Protein AF-A0AAD9D724-F1 (afdb_monomer)

Secondary structure (DSSP, 8-state):
-------EEE---------SSSHHHHHHHHHHHHHHHIIIII-S--EEEE-S-SS--TTS-HHHHHHHH--SSHHHHHHHHHHHHHHHHHHHHHHTT--EEEEPP-STTTT-TTTSSSSSTT--TT-THHHHHHIIIIIB-TTS-BSS---BTTB-SS--GGGS-TTT-EEEEETTEEEEE---EEE-TTSSS--EETTTTEE-BTTEEE---HHHHHHHHHHHHHHTSTT----EEEEE-SS--SS---BSSS-----TTGGGSHHHHHHHHTT--EEEE-TT-S-EEEE--STT---EEEE---GGGSEEEEEEE-SSEEEEEEEEE-SSSSS----EEEEEEEEEE---TTSPPEEEEEETTPBP--SS-SEEE--S--EETTSSPPTT---SS-SS-S-EEETTEEE-EEEPP-STTGGGGPEEEES-EEEE-SSTT-EEEEE-TT-EEEESSBBS--BT--EEEEEEEE----SSEEEEEEEE-SS-S--TT-EEEEEETTEEEEEESTTS-EEEESS--B--SSS-EEEEEEE-STT-BGGG-EEEETTEEEPEEEEES--PBP-B-TT-EEEESS-TT-TT-TTSSSS-EE--EEEEEEEEESSPPPHHHHHHHHH------TTEEEEEETTSS--TT-S--EEETTS-EE--EEEE-SS--TT-EE--TTT-TTEEEESEETTEE-EE-HHHHHHHHHTSTT-EEPPHHHHHTTTTTTSSTTTTSSEEE--B-TT-B-SSGGGBSSEEETTEEE----S-------------------------------------------------S--

Nearest PDB structures (foldseek):
  6er4-assembly1_B  TM=6.991E-01  e=2.111E-06  Mediterraneibacter gnavus ATCC 29149
  6er3-assembly1_B  TM=6.180E-01  e=1.166E-06  Mediterraneibacter gnavus ATCC 29149
  7zc9-assembly2_A  TM=6.966E-01  e=2.270E-05  Homo sapiens
  3sli-assembly1_A  TM=6.194E-01  e=8.591E-06  Macrobdella decora
  8d1b-assembly1_C  TM=7.467E-01  e=1.704E-03  Homo sapiens

Sequence (819 aa):
MSPSWLLLICIPCLIFYGILRTFSYLQNTLTTILQNIRDKYVGDTDIVLAPGDVVSFGGQSNAKLMSLTGNSDENEAVYDAAVTSYTKTNEVYQEAGFSTWIPCVGDHEIGGNEGFVVSGQKSKLDSIVYRQGWIDSFMKDEDGSFKFNEAVSNIPSRPPENSGFQGTSFAYRRKNCLFISLDIFRLMNDGKSNFYDRLNGYGGEGAITCTLEGLHATWFESVLKAARGQDSPIKHIFVEAHVPILHPVRKVSCSGQFLDDQTDSTFWRLMEEYNVDVYFAGEVHAVTVSKSKVLGSSLLQIVSRGNSLASFLTVNTTDDTIEIKQYREVGPNQKFNNEYVQSGLLTINKSNPNSDPQISSSGELKVLDDDVALLHFDFESMNEIDARPIHGLRSDDSLVAKYQVVGDTNCTESIHNMGSFSEQYDAQVANIELVPGRQANSFAGKFASNSRFGVFSVGPYTAGMAHSIALWMKTSEASKNMMLLYFGPNWSMSEKDSLRLMLQNGELHFQFSENSGKFQLAEKKMLADDQWHHIAVIMPFNSCRYSEVQLYIDGVRCETQQTHGSDNHMFFQTFGHLNIGGYGYRKNFDNDDGLLHMFEGEVDDVMVWSKPLQEQDILELWEDEPRPQDGSKAIVCGRGDGCGEGDRDVALVNEIHEVRCCRDCDNCSSPWKQKCPNYNPAVFARSKIQGVCKRGTFLEALDICRSVPNGRLCTPLEVQNSCAKGTGCQFDREMIWACANDGHQCEDDTECCESCVNSKCVGGDTGSRSKTEGIQSLNVGLGATILAEGQPSSSSCARLNLFLIFNPISLSLIVWAWM

Radius of gyration: 30.99 Å; Cα contacts (8 Å, |Δi|>4): 2023; chains: 1; bounding box: 79×85×84 Å

InterPro domains:
  IPR001791 Laminin G domain [PS50025] (440-643)
  IPR001791 Laminin G domain [SM00282] (465-611)
  IPR001791 Laminin G domain [cd00110] (468-609)
  IPR013320 Concanavalin A-like lectin/glucanase domain superfamily [SSF49899] (458-621)
  IPR029052 Metallo-dependent phosphatase-like [G3DSA:3.60.21.10] (26-352)
  IPR029052 Metallo-dependent phosphatase-like [SSF56300] (44-298)

Structure (mmCIF, N/CA/C/O backbone):
data_AF-A0AAD9D724-F1
#
_entry.id   AF-A0AAD9D724-F1
#
loop_
_atom_site.group_PDB
_atom_site.id
_atom_site.type_symbol
_atom_site.label_atom_id
_atom_site.label_alt_id
_atom_site.label_comp_id
_atom_site.label_asym_id
_atom_site.label_entity_id
_atom_site.label_seq_id
_atom_site.pdbx_PDB_ins_code
_atom_site.Cartn_x
_atom_site.Cartn_y
_atom_site.Cartn_z
_atom_site.occupancy
_atom_site.B_iso_or_equiv
_atom_site.auth_seq_id
_atom_site.auth_comp_id
_atom_site.auth_asym_id
_atom_site.auth_atom_id
_atom_site.pdbx_PDB_model_num
ATOM 1 N N . MET A 1 1 ? -37.362 -11.750 13.464 1.00 29.94 1 MET A N 1
ATOM 2 C CA . MET A 1 1 ? -36.194 -11.238 14.210 1.00 29.94 1 MET A CA 1
ATOM 3 C C . MET A 1 1 ? -35.587 -10.157 13.335 1.00 29.94 1 MET A C 1
ATOM 5 O O . MET A 1 1 ? -35.391 -10.432 12.160 1.00 29.94 1 MET A O 1
ATOM 9 N N . SER A 1 2 ? -35.476 -8.912 13.813 1.00 23.00 2 SER A N 1
ATOM 10 C CA . SER A 1 2 ? -34.985 -7.80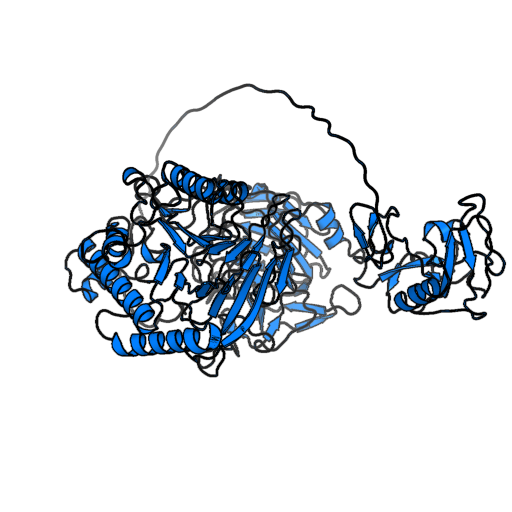6 12.973 1.00 23.00 2 SER A CA 1
ATOM 11 C C . SER A 1 2 ? -33.522 -8.052 12.599 1.00 23.00 2 SER A C 1
ATOM 13 O O . SER A 1 2 ? -32.781 -8.484 13.485 1.00 23.00 2 SER A O 1
ATOM 15 N N . PRO A 1 3 ? -33.079 -7.766 11.363 1.00 27.56 3 PRO A N 1
ATOM 16 C CA . PRO A 1 3 ? -31.676 -7.921 11.016 1.00 27.56 3 PRO A CA 1
ATOM 17 C C . PRO A 1 3 ? -30.857 -6.972 11.894 1.00 27.56 3 PRO A C 1
ATOM 19 O O . PRO A 1 3 ? -31.157 -5.779 12.004 1.00 27.56 3 PRO A O 1
ATOM 22 N N . SER A 1 4 ? -29.880 -7.521 12.605 1.00 31.97 4 SER A N 1
ATOM 23 C CA . SER A 1 4 ? -28.971 -6.793 13.480 1.00 31.97 4 SER A CA 1
ATOM 24 C C . SER A 1 4 ? -27.913 -6.087 12.646 1.00 31.97 4 SER A C 1
ATOM 26 O O . SER A 1 4 ? -26.742 -6.422 12.718 1.00 31.97 4 SER A O 1
ATOM 28 N N . TRP A 1 5 ? -28.345 -5.091 11.877 1.00 31.58 5 TRP A N 1
ATOM 29 C CA . TRP A 1 5 ? -27.438 -4.225 11.148 1.00 31.58 5 TRP A CA 1
ATOM 30 C C . TRP A 1 5 ? -26.563 -3.462 12.136 1.00 31.58 5 TRP A C 1
ATOM 32 O O . TRP A 1 5 ? -27.030 -2.940 13.160 1.00 31.58 5 TRP A O 1
ATOM 42 N N . LEU A 1 6 ? -25.294 -3.412 11.814 1.00 38.19 6 LEU A N 1
ATOM 43 C CA . LEU A 1 6 ? -24.327 -2.477 12.329 1.00 38.19 6 LEU A CA 1
ATOM 44 C C . LEU A 1 6 ? -23.806 -1.806 11.077 1.00 38.19 6 LEU A C 1
ATOM 46 O O . LEU A 1 6 ? -23.461 -2.532 10.156 1.00 38.19 6 LEU A O 1
ATOM 50 N N . LEU A 1 7 ? -23.799 -0.479 11.044 1.00 38.34 7 LEU A N 1
ATOM 51 C CA . LEU A 1 7 ? -23.137 0.266 9.992 1.00 38.34 7 LEU A CA 1
ATOM 52 C C . LEU A 1 7 ? -22.070 1.150 10.597 1.00 38.34 7 LEU A C 1
ATOM 54 O O . LEU A 1 7 ? -22.325 1.810 11.600 1.00 38.34 7 LEU A O 1
ATOM 58 N N . LEU A 1 8 ? -20.885 1.109 10.008 1.00 43.53 8 LEU A N 1
ATOM 59 C CA . LEU A 1 8 ? -19.713 1.811 10.499 1.00 43.53 8 LEU A CA 1
ATOM 60 C C . LEU A 1 8 ? -19.126 2.654 9.404 1.00 43.53 8 LEU A C 1
ATOM 62 O O . LEU A 1 8 ? -18.894 2.138 8.315 1.00 43.53 8 LEU A O 1
ATOM 66 N N . ILE A 1 9 ? -18.864 3.909 9.738 1.00 45.09 9 ILE A N 1
ATOM 67 C CA . ILE A 1 9 ? -17.999 4.775 8.956 1.00 45.09 9 ILE A CA 1
ATOM 68 C C . ILE A 1 9 ? -16.588 4.568 9.478 1.00 45.09 9 ILE A C 1
ATOM 70 O O . ILE A 1 9 ? -16.410 4.500 10.687 1.00 45.09 9 ILE A O 1
ATOM 74 N N . CYS A 1 10 ? -15.630 4.443 8.569 1.00 41.88 10 CYS A N 1
ATOM 75 C CA . CYS A 1 10 ? -14.208 4.455 8.864 1.00 41.88 10 CYS A CA 1
ATOM 76 C C . CYS A 1 10 ? -13.634 5.767 8.326 1.00 41.88 10 CYS A C 1
ATOM 78 O O . CYS A 1 10 ? -13.618 5.952 7.107 1.00 41.88 10 CYS A O 1
ATOM 80 N N . ILE A 1 11 ? -13.235 6.690 9.208 1.00 48.84 11 ILE A N 1
ATOM 81 C CA . ILE A 1 11 ? -12.671 7.996 8.816 1.00 48.84 11 ILE A CA 1
ATOM 82 C C . ILE A 1 11 ? -11.267 8.148 9.406 1.00 48.84 11 ILE A C 1
ATOM 84 O O . ILE A 1 11 ? -11.114 8.704 10.494 1.00 48.84 11 ILE A O 1
ATOM 88 N N . PRO A 1 12 ? -10.236 7.673 8.696 1.00 43.22 12 PRO A N 1
ATOM 89 C CA . PRO A 1 12 ? -8.858 8.034 8.998 1.00 43.22 12 PRO A CA 1
ATOM 90 C C . PRO A 1 12 ? -8.635 9.539 8.837 1.00 43.22 12 PRO A C 1
ATOM 92 O O . PRO A 1 12 ? -9.132 10.138 7.877 1.00 43.22 12 PRO A O 1
ATOM 95 N N . CYS A 1 13 ? -7.812 10.139 9.696 1.00 39.91 13 CYS A N 1
ATOM 96 C CA . CYS A 1 13 ? -7.161 11.417 9.386 1.00 39.91 13 CYS A CA 1
ATOM 97 C C . CYS A 1 13 ? -8.134 12.603 9.248 1.00 39.91 13 CYS A C 1
ATOM 99 O O . CYS A 1 13 ? -8.067 13.403 8.301 1.00 39.91 13 CYS A O 1
ATOM 101 N N . LEU A 1 14 ? -9.049 12.751 10.212 1.00 42.06 14 LEU A N 1
ATOM 102 C CA . LEU A 1 14 ? -9.819 13.984 10.408 1.00 42.06 14 LEU A CA 1
ATOM 103 C C . LEU A 1 14 ? -8.894 15.038 11.024 1.00 42.06 14 LEU A C 1
ATOM 105 O O . LEU A 1 14 ? -8.913 15.349 12.209 1.00 42.06 14 LEU A O 1
ATOM 109 N N . ILE A 1 15 ? -8.029 15.594 10.182 1.00 42.28 15 ILE A N 1
ATOM 110 C CA . ILE A 1 15 ? -7.047 16.587 10.590 1.00 42.28 15 ILE A CA 1
ATOM 111 C C . ILE A 1 15 ? -7.773 17.887 10.975 1.00 42.28 15 ILE A C 1
ATOM 113 O O . ILE A 1 15 ? -8.000 18.781 10.153 1.00 42.28 15 ILE A O 1
ATOM 117 N N . PHE A 1 16 ? -8.089 18.036 12.260 1.00 43.91 16 PHE A N 1
ATOM 118 C CA . PHE A 1 16 ? -8.360 19.336 12.863 1.00 43.91 16 PHE A CA 1
ATOM 119 C C . PHE A 1 16 ? -7.048 20.134 12.926 1.00 43.91 16 PHE A C 1
ATOM 121 O O . PHE A 1 16 ? -6.440 20.284 13.979 1.00 43.91 16 PHE A O 1
ATOM 128 N N . TYR A 1 17 ? -6.622 20.736 11.804 1.00 41.69 17 TYR A N 1
ATOM 129 C CA . TYR A 1 17 ? -5.575 21.784 11.818 1.00 41.69 17 TYR A CA 1
ATOM 130 C C . TYR A 1 17 ? -6.053 23.096 12.454 1.00 41.69 17 TYR A C 1
ATOM 132 O O . TYR A 1 17 ? -5.360 24.116 12.463 1.00 41.69 17 TYR A O 1
ATOM 140 N N . GLY A 1 18 ? -7.242 23.069 13.033 1.00 41.72 18 GLY A N 1
ATOM 141 C CA . GLY A 1 18 ? -7.773 24.134 13.821 1.00 41.72 18 GLY A CA 1
ATOM 142 C C . GLY A 1 18 ? -8.691 23.571 14.898 1.00 41.72 18 GLY A C 1
ATOM 143 O O . GLY A 1 18 ? -9.565 22.784 14.586 1.00 41.72 18 GLY A O 1
ATOM 144 N N . ILE A 1 19 ? -8.622 24.000 16.158 1.00 46.66 19 ILE A N 1
ATOM 145 C CA . ILE A 1 19 ? -8.499 25.404 16.514 1.00 46.66 19 ILE A CA 1
ATOM 146 C C . ILE A 1 19 ? -8.671 25.571 18.046 1.00 46.66 19 ILE A C 1
ATOM 148 O O . ILE A 1 19 ? -9.576 24.987 18.630 1.00 46.66 19 ILE A O 1
ATOM 152 N N . LEU A 1 20 ? -7.938 26.513 18.647 1.00 50.00 20 LEU A N 1
ATOM 153 C CA . LEU A 1 20 ? -8.299 27.153 19.928 1.00 50.00 20 LEU A CA 1
ATOM 154 C C . LEU A 1 20 ? -8.958 28.555 19.747 1.00 50.00 20 LEU A C 1
ATOM 156 O O . LEU A 1 20 ? -9.383 29.168 20.718 1.00 50.00 20 LEU A O 1
ATOM 160 N N . ARG A 1 21 ? -9.069 29.091 18.509 1.00 41.88 21 ARG A N 1
ATOM 161 C CA . ARG A 1 21 ? -9.696 30.400 18.142 1.00 41.88 21 ARG A CA 1
ATOM 162 C C . ARG A 1 21 ? -10.698 30.591 16.936 1.00 41.88 21 ARG A C 1
ATOM 164 O O . ARG A 1 21 ? -11.481 31.524 17.026 1.00 41.88 21 ARG A O 1
ATOM 171 N N . THR A 1 22 ? -10.758 29.818 15.836 1.00 47.88 22 THR A N 1
ATOM 172 C CA . THR A 1 22 ? -11.708 29.916 14.671 1.00 47.88 22 THR A CA 1
ATOM 173 C C . THR A 1 22 ? -12.721 28.737 14.429 1.00 47.88 22 THR A C 1
ATOM 175 O O . THR A 1 22 ? -13.009 28.404 13.282 1.00 47.88 22 THR A O 1
ATOM 178 N N . PHE A 1 23 ? -13.264 28.067 15.468 1.00 54.47 23 PHE A N 1
ATOM 179 C CA . PHE A 1 23 ? -13.688 26.637 15.394 1.00 54.47 23 PHE A CA 1
ATOM 180 C C . PHE A 1 23 ? -15.045 26.429 14.702 1.00 54.47 23 PHE A C 1
ATOM 182 O O . PHE A 1 23 ? -15.299 25.397 14.088 1.00 54.47 23 PHE A O 1
ATOM 189 N N . SER A 1 24 ? -15.910 27.441 14.751 1.00 59.22 24 SER A N 1
ATOM 190 C CA . SER A 1 24 ? -17.330 27.293 14.423 1.00 59.22 24 SER A CA 1
ATOM 191 C C . SER A 1 24 ? -17.617 26.961 12.955 1.00 59.22 24 SER A C 1
ATOM 193 O O . SER A 1 24 ? -18.536 26.199 12.674 1.00 59.22 24 SER A O 1
ATOM 195 N N . TYR A 1 25 ? -16.850 27.506 12.005 1.00 58.00 25 TYR A N 1
ATOM 196 C CA . TYR A 1 25 ? -17.116 27.281 10.577 1.00 58.00 25 TYR A CA 1
ATOM 197 C C . TYR A 1 25 ? -16.748 25.859 10.126 1.00 58.00 25 TYR A C 1
ATOM 199 O O . TYR A 1 25 ? -17.513 25.220 9.400 1.00 58.00 25 TYR A O 1
ATOM 207 N N . LEU A 1 26 ? -15.599 25.346 10.582 1.00 69.31 26 LEU A N 1
ATOM 208 C CA . LEU A 1 26 ? -15.151 23.995 10.245 1.00 69.31 26 LEU A CA 1
ATOM 209 C C . LEU A 1 26 ? -16.029 22.940 10.929 1.00 69.31 26 LEU A C 1
ATOM 211 O O . LEU A 1 26 ? -16.456 22.008 10.258 1.00 69.31 26 LEU A O 1
ATOM 215 N N . GLN A 1 27 ? -16.369 23.139 12.209 1.00 75.94 27 GLN A N 1
ATOM 216 C CA . GLN A 1 27 ? -17.294 22.270 12.946 1.00 75.94 27 GLN A CA 1
ATOM 217 C C . GLN A 1 27 ? -18.618 22.104 12.194 1.00 75.94 27 GLN A C 1
ATOM 219 O O . GLN A 1 27 ? -18.977 20.989 11.836 1.00 75.94 27 GLN A O 1
ATOM 224 N N . ASN A 1 28 ? -19.291 23.209 11.855 1.00 83.38 28 ASN A N 1
ATOM 225 C CA . ASN A 1 28 ? -20.575 23.155 11.151 1.00 83.38 28 ASN A CA 1
ATOM 226 C C . ASN A 1 28 ? -20.480 22.422 9.806 1.00 83.38 28 ASN A C 1
ATOM 228 O O . ASN A 1 28 ? -21.392 21.679 9.443 1.00 83.38 28 ASN A O 1
ATOM 232 N N . THR A 1 29 ? -19.384 22.626 9.070 1.00 84.31 29 THR A N 1
ATOM 233 C CA . THR A 1 29 ? -19.156 21.965 7.777 1.00 84.31 29 THR A CA 1
ATOM 234 C C . THR A 1 29 ? -19.019 20.454 7.959 1.00 84.31 29 THR A C 1
ATOM 236 O O . THR A 1 29 ? -19.730 19.697 7.304 1.00 84.31 29 THR A O 1
ATOM 239 N N . LEU A 1 30 ? -18.162 20.014 8.884 1.00 82.69 30 LEU A N 1
ATOM 240 C CA . LEU A 1 30 ? -17.931 18.594 9.157 1.00 82.69 30 LEU A CA 1
ATOM 241 C C . LEU A 1 30 ? -19.184 17.911 9.709 1.00 82.69 30 LEU A C 1
ATOM 243 O O . LEU A 1 30 ? -19.565 16.859 9.203 1.00 82.69 30 LEU A O 1
ATOM 247 N N . THR A 1 31 ? -19.871 18.539 10.668 1.00 88.12 31 THR A N 1
ATOM 248 C CA . THR A 1 31 ? -21.143 18.043 11.205 1.00 88.12 31 THR A CA 1
ATOM 249 C C . THR A 1 31 ? -22.171 17.873 10.084 1.00 88.12 31 THR A C 1
ATOM 251 O O . THR A 1 31 ? -22.795 16.823 9.988 1.00 88.12 31 THR A O 1
ATOM 254 N N . THR A 1 32 ? -22.304 18.850 9.179 1.00 91.69 32 THR A N 1
ATOM 255 C CA . THR A 1 32 ? -23.244 18.765 8.044 1.00 91.69 32 THR A CA 1
ATOM 256 C C . THR A 1 32 ? -22.892 17.623 7.089 1.00 91.69 32 THR A C 1
ATOM 258 O O . THR A 1 32 ? -23.785 16.912 6.625 1.00 91.69 32 THR A O 1
ATOM 261 N N . ILE A 1 33 ? -21.604 17.429 6.789 1.00 90.44 33 ILE A N 1
ATOM 262 C CA . ILE A 1 33 ? -21.161 16.336 5.916 1.00 90.44 33 ILE A CA 1
ATOM 263 C C . ILE A 1 33 ? -21.447 14.988 6.571 1.00 90.44 33 ILE A C 1
ATOM 265 O O . ILE A 1 33 ? -22.036 14.116 5.942 1.00 90.44 33 ILE A O 1
ATOM 269 N N . LEU A 1 34 ? -21.104 14.827 7.847 1.00 88.88 34 LEU A N 1
ATOM 270 C CA . LEU A 1 34 ? -21.356 13.598 8.597 1.00 88.88 34 LEU A CA 1
ATOM 271 C C . LEU A 1 34 ? -22.854 13.291 8.726 1.00 88.88 34 LEU A C 1
ATOM 273 O O . LEU A 1 34 ? -23.243 12.138 8.559 1.00 88.88 34 LEU A O 1
ATOM 277 N N . GLN A 1 35 ? -23.701 14.304 8.944 1.00 91.00 35 GLN A N 1
ATOM 278 C CA . GLN A 1 35 ? -25.162 14.151 8.913 1.00 91.00 35 GLN A CA 1
ATOM 279 C C . GLN A 1 35 ? -25.640 13.672 7.543 1.00 91.00 35 GLN A C 1
ATOM 281 O O . GLN A 1 35 ? -26.442 12.751 7.462 1.00 91.00 35 GLN A O 1
ATOM 286 N N . ASN A 1 36 ? -25.118 14.244 6.457 1.00 92.31 36 ASN A N 1
ATOM 287 C CA . ASN A 1 36 ? -25.453 13.803 5.105 1.00 92.31 36 ASN A CA 1
ATOM 288 C C . ASN A 1 36 ? -24.962 12.375 4.825 1.00 92.31 36 ASN A C 1
ATOM 290 O O . ASN A 1 36 ? -25.702 11.595 4.228 1.00 92.31 36 ASN A O 1
ATOM 294 N N . ILE A 1 37 ? -23.760 12.009 5.289 1.00 90.25 37 ILE A N 1
ATOM 295 C CA . ILE A 1 37 ? -23.257 10.635 5.195 1.00 90.25 37 ILE A CA 1
ATOM 296 C C . ILE A 1 37 ? -24.221 9.686 5.914 1.00 90.25 37 ILE A C 1
ATOM 298 O O . ILE A 1 37 ? -24.682 8.710 5.314 1.00 90.25 37 ILE A O 1
ATOM 302 N N . ARG A 1 38 ? -24.578 10.019 7.162 1.00 88.12 38 ARG A N 1
ATOM 303 C CA . ARG A 1 38 ? -25.546 9.270 7.964 1.00 88.12 38 ARG A CA 1
ATOM 304 C C . ARG A 1 38 ? -26.868 9.104 7.216 1.00 88.12 38 ARG A C 1
ATOM 306 O O . ARG A 1 38 ? -27.312 7.988 6.978 1.00 88.12 38 ARG A O 1
ATOM 313 N N . ASP A 1 39 ? -27.473 10.208 6.800 1.00 89.44 39 ASP A N 1
ATOM 314 C CA . ASP A 1 39 ? -28.846 10.231 6.303 1.00 89.44 39 ASP A CA 1
ATOM 315 C C . ASP A 1 39 ? -28.981 9.612 4.898 1.00 89.44 39 ASP A C 1
ATOM 317 O O . ASP A 1 39 ? -30.000 8.985 4.606 1.00 89.44 39 ASP A O 1
ATOM 321 N N . LYS A 1 40 ? -27.975 9.762 4.020 1.00 90.94 40 LYS A N 1
ATOM 322 C CA . LYS A 1 40 ? -28.041 9.276 2.627 1.00 90.94 40 LYS A CA 1
ATOM 323 C C . LYS A 1 40 ? -27.444 7.887 2.407 1.00 90.94 40 LYS A C 1
ATOM 325 O O . LYS A 1 40 ? -27.970 7.140 1.585 1.00 90.94 40 LYS A O 1
ATOM 330 N N . TYR A 1 41 ? -26.336 7.560 3.069 1.00 88.19 41 TYR A N 1
ATOM 331 C CA . TYR A 1 41 ? -25.535 6.373 2.727 1.00 88.19 41 TYR A CA 1
ATOM 332 C C . TYR A 1 41 ? -25.595 5.292 3.797 1.00 88.19 41 TYR A C 1
ATOM 334 O O . TYR A 1 41 ? -25.241 4.144 3.525 1.00 88.19 41 TYR A O 1
ATOM 342 N N . VAL A 1 42 ? -26.031 5.660 5.004 1.00 79.88 42 VAL A N 1
ATOM 343 C CA . VAL A 1 42 ? -25.852 4.832 6.189 1.00 79.88 42 VAL A CA 1
ATOM 344 C C . VAL A 1 42 ? -27.186 4.431 6.846 1.00 79.88 42 VAL A C 1
ATOM 346 O O . VAL A 1 42 ? -27.407 3.268 7.184 1.00 79.88 42 VAL A O 1
ATOM 349 N N . GLY A 1 43 ? -28.134 5.353 6.972 1.00 77.19 43 GLY A N 1
ATOM 350 C CA . GLY A 1 43 ? -29.397 5.127 7.677 1.00 77.19 43 GLY A CA 1
ATOM 351 C C . GLY A 1 43 ? -29.244 5.193 9.201 1.00 77.19 43 GLY A C 1
ATOM 352 O O . GLY A 1 43 ? -28.382 5.899 9.716 1.00 77.19 43 GLY A O 1
ATOM 353 N N . ASP A 1 44 ? -30.081 4.450 9.932 1.00 74.25 44 ASP A N 1
ATOM 354 C CA . ASP A 1 44 ? -30.274 4.572 11.392 1.00 74.25 44 ASP A CA 1
ATOM 355 C C . ASP A 1 44 ? -29.116 4.025 12.268 1.00 74.25 44 ASP A C 1
ATOM 357 O O . ASP A 1 44 ? -29.338 3.634 13.419 1.00 74.25 44 ASP A O 1
ATOM 361 N N . THR A 1 45 ? -27.883 3.935 11.757 1.00 72.88 45 THR A N 1
ATOM 362 C CA . THR A 1 45 ? -26.741 3.544 12.601 1.00 72.88 45 THR A CA 1
ATOM 363 C C . THR A 1 45 ? -26.321 4.682 13.519 1.00 72.88 45 THR A C 1
ATOM 365 O O . THR A 1 45 ? -26.414 5.857 13.169 1.00 72.88 45 THR A O 1
ATOM 368 N N . ASP A 1 46 ? -25.763 4.315 14.666 1.00 80.12 46 ASP A N 1
ATOM 369 C CA . ASP A 1 46 ? -25.219 5.247 15.642 1.00 80.12 46 ASP A CA 1
ATOM 370 C C . ASP A 1 46 ? -23.731 5.013 15.939 1.00 80.12 46 ASP A C 1
ATOM 372 O O . ASP A 1 46 ? -23.213 5.646 16.856 1.00 80.12 46 ASP A O 1
ATOM 376 N N . ILE A 1 47 ? -23.052 4.128 15.191 1.00 85.56 47 ILE A N 1
ATOM 377 C CA . ILE A 1 47 ? -21.665 3.713 15.463 1.00 85.56 47 ILE A CA 1
ATOM 378 C C . ILE A 1 47 ? -20.696 4.156 14.358 1.00 85.56 47 ILE A C 1
ATOM 380 O O . ILE A 1 47 ? -20.985 4.001 13.173 1.00 85.56 47 ILE A O 1
ATOM 384 N N . VAL A 1 48 ? -19.521 4.655 14.747 1.00 86.94 48 VAL A N 1
ATOM 385 C CA . VAL A 1 48 ? -18.386 4.982 13.862 1.00 86.94 48 VAL A CA 1
ATOM 386 C C . VAL A 1 48 ? -17.111 4.334 14.401 1.00 86.94 48 VAL A C 1
ATOM 388 O O . VAL A 1 48 ? -16.861 4.420 15.602 1.00 86.94 48 VAL A O 1
ATOM 391 N N . LEU A 1 49 ? -16.316 3.717 13.520 1.00 87.94 49 LEU A N 1
ATOM 392 C CA . LEU A 1 49 ? -14.963 3.228 13.806 1.00 87.94 49 LEU A CA 1
ATOM 393 C C . LEU A 1 49 ? -13.968 4.244 13.237 1.00 87.94 49 LEU A C 1
ATOM 395 O O . LEU A 1 49 ? -14.211 4.849 12.194 1.00 87.94 49 LEU A O 1
ATOM 399 N N . ALA A 1 50 ? -12.844 4.465 13.895 1.00 86.25 50 ALA A N 1
ATOM 400 C CA . ALA A 1 50 ? -11.848 5.401 13.395 1.00 86.25 50 ALA A CA 1
ATOM 401 C C . ALA A 1 50 ? -10.445 4.870 13.702 1.00 86.25 50 ALA A C 1
ATOM 403 O O . ALA A 1 50 ? -9.960 5.084 14.814 1.00 86.25 50 ALA A O 1
ATOM 404 N N . PRO A 1 51 ? -9.792 4.200 12.730 1.00 87.44 51 PRO A N 1
ATOM 405 C CA . PRO A 1 51 ? -8.472 3.588 12.884 1.00 87.44 51 PRO A CA 1
ATOM 406 C C . PRO A 1 51 ? -7.329 4.614 12.997 1.00 87.44 51 PRO A C 1
ATOM 408 O O . PRO A 1 51 ? -6.400 4.623 12.192 1.00 87.44 51 PRO A O 1
ATOM 411 N N . GLY A 1 52 ? -7.399 5.487 14.000 1.00 83.88 52 GLY A N 1
ATOM 412 C CA . GLY A 1 52 ? -6.389 6.471 14.368 1.00 83.88 52 GLY A CA 1
ATOM 413 C C . GLY A 1 52 ? -6.401 7.739 13.526 1.00 83.88 52 GLY A C 1
ATOM 414 O O . GLY A 1 52 ? -7.188 7.894 12.585 1.00 83.88 52 GLY A O 1
ATOM 415 N N . ASP A 1 53 ? -5.534 8.669 13.914 1.00 83.12 53 ASP A N 1
ATOM 416 C CA . ASP A 1 53 ? -5.358 9.987 13.306 1.00 83.12 53 ASP A CA 1
ATOM 417 C C . ASP A 1 53 ? -6.643 10.821 13.251 1.00 83.12 53 ASP A C 1
ATOM 419 O O . ASP A 1 53 ? -6.900 11.637 12.364 1.00 83.12 53 ASP A O 1
ATOM 423 N N . VAL A 1 54 ? -7.494 10.645 14.246 1.00 75.19 54 VAL A N 1
ATOM 424 C CA . VAL A 1 54 ? -8.715 11.429 14.422 1.00 75.19 54 VAL A CA 1
ATOM 425 C C . VAL A 1 54 ? -8.425 12.856 14.875 1.00 75.19 54 VAL A C 1
ATOM 427 O O . VAL A 1 54 ? -9.270 13.734 14.692 1.00 75.19 54 VAL A O 1
ATOM 430 N N . VAL A 1 55 ? -7.247 13.107 15.452 1.00 71.88 55 VAL A N 1
ATOM 431 C CA . VAL A 1 55 ? -6.780 14.439 15.841 1.00 71.88 55 VAL A CA 1
ATOM 432 C C . VAL A 1 55 ? -5.317 14.626 15.443 1.00 71.88 55 VAL A C 1
ATOM 434 O O . VAL A 1 55 ? -4.478 13.762 15.646 1.00 71.88 55 VAL A O 1
ATOM 437 N N . SER A 1 56 ? -4.974 15.795 14.895 1.00 64.56 56 SER A N 1
ATOM 438 C CA . SER A 1 56 ? -3.612 16.048 14.409 1.00 64.56 56 SER A CA 1
ATOM 439 C C . SER A 1 56 ? -3.002 17.297 15.033 1.00 64.56 56 SER A C 1
ATOM 441 O O . SER A 1 56 ? -3.131 18.414 14.523 1.00 64.56 56 SER A O 1
ATOM 443 N N . PHE A 1 57 ? -2.262 17.081 16.120 1.00 64.62 57 PHE A N 1
ATOM 444 C CA . PHE A 1 57 ? -1.349 18.057 16.725 1.00 64.62 57 PHE A CA 1
ATOM 445 C C . PHE A 1 57 ? 0.117 17.599 16.698 1.00 64.62 57 PHE A C 1
ATOM 447 O O . PHE A 1 57 ? 0.988 18.432 16.947 1.00 64.62 57 PHE A O 1
ATOM 454 N N . GLY A 1 58 ? 0.411 16.332 16.370 1.00 61.69 58 GLY A N 1
ATOM 455 C CA . GLY A 1 58 ? 1.777 15.794 16.320 1.00 61.69 58 GLY A CA 1
ATOM 456 C C . GLY A 1 58 ? 2.735 16.627 15.458 1.00 61.69 58 GLY A C 1
ATOM 457 O O . GLY A 1 58 ? 3.826 16.994 15.887 1.00 61.69 58 GLY A O 1
ATOM 458 N N . GLY A 1 59 ? 2.260 17.103 14.302 1.00 68.94 59 GLY A N 1
ATOM 459 C CA . GLY A 1 59 ? 3.034 17.989 13.424 1.00 68.94 59 GLY A CA 1
ATOM 460 C C . GLY A 1 59 ? 3.274 19.421 13.945 1.00 68.94 59 GLY A C 1
ATOM 461 O O . GLY A 1 59 ? 3.982 20.192 13.287 1.00 68.94 59 GLY A O 1
ATOM 462 N N . GLN A 1 60 ? 2.690 19.821 15.084 1.00 78.25 60 GLN A N 1
ATOM 463 C CA . GLN A 1 60 ? 2.857 21.155 15.681 1.00 78.25 60 GLN A CA 1
ATOM 464 C C . GLN A 1 60 ? 4.018 21.185 16.680 1.00 78.25 60 GLN A C 1
ATOM 466 O O . GLN A 1 60 ? 4.143 20.322 17.549 1.00 78.25 60 GLN A O 1
ATOM 471 N N . SER A 1 61 ? 4.836 22.241 16.631 1.00 84.50 61 SER A N 1
ATOM 472 C CA . SER A 1 61 ? 5.900 22.437 17.623 1.00 84.50 61 SER A CA 1
ATOM 473 C C . SER A 1 61 ? 5.337 22.705 19.018 1.00 84.50 61 SER A C 1
ATOM 475 O O . SER A 1 61 ? 4.262 23.293 19.166 1.00 84.50 61 SER A O 1
ATOM 477 N N . ASN A 1 62 ? 6.090 22.335 20.055 1.00 84.56 62 ASN A N 1
ATOM 478 C CA . ASN A 1 62 ? 5.695 22.569 21.451 1.00 84.56 62 ASN A C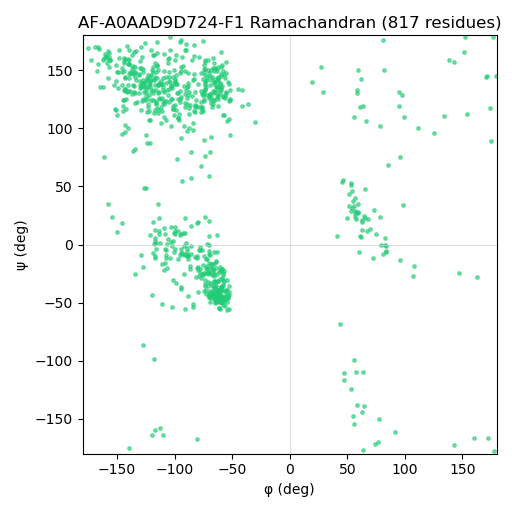A 1
ATOM 479 C C . ASN A 1 62 ? 5.432 24.056 21.714 1.00 84.56 62 ASN A C 1
ATOM 481 O O . ASN A 1 62 ? 4.382 24.430 22.228 1.00 84.56 62 ASN A O 1
ATOM 485 N N . ALA A 1 63 ? 6.310 24.927 21.209 1.00 87.75 63 ALA A N 1
ATOM 486 C CA . ALA A 1 63 ? 6.136 26.377 21.282 1.00 87.75 63 ALA A CA 1
ATOM 487 C C . ALA A 1 63 ? 4.833 26.867 20.621 1.00 87.75 63 ALA A C 1
ATOM 489 O O . ALA A 1 63 ? 4.208 27.820 21.095 1.00 87.75 63 ALA A O 1
ATOM 490 N N . LYS A 1 64 ? 4.399 26.228 19.524 1.00 86.00 64 LYS A N 1
ATOM 491 C CA . LYS A 1 64 ? 3.133 26.568 18.871 1.00 86.00 64 LYS A CA 1
ATOM 492 C C . LYS A 1 64 ? 1.940 26.142 19.721 1.00 86.00 64 LYS A C 1
ATOM 494 O O . LYS A 1 64 ? 1.005 26.931 19.835 1.00 86.00 64 LYS A O 1
ATOM 499 N N . LEU A 1 65 ? 1.983 24.958 20.332 1.00 83.88 65 LEU A N 1
ATOM 500 C CA . LEU A 1 65 ? 0.935 24.493 21.245 1.00 83.88 65 LEU A CA 1
ATOM 501 C C . LEU A 1 65 ? 0.805 25.423 22.453 1.00 83.88 65 LEU A C 1
ATOM 503 O O . LEU A 1 65 ? -0.282 25.938 22.689 1.00 83.88 65 LEU A O 1
ATOM 507 N N . MET A 1 66 ? 1.918 25.759 23.109 1.00 87.81 66 MET A N 1
ATOM 508 C CA . MET A 1 66 ? 1.962 26.724 24.218 1.00 87.81 66 MET A CA 1
ATOM 509 C C . MET A 1 66 ? 1.356 28.078 23.832 1.00 87.81 66 MET A C 1
ATOM 511 O O . MET A 1 66 ? 0.559 28.658 24.565 1.00 87.81 66 MET A O 1
ATOM 515 N N . SER A 1 67 ? 1.675 28.581 22.634 1.00 87.25 67 SER A N 1
ATOM 516 C CA . SER A 1 67 ? 1.089 29.825 22.127 1.00 87.25 67 SER A CA 1
ATOM 517 C C . SER A 1 67 ? -0.416 29.724 21.863 1.00 87.25 67 SER A C 1
ATOM 519 O O . SER A 1 67 ? -1.102 30.746 21.943 1.00 87.25 67 SER A O 1
ATOM 521 N N . LEU A 1 68 ? -0.918 28.556 21.459 1.00 81.19 68 LEU A N 1
ATOM 522 C CA . LEU A 1 68 ? -2.330 28.356 21.142 1.00 81.19 68 LEU A CA 1
ATOM 523 C C . LEU A 1 68 ? -3.171 28.169 22.407 1.00 81.19 68 LEU A C 1
ATOM 525 O O . LEU A 1 68 ? -4.267 28.730 22.468 1.00 81.19 68 LEU A O 1
ATOM 529 N N . THR A 1 69 ? -2.665 27.424 23.391 1.00 82.31 69 THR A N 1
ATOM 530 C CA . THR A 1 69 ? -3.346 27.162 24.671 1.00 82.31 69 THR A CA 1
ATOM 531 C C . THR A 1 69 ? -3.178 28.308 25.662 1.00 82.31 69 THR A C 1
ATOM 533 O O . THR A 1 69 ? -4.055 28.550 26.482 1.00 82.31 69 THR A O 1
ATOM 536 N N . GLY A 1 70 ? -2.082 29.063 25.556 1.00 87.62 70 GLY A N 1
ATOM 537 C CA . GLY A 1 70 ? -1.696 30.067 26.545 1.00 87.62 70 GLY A CA 1
ATOM 538 C C . GLY A 1 70 ? -0.940 29.485 27.742 1.00 87.62 70 GLY A C 1
ATOM 539 O O . GLY A 1 70 ? -0.627 30.241 28.662 1.00 87.62 70 GLY A O 1
ATOM 540 N N . ASN A 1 71 ? -0.618 28.187 27.724 1.00 88.81 71 ASN A N 1
ATOM 541 C CA . ASN A 1 71 ? 0.137 27.533 28.791 1.00 88.81 71 ASN A CA 1
ATOM 542 C C . ASN A 1 71 ? 1.633 27.824 28.663 1.00 88.81 71 ASN A C 1
ATOM 544 O O . ASN A 1 71 ? 2.206 27.805 27.572 1.00 88.81 71 ASN A O 1
ATOM 548 N N . SER A 1 72 ? 2.272 28.090 29.802 1.00 90.75 72 SER A N 1
ATOM 549 C CA . SER A 1 72 ? 3.723 28.291 29.893 1.00 90.75 72 SER A CA 1
ATOM 550 C C . SER A 1 72 ? 4.506 27.000 30.117 1.00 90.75 72 SER A C 1
ATOM 552 O O . SER A 1 72 ? 5.728 27.022 29.985 1.00 90.75 72 SER A O 1
ATOM 554 N N . ASP A 1 73 ? 3.826 25.907 30.461 1.00 90.12 73 ASP A N 1
ATOM 555 C CA . ASP A 1 73 ? 4.396 24.567 30.553 1.00 90.12 73 ASP A CA 1
ATOM 556 C C . ASP A 1 73 ? 4.046 23.753 29.299 1.00 90.12 73 ASP A C 1
ATOM 558 O O . ASP A 1 73 ? 2.929 23.823 28.777 1.00 90.12 73 ASP A O 1
ATOM 562 N N . GLU A 1 74 ? 5.023 23.007 28.788 1.00 87.00 74 GLU A N 1
ATOM 563 C CA . GLU A 1 74 ? 4.859 22.208 27.575 1.00 87.00 74 GLU A CA 1
ATOM 564 C C . GLU A 1 74 ? 3.870 21.059 27.782 1.00 87.00 74 GLU A C 1
ATOM 566 O O . GLU A 1 74 ? 3.003 20.847 26.937 1.00 87.00 74 GLU A O 1
ATOM 571 N N . ASN A 1 75 ? 3.955 20.358 28.913 1.00 86.81 75 ASN A N 1
ATOM 572 C CA . ASN A 1 75 ? 3.108 19.209 29.211 1.00 86.81 75 ASN A CA 1
ATOM 573 C C . ASN A 1 75 ? 1.649 19.623 29.394 1.00 86.81 75 ASN A C 1
ATOM 575 O O . ASN A 1 75 ? 0.752 18.954 28.881 1.00 86.81 75 ASN A O 1
ATOM 579 N N . GLU A 1 76 ? 1.411 20.756 30.052 1.00 88.75 76 GLU A N 1
ATOM 580 C CA . GLU A 1 76 ? 0.077 21.353 30.151 1.00 88.75 76 GLU A CA 1
ATOM 581 C C . GLU A 1 76 ? -0.447 21.802 28.780 1.00 88.75 76 GLU A C 1
ATOM 583 O O . GLU A 1 76 ? -1.612 21.584 28.455 1.00 88.75 76 GLU A O 1
ATOM 588 N N . ALA A 1 77 ? 0.390 22.413 27.932 1.00 86.50 77 ALA A N 1
ATOM 589 C CA . ALA A 1 77 ? -0.015 22.807 26.579 1.00 86.50 77 ALA A CA 1
ATOM 590 C C . ALA A 1 77 ? -0.397 21.604 25.705 1.00 86.50 77 ALA A C 1
ATOM 592 O O . ALA A 1 77 ? -1.365 21.656 24.947 1.00 86.50 77 ALA A O 1
ATOM 593 N N . VAL A 1 78 ? 0.372 20.529 25.815 1.00 83.19 78 VAL A N 1
ATOM 594 C CA . VAL A 1 78 ? 0.137 19.260 25.133 1.00 83.19 78 VAL A CA 1
ATOM 595 C C . VAL A 1 78 ? -1.163 18.607 25.598 1.00 83.19 78 VAL A C 1
ATOM 597 O O . VAL A 1 78 ? -1.999 18.246 24.767 1.00 83.19 78 VAL A O 1
ATOM 600 N N . TYR A 1 79 ? -1.361 18.505 26.912 1.00 87.31 79 TYR A N 1
ATOM 601 C CA . TYR A 1 79 ? -2.569 17.937 27.501 1.00 87.31 79 TYR A CA 1
ATOM 602 C C . TYR A 1 79 ? -3.824 18.716 27.095 1.00 87.31 79 TYR A C 1
ATOM 604 O O . TYR A 1 79 ? -4.780 18.121 26.599 1.00 87.31 79 TYR A O 1
ATOM 612 N N . ASP A 1 80 ? -3.805 20.046 27.212 1.00 85.94 80 ASP A N 1
ATOM 613 C CA . ASP A 1 80 ? -4.950 20.890 26.854 1.00 85.94 80 ASP A CA 1
ATOM 614 C C . ASP A 1 80 ? -5.286 20.809 25.361 1.00 85.94 80 ASP A C 1
ATOM 616 O O . ASP A 1 80 ? -6.463 20.825 24.979 1.00 85.94 80 ASP A O 1
ATOM 620 N N . ALA A 1 81 ? -4.267 20.691 24.501 1.00 81.62 81 ALA A N 1
ATOM 621 C CA . ALA A 1 81 ? -4.465 20.477 23.072 1.00 81.62 81 ALA A CA 1
ATOM 622 C C . ALA A 1 81 ? -5.144 19.128 22.793 1.00 81.62 81 ALA A C 1
ATOM 624 O O . ALA A 1 81 ? -6.093 19.082 22.003 1.00 81.62 81 ALA A O 1
ATOM 625 N N . ALA A 1 82 ? -4.707 18.056 23.461 1.00 82.56 82 ALA A N 1
ATOM 626 C CA . ALA A 1 82 ? -5.327 16.739 23.362 1.00 82.56 82 ALA A CA 1
ATOM 627 C C . ALA A 1 82 ? -6.791 16.782 23.835 1.00 82.56 82 ALA A C 1
ATOM 629 O O . ALA A 1 82 ? -7.693 16.468 23.056 1.00 82.56 82 ALA A O 1
ATOM 630 N N . VAL A 1 83 ? -7.043 17.268 25.056 1.00 85.50 83 VAL A N 1
ATOM 631 C CA . VAL A 1 83 ? -8.389 17.375 25.650 1.00 85.50 83 VAL A CA 1
ATOM 632 C C . VAL A 1 83 ? -9.345 18.150 24.748 1.00 85.50 83 VAL A C 1
ATOM 634 O O . VAL A 1 83 ? -10.446 17.682 24.440 1.00 85.50 83 VAL A O 1
ATOM 637 N N . THR A 1 84 ? -8.912 19.320 24.275 1.00 81.25 84 THR A N 1
ATOM 638 C CA . THR A 1 84 ? -9.721 20.160 23.386 1.00 81.25 84 THR A CA 1
ATOM 639 C C . THR A 1 84 ? -10.052 19.425 22.089 1.00 81.25 84 THR A C 1
ATOM 641 O O . THR A 1 84 ? -11.209 19.414 21.669 1.00 81.25 84 THR A O 1
ATOM 644 N N . SER A 1 85 ? -9.061 18.784 21.464 1.00 79.50 85 SER A N 1
ATOM 645 C CA . SER A 1 85 ? -9.236 18.128 20.164 1.00 79.50 85 SER A CA 1
ATOM 646 C C . SER A 1 85 ? -10.201 16.945 20.245 1.00 79.50 85 SER A C 1
ATOM 648 O O . SER A 1 85 ? -11.123 16.863 19.431 1.00 79.50 85 SER A O 1
ATOM 650 N N . TYR A 1 86 ? -10.060 16.070 21.246 1.00 82.00 86 TYR A N 1
ATOM 651 C CA . TYR A 1 86 ? -10.970 14.929 21.410 1.00 82.00 86 TYR A CA 1
ATOM 652 C C . TYR A 1 86 ? -12.376 15.361 21.800 1.00 82.00 86 TYR A C 1
ATOM 654 O O . TYR A 1 86 ? -13.340 14.841 21.243 1.00 82.00 86 TYR A O 1
ATOM 662 N N . THR A 1 87 ? -12.503 16.338 22.704 1.00 83.38 87 THR A N 1
ATOM 663 C CA . THR A 1 87 ? -13.815 16.861 23.109 1.00 83.38 87 THR A CA 1
ATOM 664 C C . THR A 1 87 ? -14.570 17.380 21.892 1.00 83.38 87 THR A C 1
ATOM 666 O O . THR A 1 87 ? -15.712 16.992 21.654 1.00 83.38 87 THR A O 1
ATOM 669 N N . LYS A 1 88 ? -13.914 18.202 21.067 1.00 80.69 88 LYS A N 1
ATOM 670 C CA . LYS A 1 88 ? -14.545 18.779 19.880 1.00 80.69 88 LYS A CA 1
ATOM 671 C C . LYS A 1 88 ? -14.803 17.785 18.757 1.00 80.69 88 LYS A C 1
ATOM 673 O O . LYS A 1 88 ? -15.827 17.883 18.087 1.00 80.69 88 LYS A O 1
ATOM 678 N N . THR A 1 89 ? -13.914 16.819 18.566 1.00 80.94 89 THR A N 1
ATOM 679 C CA . THR A 1 89 ? -14.135 15.737 17.599 1.00 80.94 89 THR A CA 1
ATOM 680 C C . THR A 1 89 ? -15.344 14.898 18.008 1.00 80.94 89 THR A C 1
ATOM 682 O O . THR A 1 89 ? -16.220 14.637 17.186 1.00 80.94 89 THR A O 1
ATOM 685 N N . ASN A 1 90 ? -15.452 14.558 19.296 1.00 83.62 90 ASN A N 1
ATOM 686 C CA . ASN A 1 90 ? -16.611 13.852 19.829 1.00 83.62 90 ASN A CA 1
ATOM 687 C C . ASN A 1 90 ? -17.901 14.678 19.678 1.00 83.62 90 ASN A C 1
ATOM 689 O O . ASN A 1 90 ? -18.904 14.135 19.229 1.00 83.62 90 ASN A O 1
ATOM 693 N N . GLU A 1 91 ? -17.883 15.986 19.977 1.00 85.31 91 GLU A N 1
ATOM 694 C CA . GLU A 1 91 ? -19.032 16.882 19.739 1.00 85.31 91 GLU A CA 1
ATOM 695 C C . GLU A 1 91 ? -19.511 16.817 18.279 1.00 85.31 91 GLU A C 1
ATOM 697 O O . GLU A 1 91 ? -20.704 16.650 18.047 1.00 85.31 91 GLU A O 1
ATOM 702 N N . VAL A 1 92 ? -18.601 16.865 17.299 1.00 85.00 92 VAL A N 1
ATOM 703 C CA . VAL A 1 92 ? -18.943 16.785 15.865 1.00 85.00 92 VAL A CA 1
ATOM 704 C C . VAL A 1 92 ? -19.668 15.483 15.512 1.00 85.00 92 VAL A C 1
ATOM 706 O O . VAL A 1 92 ? -20.697 15.518 14.834 1.00 85.00 92 VAL A O 1
ATOM 709 N N . TYR A 1 93 ? -19.181 14.336 15.992 1.00 86.44 93 TYR A N 1
ATOM 710 C CA . TYR A 1 93 ? -19.843 13.047 15.760 1.00 86.44 93 TYR A CA 1
ATOM 711 C C . TYR A 1 93 ? -21.211 12.963 16.449 1.00 86.44 93 TYR A C 1
ATOM 713 O O . TYR A 1 93 ? -22.184 12.525 15.830 1.00 86.44 93 TYR A O 1
ATOM 721 N N . GLN A 1 94 ? -21.309 13.433 17.694 1.00 87.81 94 GLN A N 1
ATOM 722 C CA . GLN A 1 94 ? -22.557 13.430 18.462 1.00 87.81 94 GLN A CA 1
ATOM 723 C C . GLN A 1 94 ? -23.608 14.364 17.846 1.00 87.81 94 GLN A C 1
ATOM 725 O O . GLN A 1 94 ? -24.767 13.979 17.699 1.00 87.81 94 GLN A O 1
ATOM 730 N N . GLU A 1 95 ? -23.215 15.565 17.414 1.00 90.00 95 GLU A N 1
ATOM 731 C CA . GLU A 1 95 ? -24.082 16.509 16.693 1.00 90.00 95 GLU A CA 1
ATOM 732 C C . GLU A 1 95 ? -24.512 15.960 15.327 1.00 90.00 95 GLU A C 1
ATOM 734 O O . GLU A 1 95 ? -25.628 16.220 14.864 1.00 90.00 95 GLU A O 1
ATOM 739 N N . ALA A 1 96 ? -23.661 15.150 14.691 1.00 88.50 96 ALA A N 1
ATOM 740 C CA . ALA A 1 96 ? -24.023 14.401 13.495 1.00 88.50 96 ALA A CA 1
ATOM 741 C C . ALA A 1 96 ? -24.903 13.170 13.775 1.00 88.50 96 ALA A C 1
ATOM 743 O O . ALA A 1 96 ? -25.400 12.541 12.843 1.00 88.50 96 ALA A O 1
ATOM 744 N N . GLY A 1 97 ? -25.151 12.872 15.053 1.00 88.94 97 GLY A N 1
ATOM 745 C CA . GLY A 1 97 ? -25.970 11.790 15.593 1.00 88.94 97 GLY A CA 1
ATOM 746 C C . GLY A 1 97 ? -25.362 10.398 15.483 1.00 88.94 97 GLY A C 1
ATOM 747 O O . GLY A 1 97 ? -26.101 9.417 15.421 1.00 88.94 97 GLY A O 1
ATOM 748 N N . PHE A 1 98 ? -24.035 10.316 15.515 1.00 86.81 98 PHE A N 1
ATOM 749 C CA . PHE A 1 98 ? -23.311 9.097 15.857 1.00 86.81 98 PHE A CA 1
ATOM 750 C C . PHE A 1 98 ? -23.096 9.069 17.372 1.00 86.81 98 PHE A C 1
ATOM 752 O O . PHE A 1 98 ? -22.194 9.719 17.897 1.00 86.81 98 PHE A O 1
ATOM 759 N N . SER A 1 99 ? -23.965 8.349 18.086 1.00 85.62 99 SER A N 1
ATOM 760 C CA . SER A 1 99 ? -23.947 8.297 19.556 1.00 85.62 99 SER A CA 1
ATOM 761 C C . SER A 1 99 ? -22.747 7.523 20.111 1.00 85.62 99 SER A C 1
ATOM 763 O O . SER A 1 99 ? -22.322 7.753 21.243 1.00 85.62 99 SER A O 1
ATOM 765 N N . THR A 1 100 ? -22.204 6.597 19.319 1.00 87.00 100 THR A N 1
ATOM 766 C CA . THR A 1 100 ? -21.092 5.723 19.677 1.00 87.00 100 THR A CA 1
ATOM 767 C C . THR A 1 100 ? -19.961 5.932 18.678 1.00 87.00 100 THR A C 1
ATOM 769 O O . THR A 1 100 ? -20.073 5.614 17.500 1.00 87.00 100 THR A O 1
ATOM 772 N N . TRP A 1 101 ? -18.837 6.441 19.152 1.00 85.50 101 TRP A N 1
ATOM 773 C CA . TRP A 1 101 ? -17.630 6.603 18.353 1.00 85.50 101 TRP A CA 1
ATOM 774 C C . TRP A 1 101 ? -16.521 5.766 18.982 1.00 85.50 101 TRP A C 1
ATOM 776 O O . TRP A 1 101 ? -16.337 5.807 20.198 1.00 85.50 101 TRP A O 1
ATOM 786 N N . ILE A 1 102 ? -15.846 4.961 18.164 1.00 88.50 102 ILE A N 1
ATOM 787 C CA . ILE A 1 102 ? -14.822 3.992 18.556 1.00 88.50 102 ILE A CA 1
ATOM 788 C C . ILE A 1 102 ? -13.553 4.335 17.763 1.00 88.50 102 ILE A C 1
ATOM 790 O O . ILE A 1 102 ? -13.391 3.865 16.643 1.00 88.50 102 ILE A O 1
ATOM 794 N N . PRO A 1 103 ? -12.705 5.235 18.272 1.00 85.31 103 PRO A N 1
ATOM 795 C CA . PRO A 1 103 ? -11.410 5.522 17.699 1.00 85.31 103 PRO A CA 1
ATOM 796 C C . PRO A 1 103 ? -10.326 4.626 18.312 1.00 85.31 103 PRO A C 1
ATOM 798 O O . PRO A 1 103 ? -10.381 4.304 19.504 1.00 85.31 103 PRO A O 1
ATOM 801 N N . CYS A 1 104 ? -9.297 4.309 17.530 1.00 86.88 104 CYS A N 1
ATOM 802 C CA . CYS A 1 104 ? -8.026 3.800 18.044 1.00 86.88 104 CYS A CA 1
ATOM 803 C C . CYS A 1 104 ? -6.984 4.924 18.130 1.00 86.88 104 CYS A C 1
ATOM 805 O O . CYS A 1 104 ? -7.139 5.982 17.521 1.00 86.88 104 CYS A O 1
ATOM 807 N N . VAL A 1 105 ? -5.916 4.703 18.896 1.00 88.19 105 VAL A N 1
ATOM 808 C CA . VAL A 1 105 ? -4.760 5.609 18.902 1.00 88.19 105 VAL A CA 1
ATOM 809 C C . VAL A 1 105 ? -4.044 5.460 17.561 1.00 88.19 105 VAL A C 1
ATOM 811 O O . VAL A 1 105 ? -3.747 4.329 17.178 1.00 88.19 105 VAL A O 1
ATOM 814 N N . GLY A 1 106 ? -3.799 6.564 16.859 1.00 86.81 106 GLY A N 1
ATOM 815 C CA . GLY A 1 106 ? -2.895 6.678 15.717 1.00 86.81 106 GLY A CA 1
ATOM 816 C C . GLY A 1 106 ? -1.595 7.373 16.091 1.00 86.81 106 GLY A C 1
ATOM 817 O O . GLY A 1 106 ? -1.360 7.731 17.251 1.00 86.81 106 GLY A O 1
ATOM 818 N N . ASP A 1 107 ? -0.696 7.500 15.128 1.00 82.81 107 ASP A N 1
ATOM 819 C CA . ASP A 1 107 ? 0.636 8.017 15.393 1.00 82.81 107 ASP A CA 1
ATOM 820 C C . ASP A 1 107 ? 0.581 9.542 15.631 1.00 82.81 107 ASP A C 1
ATOM 822 O O . ASP A 1 107 ? 1.236 10.058 16.550 1.00 82.81 107 ASP A O 1
ATOM 826 N N . HIS A 1 108 ? -0.298 10.271 14.934 1.00 81.50 108 HIS A N 1
ATOM 827 C CA . HIS A 1 108 ? -0.490 11.707 15.153 1.00 81.50 108 HIS A CA 1
ATOM 828 C C . HIS A 1 108 ? -1.086 12.047 16.531 1.00 81.50 108 HIS A C 1
ATOM 830 O O . HIS A 1 108 ? -0.857 13.164 17.024 1.00 81.50 108 HIS A O 1
ATOM 836 N N . GLU A 1 109 ? -1.769 11.104 17.194 1.00 78.81 109 GLU A N 1
ATOM 837 C CA . GLU A 1 109 ? -2.263 11.257 18.570 1.00 78.81 109 GLU A CA 1
ATOM 838 C C . GLU A 1 109 ? -1.155 11.266 19.629 1.00 78.81 109 GLU A C 1
ATOM 840 O O . GLU A 1 109 ? -1.349 11.810 20.720 1.00 78.81 109 GLU A O 1
ATOM 845 N N . ILE A 1 110 ? 0.002 10.673 19.331 1.00 78.94 110 ILE A N 1
ATOM 846 C CA . ILE A 1 110 ? 1.113 10.510 20.283 1.00 78.94 110 ILE A CA 1
ATOM 847 C C . ILE A 1 110 ? 2.397 11.231 19.852 1.00 78.94 110 ILE A C 1
ATOM 849 O O . ILE A 1 110 ? 3.387 11.212 20.586 1.00 78.94 110 ILE A O 1
ATOM 853 N N . GLY A 1 111 ? 2.379 11.911 18.703 1.00 75.62 111 GLY A N 1
ATOM 854 C CA . GLY A 1 111 ? 3.434 12.833 18.276 1.00 75.62 111 GLY A CA 1
ATOM 855 C C . GLY A 1 111 ? 3.666 12.894 16.767 1.00 75.62 111 GLY A C 1
ATOM 856 O O . GLY A 1 111 ? 4.126 13.928 16.284 1.00 75.62 111 GLY A O 1
ATOM 857 N N . GLY A 1 112 ? 3.323 11.842 16.027 1.00 79.00 112 GLY A N 1
ATOM 858 C CA . GLY A 1 112 ? 3.639 11.677 14.607 1.00 79.00 112 GLY A CA 1
ATOM 859 C C . GLY A 1 112 ? 5.145 11.599 14.330 1.00 79.00 112 GLY A C 1
ATOM 860 O O . GLY A 1 112 ? 5.981 11.685 15.238 1.00 79.00 112 GLY A O 1
ATOM 861 N N . ASN A 1 113 ? 5.513 11.513 13.055 1.00 72.06 113 ASN A N 1
ATOM 862 C CA . ASN A 1 113 ? 6.878 11.230 12.586 1.00 72.06 113 ASN A CA 1
ATOM 863 C C . ASN A 1 113 ? 7.932 12.192 13.171 1.00 72.06 113 ASN A C 1
ATOM 865 O O . ASN A 1 113 ? 9.046 11.800 13.520 1.00 72.06 113 ASN A O 1
ATOM 869 N N . GLU A 1 114 ? 7.586 13.478 13.297 1.00 74.94 114 GLU A N 1
ATOM 870 C CA . GLU A 1 114 ? 8.466 14.517 13.856 1.00 74.94 114 GLU A CA 1
ATOM 871 C C . GLU A 1 114 ? 8.357 14.654 15.384 1.00 74.94 114 GLU A C 1
ATOM 873 O O . GLU A 1 114 ? 9.155 15.372 15.993 1.00 74.94 114 GLU A O 1
ATOM 878 N N . GLY A 1 115 ? 7.388 13.981 16.004 1.00 76.25 115 GLY A N 1
ATOM 879 C CA . GLY A 1 115 ? 7.205 13.902 17.451 1.00 76.25 115 GLY A CA 1
ATOM 880 C C . GLY A 1 115 ? 7.909 12.719 18.101 1.00 76.25 115 GLY A C 1
ATOM 881 O O . GLY A 1 115 ? 8.297 12.818 19.267 1.00 76.25 115 GLY A O 1
ATOM 882 N N . PHE A 1 116 ? 8.158 11.648 17.349 1.00 80.00 116 PHE A N 1
ATOM 883 C CA . PHE A 1 116 ? 8.879 10.467 17.837 1.00 80.00 116 PHE A CA 1
ATOM 884 C C . PHE A 1 116 ? 10.395 10.630 17.853 1.00 80.00 116 PHE A C 1
ATOM 886 O O . PHE A 1 116 ? 11.104 9.781 18.393 1.00 80.00 116 PHE A O 1
ATOM 893 N N . VAL A 1 117 ? 10.92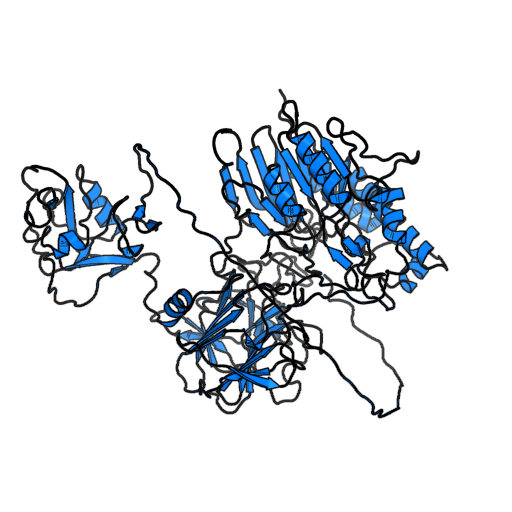4 11.701 17.263 1.00 78.94 117 VAL A N 1
ATOM 894 C CA . VAL A 1 117 ? 12.363 11.974 17.286 1.00 78.94 117 VAL A CA 1
ATOM 895 C C . VAL A 1 117 ? 12.821 12.320 18.700 1.00 78.94 117 VAL A C 1
ATOM 897 O O . VAL A 1 117 ? 12.162 13.059 19.425 1.00 78.94 117 VAL A O 1
ATOM 900 N N . VAL A 1 118 ? 14.004 11.836 19.070 1.00 81.88 118 VAL A N 1
ATOM 901 C CA . VAL A 1 118 ? 14.601 12.008 20.411 1.00 81.88 118 VAL A CA 1
ATOM 902 C C . VAL A 1 118 ? 14.781 13.462 20.830 1.00 81.88 118 VAL A C 1
ATOM 904 O O . VAL A 1 118 ? 14.767 13.792 22.009 1.00 81.88 118 VAL A O 1
ATOM 907 N N . SER A 1 119 ? 15.012 14.341 19.863 1.00 80.88 119 SER A N 1
ATOM 908 C CA . SER A 1 119 ? 15.291 15.747 20.119 1.00 80.88 119 SER A CA 1
ATOM 909 C C . SER A 1 119 ? 14.805 16.589 18.952 1.00 80.88 119 SER A C 1
ATOM 911 O O . SER A 1 119 ? 14.990 16.202 17.799 1.00 80.88 119 SER A O 1
ATOM 913 N N . GLY A 1 120 ? 14.237 17.757 19.236 1.00 80.62 120 GLY A N 1
ATOM 914 C CA . GLY A 1 120 ? 13.761 18.689 18.217 1.00 80.62 120 GLY A CA 1
ATOM 915 C C . GLY A 1 120 ? 12.604 19.541 18.726 1.00 80.62 120 GLY A C 1
ATOM 916 O O . GLY A 1 120 ? 11.985 19.219 19.731 1.00 80.62 120 GLY A O 1
ATOM 917 N N . GLN A 1 121 ? 12.277 20.624 18.016 1.00 81.44 121 GLN A N 1
ATOM 918 C CA . GLN A 1 121 ? 11.193 21.544 18.415 1.00 81.44 121 GLN A CA 1
ATOM 919 C C . GLN A 1 121 ? 9.788 20.915 18.373 1.00 81.44 121 GLN A C 1
ATOM 921 O O . GLN A 1 121 ? 8.836 21.491 18.906 1.00 81.44 121 GLN A O 1
ATOM 926 N N . LYS A 1 122 ? 9.655 19.781 17.682 1.00 82.62 122 LYS A N 1
ATOM 927 C CA . LYS A 1 122 ? 8.427 18.994 17.577 1.00 82.62 122 LYS A CA 1
ATOM 928 C C . LYS A 1 122 ? 8.485 17.693 18.376 1.00 82.62 122 LYS A C 1
ATOM 930 O O . LYS A 1 122 ? 7.458 17.042 18.459 1.00 82.62 122 LYS A O 1
ATOM 935 N N . SER A 1 123 ? 9.629 17.354 18.985 1.00 83.62 123 SER A N 1
ATOM 936 C CA . SER A 1 123 ? 9.776 16.140 19.793 1.00 83.62 123 SER A CA 1
ATOM 937 C C . SER A 1 123 ? 8.799 16.155 20.962 1.00 83.62 123 SER A C 1
ATOM 939 O O . SER A 1 123 ? 8.654 17.169 21.649 1.00 83.62 123 SER A O 1
ATOM 941 N N . LYS A 1 124 ? 8.118 15.026 21.153 1.00 79.69 124 LYS A N 1
ATOM 942 C CA . LYS A 1 124 ? 7.059 14.835 22.145 1.00 79.69 124 LYS A CA 1
ATOM 943 C C . LYS A 1 124 ? 7.417 13.802 23.213 1.00 79.69 124 LYS A C 1
ATOM 945 O O . LYS A 1 124 ? 6.603 13.532 24.091 1.00 79.69 124 LYS A O 1
ATOM 950 N N . LEU A 1 125 ? 8.620 13.225 23.151 1.00 76.06 125 LEU A N 1
ATOM 951 C CA . LEU A 1 125 ? 9.018 12.106 24.011 1.00 76.06 125 LEU A CA 1
ATOM 952 C C . LEU A 1 125 ? 9.076 12.476 25.499 1.00 76.06 125 LEU A C 1
ATOM 954 O O . LEU A 1 125 ? 8.732 11.652 26.342 1.00 76.06 125 LEU A O 1
ATOM 958 N N . ASP A 1 126 ? 9.428 13.723 25.820 1.00 66.25 126 ASP A N 1
ATOM 959 C CA . ASP A 1 126 ? 9.444 14.238 27.197 1.00 66.25 126 ASP A CA 1
ATOM 960 C C . ASP A 1 126 ? 8.034 14.620 27.712 1.00 66.25 126 ASP A C 1
ATOM 962 O O . ASP A 1 126 ? 7.866 14.954 28.886 1.00 66.25 126 ASP A O 1
ATOM 966 N N . SER A 1 127 ? 7.011 14.532 26.848 1.00 59.88 127 SER A N 1
ATOM 967 C CA . SER A 1 127 ? 5.643 15.015 27.065 1.00 59.88 127 SER A CA 1
ATOM 968 C C . SER A 1 127 ? 4.579 13.934 26.835 1.00 59.88 127 SER A C 1
ATOM 970 O O . SER A 1 127 ? 3.565 14.148 26.177 1.00 59.88 127 SER A O 1
ATOM 972 N N . ILE A 1 128 ? 4.757 12.745 27.418 1.00 61.28 128 ILE A N 1
ATOM 973 C CA . ILE A 1 128 ? 3.843 11.583 27.266 1.00 61.28 128 ILE A CA 1
ATOM 974 C C . ILE A 1 128 ? 2.407 11.824 27.819 1.00 61.28 128 ILE A C 1
ATOM 976 O O . ILE A 1 128 ? 1.550 10.940 27.816 1.00 61.28 128 ILE A O 1
ATOM 980 N N . VAL A 1 129 ? 2.070 13.056 28.203 1.00 72.19 129 VAL A N 1
ATOM 981 C CA . VAL A 1 129 ? 0.741 13.493 28.666 1.00 72.19 129 VAL A CA 1
ATOM 982 C C . VAL A 1 129 ? -0.341 13.417 27.560 1.00 72.19 129 VAL A C 1
ATOM 984 O O . VAL A 1 129 ? -1.530 13.542 27.845 1.00 72.19 129 VAL A O 1
ATOM 987 N N . TYR A 1 130 ? 0.032 13.105 26.311 1.00 74.25 130 TYR A N 1
ATOM 988 C CA . TYR A 1 130 ? -0.884 12.884 25.179 1.00 74.25 130 TYR A CA 1
ATOM 989 C C . TYR A 1 130 ? -1.944 11.807 25.421 1.00 74.25 130 TYR A C 1
ATOM 991 O O . TYR A 1 130 ? -3.143 12.065 25.280 1.00 74.25 130 TYR A O 1
ATOM 999 N N . ARG A 1 131 ? -1.517 10.605 25.833 1.00 85.38 131 ARG A N 1
ATOM 1000 C CA . ARG A 1 131 ? -2.448 9.506 26.134 1.00 85.38 131 ARG A CA 1
ATOM 1001 C C . ARG A 1 131 ? -3.380 9.874 27.280 1.00 85.38 131 ARG A C 1
ATOM 1003 O O . ARG A 1 131 ? -4.531 9.460 27.280 1.00 85.38 131 ARG A O 1
ATOM 1010 N N . GLN A 1 132 ? -2.915 10.689 28.226 1.00 87.25 132 GLN A N 1
ATOM 1011 C CA . GLN A 1 132 ? -3.738 11.127 29.347 1.00 87.25 132 GLN A CA 1
ATOM 1012 C C . GLN A 1 132 ? -4.906 12.006 28.880 1.00 87.25 132 GLN A C 1
ATOM 1014 O O . GLN A 1 132 ? -6.037 11.774 29.299 1.00 87.25 132 GLN A O 1
ATOM 1019 N N . GLY A 1 133 ? -4.667 12.943 27.954 1.00 86.12 133 GLY A N 1
ATOM 1020 C CA . GLY A 1 133 ? -5.732 13.766 27.369 1.00 86.12 133 GLY A CA 1
ATOM 1021 C C . GLY A 1 133 ? -6.790 12.939 26.629 1.00 86.12 133 GLY A C 1
ATOM 1022 O O . GLY A 1 133 ? -7.986 13.179 26.808 1.00 86.12 133 GLY A O 1
ATOM 1023 N N . TRP A 1 134 ? -6.361 11.919 25.870 1.00 86.75 134 TRP A N 1
ATOM 1024 C CA . TRP A 1 134 ? -7.256 10.911 25.276 1.00 86.75 134 TRP A CA 1
ATOM 1025 C C . TRP A 1 134 ? -8.069 10.183 26.351 1.00 86.75 134 TRP A C 1
ATOM 1027 O O . TRP A 1 134 ? -9.295 10.113 26.272 1.00 86.75 134 TRP A O 1
ATOM 1037 N N . ILE A 1 135 ? -7.397 9.651 27.376 1.00 90.44 135 ILE A N 1
ATOM 1038 C CA . ILE A 1 135 ? -8.029 8.852 28.431 1.00 90.44 135 ILE A CA 1
ATOM 1039 C C . ILE A 1 135 ? -9.120 9.654 29.137 1.00 90.44 135 ILE A C 1
ATOM 1041 O O . ILE A 1 135 ? -10.233 9.158 29.310 1.00 90.44 135 ILE A O 1
ATOM 1045 N N . ASP A 1 136 ? -8.805 10.882 29.536 1.00 89.56 136 ASP A N 1
ATOM 1046 C CA . ASP A 1 136 ? -9.700 11.693 30.354 1.00 89.56 136 ASP A CA 1
ATOM 1047 C C . ASP A 1 136 ? -10.847 12.312 29.548 1.00 89.56 136 ASP A C 1
ATOM 1049 O O . ASP A 1 136 ? -11.927 12.501 30.098 1.00 89.56 136 ASP A O 1
ATOM 1053 N N . SER A 1 137 ? -10.651 12.582 28.252 1.00 85.50 137 SER A N 1
ATOM 1054 C CA . SER A 1 137 ? -11.681 13.222 27.413 1.00 85.50 137 SER A CA 1
ATOM 1055 C C . SER A 1 137 ? -12.545 12.227 26.649 1.00 85.50 137 SER A C 1
ATOM 1057 O O . SER A 1 137 ? -13.737 12.459 26.438 1.00 85.50 137 SER A O 1
ATOM 1059 N N . PHE A 1 138 ? -11.947 11.127 26.191 1.00 87.38 138 PHE A N 1
ATOM 1060 C CA . PHE A 1 138 ? -12.636 10.134 25.379 1.00 87.38 138 PHE A CA 1
ATOM 1061 C C . PHE A 1 138 ? -13.020 8.893 26.184 1.00 87.38 138 PHE A C 1
ATOM 1063 O O . PHE A 1 138 ? -14.193 8.530 26.181 1.00 87.38 138 PHE A O 1
ATOM 1070 N N . MET A 1 139 ? -12.080 8.249 26.882 1.00 90.81 139 MET A N 1
ATOM 1071 C CA . MET A 1 139 ? -12.322 6.921 27.473 1.00 90.81 139 MET A CA 1
ATOM 1072 C C . MET A 1 139 ? -13.088 6.934 28.792 1.00 90.81 139 MET A C 1
ATOM 1074 O O . MET A 1 139 ? -13.649 5.899 29.169 1.00 90.81 139 MET A O 1
ATOM 1078 N N . LYS A 1 140 ? -13.111 8.071 29.488 1.00 91.50 140 LYS A N 1
ATOM 1079 C CA . LYS A 1 140 ? -13.829 8.242 30.751 1.00 91.50 140 LYS A CA 1
ATOM 1080 C C . LYS A 1 140 ? -15.114 9.052 30.587 1.00 91.50 140 LYS A C 1
ATOM 1082 O O . LYS A 1 140 ? -15.204 9.932 29.733 1.00 91.50 140 LYS A O 1
ATOM 1087 N N . ASP A 1 141 ? -16.098 8.729 31.414 1.00 87.50 141 ASP A N 1
ATOM 1088 C CA . ASP A 1 141 ? -17.296 9.532 31.644 1.00 87.50 141 ASP A CA 1
ATOM 1089 C C . ASP A 1 141 ? -17.026 10.644 32.672 1.00 87.50 141 ASP A C 1
ATOM 1091 O O . ASP A 1 141 ? -15.978 10.674 33.322 1.00 87.50 141 ASP A O 1
ATOM 1095 N N . GLU A 1 142 ? -17.984 11.562 32.845 1.00 85.69 142 GLU A N 1
ATOM 1096 C CA . GLU A 1 142 ? -17.876 12.697 33.780 1.00 85.69 142 GLU A CA 1
ATOM 1097 C C . GLU A 1 142 ? -17.623 12.268 35.239 1.00 85.69 142 GLU A C 1
ATOM 1099 O O . GLU A 1 142 ? -17.055 13.029 36.022 1.00 85.69 142 GLU A O 1
ATOM 1104 N N . ASP A 1 143 ? -18.018 11.046 35.612 1.00 90.31 143 ASP A N 1
ATOM 1105 C CA . ASP A 1 143 ? -17.787 10.467 36.941 1.00 90.31 143 ASP A CA 1
ATOM 1106 C C . ASP A 1 143 ? -16.414 9.778 37.091 1.00 90.31 143 ASP A C 1
ATOM 1108 O O . ASP A 1 143 ? -16.079 9.277 38.168 1.00 90.31 143 ASP A O 1
ATOM 1112 N N . GLY A 1 144 ? -15.610 9.763 36.023 1.00 88.94 144 GLY A N 1
ATOM 1113 C CA . GLY A 1 144 ? -14.288 9.144 35.958 1.00 88.94 144 GLY A CA 1
ATOM 1114 C C . GLY A 1 144 ? -14.296 7.636 35.690 1.00 88.94 144 GLY A C 1
ATOM 1115 O O . GLY A 1 144 ? -13.218 7.035 35.610 1.00 88.94 144 GLY A O 1
ATOM 1116 N N . SER A 1 145 ? -15.469 7.011 35.550 1.00 91.44 145 SER A N 1
ATOM 1117 C CA . SER A 1 145 ? -15.588 5.617 35.120 1.00 91.44 145 SER A CA 1
ATOM 1118 C C . SER A 1 145 ? -15.302 5.479 33.622 1.00 91.44 145 SER A C 1
ATOM 1120 O O . SER A 1 145 ? -15.341 6.451 32.879 1.00 91.44 145 SER A O 1
ATOM 1122 N N . PHE A 1 146 ? -14.946 4.279 33.165 1.00 93.06 146 PHE A N 1
ATOM 1123 C CA . PHE A 1 146 ? -14.631 4.053 31.753 1.00 93.06 146 PHE A CA 1
ATOM 1124 C C . PHE A 1 146 ? -15.882 3.698 30.944 1.00 93.06 146 PHE A C 1
ATOM 1126 O O . PHE A 1 146 ? -16.632 2.814 31.359 1.00 93.06 146 PHE A O 1
ATOM 1133 N N . LYS A 1 147 ? -16.028 4.283 29.747 1.00 89.06 147 LYS A N 1
ATOM 1134 C CA . LYS A 1 147 ? -17.186 4.083 28.851 1.00 89.06 147 LYS A CA 1
ATOM 1135 C C . LYS A 1 147 ? -17.358 2.631 28.398 1.00 89.06 147 LYS A C 1
ATOM 1137 O O . LYS A 1 147 ? -18.442 2.056 28.475 1.00 89.06 147 LYS A O 1
ATOM 1142 N N . PHE A 1 148 ? -16.274 2.001 27.946 1.00 89.94 148 PHE A N 1
ATOM 1143 C CA . PHE A 1 148 ? -16.276 0.633 27.414 1.00 89.94 148 PHE A CA 1
ATOM 1144 C C . PHE A 1 148 ? -15.836 -0.373 28.482 1.00 89.94 148 PHE A C 1
ATOM 1146 O O . PHE A 1 148 ? -14.707 -0.866 28.480 1.00 89.94 148 PHE A O 1
ATOM 1153 N N . ASN A 1 149 ? -16.717 -0.630 29.451 1.00 91.62 149 ASN A N 1
ATOM 1154 C CA . ASN A 1 149 ? -16.394 -1.442 30.631 1.00 91.62 149 ASN A CA 1
ATOM 1155 C C . ASN A 1 149 ? -17.210 -2.745 30.753 1.00 91.62 149 ASN A C 1
ATOM 1157 O O . ASN A 1 149 ? -17.076 -3.468 31.741 1.00 91.62 149 ASN A O 1
ATOM 1161 N N . GLU A 1 150 ? -18.067 -3.054 29.775 1.00 93.25 150 GLU A N 1
ATOM 1162 C CA . GLU A 1 150 ? -18.844 -4.298 29.754 1.00 93.25 150 GLU A CA 1
ATOM 1163 C C . GLU A 1 150 ? -17.967 -5.490 29.351 1.00 93.25 150 GLU A C 1
ATOM 1165 O O . GLU A 1 150 ? -17.439 -5.531 28.238 1.00 93.25 150 GLU A O 1
ATOM 1170 N N . ALA A 1 151 ? -17.798 -6.457 30.255 1.00 94.25 151 ALA A N 1
ATOM 1171 C CA . ALA A 1 151 ? -16.935 -7.618 30.049 1.00 94.25 151 ALA A CA 1
ATOM 1172 C C . ALA A 1 151 ? -17.345 -8.472 28.833 1.00 94.25 151 ALA A C 1
ATOM 1174 O O . ALA A 1 151 ? -18.529 -8.669 28.548 1.00 94.25 151 ALA A O 1
ATOM 1175 N N . VAL A 1 152 ? -16.352 -9.063 28.165 1.00 95.31 152 VAL A N 1
ATOM 1176 C CA . VAL A 1 152 ? -16.574 -10.106 27.156 1.00 95.31 152 VAL A CA 1
ATOM 1177 C C . VAL A 1 152 ? -16.620 -11.442 27.888 1.00 95.31 152 VAL A C 1
ATOM 1179 O O . VAL A 1 152 ? -15.595 -11.988 28.297 1.00 95.31 152 VAL A O 1
ATOM 1182 N N . SER A 1 153 ? -17.833 -11.942 28.118 1.00 91.38 153 SER A N 1
ATOM 1183 C CA . SER A 1 153 ? -18.087 -13.051 29.047 1.00 91.38 153 SER A CA 1
ATOM 1184 C C . SER A 1 153 ? -17.592 -12.701 30.460 1.00 91.38 153 SER A C 1
ATOM 1186 O O . SER A 1 153 ? -18.177 -11.847 31.120 1.00 91.38 153 SER A O 1
ATOM 1188 N N . ASN A 1 154 ? -16.523 -13.334 30.941 1.00 91.88 154 ASN A N 1
ATOM 1189 C CA . ASN A 1 154 ? -15.899 -13.063 32.239 1.00 91.88 154 ASN A CA 1
ATOM 1190 C C . ASN A 1 154 ? -14.568 -12.299 32.122 1.00 91.88 154 ASN A C 1
ATOM 1192 O O . ASN A 1 154 ? -13.888 -12.114 33.132 1.00 91.88 154 ASN A O 1
ATOM 1196 N N . ILE A 1 155 ? -14.178 -11.892 30.913 1.00 97.00 155 ILE A N 1
ATOM 1197 C CA . ILE A 1 155 ? -12.920 -11.193 30.656 1.00 97.00 155 ILE A CA 1
ATOM 1198 C C . ILE A 1 155 ? -13.172 -9.683 30.673 1.00 97.00 155 ILE A C 1
ATOM 1200 O O . ILE A 1 155 ? -14.059 -9.213 29.953 1.00 97.00 155 ILE A O 1
ATOM 1204 N N . PRO A 1 156 ? -12.418 -8.902 31.472 1.00 97.00 156 PRO A N 1
ATOM 1205 C CA . PRO A 1 156 ? -12.509 -7.449 31.447 1.00 97.00 156 PRO A CA 1
ATOM 1206 C C . PRO A 1 156 ? -12.315 -6.905 30.032 1.00 97.00 156 PRO A C 1
ATOM 1208 O O . PRO A 1 156 ? -11.437 -7.352 29.296 1.00 97.00 156 PRO A O 1
ATOM 1211 N N . SER A 1 157 ? -13.089 -5.891 29.663 1.00 96.88 157 SER A N 1
ATOM 1212 C CA . SER A 1 157 ? -13.037 -5.280 28.328 1.00 96.88 157 SER A CA 1
ATOM 1213 C C . SER A 1 157 ? -11.769 -4.481 28.075 1.00 96.88 157 SER A C 1
ATOM 1215 O O . SER A 1 157 ? -11.645 -3.890 27.017 1.00 96.88 157 SER A O 1
ATOM 1217 N N . ARG A 1 158 ? -10.855 -4.388 29.041 1.00 96.88 158 ARG A N 1
ATOM 1218 C CA . ARG A 1 158 ? -9.644 -3.569 28.972 1.00 96.88 158 ARG A CA 1
ATOM 1219 C C . ARG A 1 158 ? -8.476 -4.350 29.564 1.00 96.88 158 ARG A C 1
ATOM 1221 O O . ARG A 1 158 ? -8.704 -5.139 30.491 1.00 96.88 158 ARG A O 1
ATOM 1228 N N . PRO A 1 159 ? -7.247 -4.143 29.068 1.00 96.94 159 PRO A N 1
ATOM 1229 C CA . PRO A 1 159 ? -6.096 -4.840 29.604 1.00 96.94 159 PRO A CA 1
ATOM 1230 C C . PRO A 1 159 ? -5.805 -4.393 31.048 1.00 96.94 159 PRO A C 1
ATOM 1232 O O . PRO A 1 159 ? -6.269 -3.336 31.490 1.00 96.94 159 PRO A O 1
ATOM 1235 N N . PRO A 1 160 ? -5.049 -5.193 31.820 1.00 96.38 160 PRO A N 1
ATOM 1236 C CA . PRO A 1 160 ? -4.644 -4.832 33.178 1.00 96.38 160 PRO A CA 1
ATOM 1237 C C . PRO A 1 160 ? -3.917 -3.481 33.229 1.00 96.38 160 PRO A C 1
ATOM 1239 O O . PRO A 1 160 ? -3.180 -3.144 32.308 1.00 96.38 160 PRO A O 1
ATOM 1242 N N . GLU A 1 161 ? -4.064 -2.724 34.318 1.00 93.69 161 GLU A N 1
ATOM 1243 C CA . GLU A 1 161 ? -3.430 -1.402 34.491 1.00 93.69 161 GLU A CA 1
ATOM 1244 C C . GLU A 1 161 ? -1.910 -1.436 34.255 1.00 93.69 161 GLU A C 1
ATOM 1246 O O . GLU A 1 161 ? -1.361 -0.627 33.512 1.00 93.69 161 GLU A O 1
ATOM 1251 N N . ASN A 1 162 ? -1.234 -2.454 34.793 1.00 94.44 162 ASN A N 1
ATOM 1252 C CA . ASN A 1 162 ? 0.209 -2.651 34.648 1.00 94.44 162 ASN A CA 1
ATOM 1253 C C . ASN A 1 162 ? 0.658 -3.098 33.242 1.00 94.44 162 ASN A C 1
ATOM 1255 O O . ASN A 1 162 ? 1.853 -3.302 33.038 1.00 94.44 162 ASN A O 1
ATOM 1259 N N . SER A 1 163 ? -0.261 -3.255 32.283 1.00 93.69 163 SER A N 1
ATOM 1260 C CA . SER A 1 163 ? 0.096 -3.390 30.864 1.00 93.69 163 SER A CA 1
ATOM 1261 C C . SER A 1 163 ? 0.557 -2.066 30.249 1.00 93.69 163 SER A C 1
ATOM 1263 O O . SER A 1 163 ? 1.274 -2.094 29.257 1.00 93.69 163 SER A O 1
ATOM 1265 N N . GLY A 1 164 ? 0.143 -0.924 30.814 1.00 90.88 164 GLY A N 1
ATOM 1266 C CA . GLY A 1 164 ? 0.338 0.403 30.222 1.00 90.88 164 GLY A CA 1
ATOM 1267 C C . GLY A 1 164 ? -0.722 0.806 29.187 1.00 90.88 164 GLY A C 1
ATOM 1268 O O . GLY A 1 164 ? -0.745 1.963 28.783 1.00 90.88 164 GLY A O 1
ATOM 1269 N N . PHE A 1 165 ? -1.634 -0.101 28.812 1.00 93.69 165 PHE A N 1
ATOM 1270 C CA . PHE A 1 165 ? -2.613 0.104 27.731 1.00 93.69 165 PHE A CA 1
ATOM 1271 C C . PHE A 1 165 ? -4.079 0.092 28.201 1.00 93.69 165 PHE A C 1
ATOM 1273 O O . PHE A 1 165 ? -4.996 0.172 27.388 1.00 93.69 165 PHE A O 1
ATOM 1280 N N . GLN A 1 16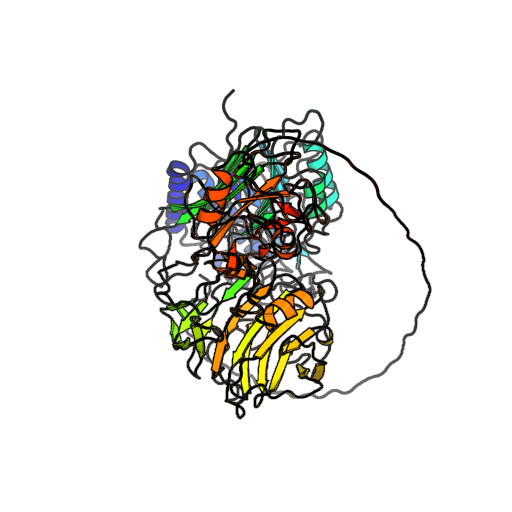6 ? -4.344 0.020 29.516 1.00 94.25 166 GLN A N 1
ATOM 1281 C CA . GLN A 1 166 ? -5.714 -0.038 30.074 1.00 94.25 166 GLN A CA 1
ATOM 1282 C C . GLN A 1 166 ? -6.593 1.148 29.644 1.00 94.25 166 GLN A C 1
ATOM 1284 O O . GLN A 1 166 ? -7.819 1.029 29.563 1.00 94.25 166 GLN A O 1
ATOM 1289 N N . GLY A 1 167 ? -5.963 2.304 29.431 1.00 92.88 167 GLY A N 1
ATOM 1290 C CA . GLY A 1 167 ? -6.629 3.536 29.037 1.00 92.88 167 GLY A CA 1
ATOM 1291 C C . GLY A 1 167 ? -6.729 3.758 27.530 1.00 92.88 167 GLY A C 1
ATOM 1292 O O . GLY A 1 167 ? -7.404 4.693 27.125 1.00 92.88 167 GLY A O 1
ATOM 1293 N N . THR A 1 168 ? -6.077 2.944 26.702 1.00 93.31 168 THR A N 1
ATOM 1294 C CA . THR A 1 168 ? -5.981 3.181 25.250 1.00 93.31 168 THR A CA 1
ATOM 1295 C C . THR A 1 168 ? -6.374 1.977 24.403 1.00 93.31 168 THR A C 1
ATOM 1297 O O . THR A 1 168 ? -6.532 2.118 23.199 1.00 93.31 168 THR A O 1
ATOM 1300 N N . SER A 1 169 ? -6.581 0.809 25.016 1.00 96.38 169 SER A N 1
ATOM 1301 C CA . SER A 1 169 ? -7.062 -0.403 24.347 1.00 96.38 169 SER A CA 1
ATOM 1302 C C . SER A 1 169 ? -8.292 -0.963 25.049 1.00 96.38 169 SER A C 1
ATOM 1304 O O . SER A 1 169 ? -8.368 -0.973 26.283 1.00 96.38 169 SER A O 1
ATOM 1306 N N . PHE A 1 170 ? -9.275 -1.416 24.274 1.00 97.38 170 PHE A N 1
ATOM 1307 C CA . PHE A 1 170 ? -10.536 -1.914 24.815 1.00 97.38 170 PHE A CA 1
ATOM 1308 C C . PHE A 1 170 ? -11.300 -2.810 23.833 1.00 97.38 170 PHE A C 1
ATOM 1310 O O . PHE A 1 170 ? -11.078 -2.796 22.627 1.00 97.38 170 PHE A O 1
ATOM 1317 N N . ALA A 1 171 ? -12.243 -3.576 24.372 1.00 97.38 171 ALA A N 1
ATOM 1318 C CA . ALA A 1 171 ? -13.201 -4.384 23.642 1.00 97.38 171 ALA A CA 1
ATOM 1319 C C . ALA A 1 171 ? -14.618 -3.849 23.883 1.00 97.38 171 ALA A C 1
ATOM 1321 O O . ALA A 1 171 ? -14.991 -3.527 25.012 1.00 97.38 171 ALA A O 1
ATOM 1322 N N . TYR A 1 172 ? -15.427 -3.773 22.834 1.00 95.38 172 TYR A N 1
ATOM 1323 C CA . TYR A 1 172 ? -16.800 -3.290 22.897 1.00 95.38 172 TYR A CA 1
ATOM 1324 C C . TYR A 1 172 ? -17.726 -4.240 22.147 1.00 95.38 172 TYR A C 1
ATOM 1326 O O . TYR A 1 172 ? -17.543 -4.512 20.962 1.00 95.38 172 TYR A O 1
ATOM 1334 N N . ARG A 1 173 ? -18.741 -4.763 22.836 1.00 92.88 173 ARG A N 1
ATOM 1335 C CA . ARG A 1 173 ? -19.746 -5.638 22.229 1.00 92.88 173 ARG A CA 1
ATOM 1336 C C . ARG A 1 173 ? -20.987 -4.832 21.875 1.00 92.88 173 ARG A C 1
ATOM 1338 O O . ARG A 1 173 ? -21.575 -4.178 22.731 1.00 92.88 173 ARG A O 1
ATOM 1345 N N . ARG A 1 174 ? -21.465 -4.982 20.642 1.00 89.06 174 ARG A N 1
ATOM 1346 C CA . ARG A 1 174 ? -22.770 -4.470 20.212 1.00 89.06 174 ARG A CA 1
ATOM 1347 C C . ARG A 1 174 ? -23.498 -5.542 19.414 1.00 89.06 174 ARG A C 1
ATOM 1349 O O . ARG A 1 174 ? -23.027 -5.972 18.366 1.00 89.06 174 ARG A O 1
ATOM 1356 N N . LYS A 1 175 ? -24.689 -5.934 19.876 1.00 88.62 175 LYS A N 1
ATOM 1357 C CA . LYS A 1 175 ? -25.480 -7.020 19.266 1.00 88.62 175 LYS A CA 1
ATOM 1358 C C . LYS A 1 175 ? -24.620 -8.296 19.133 1.00 88.62 175 LYS A C 1
ATOM 1360 O O . LYS A 1 175 ? -24.076 -8.762 20.130 1.00 88.62 175 LYS A O 1
ATOM 1365 N N . ASN A 1 176 ? -24.507 -8.847 17.927 1.00 91.06 176 ASN A N 1
ATOM 1366 C CA . ASN A 1 176 ? -23.723 -10.034 17.587 1.00 91.06 176 ASN A CA 1
ATOM 1367 C C . ASN A 1 176 ? -22.288 -9.699 17.116 1.00 91.06 176 ASN A C 1
ATOM 1369 O O . ASN A 1 176 ? -21.593 -10.582 16.617 1.00 91.06 176 ASN A O 1
ATOM 1373 N N . CYS A 1 177 ? -21.844 -8.447 17.251 1.00 93.81 177 CYS A N 1
ATOM 1374 C CA . CYS A 1 177 ? -20.520 -7.990 16.836 1.00 93.81 177 CYS A CA 1
ATOM 1375 C C . CYS A 1 177 ? -19.659 -7.634 18.055 1.00 93.81 177 CYS A C 1
ATOM 1377 O O . CYS A 1 177 ? -20.145 -7.047 19.030 1.00 93.81 177 CYS A O 1
ATOM 1379 N N . LEU A 1 178 ? -18.376 -7.977 17.984 1.00 96.69 178 LEU A N 1
ATOM 1380 C CA . LEU A 1 178 ? -17.343 -7.531 18.912 1.00 96.69 178 LEU A CA 1
ATOM 1381 C C . LEU A 1 178 ? -16.358 -6.633 18.167 1.00 96.69 178 LEU A C 1
ATOM 1383 O O . LEU A 1 178 ? -15.859 -7.023 17.117 1.00 96.69 178 LEU A O 1
ATOM 1387 N N . PHE A 1 179 ? -16.063 -5.475 18.741 1.00 95.94 179 PHE A N 1
ATOM 1388 C CA . PHE A 1 179 ? -14.991 -4.586 18.310 1.00 95.94 179 PHE A CA 1
ATOM 1389 C C . PHE A 1 179 ? -13.860 -4.645 19.312 1.00 95.94 179 PHE A C 1
ATOM 1391 O O . PHE A 1 179 ? -14.119 -4.649 20.517 1.00 95.94 179 PHE A O 1
ATOM 1398 N N . ILE A 1 180 ? -12.627 -4.661 18.832 1.00 97.81 180 ILE A N 1
ATOM 1399 C CA . ILE A 1 180 ? -11.443 -4.572 19.677 1.00 97.81 180 ILE A CA 1
ATOM 1400 C C . ILE A 1 180 ? -10.552 -3.476 19.103 1.00 97.81 180 ILE A C 1
ATOM 1402 O O . ILE A 1 180 ? -10.085 -3.603 17.976 1.00 97.81 180 ILE A O 1
ATOM 1406 N N . SER A 1 181 ? -10.352 -2.411 19.871 1.00 96.25 181 SER A N 1
ATOM 1407 C CA . SER A 1 181 ? -9.525 -1.262 19.504 1.00 96.25 181 SER A CA 1
ATOM 1408 C C . SER A 1 181 ? -8.218 -1.315 20.288 1.00 96.25 181 SER A C 1
ATOM 1410 O O . SER A 1 181 ? -8.240 -1.520 21.509 1.00 96.25 181 SER A O 1
ATOM 1412 N N . LEU A 1 182 ? -7.087 -1.202 19.589 1.00 96.75 182 LEU A N 1
ATOM 1413 C CA . LEU A 1 182 ? -5.757 -1.447 20.146 1.00 96.75 182 LEU A CA 1
ATOM 1414 C C . LEU A 1 182 ? -4.810 -0.262 19.933 1.00 96.75 182 LEU A C 1
ATOM 1416 O O . LEU A 1 182 ? -4.694 0.285 18.839 1.00 96.75 182 LEU A O 1
ATOM 1420 N N . ASP A 1 183 ? -4.070 0.068 20.989 1.00 94.62 183 ASP A N 1
ATOM 1421 C CA . ASP A 1 183 ? -2.894 0.938 20.968 1.00 94.62 183 ASP A CA 1
ATOM 1422 C C . ASP A 1 183 ? -1.640 0.063 20.913 1.00 94.62 183 ASP A C 1
ATOM 1424 O O . ASP A 1 183 ? -1.287 -0.626 21.873 1.00 94.62 183 ASP A O 1
ATOM 1428 N N . ILE A 1 184 ? -0.992 0.070 19.756 1.00 93.44 184 ILE A N 1
ATOM 1429 C CA . ILE A 1 184 ? 0.154 -0.787 19.428 1.00 93.44 184 ILE A CA 1
ATOM 1430 C C . ILE A 1 184 ? 1.492 -0.043 19.509 1.00 93.44 184 ILE A C 1
ATOM 1432 O O . ILE A 1 184 ? 2.544 -0.641 19.287 1.00 93.44 184 ILE A O 1
ATOM 1436 N N . PHE A 1 185 ? 1.474 1.254 19.824 1.00 90.81 185 PHE A N 1
ATOM 1437 C CA . PHE A 1 185 ? 2.667 2.090 19.791 1.00 90.81 185 PHE A CA 1
ATOM 1438 C C . PHE A 1 185 ? 3.470 1.959 21.078 1.00 90.81 185 PHE A C 1
ATOM 1440 O O . PHE A 1 185 ? 3.057 2.401 22.159 1.00 90.81 185 PHE A O 1
ATOM 1447 N N . ARG A 1 186 ? 4.677 1.419 20.958 1.00 88.50 186 ARG A N 1
ATOM 1448 C CA . ARG A 1 186 ? 5.587 1.186 22.072 1.00 88.50 186 ARG A CA 1
ATOM 1449 C C . ARG A 1 186 ? 6.826 2.058 21.962 1.00 88.50 186 ARG A C 1
ATOM 1451 O O . ARG A 1 186 ? 7.556 2.011 20.980 1.00 88.50 186 ARG A O 1
ATOM 1458 N N . LEU A 1 187 ? 7.102 2.808 23.024 1.00 85.69 187 LEU A N 1
ATOM 1459 C CA . LEU A 1 187 ? 8.366 3.518 23.171 1.00 85.69 187 LEU A CA 1
ATOM 1460 C C . LEU A 1 187 ? 9.502 2.514 23.416 1.00 85.69 187 LEU A C 1
ATOM 1462 O O . LEU A 1 187 ? 9.424 1.701 24.341 1.00 85.69 187 LEU A O 1
ATOM 1466 N N . MET A 1 188 ? 10.554 2.590 22.605 1.00 84.44 188 MET A N 1
ATOM 1467 C CA . MET A 1 188 ? 11.724 1.718 22.700 1.00 84.44 188 MET A CA 1
ATOM 1468 C C . MET A 1 188 ? 12.834 2.332 23.564 1.00 84.44 188 MET A C 1
ATOM 1470 O O . MET A 1 188 ? 12.963 3.554 23.688 1.00 84.44 188 MET A O 1
ATOM 1474 N N . ASN A 1 189 ? 13.663 1.458 24.152 1.00 68.88 189 ASN A N 1
ATOM 1475 C CA . ASN A 1 189 ? 14.739 1.780 25.099 1.00 68.88 189 ASN A CA 1
ATOM 1476 C C . ASN A 1 189 ? 14.230 2.576 26.321 1.00 68.88 189 ASN A C 1
ATOM 1478 O O . ASN A 1 189 ? 13.686 2.008 27.264 1.00 68.88 189 ASN A O 1
ATOM 1482 N N . ASP A 1 190 ? 14.424 3.890 26.288 1.00 68.81 190 ASP A N 1
ATOM 1483 C CA . ASP A 1 190 ? 14.001 4.909 27.249 1.00 68.81 190 ASP A CA 1
ATOM 1484 C C . ASP A 1 190 ? 13.639 6.231 26.535 1.00 68.81 190 ASP A C 1
ATOM 1486 O O . ASP A 1 190 ? 13.659 7.296 27.150 1.00 68.81 190 ASP A O 1
ATOM 1490 N N . GLY A 1 191 ? 13.375 6.176 25.221 1.00 74.44 191 GLY A N 1
ATOM 1491 C CA . GLY A 1 191 ? 13.128 7.355 24.387 1.00 74.44 191 GLY A CA 1
ATOM 1492 C C . GLY A 1 191 ? 14.369 8.186 24.032 1.00 74.44 191 GLY A C 1
ATOM 1493 O O . GLY A 1 191 ? 14.223 9.266 23.470 1.00 74.44 191 GLY A O 1
ATOM 1494 N N . LYS A 1 192 ? 15.600 7.728 24.318 1.00 76.44 192 LYS A N 1
ATOM 1495 C CA . LYS A 1 192 ? 16.826 8.528 24.083 1.00 76.44 192 LYS A CA 1
ATOM 1496 C C . LYS A 1 192 ? 17.539 8.298 22.749 1.00 76.44 192 LYS A C 1
ATOM 1498 O O . LYS A 1 192 ? 18.538 8.961 22.475 1.00 76.44 192 LYS A O 1
ATOM 1503 N N . SER A 1 193 ? 17.093 7.359 21.919 1.00 83.25 193 SER A N 1
ATOM 1504 C CA . SER A 1 193 ? 17.666 7.107 20.587 1.00 83.25 193 SER A CA 1
ATOM 1505 C C . SER A 1 193 ? 16.562 6.748 19.597 1.00 83.25 193 SER A C 1
ATOM 1507 O O . SER A 1 193 ? 15.652 6.010 19.967 1.00 83.25 193 SER A O 1
ATOM 1509 N N . ASN A 1 194 ? 16.671 7.187 18.338 1.00 83.06 194 ASN A N 1
ATOM 1510 C CA . ASN A 1 194 ? 15.794 6.655 17.298 1.00 83.06 194 ASN A CA 1
ATOM 1511 C C . ASN A 1 194 ? 16.016 5.136 17.179 1.00 83.06 194 ASN A C 1
ATOM 1513 O O . ASN A 1 194 ? 17.157 4.670 17.221 1.00 83.06 194 ASN A O 1
ATOM 1517 N N . PHE A 1 195 ? 14.935 4.386 17.028 1.00 85.50 195 PHE A N 1
ATOM 1518 C CA . PHE A 1 195 ? 14.900 2.943 16.919 1.00 85.50 195 PHE A CA 1
ATOM 1519 C C . PHE A 1 195 ? 14.793 2.531 15.447 1.00 85.50 195 PHE A C 1
ATOM 1521 O O . PHE A 1 195 ? 13.821 2.836 14.764 1.00 85.50 195 PHE A O 1
ATOM 1528 N N . TYR A 1 196 ? 15.835 1.853 14.967 1.00 84.31 196 TYR A N 1
ATOM 1529 C CA . TYR A 1 196 ? 15.895 1.254 13.637 1.00 84.31 196 TYR A CA 1
ATOM 1530 C C . TYR A 1 196 ? 16.645 -0.070 13.751 1.00 84.31 196 TYR A C 1
ATOM 1532 O O . TYR A 1 196 ? 17.878 -0.074 13.841 1.00 84.31 196 TYR A O 1
ATOM 1540 N N . ASP A 1 197 ? 15.923 -1.184 13.746 1.00 87.88 197 ASP A N 1
ATOM 1541 C CA . ASP A 1 197 ? 16.535 -2.507 13.709 1.00 87.88 197 ASP A CA 1
ATOM 1542 C C . ASP A 1 197 ? 16.606 -2.985 12.261 1.00 87.88 197 ASP A C 1
ATOM 1544 O O . ASP A 1 197 ? 15.687 -3.600 11.731 1.00 87.88 197 ASP A O 1
ATOM 1548 N N . ARG A 1 198 ? 17.724 -2.692 11.598 1.00 87.56 198 ARG A N 1
ATOM 1549 C CA . ARG A 1 198 ? 17.932 -3.098 10.201 1.00 87.56 198 ARG A CA 1
ATOM 1550 C C . ARG A 1 198 ? 18.170 -4.593 10.035 1.00 87.56 198 ARG A C 1
ATOM 1552 O O . ARG A 1 198 ? 18.051 -5.076 8.920 1.00 87.56 198 ARG A O 1
ATOM 1559 N N . LEU A 1 199 ? 18.543 -5.300 11.102 1.00 90.00 199 LEU A N 1
ATOM 1560 C CA . LEU A 1 199 ? 18.757 -6.742 11.032 1.00 90.00 199 LEU A CA 1
ATOM 1561 C C . LEU A 1 199 ? 17.414 -7.449 10.851 1.00 90.00 199 LEU A C 1
ATOM 1563 O O . LEU A 1 199 ? 17.284 -8.308 9.986 1.00 90.00 199 LEU A O 1
ATOM 1567 N N . ASN A 1 200 ? 16.416 -7.035 11.629 1.00 87.56 200 ASN A N 1
ATOM 1568 C CA . ASN A 1 200 ? 15.091 -7.649 11.606 1.00 87.56 200 ASN A CA 1
ATOM 1569 C C . ASN A 1 200 ? 14.054 -6.844 10.801 1.00 87.56 200 ASN A C 1
ATOM 1571 O O . ASN A 1 200 ? 12.956 -7.323 10.548 1.00 87.56 200 ASN A O 1
ATOM 1575 N N . GLY A 1 201 ? 14.412 -5.643 10.342 1.00 85.62 201 GLY A N 1
ATOM 1576 C CA . GLY A 1 201 ? 13.533 -4.772 9.563 1.00 85.62 201 GLY A CA 1
ATOM 1577 C C . GLY A 1 201 ? 12.497 -4.020 10.404 1.00 85.62 201 GLY A C 1
ATOM 1578 O O . GLY A 1 201 ? 11.477 -3.624 9.852 1.00 85.62 201 GLY A O 1
ATOM 1579 N N . TYR A 1 202 ? 12.741 -3.819 11.702 1.00 87.44 202 TYR A N 1
ATOM 1580 C CA . TYR A 1 202 ? 11.802 -3.169 12.625 1.00 87.44 202 TYR A CA 1
ATOM 1581 C C . TYR A 1 202 ? 12.038 -1.667 12.779 1.00 87.44 202 TYR A C 1
ATOM 1583 O O . TYR A 1 202 ? 13.141 -1.144 12.551 1.00 87.44 202 TYR A O 1
ATOM 1591 N N . GLY A 1 203 ? 11.005 -0.994 13.281 1.00 80.31 203 GLY A N 1
ATOM 1592 C CA . GLY A 1 203 ? 10.992 0.448 13.481 1.00 80.31 203 GLY A CA 1
ATOM 1593 C C . GLY A 1 203 ? 10.793 1.209 12.174 1.00 80.31 203 GLY A C 1
ATOM 1594 O O . GLY A 1 203 ? 10.488 0.649 11.128 1.00 80.31 203 GLY A O 1
ATOM 1595 N N . GLY A 1 204 ? 10.967 2.523 12.212 1.00 70.88 204 GLY A N 1
ATOM 1596 C CA . GLY A 1 204 ? 10.702 3.337 11.028 1.00 70.88 204 GLY A CA 1
ATOM 1597 C C . GLY A 1 204 ? 10.545 4.811 11.330 1.00 70.88 204 GLY A C 1
ATOM 1598 O O . GLY A 1 204 ? 10.926 5.627 10.497 1.00 70.88 204 GLY A O 1
ATOM 1599 N N . GLU A 1 205 ? 10.088 5.159 12.537 1.00 76.06 205 GLU A N 1
ATOM 1600 C CA . GLU A 1 205 ? 9.828 6.547 12.910 1.00 76.06 205 GLU A CA 1
ATOM 1601 C C . GLU A 1 205 ? 10.245 6.860 14.350 1.00 76.06 205 GLU A C 1
ATOM 1603 O O . GLU A 1 205 ? 9.548 6.595 15.328 1.00 76.06 205 GLU A O 1
ATOM 1608 N N . GLY A 1 206 ? 11.418 7.476 14.486 1.00 81.62 206 GLY A N 1
ATOM 1609 C CA . GLY A 1 206 ? 11.884 7.970 15.778 1.00 81.62 206 GLY A CA 1
ATOM 1610 C C . GLY A 1 206 ? 12.123 6.849 16.789 1.00 81.62 206 GLY A C 1
ATOM 1611 O O . GLY A 1 206 ? 12.726 5.842 16.445 1.00 81.62 206 GLY A O 1
ATOM 1612 N N . ALA A 1 207 ? 11.745 7.052 18.049 1.00 86.25 207 ALA A N 1
ATOM 1613 C CA . ALA A 1 207 ? 11.996 6.134 19.164 1.00 86.25 207 ALA A CA 1
ATOM 1614 C C . ALA A 1 207 ? 10.839 5.152 19.450 1.00 86.25 207 ALA A C 1
ATOM 1616 O O . ALA A 1 207 ? 10.861 4.479 20.483 1.00 86.25 207 ALA A O 1
ATOM 1617 N N . ILE A 1 208 ? 9.823 5.092 18.586 1.00 86.38 208 ILE A N 1
ATOM 1618 C CA . ILE A 1 208 ? 8.637 4.244 18.758 1.00 86.38 208 ILE A CA 1
ATOM 1619 C C . ILE A 1 208 ? 8.665 3.094 17.749 1.00 86.38 208 ILE A C 1
ATOM 1621 O O . ILE A 1 208 ? 9.217 3.222 16.658 1.00 86.38 208 ILE A O 1
ATOM 1625 N N . THR A 1 209 ? 8.086 1.963 18.140 1.00 89.06 209 THR A N 1
ATOM 1626 C CA . THR A 1 209 ? 7.793 0.836 17.253 1.00 89.06 209 THR A CA 1
ATOM 1627 C C . THR A 1 209 ? 6.368 0.330 17.471 1.00 89.06 209 THR A C 1
ATOM 1629 O O . THR A 1 209 ? 5.739 0.677 18.477 1.00 89.06 209 THR A O 1
ATOM 1632 N N . CYS A 1 210 ? 5.859 -0.494 16.557 1.00 92.31 210 CYS A N 1
ATOM 1633 C CA . CYS A 1 210 ? 4.498 -1.024 16.611 1.00 92.31 210 CYS A CA 1
ATOM 1634 C C . CYS A 1 210 ? 4.497 -2.532 16.895 1.00 92.31 210 CYS A C 1
ATOM 1636 O O . CYS A 1 210 ? 4.952 -3.314 16.067 1.00 92.31 210 CYS A O 1
ATOM 1638 N N . THR A 1 211 ? 3.963 -2.953 18.048 1.00 93.81 211 THR A N 1
ATOM 1639 C CA . THR A 1 211 ? 3.917 -4.373 18.455 1.00 93.81 211 THR A CA 1
ATOM 1640 C C . THR A 1 211 ? 2.799 -4.661 19.473 1.00 93.81 211 THR A C 1
ATOM 1642 O O . THR A 1 211 ? 2.351 -3.768 20.195 1.00 93.81 211 THR A O 1
ATOM 1645 N N . LEU A 1 212 ? 2.373 -5.928 19.577 1.00 95.69 212 LEU A N 1
ATOM 1646 C CA . LEU A 1 212 ? 1.451 -6.429 20.605 1.00 95.69 212 LEU A CA 1
ATOM 1647 C C . LEU A 1 212 ? 2.108 -7.565 21.404 1.00 95.69 212 LEU A C 1
ATOM 1649 O O . LEU A 1 212 ? 2.228 -8.694 20.928 1.00 95.69 212 LEU A O 1
ATOM 1653 N N . GLU A 1 213 ? 2.482 -7.290 22.653 1.00 93.94 213 GLU A N 1
ATOM 1654 C CA . GLU A 1 213 ? 3.255 -8.219 23.487 1.00 93.94 213 GLU A CA 1
ATOM 1655 C C . GLU A 1 213 ? 2.813 -8.232 24.960 1.00 93.94 213 GLU A C 1
ATOM 1657 O O . GLU A 1 213 ? 2.035 -7.395 25.428 1.00 93.94 213 GLU A O 1
ATOM 1662 N N . GLY A 1 214 ? 3.344 -9.194 25.722 1.00 96.06 214 GLY A N 1
ATOM 1663 C CA . GLY A 1 214 ? 3.223 -9.249 27.178 1.00 96.06 214 GLY A CA 1
ATOM 1664 C C . GLY A 1 214 ? 1.774 -9.297 27.670 1.00 96.06 214 GLY A C 1
ATOM 1665 O O . GLY A 1 214 ? 0.932 -9.994 27.107 1.00 96.06 214 GLY A O 1
ATOM 1666 N N . LEU A 1 215 ? 1.478 -8.540 28.732 1.00 97.88 215 LEU A N 1
ATOM 1667 C CA . LEU A 1 215 ? 0.135 -8.490 29.326 1.00 97.88 215 LEU A CA 1
ATOM 1668 C C . LEU A 1 215 ? -0.925 -7.932 28.369 1.00 97.88 215 LEU A C 1
ATOM 1670 O O . LEU A 1 215 ? -2.099 -8.270 28.519 1.00 97.88 215 LEU A O 1
ATOM 1674 N N . HIS A 1 216 ? -0.525 -7.105 27.397 1.00 97.69 216 HIS A N 1
ATOM 1675 C CA . HIS A 1 216 ? -1.437 -6.594 26.382 1.00 97.69 216 HIS A CA 1
ATOM 1676 C C . HIS A 1 216 ? -1.878 -7.729 25.441 1.00 97.69 216 HIS A C 1
ATOM 1678 O O . HIS A 1 216 ? -3.076 -7.968 25.292 1.00 97.69 216 HIS A O 1
ATOM 1684 N N . ALA A 1 217 ? -0.924 -8.513 24.925 1.00 98.31 217 ALA A N 1
ATOM 1685 C CA . ALA A 1 217 ? -1.206 -9.695 24.106 1.00 98.31 217 ALA A CA 1
ATOM 1686 C C . ALA A 1 217 ? -1.999 -10.775 24.865 1.00 98.31 217 ALA A C 1
ATOM 1688 O O . ALA A 1 217 ? -2.959 -11.322 24.329 1.00 98.31 217 ALA A O 1
ATOM 1689 N N . THR A 1 218 ? -1.661 -11.046 26.134 1.00 98.56 218 THR A N 1
ATOM 1690 C CA . THR A 1 218 ? -2.398 -12.024 26.962 1.00 98.56 218 THR A CA 1
ATOM 1691 C C . THR A 1 218 ? -3.862 -11.623 27.165 1.00 98.56 218 THR A C 1
ATOM 1693 O O . THR A 1 218 ? -4.757 -12.473 27.146 1.00 98.56 218 THR A O 1
ATOM 1696 N N . TRP A 1 219 ? -4.130 -10.331 27.374 1.00 98.56 219 TRP A N 1
ATOM 1697 C CA . TRP A 1 219 ? -5.501 -9.832 27.462 1.00 98.56 219 TRP A CA 1
ATOM 1698 C C . TRP A 1 219 ? -6.234 -9.971 26.124 1.00 98.56 219 TRP A C 1
ATOM 1700 O O . TRP A 1 219 ? -7.354 -10.481 26.109 1.00 98.56 219 TRP A O 1
ATOM 1710 N N . PHE A 1 220 ? -5.593 -9.583 25.020 1.00 98.75 220 PHE A N 1
ATOM 1711 C CA . PHE A 1 220 ? -6.170 -9.681 23.680 1.00 98.75 220 PHE A CA 1
ATOM 1712 C C . PHE A 1 220 ? -6.571 -11.124 23.338 1.00 98.75 220 PHE A C 1
ATOM 1714 O O . PHE A 1 220 ? -7.724 -11.379 22.988 1.00 98.75 220 PHE A O 1
ATOM 1721 N N . GLU A 1 221 ? -5.668 -12.083 23.560 1.00 98.75 221 GLU A N 1
ATOM 1722 C CA . GLU A 1 221 ? -5.953 -13.515 23.416 1.00 98.75 221 GLU A CA 1
ATOM 1723 C C . GLU A 1 221 ? -7.146 -13.944 24.283 1.00 98.75 221 GLU A C 1
ATOM 1725 O O . GLU A 1 221 ? -8.055 -14.632 23.817 1.00 98.75 221 GLU A O 1
ATOM 1730 N N . SER A 1 222 ? -7.180 -13.511 25.547 1.00 98.56 222 SER A N 1
ATOM 1731 C CA . SER A 1 222 ? -8.259 -13.870 26.474 1.00 98.56 222 SER A CA 1
ATOM 1732 C C . SER A 1 222 ? -9.624 -13.368 25.993 1.00 98.56 222 SER A C 1
ATOM 1734 O O . SER A 1 222 ? -10.616 -14.093 26.102 1.00 98.56 222 SER A O 1
ATOM 1736 N N . VAL A 1 223 ? -9.684 -12.153 25.438 1.00 98.56 223 VAL A N 1
ATOM 1737 C CA . VAL A 1 223 ? -10.904 -11.580 24.851 1.00 98.56 223 VAL A CA 1
ATOM 1738 C C . VAL A 1 223 ? -11.348 -12.380 23.627 1.00 98.56 223 VAL A C 1
ATOM 1740 O O . VAL A 1 223 ? -12.515 -12.771 23.555 1.00 98.56 223 VAL A O 1
ATOM 1743 N N . LEU A 1 224 ? -10.435 -12.670 22.697 1.00 98.62 224 LEU A N 1
ATOM 1744 C CA . LEU A 1 224 ? -10.731 -13.453 21.493 1.00 98.62 224 LEU A CA 1
ATOM 1745 C C . LEU A 1 224 ? -11.233 -14.862 21.835 1.00 98.62 224 LEU A C 1
ATOM 1747 O O . LEU A 1 224 ? -12.268 -15.312 21.331 1.00 98.62 224 LEU A O 1
ATOM 1751 N N . LYS A 1 225 ? -10.566 -15.528 22.779 1.00 98.00 225 LYS A N 1
ATOM 1752 C CA . LYS A 1 225 ? -10.968 -16.839 23.292 1.00 98.00 225 LYS A CA 1
ATOM 1753 C C . LYS A 1 225 ? -12.356 -16.815 23.920 1.00 98.00 225 LYS A C 1
ATOM 1755 O O . LYS A 1 225 ? -13.162 -17.709 23.663 1.00 98.00 225 LYS A O 1
ATOM 1760 N N . ALA A 1 226 ? -12.660 -15.792 24.718 1.00 97.06 226 ALA A N 1
ATOM 1761 C CA . ALA A 1 226 ? -13.986 -15.617 25.303 1.00 97.06 226 ALA A CA 1
ATOM 1762 C C . ALA A 1 226 ? -15.059 -15.362 24.232 1.00 97.06 226 ALA A C 1
ATOM 1764 O O . ALA A 1 226 ? -16.167 -15.892 24.337 1.00 97.06 226 ALA A O 1
ATOM 1765 N N . ALA A 1 227 ? -14.723 -14.607 23.183 1.00 97.19 227 ALA A N 1
ATOM 1766 C CA . ALA A 1 227 ? -15.614 -14.312 22.065 1.00 97.19 227 ALA A CA 1
ATOM 1767 C C . ALA A 1 227 ? -15.947 -15.545 21.210 1.00 97.19 227 ALA A C 1
ATOM 1769 O O . ALA A 1 227 ? -17.025 -15.596 20.615 1.00 97.19 227 ALA A O 1
ATOM 1770 N N . ARG A 1 228 ? -15.064 -16.550 21.181 1.00 95.19 228 ARG A N 1
ATOM 1771 C CA . ARG A 1 228 ? -15.266 -17.843 20.502 1.00 95.19 228 ARG A CA 1
ATOM 1772 C C . ARG A 1 228 ? -15.699 -18.978 21.437 1.00 95.19 228 ARG A C 1
ATOM 1774 O O . ARG A 1 228 ? -15.730 -20.135 21.026 1.00 95.19 228 ARG A O 1
ATOM 1781 N N . GLY A 1 229 ? -16.070 -18.665 22.680 1.00 92.88 229 GLY A N 1
ATOM 1782 C CA . GLY A 1 229 ? -16.636 -19.644 23.608 1.00 92.88 229 GLY A CA 1
ATOM 1783 C C . GLY A 1 229 ? -17.936 -20.274 23.085 1.00 92.88 229 GLY A C 1
ATOM 1784 O O . GLY A 1 229 ? -18.681 -19.646 22.336 1.00 92.88 229 GLY A O 1
ATOM 1785 N N . GLN A 1 230 ? -18.228 -21.505 23.518 1.00 85.62 230 GLN A N 1
ATOM 1786 C CA . GLN A 1 230 ? -19.342 -22.335 23.025 1.00 85.62 230 GLN A CA 1
ATOM 1787 C C . GLN A 1 230 ? -20.719 -21.641 23.051 1.00 85.62 230 GLN A C 1
ATOM 1789 O O . GLN A 1 230 ? -21.514 -21.839 22.136 1.00 85.62 230 GLN A O 1
ATOM 1794 N N . ASP A 1 231 ? -20.979 -20.808 24.061 1.00 86.44 231 ASP A N 1
ATOM 1795 C CA . ASP A 1 231 ? -22.254 -20.097 24.248 1.00 86.44 231 ASP A CA 1
ATOM 1796 C C . ASP A 1 231 ? -22.180 -18.610 23.848 1.00 86.44 231 ASP A C 1
ATOM 1798 O O . ASP A 1 231 ? -23.035 -17.804 24.225 1.00 86.44 231 ASP A O 1
ATOM 1802 N N . SER A 1 232 ? -21.138 -18.210 23.113 1.00 91.75 232 SER A N 1
ATOM 1803 C CA . SER A 1 232 ? -20.945 -16.815 22.728 1.00 91.75 232 SER A CA 1
ATOM 1804 C C . SER A 1 232 ? -21.997 -16.362 21.703 1.00 91.75 232 SER A C 1
ATOM 1806 O O . SER A 1 232 ? -22.162 -16.999 20.659 1.00 91.75 232 SER A O 1
ATOM 1808 N N . PRO A 1 233 ? -22.684 -15.224 21.931 1.00 92.31 233 PRO A N 1
ATOM 1809 C CA . PRO A 1 233 ? -23.586 -14.637 20.942 1.00 92.31 233 PRO A CA 1
ATOM 1810 C C . PRO A 1 233 ? -22.838 -13.886 19.823 1.00 92.31 233 PRO A C 1
ATOM 1812 O O . PRO A 1 233 ? -23.479 -13.340 18.926 1.00 92.31 233 PRO A O 1
ATOM 1815 N N . ILE A 1 234 ? -21.504 -13.806 19.886 1.00 95.38 234 ILE A N 1
ATOM 1816 C CA . ILE A 1 234 ? -20.681 -13.039 18.946 1.00 95.38 234 ILE A CA 1
ATOM 1817 C C . ILE A 1 234 ? -20.495 -13.841 17.653 1.00 95.38 234 ILE A C 1
ATOM 1819 O O . ILE A 1 234 ? -19.907 -14.922 17.648 1.00 95.38 234 ILE A O 1
ATOM 1823 N N . LYS A 1 235 ? -20.985 -13.283 16.546 1.00 94.38 235 LYS A N 1
ATOM 1824 C CA . LYS A 1 235 ? -20.875 -13.827 15.186 1.00 94.38 235 LYS A CA 1
ATOM 1825 C C . LYS A 1 235 ? -19.750 -13.187 14.389 1.00 94.38 235 LYS A C 1
ATOM 1827 O O . LYS A 1 235 ? -19.111 -13.885 13.605 1.00 94.38 235 LYS A O 1
ATOM 1832 N N . HIS A 1 236 ? -19.481 -11.905 14.632 1.00 95.56 236 HIS A N 1
ATOM 1833 C CA . HIS A 1 236 ? -18.444 -11.144 13.933 1.00 95.56 236 HIS A CA 1
ATOM 1834 C C . HIS A 1 236 ? -17.473 -10.510 14.923 1.00 95.56 236 HIS A C 1
ATOM 1836 O O . HIS A 1 236 ? -17.912 -9.926 15.917 1.00 95.56 236 HIS A O 1
ATOM 1842 N N . ILE A 1 237 ? -16.175 -10.628 14.661 1.00 97.69 237 ILE A N 1
ATOM 1843 C CA . ILE A 1 237 ? -15.121 -9.928 15.397 1.00 97.69 237 ILE A CA 1
ATOM 1844 C C . ILE A 1 237 ? -14.413 -8.986 14.429 1.00 97.69 237 ILE A C 1
ATOM 1846 O O . ILE A 1 237 ? -13.839 -9.419 13.430 1.00 97.69 237 ILE A O 1
ATOM 1850 N N . PHE A 1 238 ? -14.450 -7.705 14.768 1.00 97.44 238 PHE A N 1
ATOM 1851 C CA . PHE A 1 238 ? -13.732 -6.633 14.105 1.00 97.44 238 PHE A CA 1
ATOM 1852 C C . PHE A 1 238 ? -12.620 -6.152 15.028 1.00 97.44 238 PHE A C 1
ATOM 1854 O O . PHE A 1 238 ? -12.855 -5.897 16.211 1.00 97.44 238 PHE A O 1
ATOM 1861 N N . VAL A 1 239 ? -11.416 -6.028 14.494 1.00 98.12 239 VAL A N 1
ATOM 1862 C CA . VAL A 1 239 ? -10.272 -5.478 15.221 1.00 98.12 239 VAL A CA 1
ATOM 1863 C C . VAL A 1 239 ? -9.823 -4.218 14.499 1.00 98.12 239 VAL A C 1
ATOM 1865 O O . VAL A 1 239 ? -9.843 -4.186 13.274 1.00 98.12 239 VAL A O 1
ATOM 1868 N N . GLU A 1 240 ? -9.427 -3.185 15.228 1.00 95.56 240 GLU A N 1
ATOM 1869 C CA . GLU A 1 240 ? -8.767 -2.013 14.658 1.00 95.56 240 GLU A CA 1
ATOM 1870 C C . GLU A 1 240 ? -7.490 -1.683 15.433 1.00 95.56 240 GLU A C 1
ATOM 1872 O O . GLU A 1 240 ? -7.431 -1.777 16.663 1.00 95.56 240 GLU A O 1
ATOM 1877 N N . ALA A 1 241 ? -6.466 -1.293 14.688 1.00 95.38 241 ALA A N 1
ATOM 1878 C CA . ALA A 1 241 ? -5.317 -0.547 15.177 1.00 95.38 241 ALA A CA 1
ATOM 1879 C C . ALA A 1 241 ? -4.831 0.343 14.028 1.00 95.38 241 ALA A C 1
ATOM 1881 O O . ALA A 1 241 ? -5.274 0.194 12.890 1.00 95.38 241 ALA A O 1
ATOM 1882 N N . HIS A 1 242 ? -3.949 1.297 14.303 1.00 92.31 242 HIS A N 1
ATOM 1883 C CA . HIS A 1 242 ? -3.648 2.313 13.299 1.00 92.31 242 HIS A CA 1
ATOM 1884 C C . HIS A 1 242 ? -2.882 1.780 12.081 1.00 92.31 242 HIS A C 1
ATOM 1886 O O . HIS A 1 242 ? -3.230 2.110 10.946 1.00 92.31 242 HIS A O 1
ATOM 1892 N N . VAL A 1 243 ? -1.860 0.945 12.300 1.00 92.81 243 VAL A N 1
ATOM 1893 C CA . VAL A 1 243 ? -0.895 0.581 11.249 1.00 92.81 243 VAL A CA 1
ATOM 1894 C C . VAL A 1 243 ? -1.258 -0.726 10.528 1.00 92.81 243 VAL A C 1
ATOM 1896 O O . VAL A 1 243 ? -1.824 -1.638 11.137 1.00 92.81 243 VAL A O 1
ATOM 1899 N N . PRO A 1 244 ? -0.911 -0.884 9.242 1.00 93.94 244 PRO A N 1
ATOM 1900 C CA . PRO A 1 244 ? -1.043 -2.154 8.540 1.00 93.94 244 PRO A CA 1
ATOM 1901 C C . PRO A 1 244 ? -0.136 -3.244 9.124 1.00 93.94 244 PRO A C 1
ATOM 1903 O O . PRO A 1 244 ? 0.949 -2.974 9.640 1.00 93.94 244 PRO A O 1
ATOM 1906 N N . ILE A 1 245 ? -0.583 -4.492 8.991 1.00 95.00 245 ILE A N 1
ATOM 1907 C CA . ILE A 1 245 ? 0.154 -5.699 9.382 1.00 95.00 245 ILE A CA 1
ATOM 1908 C C . ILE A 1 245 ? 0.561 -6.489 8.139 1.00 95.00 245 ILE A C 1
ATOM 1910 O O . ILE A 1 245 ? 1.728 -6.834 7.978 1.00 95.00 245 ILE A O 1
ATOM 1914 N N . LEU A 1 246 ? -0.396 -6.764 7.245 1.00 93.94 246 LEU A N 1
ATOM 1915 C CA . LEU A 1 246 ? -0.113 -7.379 5.952 1.00 93.94 246 LEU A CA 1
ATOM 1916 C C . LEU A 1 246 ? 0.480 -6.346 5.002 1.00 93.94 246 LEU A C 1
ATOM 1918 O O . LEU A 1 246 ? -0.122 -5.293 4.789 1.00 93.94 246 LEU A O 1
ATOM 1922 N N . HIS A 1 247 ? 1.605 -6.698 4.389 1.00 90.75 247 HIS A N 1
ATOM 1923 C CA . HIS A 1 247 ? 2.209 -5.992 3.269 1.00 90.75 247 HIS A CA 1
ATOM 1924 C C . HIS A 1 247 ? 2.206 -6.886 2.023 1.00 90.75 247 HIS A C 1
ATOM 1926 O O . HIS A 1 247 ? 2.224 -8.109 2.161 1.00 90.75 247 HIS A O 1
ATOM 1932 N N . PRO A 1 248 ? 2.198 -6.300 0.816 1.00 92.94 248 PRO A N 1
ATOM 1933 C 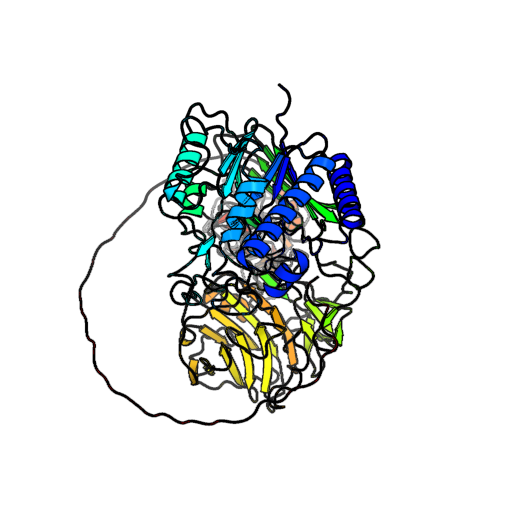CA . PRO A 1 248 ? 2.270 -4.865 0.515 1.00 92.94 248 PRO A CA 1
ATOM 1934 C C . PRO A 1 248 ? 0.929 -4.127 0.707 1.00 92.94 248 PRO A C 1
ATOM 1936 O O . PRO A 1 248 ? -0.143 -4.729 0.722 1.00 92.94 248 PRO A O 1
ATOM 1939 N N . VAL A 1 249 ? 0.994 -2.797 0.835 1.00 93.38 249 VAL A N 1
ATOM 1940 C CA . VAL A 1 249 ? -0.177 -1.901 0.887 1.00 93.38 249 VAL A CA 1
ATOM 1941 C C . VAL A 1 249 ? 0.053 -0.670 0.025 1.00 93.38 249 VAL A C 1
ATOM 1943 O O . VAL A 1 249 ? 1.190 -0.213 -0.116 1.00 93.38 249 VAL A O 1
ATOM 1946 N N . ARG A 1 250 ? -1.028 -0.126 -0.540 1.00 93.75 250 ARG A N 1
ATOM 1947 C CA . ARG A 1 250 ? -1.006 1.166 -1.233 1.00 93.75 250 ARG A CA 1
ATOM 1948 C C . ARG A 1 250 ? -0.739 2.284 -0.220 1.00 93.75 250 ARG A C 1
ATOM 1950 O O . ARG A 1 250 ? -1.229 2.205 0.903 1.00 93.75 250 ARG A O 1
ATOM 1957 N N . LYS A 1 251 ? 0.001 3.326 -0.610 1.00 90.94 251 LYS A N 1
ATOM 1958 C CA . LYS A 1 251 ? 0.405 4.435 0.272 1.00 90.94 251 LYS A CA 1
ATOM 1959 C C . LYS A 1 251 ? 0.339 5.788 -0.435 1.00 90.94 251 LYS A C 1
ATOM 1961 O O . LYS A 1 251 ? 0.808 5.914 -1.565 1.00 90.94 251 LYS A O 1
ATOM 1966 N N . VAL A 1 252 ? -0.177 6.816 0.240 1.00 87.69 252 VAL A N 1
ATOM 1967 C CA . VAL A 1 252 ? -0.238 8.198 -0.271 1.00 87.69 252 VAL A CA 1
ATOM 1968 C C . VAL A 1 252 ? 0.034 9.190 0.857 1.00 87.69 252 VAL A C 1
ATOM 1970 O O . VAL A 1 252 ? -0.775 9.316 1.770 1.00 87.69 252 VAL A O 1
ATOM 1973 N N . SER A 1 253 ? 1.117 9.967 0.759 1.00 81.00 253 SER A N 1
ATOM 1974 C CA . SER A 1 253 ? 1.413 11.079 1.685 1.00 81.00 253 SER A CA 1
ATOM 1975 C C . SER A 1 253 ? 1.221 10.707 3.165 1.00 81.00 253 SER A C 1
ATOM 1977 O O . SER A 1 253 ? 0.418 11.329 3.860 1.00 81.00 253 SER A O 1
ATOM 1979 N N . CYS A 1 254 ? 1.898 9.653 3.617 1.00 81.94 254 CYS A N 1
ATOM 1980 C CA . CYS A 1 254 ? 1.726 9.043 4.938 1.00 81.94 254 CYS A CA 1
ATOM 1981 C C . CYS A 1 254 ? 3.060 8.855 5.674 1.00 81.94 254 CYS A C 1
ATOM 1983 O O . CYS A 1 254 ? 4.126 8.970 5.059 1.00 81.94 254 CYS A O 1
ATOM 1985 N N . SER A 1 255 ? 2.982 8.503 6.962 1.00 76.00 255 SER A N 1
ATOM 1986 C CA . SER A 1 255 ? 4.122 8.039 7.761 1.00 76.00 255 SER A CA 1
ATOM 1987 C C . SER A 1 255 ? 4.607 6.679 7.262 1.00 76.00 255 SER A C 1
ATOM 1989 O O . SER A 1 255 ? 5.802 6.428 7.172 1.00 76.00 255 SER A O 1
ATOM 1991 N N . GLY A 1 256 ? 3.675 5.836 6.811 1.00 81.25 256 GLY A N 1
ATOM 1992 C CA . GLY A 1 256 ? 3.925 4.505 6.274 1.00 81.25 256 GLY A CA 1
ATOM 1993 C C . GLY A 1 256 ? 4.487 3.531 7.307 1.00 81.25 256 GLY A C 1
ATOM 1994 O O . GLY A 1 256 ? 5.126 2.551 6.909 1.00 81.25 256 GLY A O 1
ATOM 1995 N N . GLN A 1 257 ? 4.261 3.799 8.600 1.00 86.00 257 GLN A N 1
ATOM 1996 C CA . GLN A 1 257 ? 4.526 2.854 9.681 1.00 86.00 257 GLN A CA 1
ATOM 1997 C C . GLN A 1 257 ? 3.810 1.516 9.459 1.00 86.00 257 GLN A C 1
ATOM 1999 O O . GLN A 1 257 ? 2.822 1.403 8.732 1.00 86.00 257 GLN A O 1
ATOM 2004 N N . PHE A 1 258 ? 4.351 0.480 10.087 1.00 88.25 258 PHE A N 1
ATOM 2005 C CA . PHE A 1 258 ? 3.931 -0.905 9.930 1.00 88.25 258 PHE A CA 1
ATOM 2006 C C . PHE A 1 258 ? 4.145 -1.666 11.237 1.00 88.25 258 PHE A C 1
ATOM 2008 O O . PHE A 1 258 ? 4.911 -1.228 12.098 1.00 88.25 258 PHE A O 1
ATOM 2015 N N . LEU A 1 259 ? 3.459 -2.800 11.390 1.00 92.88 259 LEU A N 1
ATOM 2016 C CA . LEU A 1 259 ? 3.635 -3.671 12.548 1.00 92.88 259 LEU A CA 1
ATOM 2017 C C . LEU A 1 259 ? 4.928 -4.486 12.420 1.00 92.88 259 LEU A C 1
ATOM 2019 O O . LEU A 1 259 ? 5.152 -5.143 11.398 1.00 92.88 259 LEU A O 1
ATOM 2023 N N . ASP A 1 260 ? 5.730 -4.508 13.485 1.00 91.06 260 ASP A N 1
ATOM 2024 C CA . ASP A 1 260 ? 6.876 -5.409 13.587 1.00 91.06 260 ASP A CA 1
ATOM 2025 C C . ASP A 1 260 ? 6.419 -6.872 13.435 1.00 91.06 260 ASP A C 1
ATOM 2027 O O . ASP A 1 260 ? 5.309 -7.244 13.826 1.00 91.06 260 ASP A O 1
ATOM 2031 N N . ASP A 1 261 ? 7.271 -7.702 12.829 1.00 89.81 261 ASP A N 1
ATOM 2032 C CA . ASP A 1 261 ? 7.017 -9.115 12.496 1.00 89.81 261 ASP A CA 1
ATOM 2033 C C . ASP A 1 261 ? 5.838 -9.408 11.553 1.00 89.81 261 ASP A C 1
ATOM 2035 O O . ASP A 1 261 ? 5.676 -10.552 11.136 1.00 89.81 261 ASP A O 1
ATOM 2039 N N . GLN A 1 262 ? 5.022 -8.422 11.168 1.00 90.75 262 GLN A N 1
ATOM 2040 C CA . GLN A 1 262 ? 3.922 -8.594 10.210 1.00 90.75 262 GLN A CA 1
ATOM 2041 C C . GLN A 1 262 ? 3.049 -9.831 10.530 1.00 90.75 262 GLN A C 1
ATOM 2043 O O . GLN A 1 262 ? 2.419 -9.901 11.589 1.00 90.75 262 GLN A O 1
ATOM 2048 N N . THR A 1 263 ? 3.016 -10.828 9.639 1.00 91.94 263 THR A N 1
ATOM 2049 C CA . THR A 1 263 ? 2.255 -12.080 9.789 1.00 91.94 263 THR A CA 1
ATOM 2050 C C . THR A 1 263 ? 2.803 -13.017 10.865 1.00 91.94 263 THR A C 1
ATOM 2052 O O . THR A 1 263 ? 2.035 -13.801 11.426 1.00 91.94 263 THR A O 1
ATOM 2055 N N . ASP A 1 264 ? 4.089 -12.907 11.207 1.00 92.75 264 ASP A N 1
ATOM 2056 C CA . ASP A 1 264 ? 4.735 -13.672 12.280 1.00 92.75 264 ASP A CA 1
ATOM 2057 C C . ASP A 1 264 ? 4.492 -13.054 13.667 1.00 92.75 264 ASP A C 1
ATOM 2059 O O . ASP A 1 264 ? 4.721 -13.692 14.709 1.00 92.75 264 ASP A O 1
ATOM 2063 N N . SER A 1 265 ? 3.955 -11.832 13.711 1.00 95.00 265 SER A N 1
ATOM 2064 C CA . SER A 1 265 ? 3.625 -11.150 14.957 1.00 95.00 265 SER A CA 1
ATOM 2065 C C . SER A 1 265 ? 2.643 -11.965 15.804 1.00 95.00 265 SER A C 1
ATOM 2067 O O . SER A 1 265 ? 1.780 -12.701 15.312 1.00 95.00 265 SER A O 1
ATOM 2069 N N . THR A 1 266 ? 2.748 -11.821 17.127 1.00 96.12 266 THR A N 1
ATOM 2070 C CA . THR A 1 266 ? 1.745 -12.382 18.049 1.00 96.12 266 THR A CA 1
ATOM 2071 C C . THR A 1 266 ? 0.354 -11.830 17.729 1.00 96.12 266 THR A C 1
ATOM 2073 O O . THR A 1 266 ? -0.637 -12.545 17.840 1.00 96.12 266 THR A O 1
ATOM 2076 N N . PHE A 1 267 ? 0.281 -10.574 17.283 1.00 97.81 267 PHE A N 1
ATOM 2077 C CA . PHE A 1 267 ? -0.974 -9.918 16.955 1.00 97.81 267 PHE A CA 1
ATOM 2078 C C . PHE A 1 267 ? -1.718 -10.629 15.818 1.00 97.81 267 PHE A C 1
ATOM 2080 O O . PHE A 1 267 ? -2.864 -11.044 16.003 1.00 97.81 267 PHE A O 1
ATOM 2087 N N . TRP A 1 268 ? -1.058 -10.822 14.672 1.00 97.69 268 TRP A N 1
ATOM 2088 C CA . TRP A 1 268 ? -1.671 -11.466 13.512 1.00 97.69 268 TRP A CA 1
ATOM 2089 C C . TRP A 1 268 ? -2.042 -12.917 13.811 1.00 97.69 268 TRP A C 1
ATOM 2091 O O . TRP A 1 268 ? -3.185 -13.321 13.601 1.00 97.69 268 TRP A O 1
ATOM 2101 N N . ARG A 1 269 ? -1.117 -13.686 14.402 1.00 97.38 269 ARG A N 1
ATOM 2102 C CA . ARG A 1 269 ? -1.337 -15.108 14.712 1.00 97.38 269 ARG A CA 1
ATOM 2103 C C . ARG A 1 269 ? -2.522 -15.353 15.644 1.00 97.38 269 ARG A C 1
ATOM 2105 O O . ARG A 1 269 ? -3.248 -16.320 15.444 1.00 97.38 269 ARG A O 1
ATOM 2112 N N . LEU A 1 270 ? -2.756 -14.479 16.623 1.00 97.94 270 LEU A N 1
ATOM 2113 C CA . LEU A 1 270 ? -3.935 -14.586 17.487 1.00 97.94 270 LEU A CA 1
ATOM 2114 C C . LEU A 1 270 ? -5.233 -14.285 16.724 1.00 97.94 270 LEU A C 1
ATOM 2116 O O . LEU A 1 270 ? -6.238 -14.964 16.926 1.00 97.94 270 LEU A O 1
ATOM 2120 N N . MET A 1 271 ? -5.233 -13.294 15.830 1.00 98.31 271 MET A N 1
ATOM 2121 C CA . MET A 1 271 ? -6.409 -13.009 15.000 1.00 98.31 271 MET A CA 1
ATOM 2122 C C . MET A 1 271 ? -6.756 -14.184 14.077 1.00 98.31 271 MET A C 1
ATOM 2124 O O . MET A 1 271 ? -7.934 -14.519 13.939 1.00 98.31 271 MET A O 1
ATOM 2128 N N . GLU A 1 272 ? -5.739 -14.841 13.518 1.00 96.31 272 GLU A N 1
ATOM 2129 C CA . GLU A 1 272 ? -5.877 -16.082 12.750 1.00 96.31 272 GLU A CA 1
ATOM 2130 C C . GLU A 1 272 ? -6.470 -17.213 13.594 1.00 96.31 272 GLU A C 1
ATOM 2132 O O . GLU A 1 272 ? -7.512 -17.776 13.257 1.00 96.31 272 GLU A O 1
ATOM 2137 N N . GLU A 1 273 ? -5.837 -17.514 14.731 1.00 96.19 273 GLU A N 1
ATOM 2138 C CA . GLU A 1 273 ? -6.212 -18.625 15.610 1.00 96.19 273 GLU A CA 1
ATOM 2139 C C . GLU A 1 273 ? -7.676 -18.542 16.063 1.00 96.19 273 GLU A C 1
ATOM 2141 O O . GLU A 1 273 ? -8.389 -19.549 16.108 1.00 96.19 273 GLU A O 1
ATOM 2146 N N . TYR A 1 274 ? -8.148 -17.333 16.368 1.00 96.81 274 TYR A N 1
ATOM 2147 C CA . TYR A 1 274 ? -9.500 -17.104 16.874 1.00 96.81 274 TYR A CA 1
ATOM 2148 C C . TYR A 1 274 ? -10.495 -16.631 15.800 1.00 96.81 274 TYR A C 1
ATOM 2150 O O . TYR A 1 274 ? -11.618 -16.227 16.132 1.00 96.81 274 TYR A O 1
ATOM 2158 N N . ASN A 1 275 ? -10.142 -16.767 14.517 1.00 94.62 275 ASN A N 1
ATOM 2159 C CA . ASN A 1 275 ? -11.001 -16.481 13.365 1.00 94.62 275 ASN A CA 1
ATOM 2160 C C . ASN A 1 275 ? -11.601 -15.066 13.410 1.00 94.62 275 ASN A C 1
ATOM 2162 O O . ASN A 1 275 ? -12.825 -14.907 13.382 1.00 94.62 275 ASN A O 1
ATOM 2166 N N . VAL A 1 276 ? -10.768 -14.038 13.566 1.00 97.81 276 VAL A N 1
ATOM 2167 C CA . VAL A 1 276 ? -11.200 -12.642 13.386 1.00 97.81 276 VAL A CA 1
ATOM 2168 C C . VAL A 1 276 ? -11.663 -12.440 11.942 1.00 97.81 276 VAL A C 1
ATOM 2170 O O . VAL A 1 276 ? -11.099 -13.016 11.015 1.00 97.81 276 VAL A O 1
ATOM 2173 N N . ASP A 1 277 ? -12.718 -11.649 11.748 1.00 97.44 277 ASP A N 1
ATOM 2174 C CA . ASP A 1 277 ? -13.307 -11.461 10.423 1.00 97.44 277 ASP A CA 1
ATOM 2175 C C . ASP A 1 277 ? -12.565 -10.381 9.631 1.00 97.44 277 ASP A C 1
ATOM 2177 O O . ASP A 1 277 ? -12.126 -10.618 8.505 1.00 97.44 277 ASP A O 1
ATOM 2181 N N . VAL A 1 278 ? -12.419 -9.190 10.223 1.00 98.00 278 VAL A N 1
ATOM 2182 C CA . VAL A 1 278 ? -11.747 -8.055 9.580 1.00 98.00 278 VAL A CA 1
ATOM 2183 C C . VAL A 1 278 ? -10.897 -7.284 10.587 1.00 98.00 278 VAL A C 1
ATOM 2185 O O . VAL A 1 278 ? -11.371 -6.918 11.665 1.00 98.00 278 VAL A O 1
ATOM 2188 N N . TYR A 1 279 ? -9.659 -7.007 10.192 1.00 98.06 279 TYR A N 1
ATOM 2189 C CA . TYR A 1 279 ? -8.751 -6.054 10.812 1.00 98.06 279 TYR A CA 1
ATOM 2190 C C . TYR A 1 279 ? -8.758 -4.734 10.020 1.00 98.06 279 TYR A C 1
ATOM 2192 O O . TYR A 1 279 ? -8.444 -4.729 8.830 1.00 98.06 279 TYR A O 1
ATOM 2200 N N . PHE A 1 280 ? -9.126 -3.621 10.652 1.00 96.19 280 PHE A N 1
ATOM 2201 C CA . PHE A 1 280 ? -9.119 -2.286 10.053 1.00 96.19 280 PHE A CA 1
ATOM 2202 C C . PHE A 1 280 ? -7.861 -1.503 10.437 1.00 96.19 280 PHE A C 1
ATOM 2204 O O . PHE A 1 280 ? -7.470 -1.500 11.602 1.00 96.19 280 PHE A O 1
ATOM 2211 N N . ALA A 1 281 ? -7.288 -0.796 9.459 1.00 93.31 281 ALA A N 1
ATOM 2212 C CA . ALA A 1 281 ? -6.155 0.111 9.641 1.00 93.31 281 ALA A CA 1
ATOM 2213 C C . ALA A 1 281 ? -6.328 1.435 8.867 1.00 93.31 281 ALA A C 1
ATOM 2215 O O . ALA A 1 281 ? -7.175 1.548 7.969 1.00 93.31 281 ALA A O 1
ATOM 2216 N N . GLY A 1 282 ? -5.531 2.440 9.238 1.00 85.31 282 GLY A N 1
ATOM 2217 C CA . GLY A 1 282 ? -5.527 3.798 8.686 1.00 85.31 282 GLY A CA 1
ATOM 2218 C C . GLY A 1 282 ? -4.188 4.131 8.027 1.00 85.31 282 GLY A C 1
ATOM 2219 O O . GLY A 1 282 ? -3.977 3.736 6.884 1.00 85.31 282 GLY A O 1
ATOM 2220 N N . GLU A 1 283 ? -3.316 4.844 8.748 1.00 85.31 283 GLU A N 1
ATOM 2221 C CA . GLU A 1 283 ? -1.890 5.143 8.490 1.00 85.31 283 GLU A CA 1
ATOM 2222 C C . GLU A 1 283 ? -1.505 5.536 7.048 1.00 85.31 283 GLU A C 1
ATOM 2224 O O . GLU A 1 283 ? -1.180 6.677 6.754 1.00 85.31 283 GLU A O 1
ATOM 2229 N N . VAL A 1 284 ? -1.571 4.613 6.092 1.00 86.88 284 VAL A N 1
ATOM 2230 C CA . VAL A 1 284 ? -1.035 4.773 4.730 1.00 86.88 284 VAL A CA 1
ATOM 2231 C C . VAL A 1 284 ? -1.894 5.611 3.778 1.00 86.88 284 VAL A C 1
ATOM 2233 O O . VAL A 1 284 ? -1.504 5.859 2.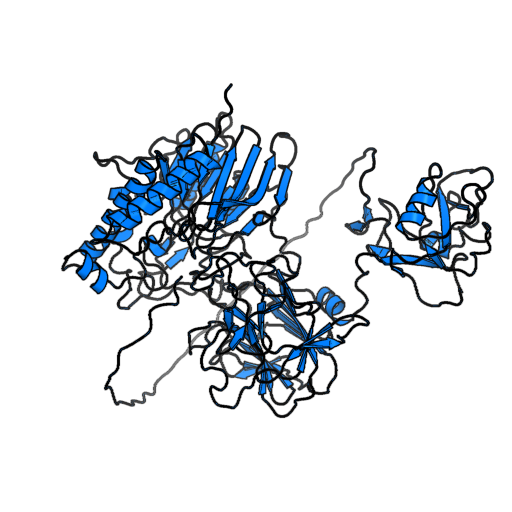634 1.00 86.88 284 VAL A O 1
ATOM 2236 N N . HIS A 1 285 ? -3.076 6.031 4.226 1.00 86.75 285 HIS A N 1
ATOM 2237 C CA . HIS A 1 285 ? -4.020 6.874 3.488 1.00 86.75 285 HIS A CA 1
ATOM 2238 C C . HIS A 1 285 ? -4.395 6.363 2.085 1.00 86.75 285 HIS A C 1
ATOM 2240 O O . HIS A 1 285 ? -4.719 7.156 1.202 1.00 86.75 285 HIS A O 1
ATOM 2246 N N . ALA A 1 286 ? -4.378 5.063 1.829 1.00 89.56 286 ALA A N 1
ATOM 2247 C CA . ALA A 1 286 ? -4.864 4.511 0.571 1.00 89.56 286 ALA A CA 1
ATOM 2248 C C . ALA A 1 286 ? -5.558 3.180 0.822 1.00 89.56 286 ALA A C 1
ATOM 2250 O O . ALA A 1 286 ? -5.162 2.405 1.693 1.00 89.56 286 ALA A O 1
ATOM 2251 N N . VAL A 1 287 ? -6.620 2.926 0.059 1.00 92.00 287 VAL A N 1
ATOM 2252 C CA . VAL A 1 287 ? -7.446 1.743 0.280 1.00 92.00 287 VAL A CA 1
ATOM 2253 C C . VAL A 1 287 ? -6.719 0.504 -0.219 1.00 92.00 287 VAL A C 1
ATOM 2255 O O . VAL A 1 287 ? -6.336 0.427 -1.389 1.00 92.00 287 VAL A O 1
ATOM 2258 N N . THR A 1 288 ? -6.544 -0.472 0.668 1.00 95.25 288 THR A N 1
ATOM 2259 C CA . THR A 1 288 ? -6.021 -1.799 0.330 1.00 95.25 288 THR A CA 1
ATOM 2260 C C . THR A 1 288 ? -6.803 -2.856 1.093 1.00 95.25 288 THR A C 1
ATOM 2262 O O . THR A 1 288 ? -6.976 -2.740 2.305 1.00 95.25 288 THR A O 1
ATOM 2265 N N . VAL A 1 289 ? -7.243 -3.899 0.391 1.00 97.69 289 VAL A N 1
ATOM 2266 C CA . VAL A 1 289 ? -7.798 -5.106 1.009 1.00 97.69 289 VAL A CA 1
ATOM 2267 C C . VAL A 1 289 ? -6.803 -6.238 0.809 1.00 97.69 289 VAL A C 1
ATOM 2269 O O . VAL A 1 289 ? -6.501 -6.590 -0.329 1.00 97.69 289 VAL A O 1
ATOM 2272 N N . SER A 1 290 ? -6.329 -6.824 1.903 1.00 96.56 290 SER A N 1
ATOM 2273 C CA . SER A 1 290 ? -5.390 -7.948 1.888 1.00 96.56 290 SER A CA 1
ATOM 2274 C C . SER A 1 290 ? -6.013 -9.141 2.601 1.00 96.56 290 SER A C 1
ATOM 2276 O O . SER A 1 290 ? -6.701 -8.979 3.610 1.00 96.56 290 SER A O 1
ATOM 2278 N N . LYS A 1 291 ? -5.779 -10.345 2.082 1.00 95.38 291 LYS A N 1
ATOM 2279 C CA . LYS A 1 291 ? -6.249 -11.593 2.689 1.00 95.38 291 LYS A CA 1
ATOM 2280 C C . LYS A 1 291 ? -5.078 -12.344 3.305 1.00 95.38 291 LYS A C 1
ATOM 2282 O O . LYS A 1 291 ? -3.986 -12.357 2.744 1.00 95.38 291 LYS A O 1
ATOM 2287 N N . SER A 1 292 ? -5.327 -13.004 4.431 1.00 94.50 292 SER A N 1
ATOM 2288 C CA . SER A 1 292 ? -4.396 -13.992 4.964 1.00 94.50 292 SER A CA 1
ATOM 2289 C C . SER A 1 292 ? -4.005 -15.052 3.930 1.00 94.50 292 SER A C 1
ATOM 2291 O O . SER A 1 292 ? -4.856 -15.588 3.214 1.00 94.50 292 SER A O 1
ATOM 2293 N N . LYS A 1 293 ? -2.716 -15.403 3.914 1.00 89.75 293 LYS A N 1
ATOM 2294 C CA . LYS A 1 293 ? -2.178 -16.534 3.143 1.00 89.75 293 LYS A CA 1
ATOM 2295 C C . LYS A 1 293 ? -2.193 -17.854 3.926 1.00 89.75 293 LYS A C 1
ATOM 2297 O O . LYS A 1 293 ? -1.822 -18.890 3.378 1.00 89.75 293 LYS A O 1
ATOM 2302 N N . VAL A 1 294 ? -2.613 -17.846 5.196 1.00 89.69 294 VAL A N 1
ATOM 2303 C CA . VAL A 1 294 ? -2.722 -19.068 6.005 1.00 89.69 294 VAL A CA 1
ATOM 2304 C C . VAL A 1 294 ? -3.854 -19.937 5.456 1.00 89.69 294 VAL A C 1
ATOM 2306 O O . VAL A 1 294 ? -4.986 -19.483 5.290 1.00 89.69 294 VAL A O 1
ATOM 2309 N N . LEU A 1 295 ? -3.555 -21.207 5.174 1.00 84.69 295 LEU A N 1
ATOM 2310 C CA . LEU A 1 295 ? -4.535 -22.154 4.646 1.00 84.69 295 LEU A CA 1
ATOM 2311 C C . LEU A 1 295 ? -5.731 -22.294 5.602 1.00 84.69 295 LEU A C 1
ATOM 2313 O O . LEU A 1 295 ? -5.556 -22.605 6.778 1.00 84.69 295 LEU A O 1
ATOM 2317 N N . GLY A 1 296 ? -6.943 -22.101 5.076 1.00 82.94 296 GLY A N 1
ATOM 2318 C CA . GLY A 1 296 ? -8.192 -22.158 5.845 1.00 82.94 296 GLY A CA 1
ATOM 2319 C C . GLY A 1 296 ? -8.559 -20.857 6.566 1.00 82.94 296 GLY A C 1
ATOM 2320 O O . GLY A 1 296 ? -9.616 -20.793 7.188 1.00 82.94 296 GLY A O 1
ATOM 2321 N N . SER A 1 297 ? -7.734 -19.809 6.472 1.00 88.62 297 SER A N 1
ATOM 2322 C CA . SER A 1 297 ? -8.084 -18.497 7.012 1.00 88.62 297 SER A CA 1
ATOM 2323 C C . SER A 1 297 ? -8.954 -17.676 6.060 1.00 88.62 297 SER A C 1
ATOM 2325 O O . SER A 1 297 ? -8.754 -17.635 4.840 1.00 88.62 297 SER A O 1
ATOM 2327 N N . SER A 1 298 ? -9.903 -16.951 6.650 1.00 90.88 298 SER A N 1
ATOM 2328 C CA . SER A 1 298 ? -10.699 -15.914 5.994 1.00 90.88 298 SER A CA 1
ATOM 2329 C C . SER A 1 298 ? -10.434 -14.509 6.533 1.00 90.88 298 SER A C 1
ATOM 2331 O O . SER A 1 298 ? -11.198 -13.603 6.201 1.00 90.88 298 SER A O 1
ATOM 2333 N N . LEU A 1 299 ? -9.410 -14.325 7.373 1.00 97.19 299 LEU A N 1
ATOM 2334 C CA . LEU A 1 299 ? -9.078 -13.024 7.950 1.00 97.19 299 LEU A CA 1
ATOM 2335 C C . LEU A 1 299 ? -8.691 -12.040 6.840 1.00 97.19 299 LEU A C 1
ATOM 2337 O O . LEU A 1 299 ? -7.810 -12.314 6.014 1.00 97.19 299 LEU A O 1
ATOM 2341 N N . LEU A 1 300 ? -9.353 -10.884 6.838 1.00 98.25 300 LEU A N 1
ATOM 2342 C CA . LEU A 1 300 ? -9.051 -9.771 5.945 1.00 98.25 300 LEU A CA 1
ATOM 2343 C C . LEU A 1 300 ? -8.456 -8.598 6.719 1.00 98.25 300 LEU A C 1
ATOM 2345 O O . LEU A 1 300 ? -8.965 -8.218 7.768 1.00 98.25 300 LEU A O 1
ATOM 2349 N N . GLN A 1 301 ? -7.429 -7.973 6.153 1.00 98.19 301 GLN A N 1
ATOM 2350 C CA . GLN A 1 301 ? -7.022 -6.618 6.503 1.00 98.19 301 GLN A CA 1
ATOM 2351 C C . GLN A 1 301 ? -7.667 -5.641 5.521 1.00 98.19 301 GLN A C 1
ATOM 2353 O O . GLN A 1 301 ? -7.576 -5.829 4.308 1.00 98.19 301 GLN A O 1
ATOM 2358 N N . ILE A 1 302 ? -8.270 -4.572 6.036 1.00 97.06 302 ILE A N 1
ATOM 2359 C CA . ILE A 1 302 ? -8.758 -3.448 5.240 1.00 97.06 302 ILE A CA 1
ATOM 2360 C C . ILE A 1 302 ? -8.086 -2.186 5.753 1.00 97.06 302 ILE A C 1
ATOM 2362 O O . ILE A 1 302 ? -8.416 -1.665 6.818 1.00 97.06 302 ILE A O 1
ATOM 2366 N N . VAL A 1 303 ? -7.151 -1.686 4.960 1.00 93.12 303 VAL A N 1
ATOM 2367 C CA . VAL A 1 303 ? -6.565 -0.372 5.178 1.00 93.12 303 VAL A CA 1
ATOM 2368 C C . VAL A 1 303 ? -7.422 0.639 4.440 1.00 93.12 303 VAL A C 1
ATOM 2370 O O . VAL A 1 303 ? -7.754 0.436 3.271 1.00 93.12 303 VAL A O 1
ATOM 2373 N N . SER A 1 304 ? -7.845 1.687 5.132 1.00 85.94 304 SER A N 1
ATOM 2374 C CA . SER A 1 304 ? -8.822 2.646 4.622 1.00 85.94 304 SER A CA 1
ATOM 2375 C C . SER A 1 304 ? -8.237 4.052 4.516 1.00 85.94 304 SER A C 1
ATOM 2377 O O . SER A 1 304 ? -7.219 4.375 5.124 1.00 85.94 304 SER A O 1
ATOM 2379 N N . ARG A 1 305 ? -8.908 4.909 3.742 1.00 82.62 305 ARG A N 1
ATOM 2380 C CA . ARG A 1 305 ? -8.609 6.341 3.617 1.00 82.62 305 ARG A CA 1
ATOM 2381 C C . ARG A 1 305 ? -9.841 7.144 4.028 1.00 82.62 305 ARG A C 1
ATOM 2383 O O . ARG A 1 305 ? -10.956 6.779 3.658 1.00 82.62 305 ARG A O 1
ATOM 2390 N N . GLY A 1 306 ? -9.638 8.258 4.729 1.00 73.88 306 GLY A N 1
ATOM 2391 C CA . GLY A 1 306 ? -10.724 9.177 5.095 1.00 73.88 306 GLY A CA 1
ATOM 2392 C C . GLY A 1 306 ? -10.309 10.635 5.235 1.00 73.88 306 GLY A C 1
ATOM 2393 O O . GLY A 1 306 ? -11.105 11.441 5.715 1.00 73.88 306 GLY A O 1
ATOM 2394 N N . ASN A 1 307 ? -9.092 10.994 4.808 1.00 76.50 307 ASN A N 1
ATOM 2395 C CA . ASN A 1 307 ? -8.527 12.324 5.015 1.00 76.50 307 ASN A CA 1
ATOM 2396 C C . ASN A 1 307 ? -9.501 13.402 4.524 1.00 76.50 307 ASN A C 1
ATOM 2398 O O . ASN A 1 307 ? -9.914 13.400 3.364 1.00 76.50 307 ASN A O 1
ATOM 2402 N N . SER A 1 308 ? -9.857 14.341 5.406 1.00 76.06 308 SER A N 1
ATOM 2403 C CA . SER A 1 308 ? -10.845 15.397 5.111 1.00 76.06 308 SER A CA 1
ATOM 2404 C C . SER A 1 308 ? -12.205 14.883 4.606 1.00 76.06 308 SER A C 1
ATOM 2406 O O . SER A 1 308 ? -12.849 15.567 3.816 1.00 76.06 308 SER A O 1
ATOM 2408 N N . LEU A 1 309 ? -12.651 13.699 5.039 1.00 82.00 309 LEU A N 1
ATOM 2409 C CA . LEU A 1 309 ? -13.892 13.063 4.576 1.00 82.00 309 LEU A CA 1
ATOM 2410 C C . LEU A 1 309 ? -13.935 12.853 3.051 1.00 82.00 309 LEU A C 1
ATOM 2412 O O . LEU A 1 309 ? -15.017 12.831 2.468 1.00 82.00 309 LEU A O 1
ATOM 2416 N N . ALA A 1 310 ? -12.777 12.687 2.399 1.00 84.69 310 ALA A N 1
ATOM 2417 C CA . ALA A 1 310 ? -12.700 12.404 0.962 1.00 84.69 310 ALA A CA 1
ATOM 2418 C C . ALA A 1 310 ? -13.253 11.013 0.599 1.00 84.69 310 ALA A C 1
ATOM 2420 O O . ALA A 1 310 ? -13.631 10.769 -0.544 1.00 84.69 310 ALA A O 1
ATOM 2421 N N . SER A 1 311 ? -13.326 10.104 1.571 1.00 88.62 311 SER A N 1
ATOM 2422 C CA . SER A 1 311 ? -13.947 8.793 1.426 1.00 88.62 311 SER A CA 1
ATOM 2423 C C . SER A 1 311 ? -14.357 8.211 2.767 1.00 88.62 311 SER A C 1
ATOM 2425 O O . SER A 1 311 ? -13.937 8.698 3.817 1.00 88.62 311 SER A O 1
ATOM 2427 N N . PHE A 1 312 ? -15.170 7.161 2.718 1.00 90.38 312 PHE A N 1
ATOM 2428 C CA . PHE A 1 312 ? -15.513 6.352 3.877 1.00 90.38 312 PHE A CA 1
ATOM 2429 C C . PHE A 1 312 ? -15.958 4.947 3.472 1.00 90.38 312 PHE A C 1
ATOM 2431 O O . PHE A 1 312 ? -16.437 4.715 2.359 1.00 90.38 312 PHE A O 1
ATOM 2438 N N . LEU A 1 313 ? -15.865 4.026 4.429 1.00 92.44 313 LEU A N 1
ATOM 2439 C CA . LEU A 1 313 ? -16.451 2.695 4.331 1.00 92.44 313 LEU A CA 1
ATOM 2440 C C . LEU A 1 313 ? -17.835 2.662 4.976 1.00 92.44 313 LEU A C 1
ATOM 2442 O O . LEU A 1 313 ? -18.092 3.401 5.917 1.00 92.44 313 LEU A O 1
ATOM 2446 N N . THR A 1 314 ? -18.702 1.769 4.510 1.00 92.75 314 THR A N 1
ATOM 2447 C CA . THR A 1 314 ? -19.891 1.330 5.242 1.00 92.75 314 THR A CA 1
ATOM 2448 C C . THR A 1 314 ? -19.832 -0.184 5.395 1.00 92.75 314 THR A C 1
ATOM 2450 O O . THR A 1 314 ? -19.835 -0.889 4.388 1.00 92.75 314 THR A O 1
ATOM 2453 N N . VAL A 1 315 ? -19.780 -0.690 6.625 1.00 91.69 315 VAL A N 1
ATOM 2454 C CA . VAL A 1 315 ? -19.779 -2.134 6.939 1.00 91.69 315 VAL A CA 1
ATOM 2455 C C . VAL A 1 315 ? -21.160 -2.572 7.391 1.00 91.69 315 VAL A C 1
ATOM 2457 O O . VAL A 1 315 ? -21.565 -2.108 8.433 1.00 91.69 315 VAL A O 1
ATOM 2460 N N . ASN A 1 316 ? -21.856 -3.453 6.682 1.00 90.50 316 ASN A N 1
ATOM 2461 C CA . ASN A 1 316 ? -23.195 -3.929 7.003 1.00 90.50 316 ASN A CA 1
ATOM 2462 C C . ASN A 1 316 ? -23.192 -5.427 7.347 1.00 90.50 316 ASN A C 1
ATOM 2464 O O . ASN A 1 316 ? -22.658 -6.232 6.584 1.00 90.50 316 ASN A O 1
ATOM 2468 N N . THR A 1 317 ? -23.801 -5.828 8.466 1.00 91.06 317 THR A N 1
ATOM 2469 C CA . THR A 1 317 ? -23.729 -7.216 8.962 1.00 91.06 317 THR A CA 1
ATOM 2470 C C . THR A 1 317 ? -25.094 -7.884 9.149 1.00 91.06 317 THR A C 1
ATOM 2472 O O . THR A 1 317 ? -26.083 -7.255 9.527 1.00 91.06 317 THR A O 1
ATOM 2475 N N . THR A 1 318 ? -25.146 -9.195 8.898 1.00 91.31 318 THR A N 1
ATOM 2476 C CA . THR A 1 318 ? -26.221 -10.097 9.364 1.00 91.31 318 THR A CA 1
ATOM 2477 C C . THR A 1 318 ? -25.645 -11.080 10.391 1.00 91.31 318 THR A C 1
ATOM 2479 O O . THR A 1 318 ? -24.631 -10.766 11.001 1.00 91.31 318 THR A O 1
ATOM 2482 N N . ASP A 1 319 ? -26.240 -12.249 10.639 1.00 91.25 319 ASP A N 1
ATOM 2483 C CA . ASP A 1 319 ? -25.547 -13.300 11.408 1.00 91.25 319 ASP A CA 1
ATOM 2484 C C . ASP A 1 319 ? -24.449 -13.982 10.579 1.00 91.25 319 ASP A C 1
ATOM 2486 O O . ASP A 1 319 ? -23.406 -14.346 11.120 1.00 91.25 319 ASP A O 1
ATOM 2490 N N . ASP A 1 320 ? -24.641 -14.060 9.261 1.00 93.62 320 ASP A N 1
ATOM 2491 C CA . ASP A 1 320 ? -23.819 -14.887 8.376 1.00 93.62 320 ASP A CA 1
ATOM 2492 C C . ASP A 1 320 ? -23.074 -14.078 7.309 1.00 93.62 320 ASP A C 1
ATOM 2494 O O . ASP A 1 320 ? -22.251 -14.629 6.586 1.00 93.62 320 ASP A O 1
ATOM 2498 N N . THR A 1 321 ? -23.332 -12.777 7.177 1.00 94.12 321 THR A N 1
ATOM 2499 C CA . THR A 1 321 ? -22.724 -11.953 6.122 1.00 94.12 321 THR A CA 1
ATOM 2500 C C . THR A 1 321 ? -22.129 -10.663 6.659 1.00 94.12 321 THR A C 1
ATOM 2502 O O . THR A 1 321 ? -22.700 -10.041 7.555 1.00 94.12 321 THR A O 1
ATOM 2505 N N . ILE A 1 322 ? -21.027 -10.236 6.047 1.00 95.50 322 ILE A N 1
ATOM 2506 C CA . ILE A 1 322 ? -20.438 -8.901 6.188 1.00 95.50 322 ILE A CA 1
ATOM 2507 C C . ILE A 1 322 ? -20.359 -8.307 4.779 1.00 95.50 322 ILE A C 1
ATOM 2509 O O . ILE A 1 322 ? -19.731 -8.890 3.902 1.00 95.50 322 ILE A O 1
ATOM 2513 N N . GLU A 1 323 ? -21.006 -7.173 4.541 1.00 95.38 323 GLU A N 1
ATOM 2514 C CA . GLU A 1 323 ? -20.937 -6.410 3.292 1.00 95.38 323 GLU A CA 1
ATOM 2515 C C . GLU A 1 323 ? -20.225 -5.087 3.569 1.00 95.38 323 GLU A C 1
ATOM 2517 O O . GLU A 1 323 ? -20.640 -4.342 4.444 1.00 95.38 323 GLU A O 1
ATOM 2522 N N . ILE A 1 324 ? -19.168 -4.771 2.833 1.00 95.88 324 ILE A N 1
ATOM 2523 C CA . ILE A 1 324 ? -18.406 -3.536 2.995 1.00 95.88 324 ILE A CA 1
ATOM 2524 C C . ILE A 1 324 ? -18.448 -2.779 1.678 1.00 95.88 324 ILE A C 1
ATOM 2526 O O . ILE A 1 324 ? -18.083 -3.316 0.634 1.00 95.88 324 ILE A O 1
ATOM 2530 N N . LYS A 1 325 ? -18.900 -1.530 1.721 1.00 95.19 325 LYS A N 1
ATOM 2531 C CA . LYS A 1 325 ? -18.906 -0.619 0.573 1.00 95.19 325 LYS A CA 1
ATOM 2532 C C . LYS A 1 325 ? -17.942 0.519 0.828 1.00 95.19 325 LYS A C 1
ATOM 2534 O O . LYS A 1 325 ? -17.904 1.047 1.932 1.00 95.19 325 LYS A O 1
ATOM 2539 N N . GLN A 1 326 ? -17.201 0.894 -0.200 1.00 93.88 326 GLN A N 1
ATOM 2540 C CA . GLN A 1 326 ? -16.321 2.053 -0.196 1.00 93.88 326 GLN A CA 1
ATOM 2541 C C . GLN A 1 326 ? -16.979 3.165 -1.004 1.00 93.88 326 GLN A C 1
ATOM 2543 O O . GLN A 1 326 ? -17.482 2.919 -2.104 1.00 93.88 326 GLN A O 1
ATOM 2548 N N . TYR A 1 327 ? -16.972 4.372 -0.449 1.00 93.31 327 TYR A N 1
ATOM 2549 C CA . TYR A 1 327 ? -17.505 5.575 -1.071 1.00 93.31 327 TYR A CA 1
ATOM 2550 C C . TYR A 1 327 ? -16.413 6.627 -1.194 1.00 93.31 327 TYR A C 1
ATOM 2552 O O . TYR A 1 327 ? -15.694 6.883 -0.231 1.00 93.31 327 TYR A O 1
ATOM 2560 N N . ARG A 1 328 ? -16.333 7.278 -2.355 1.00 91.69 328 ARG A N 1
ATOM 2561 C CA . ARG A 1 328 ? -15.411 8.390 -2.626 1.00 91.69 328 ARG A CA 1
ATOM 2562 C C . ARG A 1 328 ? -16.175 9.667 -2.933 1.00 91.69 328 ARG A C 1
ATOM 2564 O O . ARG A 1 328 ? -17.232 9.620 -3.564 1.00 91.69 328 ARG A O 1
ATOM 2571 N N . GLU A 1 329 ? -15.635 10.790 -2.484 1.00 92.62 329 GLU A N 1
ATOM 2572 C CA . GLU A 1 329 ? -16.180 12.115 -2.745 1.00 92.62 329 GLU A CA 1
ATOM 2573 C C . GLU A 1 329 ? -16.165 12.418 -4.248 1.00 92.62 329 GLU A C 1
ATOM 2575 O O . GLU A 1 329 ? -15.243 12.036 -4.974 1.00 92.62 329 GLU A O 1
ATOM 2580 N N . VAL A 1 330 ? -17.193 13.126 -4.712 1.00 93.31 330 VAL A N 1
ATOM 2581 C CA . VAL A 1 330 ? -17.285 13.671 -6.067 1.00 93.31 330 VAL A CA 1
ATOM 2582 C C . VAL A 1 330 ? -17.805 15.100 -6.026 1.00 93.31 330 VAL A C 1
ATOM 2584 O O . VAL A 1 330 ? -18.644 15.452 -5.199 1.00 93.31 330 VAL A O 1
ATOM 2587 N N . GLY A 1 331 ? -17.341 15.936 -6.949 1.00 92.75 331 GLY A N 1
ATOM 2588 C CA . GLY A 1 331 ? -17.878 17.278 -7.130 1.00 92.75 331 GLY A CA 1
ATOM 2589 C C . GLY A 1 331 ? -16.864 18.267 -7.698 1.00 92.75 331 GLY A C 1
ATOM 2590 O O . GLY A 1 331 ? -15.720 17.904 -7.971 1.00 92.75 331 GLY A O 1
ATOM 2591 N N . PRO A 1 332 ? -17.299 19.516 -7.926 1.00 90.00 332 PRO A N 1
ATOM 2592 C CA . PRO A 1 332 ? -16.486 20.520 -8.600 1.00 90.00 332 PRO A CA 1
ATOM 2593 C C . PRO A 1 332 ? -15.419 21.150 -7.700 1.00 90.00 332 PRO A C 1
ATOM 2595 O O . PRO A 1 332 ? -14.436 21.657 -8.222 1.00 90.00 332 PRO A O 1
ATOM 2598 N N . ASN A 1 333 ? -15.602 21.146 -6.376 1.00 89.94 333 ASN A N 1
ATOM 2599 C CA . ASN A 1 333 ? -14.665 21.764 -5.440 1.00 89.94 333 ASN A CA 1
ATOM 2600 C C . ASN A 1 333 ? -13.522 20.806 -5.098 1.00 89.94 333 ASN A C 1
ATOM 2602 O O . ASN A 1 333 ? -13.677 19.591 -5.159 1.00 89.94 333 ASN A O 1
ATOM 2606 N N . GLN A 1 334 ? -12.405 21.352 -4.627 1.00 86.31 334 GLN A N 1
ATOM 2607 C CA . GLN A 1 334 ? -11.224 20.582 -4.223 1.00 86.31 334 GLN A CA 1
ATOM 2608 C C . GLN A 1 334 ? -11.470 19.587 -3.061 1.00 86.31 334 GLN A C 1
ATOM 2610 O O . GLN A 1 334 ? -10.701 18.641 -2.883 1.00 86.31 334 GLN A O 1
ATOM 2615 N N . LYS A 1 335 ? -12.494 19.834 -2.234 1.00 86.88 335 LYS A N 1
ATOM 2616 C CA . LYS A 1 335 ? -12.938 19.005 -1.099 1.00 86.88 335 LYS A CA 1
ATOM 2617 C C . LYS A 1 335 ? -14.292 19.495 -0.581 1.00 86.88 335 LYS A C 1
ATOM 2619 O O . LYS A 1 335 ? -14.702 20.609 -0.915 1.00 86.88 335 LYS A O 1
ATOM 2624 N N . PHE A 1 336 ? -14.916 18.725 0.305 1.00 87.69 336 PHE A N 1
ATOM 2625 C CA . PHE A 1 336 ? -16.159 19.076 1.009 1.00 87.69 336 PHE A CA 1
ATOM 2626 C C . PHE A 1 336 ? -17.351 19.360 0.072 1.00 87.69 336 PHE A C 1
ATOM 2628 O O . PHE A 1 336 ? -18.200 20.205 0.347 1.00 87.69 336 PHE A O 1
ATOM 2635 N N . ASN A 1 337 ? -17.421 18.635 -1.040 1.00 92.06 337 ASN A N 1
ATOM 2636 C CA . ASN A 1 337 ? -18.532 18.605 -1.985 1.00 92.06 337 ASN A CA 1
ATOM 2637 C C . ASN A 1 337 ? -19.787 17.936 -1.412 1.00 92.06 337 ASN A C 1
ATOM 2639 O O . ASN A 1 337 ? -20.881 18.190 -1.911 1.00 92.06 337 ASN A O 1
ATOM 2643 N N . ASN A 1 338 ? -19.635 17.122 -0.360 1.00 92.12 338 ASN A N 1
ATOM 2644 C CA . ASN A 1 338 ? -20.737 16.465 0.346 1.00 92.12 338 ASN A CA 1
ATOM 2645 C C . ASN A 1 338 ? -21.596 15.534 -0.542 1.00 92.12 338 ASN A C 1
ATOM 2647 O O . ASN A 1 338 ? -22.778 15.301 -0.273 1.00 92.12 338 ASN A O 1
ATOM 2651 N N . GLU A 1 339 ? -21.001 14.995 -1.602 1.00 95.12 339 GLU A N 1
ATOM 2652 C CA . GLU A 1 339 ? -21.597 13.987 -2.474 1.00 95.12 339 GLU A CA 1
ATOM 2653 C C . GLU A 1 339 ? -20.586 12.876 -2.726 1.00 95.12 339 GLU A C 1
ATOM 2655 O O . GLU A 1 339 ? -19.389 13.134 -2.858 1.00 95.12 339 GLU A O 1
ATOM 2660 N N . TYR A 1 340 ? -21.074 11.637 -2.771 1.00 94.00 340 TYR A N 1
ATOM 2661 C CA . TYR A 1 340 ? -20.235 10.450 -2.794 1.00 94.00 340 TYR A CA 1
ATOM 2662 C C . TYR A 1 340 ? -20.785 9.395 -3.749 1.00 94.00 340 TYR A C 1
ATOM 2664 O O . TYR A 1 340 ? -21.997 9.228 -3.897 1.00 94.00 340 TYR A O 1
ATOM 2672 N N . VAL A 1 341 ? -19.884 8.641 -4.373 1.00 95.06 341 VAL A N 1
ATOM 2673 C CA . VAL A 1 341 ? -20.221 7.496 -5.230 1.00 95.06 341 VAL A CA 1
ATOM 2674 C C . VAL A 1 341 ? -19.564 6.235 -4.694 1.00 95.06 341 VAL A C 1
ATOM 2676 O O . VAL A 1 341 ? -18.453 6.290 -4.167 1.00 95.06 341 VAL A O 1
ATOM 2679 N N . GLN A 1 342 ? -20.243 5.094 -4.824 1.00 95.06 342 GLN A N 1
ATOM 2680 C CA . GLN A 1 342 ? -19.670 3.805 -4.444 1.00 95.06 342 GLN A CA 1
ATOM 2681 C C . GLN A 1 342 ? -18.518 3.461 -5.401 1.00 95.06 342 GLN A C 1
ATOM 2683 O O . GLN A 1 342 ? -18.744 3.305 -6.600 1.00 95.06 342 GLN A O 1
ATOM 2688 N N . SER A 1 343 ? -17.301 3.324 -4.875 1.00 93.38 343 SER A N 1
ATOM 2689 C CA . SER A 1 343 ? -16.089 2.963 -5.627 1.00 93.38 343 SER A CA 1
ATOM 2690 C C . SER A 1 343 ? -15.600 1.540 -5.358 1.00 93.38 343 SER A C 1
ATOM 2692 O O . SER A 1 343 ? -14.725 1.059 -6.072 1.00 93.38 343 SER A O 1
ATOM 2694 N N . GLY A 1 344 ? -16.166 0.828 -4.379 1.00 95.19 344 GLY A N 1
ATOM 2695 C CA . GLY A 1 344 ? -15.809 -0.564 -4.103 1.00 95.19 344 GLY A CA 1
ATOM 2696 C C . GLY A 1 344 ? -16.882 -1.330 -3.337 1.00 95.19 344 GLY A C 1
ATOM 2697 O O . GLY A 1 344 ? -17.698 -0.738 -2.628 1.00 95.19 344 GLY A O 1
ATOM 2698 N N . LEU A 1 345 ? -16.869 -2.656 -3.485 1.00 96.56 345 LEU A N 1
ATOM 2699 C CA . LEU A 1 345 ? -17.748 -3.586 -2.773 1.00 96.56 345 LEU A CA 1
ATOM 2700 C C . LEU A 1 345 ? -16.972 -4.849 -2.399 1.00 96.56 345 LEU A C 1
ATOM 2702 O O . LEU A 1 345 ? -16.346 -5.468 -3.257 1.00 96.56 345 LEU A O 1
ATOM 2706 N N . LEU A 1 346 ? -17.085 -5.248 -1.138 1.00 98.06 346 LEU A N 1
ATOM 2707 C CA . LEU A 1 346 ? -16.566 -6.486 -0.573 1.00 98.06 346 LEU A CA 1
ATOM 2708 C C . LEU A 1 346 ? -17.698 -7.203 0.169 1.00 98.06 346 LEU A C 1
ATOM 2710 O O . LEU A 1 346 ? -18.509 -6.582 0.849 1.00 98.06 346 LEU A O 1
ATOM 2714 N N . THR A 1 347 ? -17.788 -8.519 0.039 1.00 96.81 347 THR A N 1
ATOM 2715 C CA . THR A 1 347 ? -18.771 -9.342 0.747 1.00 96.81 347 THR A CA 1
ATOM 2716 C C . THR A 1 347 ? -18.101 -10.599 1.269 1.00 96.81 347 THR A C 1
ATOM 2718 O O . THR A 1 347 ? -17.448 -11.306 0.507 1.00 96.81 347 THR A O 1
ATOM 2721 N N . ILE A 1 348 ? -18.301 -10.882 2.553 1.00 96.44 348 ILE A N 1
ATOM 2722 C CA . ILE A 1 348 ? -17.887 -12.106 3.236 1.00 96.44 348 ILE A CA 1
ATOM 2723 C C . ILE A 1 348 ? -19.162 -12.871 3.587 1.00 96.44 348 ILE A C 1
ATOM 2725 O O . ILE A 1 348 ? -20.007 -12.362 4.327 1.00 96.44 348 ILE A O 1
ATOM 2729 N N . ASN A 1 349 ? -19.323 -14.079 3.052 1.00 95.19 349 ASN A N 1
ATOM 2730 C CA . ASN A 1 349 ? -20.481 -14.933 3.298 1.00 95.19 349 ASN A CA 1
ATOM 2731 C C . ASN A 1 349 ? -20.070 -16.210 4.044 1.00 95.19 349 ASN A C 1
ATOM 2733 O O . ASN A 1 349 ? -19.332 -17.043 3.521 1.00 95.19 349 ASN A O 1
ATOM 2737 N N . LYS A 1 350 ? -20.605 -16.361 5.255 1.00 92.94 350 LYS A N 1
ATOM 2738 C CA . LYS A 1 350 ? -20.357 -17.439 6.223 1.00 92.94 350 LYS A CA 1
ATOM 2739 C C . LYS A 1 350 ? -21.558 -18.380 6.390 1.00 92.94 350 LYS A C 1
ATOM 2741 O O . LYS A 1 350 ? -21.602 -19.160 7.334 1.00 92.94 350 LYS A O 1
ATOM 2746 N N . SER A 1 351 ? -22.536 -18.329 5.481 1.00 90.81 351 SER A N 1
ATOM 2747 C CA . SER A 1 351 ? -23.809 -19.065 5.611 1.00 90.81 351 SER A CA 1
ATOM 2748 C C . SER A 1 351 ? -23.648 -20.589 5.591 1.00 90.81 351 SER A C 1
ATOM 2750 O O . SER A 1 351 ? -24.548 -21.309 6.022 1.00 90.81 351 SER A O 1
ATOM 2752 N N . ASN A 1 352 ? -22.532 -21.103 5.063 1.00 87.06 352 ASN A N 1
ATOM 2753 C CA . ASN A 1 352 ? -22.210 -22.523 5.114 1.00 87.06 352 ASN A CA 1
ATOM 2754 C C . ASN A 1 352 ? -21.138 -22.778 6.187 1.00 87.06 352 ASN A C 1
ATOM 2756 O O . ASN A 1 352 ? -19.959 -22.573 5.913 1.00 87.06 352 ASN A O 1
ATOM 2760 N N . PRO A 1 353 ? -21.510 -23.280 7.376 1.00 76.44 353 PRO A N 1
ATOM 2761 C CA . PRO A 1 353 ? -20.565 -23.497 8.472 1.00 76.44 353 PRO A CA 1
ATOM 2762 C C . PRO A 1 353 ? -19.570 -24.640 8.211 1.00 76.44 353 PRO A C 1
ATOM 2764 O O . PRO A 1 353 ? -18.646 -24.827 8.993 1.00 76.44 353 PRO A O 1
ATOM 2767 N N . ASN A 1 354 ? -19.766 -25.425 7.143 1.00 80.69 354 ASN A N 1
ATOM 2768 C CA . ASN A 1 354 ? -18.891 -26.541 6.770 1.00 80.69 354 ASN A CA 1
ATOM 2769 C C . ASN A 1 354 ? -17.904 -26.181 5.646 1.00 80.69 354 ASN A C 1
ATOM 2771 O O . ASN A 1 354 ? -17.284 -27.081 5.078 1.00 80.69 354 ASN A O 1
ATOM 2775 N N . SER A 1 355 ? -17.801 -24.907 5.267 1.00 80.62 355 SER A N 1
ATOM 2776 C CA . SER A 1 355 ? -16.858 -24.436 4.251 1.00 80.62 355 SER A CA 1
ATOM 2777 C C . SER A 1 355 ? -16.240 -23.108 4.651 1.00 80.62 355 SER A C 1
ATOM 2779 O O . SER A 1 355 ? -16.851 -22.343 5.396 1.00 80.62 355 SER A O 1
ATOM 2781 N N . ASP A 1 356 ? -15.090 -22.802 4.063 1.00 85.31 356 ASP A N 1
ATOM 2782 C CA . ASP A 1 356 ? -14.471 -21.489 4.199 1.00 85.31 356 ASP A CA 1
ATOM 2783 C C . ASP A 1 356 ? -15.438 -20.379 3.743 1.00 85.31 356 ASP A C 1
ATOM 2785 O O . ASP A 1 356 ? -16.197 -20.569 2.774 1.00 85.31 356 ASP A O 1
ATOM 2789 N N . PRO A 1 357 ? -15.424 -19.216 4.419 1.00 90.31 357 PRO A N 1
ATOM 2790 C CA . PRO A 1 357 ? -16.192 -18.055 4.003 1.00 90.31 357 PRO A CA 1
ATOM 2791 C C . PRO A 1 357 ? -15.950 -17.687 2.538 1.00 90.31 357 PRO A C 1
ATOM 2793 O O . PRO A 1 357 ? -14.815 -17.584 2.073 1.00 90.31 357 PRO A O 1
ATOM 2796 N N . GLN A 1 358 ? -17.040 -17.452 1.811 1.00 92.56 358 GLN A N 1
ATOM 2797 C CA . GLN A 1 358 ? -16.992 -17.020 0.417 1.00 92.56 358 GLN A CA 1
ATOM 2798 C C . GLN A 1 358 ? -16.760 -15.511 0.371 1.00 92.56 358 GLN A C 1
ATOM 2800 O O . GLN A 1 358 ? -17.570 -14.746 0.901 1.00 92.56 358 GLN A O 1
ATOM 2805 N N . ILE A 1 359 ? -15.661 -15.091 -0.257 1.00 94.62 359 ILE A N 1
ATOM 2806 C CA . ILE A 1 359 ? -15.259 -13.686 -0.358 1.00 94.62 359 ILE A CA 1
ATOM 2807 C C . ILE A 1 359 ? -15.439 -13.221 -1.805 1.00 94.62 359 ILE A C 1
ATOM 2809 O O . ILE A 1 359 ? -14.861 -13.796 -2.722 1.00 94.62 359 ILE A O 1
ATOM 2813 N N . SER A 1 360 ? -16.224 -12.164 -2.004 1.00 95.81 360 SER A N 1
ATOM 2814 C CA . SER A 1 360 ? -16.402 -11.480 -3.291 1.00 95.81 360 SER A CA 1
ATOM 2815 C C . SER A 1 360 ? -15.946 -10.036 -3.151 1.00 95.81 360 SER A C 1
ATOM 2817 O O . SER A 1 360 ? -16.347 -9.373 -2.198 1.00 95.81 360 SER A O 1
ATOM 2819 N N . SER A 1 361 ? -15.142 -9.529 -4.085 1.00 97.00 361 SER A N 1
ATOM 2820 C CA . SER A 1 361 ? -14.552 -8.189 -3.989 1.00 97.00 361 SER A CA 1
ATOM 2821 C C . SER A 1 361 ? -14.449 -7.491 -5.347 1.00 97.00 361 SER A C 1
ATOM 2823 O O . SER A 1 361 ? -14.318 -8.150 -6.377 1.00 97.00 361 SER A O 1
ATOM 2825 N N . SER A 1 362 ? -14.550 -6.159 -5.364 1.00 95.56 362 SER A N 1
ATOM 2826 C CA . SER A 1 362 ? -14.520 -5.345 -6.588 1.00 95.56 362 SER A CA 1
ATOM 2827 C C . SER A 1 362 ? -14.203 -3.869 -6.310 1.00 95.56 362 SER A C 1
ATOM 2829 O O . SER A 1 362 ? -14.390 -3.383 -5.189 1.00 95.56 362 SER A O 1
ATOM 2831 N N . GLY A 1 363 ? -13.767 -3.152 -7.352 1.00 92.00 363 GLY A N 1
ATOM 2832 C CA . GLY A 1 363 ? -13.404 -1.733 -7.281 1.00 92.00 363 GLY A CA 1
ATOM 2833 C C . GLY A 1 363 ? -12.222 -1.479 -6.341 1.00 92.00 363 GLY A C 1
ATOM 2834 O O . GLY A 1 363 ? -11.345 -2.331 -6.217 1.00 92.00 363 GLY A O 1
ATOM 2835 N N . GLU A 1 364 ? -12.232 -0.357 -5.617 1.00 91.38 364 GLU A N 1
ATOM 2836 C CA . GLU A 1 364 ? -11.188 -0.012 -4.630 1.00 91.38 364 GLU A CA 1
ATOM 2837 C C . GLU A 1 364 ? -11.044 -1.062 -3.507 1.00 91.38 364 GLU A C 1
ATOM 2839 O O . GLU A 1 364 ? -9.995 -1.148 -2.873 1.00 91.38 364 GLU A O 1
ATOM 2844 N N . LEU A 1 365 ? -12.079 -1.885 -3.282 1.00 95.25 365 LEU A N 1
ATOM 2845 C CA . LEU A 1 365 ? -12.081 -2.977 -2.302 1.00 95.25 365 LEU A CA 1
ATOM 2846 C C . LEU A 1 365 ? -11.728 -4.347 -2.893 1.00 95.25 365 LEU A C 1
ATOM 2848 O O . LEU A 1 365 ? -11.876 -5.353 -2.198 1.00 95.25 365 LEU A O 1
ATOM 2852 N N . LYS A 1 366 ? -11.292 -4.422 -4.158 1.00 95.62 366 LYS A N 1
ATOM 2853 C CA . LYS A 1 366 ? -10.776 -5.668 -4.741 1.00 95.62 366 LYS A CA 1
ATOM 2854 C C . LYS A 1 366 ? -9.626 -6.184 -3.869 1.00 95.62 366 LYS A C 1
ATOM 2856 O O . LYS A 1 366 ? -8.698 -5.432 -3.574 1.00 95.62 366 LYS A O 1
ATOM 2861 N N . VAL A 1 367 ? -9.707 -7.453 -3.463 1.00 96.38 367 VAL A N 1
ATOM 2862 C CA . VAL A 1 367 ? -8.626 -8.121 -2.726 1.00 96.38 367 VAL A CA 1
ATOM 2863 C C . VAL A 1 367 ? -7.368 -8.068 -3.586 1.00 96.38 367 VAL A C 1
ATOM 2865 O O . VAL A 1 367 ? -7.407 -8.417 -4.768 1.00 96.38 367 VAL A O 1
ATOM 2868 N N . LEU A 1 368 ? -6.286 -7.576 -2.993 1.00 95.38 368 LEU A N 1
ATOM 2869 C CA . LEU A 1 368 ? -5.007 -7.432 -3.660 1.00 95.38 368 LEU A CA 1
ATOM 2870 C C . LEU A 1 368 ? -4.447 -8.809 -4.030 1.00 95.38 368 LEU A C 1
ATOM 2872 O O . LEU A 1 368 ? -4.382 -9.701 -3.187 1.00 95.38 368 LEU A O 1
ATOM 2876 N N . ASP A 1 369 ? -4.024 -8.934 -5.283 1.00 91.69 369 ASP A N 1
ATOM 2877 C CA . ASP A 1 369 ? -3.200 -10.037 -5.763 1.00 91.69 369 ASP A CA 1
ATOM 2878 C C . ASP A 1 369 ? -1.737 -9.582 -5.728 1.00 91.69 369 ASP A C 1
ATOM 2880 O O . ASP A 1 369 ? -1.328 -8.703 -6.492 1.00 91.69 369 ASP A O 1
ATOM 2884 N N . ASP A 1 370 ? -0.976 -10.110 -4.776 1.00 90.06 370 ASP A N 1
ATOM 2885 C CA . ASP A 1 370 ? 0.443 -9.814 -4.585 1.00 90.06 370 ASP A CA 1
ATOM 2886 C C . ASP A 1 370 ? 1.356 -10.918 -5.153 1.00 90.06 370 ASP A C 1
ATOM 2888 O O . ASP A 1 370 ? 2.570 -10.892 -4.925 1.00 90.06 370 ASP A O 1
ATOM 2892 N N . ASP A 1 371 ? 0.792 -11.868 -5.911 1.00 87.38 371 ASP A N 1
ATOM 2893 C CA . ASP A 1 371 ? 1.554 -12.852 -6.679 1.00 87.38 371 ASP A CA 1
ATOM 2894 C C . ASP A 1 371 ? 1.942 -12.339 -8.071 1.00 87.38 371 ASP A C 1
ATOM 2896 O O . ASP A 1 371 ? 2.922 -12.823 -8.648 1.00 87.38 371 ASP A O 1
ATOM 2900 N N . VAL A 1 372 ? 1.235 -11.329 -8.574 1.00 90.31 372 VAL A N 1
ATOM 2901 C CA . VAL A 1 372 ? 1.557 -10.608 -9.813 1.00 90.31 372 VAL A CA 1
ATOM 2902 C C . VAL A 1 372 ? 2.365 -9.334 -9.539 1.00 90.31 372 VAL A C 1
ATOM 2904 O O . VAL A 1 372 ? 2.590 -8.944 -8.391 1.00 90.31 372 VAL A O 1
ATOM 2907 N N . ALA A 1 373 ? 2.816 -8.663 -10.602 1.00 95.75 373 ALA A N 1
ATOM 2908 C CA . ALA A 1 373 ? 3.473 -7.369 -10.473 1.00 95.75 373 ALA A CA 1
ATOM 2909 C C . ALA A 1 373 ? 2.517 -6.348 -9.829 1.00 95.75 373 ALA A C 1
ATOM 2911 O O . ALA A 1 373 ? 1.371 -6.181 -10.254 1.00 95.75 373 ALA A O 1
ATOM 2912 N N . LEU A 1 374 ? 2.997 -5.639 -8.807 1.00 97.06 374 LEU A N 1
ATOM 2913 C CA . LEU A 1 374 ? 2.267 -4.534 -8.188 1.00 97.06 374 LEU A CA 1
ATOM 2914 C C . LEU A 1 374 ? 2.203 -3.347 -9.143 1.00 97.06 374 LEU A C 1
ATOM 2916 O O . LEU A 1 374 ? 1.142 -2.743 -9.317 1.00 97.06 374 LEU A O 1
ATOM 2920 N N . LEU A 1 375 ? 3.348 -3.037 -9.756 1.00 98.12 375 LEU A N 1
ATOM 2921 C CA . LEU A 1 375 ? 3.487 -2.013 -10.782 1.00 98.12 375 LEU A CA 1
ATOM 2922 C C . LEU A 1 375 ? 3.902 -2.675 -12.089 1.00 98.12 375 LEU A C 1
ATOM 2924 O O . LEU A 1 375 ? 4.824 -3.484 -12.072 1.00 98.12 375 LEU A O 1
ATOM 2928 N N . HIS A 1 376 ? 3.245 -2.321 -13.188 1.00 97.38 376 HIS A N 1
ATOM 2929 C CA . HIS A 1 376 ? 3.619 -2.702 -14.546 1.00 97.38 376 HIS A CA 1
ATOM 2930 C C . HIS A 1 376 ? 3.297 -1.541 -15.484 1.00 97.38 376 HIS A C 1
ATOM 2932 O O . HIS A 1 376 ? 2.134 -1.171 -15.631 1.00 97.38 376 HIS A O 1
ATOM 2938 N N . PHE A 1 377 ? 4.332 -0.948 -16.073 1.00 98.00 377 PHE A N 1
ATOM 2939 C CA . PHE A 1 377 ? 4.215 0.079 -17.102 1.00 98.00 377 PHE A CA 1
ATOM 2940 C C . PHE A 1 377 ? 4.715 -0.510 -18.421 1.00 98.00 377 PHE A C 1
ATOM 2942 O O . PHE A 1 377 ? 5.921 -0.678 -18.598 1.00 98.00 377 PHE A O 1
ATOM 2949 N N . ASP A 1 378 ? 3.772 -0.845 -19.298 1.00 95.12 378 ASP A N 1
ATOM 2950 C CA . ASP A 1 378 ? 3.996 -1.483 -20.604 1.00 95.12 378 ASP A CA 1
ATOM 2951 C C . ASP A 1 378 ? 4.222 -0.476 -21.742 1.00 95.12 378 ASP A C 1
ATOM 2953 O O . ASP A 1 378 ? 4.585 -0.854 -22.839 1.00 95.12 378 ASP A O 1
ATOM 2957 N N . PHE A 1 379 ? 3.994 0.819 -21.495 1.00 96.62 379 PHE A N 1
ATOM 2958 C CA . PHE A 1 379 ? 4.130 1.887 -22.492 1.00 96.62 379 PHE A CA 1
ATOM 2959 C C . PHE A 1 379 ? 3.262 1.703 -23.754 1.00 96.62 379 PHE A C 1
ATOM 2961 O O . PHE A 1 379 ? 3.504 2.358 -24.766 1.00 96.62 379 PHE A O 1
ATOM 2968 N N . GLU A 1 380 ? 2.185 0.916 -23.687 1.00 94.12 380 GLU A N 1
ATOM 2969 C CA . GLU A 1 380 ? 1.308 0.663 -24.842 1.00 94.12 380 GLU A CA 1
ATOM 2970 C C . GLU A 1 380 ? 0.315 1.799 -25.105 1.00 94.12 380 GLU A C 1
ATOM 2972 O O . GLU A 1 380 ? -0.243 1.950 -26.196 1.00 94.12 380 GLU A O 1
ATOM 2977 N N . SER A 1 381 ? 0.075 2.633 -24.094 1.00 92.94 381 SER A N 1
ATOM 2978 C CA . SER A 1 381 ? -0.791 3.796 -24.220 1.00 92.94 381 SER A CA 1
ATOM 2979 C C . SER A 1 381 ? -0.393 4.925 -23.279 1.00 92.94 381 SER A C 1
ATOM 2981 O O . SER A 1 381 ? 0.202 4.723 -22.221 1.00 92.94 381 SER A O 1
ATOM 2983 N N . MET A 1 382 ? -0.751 6.138 -23.691 1.00 94.81 382 MET A N 1
ATOM 2984 C CA . MET A 1 382 ? -0.628 7.350 -22.897 1.00 94.81 382 MET A CA 1
ATOM 2985 C C . MET A 1 382 ? -1.967 8.078 -22.940 1.00 94.81 382 MET A C 1
ATOM 2987 O O . MET A 1 382 ? -2.605 8.169 -23.995 1.00 94.81 382 MET A O 1
ATOM 2991 N N . ASN A 1 383 ? -2.432 8.540 -21.785 1.00 95.44 383 ASN A N 1
ATOM 2992 C CA . ASN A 1 383 ? -3.768 9.102 -21.624 1.00 95.44 383 ASN A CA 1
ATOM 2993 C C . ASN A 1 383 ? -3.709 10.469 -20.946 1.00 95.44 383 ASN A C 1
ATOM 2995 O O . ASN A 1 383 ? -2.719 10.807 -20.310 1.00 95.44 383 ASN A O 1
ATOM 2999 N N . GLU A 1 384 ? -4.773 11.263 -21.070 1.00 96.12 384 GLU A N 1
ATOM 3000 C CA . GLU A 1 384 ? -4.923 12.466 -20.248 1.00 96.12 384 GLU A CA 1
ATOM 3001 C C . GLU A 1 384 ? -5.002 12.065 -18.767 1.00 96.12 384 GLU A C 1
ATOM 3003 O O . GLU A 1 384 ? -5.637 11.068 -18.416 1.00 96.12 384 GLU A O 1
ATOM 3008 N N . ILE A 1 385 ? -4.371 12.846 -17.890 1.00 92.94 385 ILE A N 1
ATOM 3009 C CA . ILE A 1 385 ? -4.262 12.534 -16.455 1.00 92.94 385 ILE A CA 1
ATOM 3010 C C . ILE A 1 385 ? -5.626 12.375 -15.753 1.00 92.94 385 ILE A C 1
ATOM 3012 O O . ILE A 1 385 ? -5.735 11.658 -14.759 1.00 92.94 385 ILE A O 1
ATOM 3016 N N . ASP A 1 386 ? -6.681 13.015 -16.263 1.00 92.25 386 ASP A N 1
ATOM 3017 C CA . ASP A 1 386 ? -8.044 12.934 -15.730 1.00 92.25 386 ASP A CA 1
ATOM 3018 C C . ASP A 1 386 ? -8.900 11.828 -16.375 1.00 92.25 386 ASP A C 1
ATOM 3020 O O . ASP A 1 386 ? -10.027 11.595 -15.926 1.00 92.25 386 ASP A O 1
ATOM 3024 N N . ALA A 1 387 ? -8.371 11.079 -17.352 1.00 93.31 387 ALA A N 1
ATOM 3025 C CA . ALA A 1 387 ? -9.051 9.925 -17.945 1.00 93.31 387 ALA A CA 1
ATOM 3026 C C . ALA A 1 387 ? -9.239 8.779 -16.935 1.00 93.31 387 ALA A C 1
ATOM 3028 O O . ALA A 1 387 ? -10.237 8.052 -16.992 1.00 93.31 387 ALA A O 1
ATOM 3029 N N . ARG A 1 388 ? -8.304 8.641 -15.983 1.00 90.81 388 ARG A N 1
ATOM 3030 C CA . ARG A 1 388 ? -8.364 7.682 -14.873 1.00 90.81 388 ARG A CA 1
ATOM 3031 C C . ARG A 1 388 ? -7.981 8.366 -13.549 1.00 90.81 388 ARG A C 1
ATOM 3033 O O . ARG A 1 388 ? -6.837 8.284 -13.115 1.00 90.81 388 ARG A O 1
ATOM 3040 N N . PRO A 1 389 ? -8.924 9.071 -12.889 1.00 89.88 389 PRO A N 1
ATOM 3041 C CA . PRO A 1 389 ? -8.609 9.898 -11.725 1.00 89.88 389 PRO A CA 1
ATOM 3042 C C . PRO A 1 389 ? -8.050 9.110 -10.534 1.00 89.88 389 PRO A C 1
ATOM 3044 O O . PRO A 1 389 ? -8.767 8.307 -9.930 1.00 89.88 389 PRO A O 1
ATOM 3047 N N . ILE A 1 390 ? -6.821 9.434 -10.127 1.00 90.62 390 ILE A N 1
ATOM 3048 C CA . ILE A 1 390 ? -6.187 8.915 -8.909 1.00 90.62 390 ILE A CA 1
ATOM 3049 C C . ILE A 1 390 ? -6.868 9.489 -7.662 1.00 90.62 390 ILE A C 1
ATOM 3051 O O . ILE A 1 390 ? -6.999 10.704 -7.495 1.00 90.62 390 ILE A O 1
ATOM 3055 N N . HIS A 1 391 ? -7.254 8.624 -6.727 1.00 86.69 391 HIS A N 1
ATOM 3056 C CA . HIS A 1 391 ? -7.828 9.058 -5.459 1.00 86.69 391 HIS A CA 1
ATOM 3057 C C . HIS A 1 391 ? -6.774 9.798 -4.612 1.00 86.69 391 HIS A C 1
ATOM 3059 O O . HIS A 1 391 ? -5.718 9.268 -4.270 1.00 86.69 391 HIS A O 1
ATOM 3065 N N . GLY A 1 392 ? -7.074 11.055 -4.270 1.00 84.19 392 GLY A N 1
ATOM 3066 C CA . GLY A 1 392 ? -6.207 11.927 -3.473 1.00 84.19 392 GLY A CA 1
ATOM 3067 C C . GLY A 1 392 ? -5.321 12.856 -4.306 1.00 84.19 392 GLY A C 1
ATOM 3068 O O . GLY A 1 392 ? -4.809 13.826 -3.752 1.00 84.19 392 GLY A O 1
ATOM 3069 N N . LEU A 1 393 ? -5.200 12.620 -5.617 1.00 89.50 393 LEU A N 1
ATOM 3070 C CA . LEU A 1 393 ? -4.520 13.518 -6.548 1.00 89.50 393 LEU A CA 1
ATOM 3071 C C . LEU A 1 393 ? -5.512 14.550 -7.103 1.00 89.50 393 LEU A C 1
ATOM 3073 O O . LEU A 1 393 ? -6.516 14.195 -7.718 1.00 89.50 393 LEU A O 1
ATOM 3077 N N . ARG A 1 394 ? -5.234 15.837 -6.888 1.00 89.19 394 ARG A N 1
ATOM 3078 C CA . ARG A 1 394 ? -6.168 16.942 -7.165 1.00 89.19 394 ARG A CA 1
ATOM 3079 C C . ARG A 1 394 ? -5.454 18.183 -7.699 1.00 89.19 394 ARG A C 1
ATOM 3081 O O . ARG A 1 394 ? -4.262 18.344 -7.458 1.00 89.19 394 ARG A O 1
ATOM 3088 N N . SER A 1 395 ? -6.187 19.074 -8.368 1.00 85.12 395 SER A N 1
ATOM 3089 C CA . SER A 1 395 ? -5.695 20.409 -8.742 1.00 85.12 395 SER A CA 1
ATOM 3090 C C . SER A 1 395 ? -6.093 21.465 -7.699 1.00 85.12 395 SER A C 1
ATOM 3092 O O . SER A 1 395 ? -6.804 21.180 -6.729 1.00 85.12 395 SER A O 1
ATOM 3094 N N . ASP A 1 396 ? -5.632 22.704 -7.882 1.00 80.50 396 ASP A N 1
ATOM 3095 C CA . ASP A 1 396 ? -5.947 23.826 -6.983 1.00 80.50 396 ASP A CA 1
ATOM 3096 C C . ASP A 1 396 ? -7.455 24.130 -6.916 1.00 80.50 396 ASP A C 1
ATOM 3098 O O . ASP A 1 396 ? -7.963 24.599 -5.897 1.00 80.50 396 ASP A O 1
ATOM 3102 N N . ASP A 1 397 ? -8.178 23.854 -8.000 1.00 84.50 397 ASP A N 1
ATOM 3103 C CA . ASP A 1 397 ? -9.576 24.223 -8.213 1.00 84.50 397 ASP A CA 1
ATOM 3104 C C . ASP A 1 397 ? -10.531 23.027 -8.345 1.00 84.50 397 ASP A C 1
ATOM 3106 O O . ASP A 1 397 ? -11.738 23.240 -8.445 1.00 84.50 397 ASP A O 1
ATOM 3110 N N . SER A 1 398 ? -10.031 21.787 -8.346 1.00 88.31 398 SER A N 1
ATOM 3111 C CA . SER A 1 398 ? -10.841 20.595 -8.617 1.00 88.31 398 SER A CA 1
ATOM 3112 C C . SER A 1 398 ? -10.387 19.378 -7.821 1.00 88.31 398 SER A C 1
ATOM 3114 O O . SER A 1 398 ? -9.203 19.204 -7.547 1.00 88.31 398 SER A O 1
ATOM 3116 N N . LEU A 1 399 ? -11.342 18.506 -7.480 1.00 90.00 399 LEU A N 1
ATOM 3117 C CA . LEU A 1 399 ? -11.078 17.210 -6.851 1.00 90.00 399 LEU A CA 1
ATOM 3118 C C . LEU A 1 399 ? -10.332 16.239 -7.779 1.00 90.00 399 LEU A C 1
ATOM 3120 O O . LEU A 1 399 ? -9.678 15.322 -7.295 1.00 90.00 399 LEU A O 1
ATOM 3124 N N . VAL A 1 400 ? -10.434 16.440 -9.096 1.00 91.44 400 VAL A N 1
ATOM 3125 C CA . VAL A 1 400 ? -9.735 15.653 -10.116 1.00 91.44 400 VAL A CA 1
ATOM 3126 C C . VAL A 1 400 ? -8.582 16.486 -10.656 1.00 91.44 400 VAL A C 1
ATOM 3128 O O . VAL A 1 400 ? -8.787 17.603 -11.135 1.00 91.44 400 VAL A O 1
ATOM 3131 N N . ALA A 1 401 ? -7.362 15.962 -10.568 1.00 91.88 401 ALA A N 1
ATOM 3132 C CA . ALA A 1 401 ? -6.206 16.632 -11.144 1.00 91.88 401 ALA A CA 1
ATOM 3133 C C . ALA A 1 401 ? -6.308 16.691 -12.670 1.00 91.88 401 ALA A C 1
ATOM 3135 O O . ALA A 1 401 ? -6.522 15.677 -13.320 1.00 91.88 401 ALA A O 1
ATOM 3136 N N . LYS A 1 402 ? -6.105 17.887 -13.227 1.00 91.81 402 LYS A N 1
ATOM 3137 C CA . LYS A 1 402 ? -5.950 18.123 -14.677 1.00 91.81 402 LYS A CA 1
ATOM 3138 C C . LYS A 1 402 ? -4.491 18.213 -15.109 1.00 91.81 402 LYS A C 1
ATOM 3140 O O . LYS A 1 402 ? -4.180 18.265 -16.293 1.00 91.81 402 LYS A O 1
ATOM 3145 N N . TYR A 1 403 ? -3.604 18.335 -14.133 1.00 93.31 403 TYR A N 1
ATOM 3146 C CA . TYR A 1 403 ? -2.170 18.372 -14.316 1.00 93.31 403 TYR A CA 1
ATOM 3147 C C . TYR A 1 403 ? -1.488 18.018 -12.998 1.00 93.31 403 TYR A C 1
ATOM 3149 O O . TYR A 1 403 ? -2.087 18.156 -11.929 1.00 93.31 403 TYR A O 1
ATOM 3157 N N . GLN A 1 404 ? -0.221 17.630 -13.073 1.00 93.00 404 GLN A N 1
ATOM 3158 C CA . GLN A 1 404 ? 0.630 17.439 -11.911 1.00 93.00 404 GLN A CA 1
ATOM 3159 C C . GLN A 1 404 ? 2.054 17.890 -12.227 1.00 93.00 404 GLN A C 1
ATOM 3161 O O . GLN A 1 404 ? 2.620 17.541 -13.258 1.00 93.00 404 GLN A O 1
ATOM 3166 N N . VAL A 1 405 ? 2.664 18.652 -11.321 1.00 92.06 405 VAL A N 1
ATOM 3167 C CA . VAL A 1 405 ? 4.061 19.067 -11.486 1.00 92.06 405 VAL A CA 1
ATOM 3168 C C . VAL A 1 405 ? 4.979 17.931 -11.038 1.00 92.06 405 VAL A C 1
ATOM 3170 O O . VAL A 1 405 ? 4.941 17.545 -9.866 1.00 92.06 405 VAL A O 1
ATOM 3173 N N . VAL A 1 406 ? 5.800 17.431 -11.962 1.00 91.00 406 VAL A N 1
ATOM 3174 C CA . VAL A 1 406 ? 6.862 16.441 -11.725 1.00 91.00 406 VAL A CA 1
ATOM 3175 C C . VAL A 1 406 ? 8.198 17.135 -11.987 1.00 91.00 406 VAL A C 1
ATOM 3177 O O . VAL A 1 406 ? 8.459 17.622 -13.091 1.00 91.00 406 VAL A O 1
ATOM 3180 N N . GLY A 1 407 ? 9.015 17.257 -10.941 1.00 86.94 407 GLY A N 1
ATOM 3181 C CA . GLY A 1 407 ? 10.204 18.105 -10.938 1.00 86.94 407 GLY A CA 1
ATOM 3182 C C . GLY A 1 407 ? 9.805 19.573 -11.100 1.00 86.94 407 GLY A C 1
ATOM 3183 O O . GLY A 1 407 ? 9.210 20.178 -10.204 1.00 86.94 407 GLY A O 1
ATOM 3184 N N . ASP A 1 408 ? 10.111 20.136 -12.261 1.00 86.94 408 ASP A N 1
ATOM 3185 C CA . ASP A 1 408 ? 9.789 21.502 -12.679 1.00 86.94 408 ASP A CA 1
ATOM 3186 C C . ASP A 1 408 ? 8.772 21.573 -13.834 1.00 86.94 408 ASP A C 1
ATOM 3188 O O . ASP A 1 408 ? 8.434 22.661 -14.303 1.00 86.94 408 ASP A O 1
ATOM 3192 N N . THR A 1 409 ? 8.282 20.424 -14.297 1.00 91.50 409 THR A N 1
ATOM 3193 C CA . THR A 1 409 ? 7.515 20.313 -15.536 1.00 91.50 409 THR A CA 1
ATOM 3194 C C . THR A 1 409 ? 6.074 19.934 -15.244 1.00 91.50 409 THR A C 1
ATOM 3196 O O . THR A 1 409 ? 5.783 19.077 -14.407 1.00 91.50 409 THR A O 1
ATOM 3199 N N . ASN A 1 410 ? 5.157 20.586 -15.955 1.00 93.81 410 ASN A N 1
ATOM 3200 C CA . ASN A 1 410 ? 3.739 20.315 -15.830 1.00 93.81 410 ASN A CA 1
ATOM 3201 C C . ASN A 1 410 ? 3.341 19.097 -16.674 1.00 93.81 410 ASN A C 1
ATOM 3203 O O . ASN A 1 410 ? 3.411 19.161 -17.899 1.00 93.81 410 ASN A O 1
ATOM 3207 N N . CYS A 1 411 ? 2.926 18.014 -16.024 1.00 95.44 411 CYS A N 1
ATOM 3208 C CA . CYS A 1 411 ? 2.485 16.781 -16.668 1.00 95.44 411 CYS A CA 1
ATOM 3209 C C . CYS A 1 411 ? 0.962 16.793 -16.802 1.00 95.44 411 CYS A C 1
ATOM 3211 O O . CYS A 1 411 ? 0.257 16.927 -15.801 1.00 95.44 411 CYS A O 1
ATOM 3213 N N . THR A 1 412 ? 0.455 16.662 -18.025 1.00 96.19 412 THR A N 1
ATOM 3214 C CA . THR A 1 412 ? -0.986 16.553 -18.330 1.00 96.19 412 THR A CA 1
ATOM 3215 C C . THR A 1 412 ? -1.382 15.152 -18.779 1.00 96.19 412 THR A C 1
ATOM 3217 O O . THR A 1 412 ? -2.560 14.886 -19.000 1.00 96.19 412 THR A O 1
ATOM 3220 N N . GLU A 1 413 ? -0.401 14.266 -18.912 1.00 97.12 413 GLU A N 1
ATOM 3221 C CA . GLU A 1 413 ? -0.562 12.904 -19.391 1.00 97.12 413 GLU A CA 1
ATOM 3222 C C . GLU A 1 413 ? -0.169 11.905 -18.300 1.00 97.12 413 GLU A C 1
ATOM 3224 O O . GLU A 1 413 ? 0.600 12.216 -17.378 1.00 97.12 413 GLU A O 1
ATOM 3229 N N . SER A 1 414 ? -0.705 10.697 -18.412 1.00 97.25 414 SER A N 1
ATOM 3230 C CA . SER A 1 414 ? -0.387 9.560 -17.567 1.00 97.25 414 SER A CA 1
ATOM 3231 C C . SER A 1 414 ? -0.093 8.310 -18.387 1.00 97.25 414 SER A C 1
AT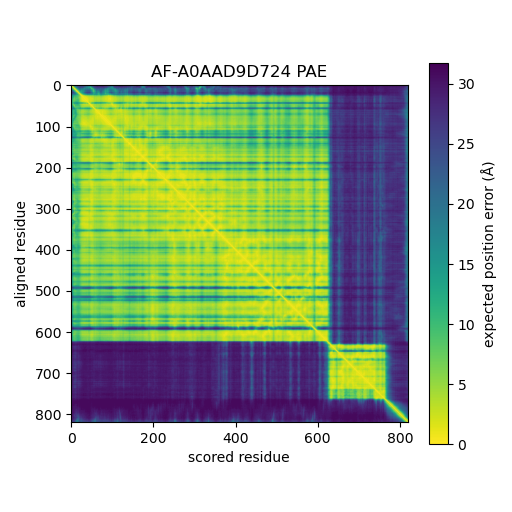OM 3233 O O . SER A 1 414 ? -0.689 8.069 -19.440 1.00 97.25 414 SER A O 1
ATOM 3235 N N . ILE A 1 415 ? 0.821 7.496 -17.861 1.00 97.62 415 ILE A N 1
ATOM 3236 C CA . ILE A 1 415 ? 0.957 6.091 -18.240 1.00 97.62 415 ILE A CA 1
ATOM 3237 C C . ILE A 1 415 ? 0.317 5.275 -17.126 1.00 97.62 415 ILE A C 1
ATOM 3239 O O . ILE A 1 415 ? 0.632 5.430 -15.940 1.00 97.62 415 ILE A O 1
ATOM 3243 N N . HIS A 1 416 ? -0.627 4.438 -17.523 1.00 96.75 416 HIS A N 1
ATOM 3244 C CA . HIS A 1 416 ? -1.404 3.620 -16.617 1.00 96.75 416 HIS A CA 1
ATOM 3245 C C . HIS A 1 416 ? -0.567 2.480 -16.040 1.00 96.75 416 HIS A C 1
ATOM 3247 O O . HIS A 1 416 ? 0.144 1.785 -16.757 1.00 96.75 416 HIS A O 1
ATOM 3253 N N . ASN A 1 417 ? -0.691 2.268 -14.732 1.00 97.31 417 ASN A N 1
ATOM 3254 C CA . ASN A 1 417 ? -0.218 1.052 -14.099 1.00 97.31 417 ASN A CA 1
ATOM 3255 C C . ASN A 1 417 ? -1.175 -0.108 -14.429 1.00 97.31 417 ASN A C 1
ATOM 3257 O O . ASN A 1 417 ? -2.379 -0.021 -14.153 1.00 97.31 417 ASN A O 1
ATOM 3261 N N . MET A 1 418 ? -0.627 -1.187 -14.983 1.00 95.38 418 MET A N 1
ATOM 3262 C CA . MET A 1 418 ? -1.327 -2.434 -15.308 1.00 95.38 418 MET A CA 1
ATOM 3263 C C . MET A 1 418 ? -1.200 -3.498 -14.207 1.00 95.38 418 MET A C 1
ATOM 3265 O O . MET A 1 418 ? -1.902 -4.508 -14.233 1.00 95.38 418 MET A O 1
ATOM 3269 N N . GLY A 1 419 ? -0.344 -3.256 -13.211 1.00 94.62 419 GLY A N 1
ATOM 3270 C CA . GLY A 1 419 ? -0.162 -4.124 -12.053 1.00 94.62 419 GLY A CA 1
ATOM 3271 C C . GLY A 1 419 ? -1.294 -4.030 -11.024 1.00 94.62 419 GLY A C 1
ATOM 3272 O O . GLY A 1 419 ? -2.205 -3.199 -11.107 1.00 94.62 419 GLY A O 1
ATOM 3273 N N . SER A 1 420 ? -1.236 -4.876 -9.994 1.00 94.38 420 SER A N 1
ATOM 3274 C CA . SER A 1 420 ? -2.320 -5.025 -9.008 1.00 94.38 420 SER A CA 1
ATOM 3275 C C . SER A 1 420 ? -2.543 -3.802 -8.107 1.00 94.38 420 SER A C 1
ATOM 3277 O O . SER A 1 420 ? -3.619 -3.640 -7.515 1.00 94.38 420 SER A O 1
ATOM 3279 N N . PHE A 1 421 ? -1.578 -2.877 -8.041 1.00 94.94 421 PHE A N 1
ATOM 3280 C CA . PHE A 1 421 ? -1.774 -1.586 -7.378 1.00 94.94 421 PHE A CA 1
ATOM 3281 C C . PHE A 1 421 ? -2.672 -0.626 -8.164 1.00 94.94 421 PHE A C 1
ATOM 3283 O O . PHE A 1 421 ? -3.200 0.308 -7.550 1.00 94.94 421 PHE A O 1
ATOM 3290 N N . SER A 1 422 ? -2.966 -0.924 -9.435 1.00 91.12 422 SER A N 1
ATOM 3291 C CA . SER A 1 422 ? -4.001 -0.282 -10.257 1.00 91.12 422 SER A CA 1
ATOM 3292 C C . SER A 1 422 ? -3.856 1.245 -10.357 1.00 91.12 422 SER A C 1
ATOM 3294 O O . SER A 1 422 ? -2.749 1.767 -10.187 1.00 91.12 422 SER A O 1
ATOM 3296 N N . GLU A 1 423 ? -4.961 1.959 -10.613 1.00 92.56 423 GLU A N 1
ATOM 3297 C CA . GLU A 1 423 ? -4.983 3.390 -10.929 1.00 92.56 423 GLU A CA 1
ATOM 3298 C C . GLU A 1 423 ? -4.294 4.269 -9.889 1.00 92.56 423 GLU A C 1
ATOM 3300 O O . GLU A 1 423 ? -3.708 5.281 -10.244 1.00 92.56 423 GLU A O 1
ATOM 3305 N N . GLN A 1 424 ? -4.295 3.875 -8.610 1.00 93.25 424 GLN A N 1
ATOM 3306 C CA . GLN A 1 424 ? -3.662 4.640 -7.533 1.00 93.25 424 GLN A CA 1
ATOM 3307 C C . GLN A 1 424 ? -2.165 4.897 -7.792 1.00 93.25 424 GLN A C 1
ATOM 3309 O O . GLN A 1 424 ? -1.609 5.838 -7.228 1.00 93.25 424 GLN A O 1
ATOM 3314 N N . TYR A 1 425 ? -1.511 4.079 -8.621 1.00 95.75 425 TYR A N 1
ATOM 3315 C CA . TYR A 1 425 ? -0.084 4.167 -8.941 1.00 95.75 425 TYR A CA 1
ATOM 3316 C C . TYR A 1 425 ? 0.194 4.539 -10.405 1.00 95.75 425 TYR A C 1
ATOM 3318 O O . TYR A 1 425 ? 1.288 4.276 -10.904 1.00 95.75 425 TYR A O 1
ATOM 3326 N N . ASP A 1 426 ? -0.756 5.178 -11.089 1.00 96.50 426 ASP A N 1
ATOM 3327 C CA . ASP A 1 426 ? -0.501 5.715 -12.428 1.00 96.50 426 ASP A CA 1
ATOM 3328 C C . ASP A 1 426 ? 0.616 6.753 -12.399 1.00 96.50 426 ASP A C 1
ATOM 3330 O O . ASP A 1 426 ? 0.696 7.589 -11.490 1.00 96.50 426 ASP A O 1
ATOM 3334 N N . ALA A 1 427 ? 1.484 6.695 -13.406 1.00 97.00 427 ALA A N 1
ATOM 3335 C CA . ALA A 1 427 ? 2.628 7.579 -13.520 1.00 97.00 427 ALA A CA 1
ATOM 3336 C C . ALA A 1 427 ? 2.232 8.857 -14.252 1.00 97.00 427 ALA A C 1
ATOM 3338 O O . ALA A 1 427 ? 1.640 8.801 -15.327 1.00 97.00 427 ALA A O 1
ATOM 3339 N N . GLN A 1 428 ? 2.588 10.011 -13.693 1.00 96.81 428 GLN A N 1
ATOM 3340 C CA . GLN A 1 428 ? 2.439 11.304 -14.353 1.00 96.81 428 GLN A CA 1
ATOM 3341 C C . GLN A 1 428 ? 3.663 11.543 -15.228 1.00 96.81 428 GLN A C 1
ATOM 3343 O O . GLN A 1 428 ? 4.802 11.427 -14.757 1.00 96.81 428 GLN A O 1
ATOM 3348 N N . VAL A 1 429 ? 3.420 11.859 -16.500 1.00 97.44 429 VAL A N 1
ATOM 3349 C CA . VAL A 1 429 ? 4.472 11.921 -17.515 1.00 97.44 429 VAL A CA 1
ATOM 3350 C C . VAL A 1 429 ? 4.442 13.209 -18.330 1.00 97.44 429 VAL A C 1
ATOM 3352 O O . VAL A 1 429 ? 3.401 13.841 -18.513 1.00 97.44 429 VAL A O 1
ATOM 3355 N N . ALA A 1 430 ? 5.615 13.599 -18.822 1.00 97.00 430 ALA A N 1
ATOM 3356 C CA . ALA A 1 430 ? 5.773 14.669 -19.800 1.00 97.00 430 ALA A CA 1
ATOM 3357 C C . ALA A 1 430 ? 6.990 14.404 -20.688 1.00 97.00 430 ALA A C 1
ATOM 3359 O O . ALA A 1 430 ? 8.004 13.876 -20.227 1.00 97.00 430 ALA A O 1
ATOM 3360 N N . ASN A 1 431 ? 6.911 14.845 -21.945 1.00 96.19 431 ASN A N 1
ATOM 3361 C CA . ASN A 1 431 ? 7.985 14.727 -22.936 1.00 96.19 431 ASN A CA 1
ATOM 3362 C C . ASN A 1 431 ? 8.482 13.277 -23.126 1.00 96.19 431 ASN A C 1
ATOM 3364 O O . ASN A 1 431 ? 9.682 13.062 -23.280 1.00 96.19 431 ASN A O 1
ATOM 3368 N N . ILE A 1 432 ? 7.583 12.291 -23.083 1.00 97.81 432 ILE A N 1
ATOM 3369 C CA . ILE A 1 432 ? 7.855 10.896 -23.462 1.00 97.81 432 ILE A CA 1
ATOM 3370 C C . ILE A 1 432 ? 7.095 10.626 -24.761 1.00 97.81 432 ILE A C 1
ATOM 3372 O O . ILE A 1 432 ? 5.928 10.989 -24.876 1.00 97.81 432 ILE A O 1
ATOM 3376 N N . GLU A 1 433 ? 7.752 10.024 -25.748 1.00 97.69 433 GLU A N 1
ATOM 3377 C CA . GLU A 1 433 ? 7.132 9.651 -27.027 1.00 97.69 433 GLU A CA 1
ATOM 3378 C C . GLU A 1 433 ? 6.926 8.134 -27.072 1.00 97.69 433 GLU A C 1
ATOM 3380 O O . GLU A 1 433 ? 7.854 7.391 -26.762 1.00 97.69 433 GLU A O 1
ATOM 3385 N N . LEU A 1 434 ? 5.742 7.665 -27.478 1.00 97.81 434 LEU A N 1
ATOM 3386 C CA . LEU A 1 434 ? 5.541 6.245 -27.772 1.00 97.81 434 LEU A CA 1
ATOM 3387 C C . LEU A 1 434 ? 6.140 5.917 -29.143 1.00 97.81 434 LEU A C 1
ATOM 3389 O O . LEU A 1 434 ? 5.720 6.468 -30.164 1.00 97.81 434 LEU A O 1
ATOM 3393 N N . VAL A 1 435 ? 7.123 5.022 -29.166 1.00 97.69 435 VAL A N 1
ATOM 3394 C CA . VAL A 1 435 ? 7.818 4.553 -30.377 1.00 97.69 435 VAL A CA 1
ATOM 3395 C C . VAL A 1 435 ? 7.627 3.045 -30.545 1.00 97.69 435 VAL A C 1
ATOM 3397 O O . VAL A 1 435 ? 7.218 2.402 -29.584 1.00 97.69 435 VAL A O 1
ATOM 3400 N N . PRO A 1 436 ? 7.879 2.452 -31.731 1.00 94.25 436 PRO A N 1
ATOM 3401 C CA . PRO A 1 436 ? 7.808 1.000 -31.889 1.00 94.25 436 PRO A CA 1
ATOM 3402 C C . PRO A 1 436 ? 8.653 0.283 -30.831 1.00 94.25 436 PRO A C 1
ATOM 3404 O O . PRO A 1 436 ? 9.841 0.582 -30.691 1.00 94.25 436 PRO A O 1
ATOM 3407 N N . GLY A 1 437 ? 8.014 -0.622 -30.095 1.00 90.94 437 GLY A N 1
ATOM 3408 C CA . GLY A 1 437 ? 8.617 -1.339 -28.984 1.00 90.94 437 GLY A CA 1
ATOM 3409 C C . GLY A 1 437 ? 9.472 -2.519 -29.424 1.00 90.94 437 GLY A C 1
ATOM 3410 O O . GLY A 1 437 ? 9.843 -2.677 -30.594 1.00 90.94 437 GLY A O 1
ATOM 3411 N N . ARG A 1 438 ? 9.814 -3.355 -28.447 1.00 86.81 438 ARG A N 1
ATOM 3412 C CA . ARG A 1 438 ? 10.654 -4.538 -28.654 1.00 86.81 438 ARG A CA 1
ATOM 3413 C C . ARG A 1 438 ? 9.951 -5.627 -29.466 1.00 86.81 438 ARG A C 1
ATOM 3415 O O . ARG A 1 438 ? 10.605 -6.315 -30.251 1.00 86.81 438 ARG A O 1
ATOM 3422 N N . GLN A 1 439 ? 8.633 -5.748 -29.315 1.00 79.19 439 GLN A N 1
ATOM 3423 C CA . GLN A 1 439 ? 7.817 -6.743 -30.001 1.00 79.19 439 GLN A CA 1
ATOM 3424 C C . GLN A 1 439 ? 7.089 -6.151 -31.214 1.00 79.19 439 GLN A C 1
ATOM 3426 O O . GLN A 1 439 ? 6.870 -4.946 -31.357 1.00 79.19 439 GLN A O 1
ATOM 3431 N N . ALA A 1 440 ? 6.693 -7.024 -32.141 1.00 73.81 440 ALA A N 1
ATOM 3432 C CA . ALA A 1 440 ? 5.911 -6.603 -33.294 1.00 73.81 440 ALA A CA 1
ATOM 3433 C C . ALA A 1 440 ? 4.526 -6.103 -32.849 1.00 73.81 440 ALA A C 1
ATOM 3435 O O . ALA A 1 440 ? 3.750 -6.858 -32.271 1.00 73.81 440 ALA A O 1
ATOM 3436 N N . ASN A 1 441 ? 4.186 -4.868 -33.227 1.00 78.88 441 ASN A N 1
ATOM 3437 C CA . ASN A 1 441 ? 2.949 -4.175 -32.840 1.00 78.88 441 ASN A CA 1
ATOM 3438 C C . ASN A 1 441 ? 2.851 -3.799 -31.349 1.00 78.88 441 ASN A C 1
ATOM 3440 O O . ASN A 1 441 ? 1.735 -3.589 -30.881 1.00 78.88 441 ASN A O 1
ATOM 3444 N N . SER A 1 442 ? 3.979 -3.696 -30.645 1.00 88.19 442 SER A N 1
ATOM 3445 C CA . SER A 1 442 ? 4.054 -3.105 -29.304 1.00 88.19 442 SER A CA 1
ATOM 3446 C C . SER A 1 442 ? 4.658 -1.696 -29.365 1.00 88.19 442 SER A C 1
ATOM 3448 O O . SER A 1 442 ? 5.223 -1.293 -30.399 1.00 88.19 442 SER A O 1
ATOM 3450 N N . PHE A 1 443 ? 4.550 -0.945 -28.274 1.00 94.44 443 PHE A N 1
ATOM 3451 C CA . PHE A 1 443 ? 5.182 0.362 -28.109 1.00 94.44 443 PHE A CA 1
ATOM 3452 C C . PHE A 1 443 ? 6.226 0.336 -26.991 1.00 94.44 443 PHE A C 1
ATOM 3454 O O . PHE A 1 443 ? 6.312 -0.596 -26.213 1.00 94.44 443 PHE A O 1
ATOM 3461 N N . ALA A 1 444 ? 7.070 1.360 -26.957 1.00 97.75 444 ALA A N 1
ATOM 3462 C CA . ALA A 1 444 ? 7.983 1.639 -25.861 1.00 97.75 444 ALA A CA 1
ATOM 3463 C C . ALA A 1 444 ? 8.019 3.145 -25.597 1.00 97.75 444 ALA A C 1
ATOM 3465 O O . ALA A 1 444 ? 7.770 3.963 -26.492 1.00 97.75 444 ALA A O 1
ATOM 3466 N N . GLY A 1 445 ? 8.370 3.530 -24.372 1.00 98.44 445 GLY A N 1
ATOM 3467 C CA . GLY A 1 445 ? 8.549 4.926 -24.000 1.00 98.44 445 GLY A CA 1
ATOM 3468 C C . GLY A 1 445 ? 9.930 5.424 -24.397 1.00 98.44 445 GLY A C 1
ATOM 3469 O O . GLY A 1 445 ? 10.937 4.947 -23.879 1.00 98.44 445 GLY A O 1
ATOM 3470 N N . LYS A 1 446 ? 9.999 6.429 -25.265 1.00 98.50 446 LYS A N 1
ATOM 3471 C CA . LYS A 1 446 ? 11.240 7.129 -25.597 1.00 98.50 446 LYS A CA 1
ATOM 3472 C C . LYS A 1 446 ? 11.449 8.329 -24.681 1.00 98.50 446 LYS A C 1
ATOM 3474 O O . LYS A 1 446 ? 10.668 9.282 -24.690 1.00 98.50 446 LYS A O 1
ATOM 3479 N N . PHE A 1 447 ? 12.542 8.280 -23.932 1.00 98.12 447 PHE A N 1
ATOM 3480 C CA . PHE A 1 447 ? 12.988 9.289 -22.985 1.00 98.12 447 PHE A CA 1
ATOM 3481 C C . PHE A 1 447 ? 14.074 10.179 -23.602 1.00 98.12 447 PHE A C 1
ATOM 3483 O O . PHE A 1 447 ? 14.970 9.727 -24.321 1.00 98.12 447 PHE A O 1
ATOM 3490 N N . ALA A 1 448 ? 13.991 11.465 -23.287 1.00 94.44 448 ALA A N 1
ATOM 3491 C CA . ALA A 1 448 ? 14.925 12.523 -23.622 1.00 94.44 448 ALA A CA 1
ATOM 3492 C C . ALA A 1 448 ? 15.359 13.257 -22.342 1.00 94.44 448 ALA A C 1
ATOM 3494 O O . ALA A 1 448 ? 14.802 13.070 -21.260 1.00 94.44 448 ALA A O 1
ATOM 3495 N N . SER A 1 449 ? 16.320 14.173 -22.468 1.00 91.00 449 SER A N 1
ATOM 3496 C CA . SER A 1 449 ? 16.889 14.901 -21.325 1.00 91.00 449 SER A CA 1
ATOM 3497 C C . SER A 1 449 ? 15.882 15.744 -20.525 1.00 91.00 449 SER A C 1
ATOM 3499 O O . SER A 1 449 ? 16.147 16.095 -19.376 1.00 91.00 449 SER A O 1
ATOM 3501 N N . ASN A 1 450 ? 14.727 16.068 -21.110 1.00 91.06 450 ASN A N 1
ATOM 3502 C CA . ASN A 1 450 ? 13.631 16.803 -20.479 1.00 91.06 450 ASN A CA 1
ATOM 3503 C C . ASN A 1 450 ? 12.396 15.934 -20.172 1.00 91.06 450 ASN A C 1
ATOM 3505 O O . ASN A 1 450 ? 11.350 16.485 -19.818 1.00 91.06 450 ASN A O 1
ATOM 3509 N N . SER A 1 451 ? 12.479 14.609 -20.318 1.00 95.12 451 SER A N 1
ATOM 3510 C CA . SER A 1 451 ? 11.387 13.703 -19.954 1.00 95.12 451 SER A CA 1
ATOM 3511 C C . SER A 1 451 ? 11.123 13.711 -18.454 1.00 95.12 451 SER A C 1
ATOM 3513 O O . SER A 1 451 ? 12.023 13.924 -17.633 1.00 95.12 451 SER A O 1
ATOM 3515 N N . ARG A 1 452 ? 9.863 13.476 -18.090 1.00 94.62 452 ARG A N 1
ATOM 3516 C CA . ARG A 1 452 ? 9.425 13.256 -16.714 1.00 94.62 452 ARG A CA 1
ATOM 3517 C C . ARG A 1 452 ? 8.580 12.004 -16.637 1.00 94.62 452 ARG A C 1
ATOM 3519 O O . ARG A 1 452 ? 7.692 11.806 -17.458 1.00 94.62 452 ARG A O 1
ATOM 3526 N N . PHE A 1 453 ? 8.845 11.227 -15.600 1.00 96.69 453 PHE A N 1
ATOM 3527 C CA . PHE A 1 453 ? 8.038 10.101 -15.173 1.00 96.69 453 PHE A CA 1
ATOM 3528 C C . PHE A 1 453 ? 8.091 10.061 -13.650 1.00 96.69 453 PHE A C 1
ATOM 3530 O O . PHE A 1 453 ? 9.170 9.924 -13.067 1.00 96.69 453 PHE A O 1
ATOM 3537 N N . GLY A 1 454 ? 6.941 10.199 -13.001 1.00 94.75 454 GLY A N 1
ATOM 3538 C CA . GLY A 1 454 ? 6.851 10.114 -11.549 1.00 94.75 454 GLY A CA 1
ATOM 3539 C C . GLY A 1 454 ? 5.567 9.432 -11.120 1.00 94.75 454 GLY A C 1
ATOM 3540 O O . GLY A 1 454 ? 4.489 9.787 -11.588 1.00 94.75 454 GLY A O 1
ATOM 3541 N N . VAL A 1 455 ? 5.681 8.474 -10.205 1.00 95.31 455 VAL A N 1
ATOM 3542 C CA . VAL A 1 455 ? 4.520 7.848 -9.571 1.00 95.31 455 VAL A CA 1
ATOM 3543 C C . VAL A 1 455 ? 4.121 8.673 -8.348 1.00 95.31 455 VAL A C 1
ATOM 3545 O O . VAL A 1 455 ? 4.905 8.824 -7.406 1.00 95.31 455 VAL A O 1
ATOM 3548 N N . PHE A 1 456 ? 2.910 9.242 -8.364 1.00 90.31 456 PHE A N 1
ATOM 3549 C CA . PHE A 1 456 ? 2.415 10.088 -7.270 1.00 90.31 456 PHE A CA 1
ATOM 3550 C C . PHE A 1 456 ? 2.360 9.353 -5.930 1.00 90.31 456 PHE A C 1
ATOM 3552 O O . PHE A 1 456 ? 2.677 9.931 -4.893 1.00 90.31 456 PHE A O 1
ATOM 3559 N N . SER A 1 457 ? 1.960 8.084 -5.943 1.00 92.50 457 SER A N 1
ATOM 3560 C CA . SER A 1 457 ? 1.855 7.277 -4.730 1.00 92.50 457 SER A CA 1
ATOM 3561 C C . SER A 1 457 ? 3.223 6.848 -4.195 1.00 92.50 457 SER A C 1
ATOM 3563 O O . SER A 1 457 ? 4.213 6.754 -4.918 1.00 92.50 457 SER A O 1
ATOM 3565 N N . VAL A 1 458 ? 3.267 6.592 -2.891 1.00 89.25 458 VAL A N 1
ATOM 3566 C CA . VAL A 1 458 ? 4.472 6.227 -2.140 1.00 89.25 458 VAL A CA 1
ATOM 3567 C C . VAL A 1 458 ? 4.674 4.706 -2.173 1.00 89.25 458 VAL A C 1
ATOM 3569 O O . VAL A 1 458 ? 3.718 3.933 -2.135 1.00 89.25 458 VAL A O 1
ATOM 3572 N N . GLY A 1 459 ? 5.919 4.238 -2.169 1.00 87.56 459 GLY A N 1
ATOM 3573 C CA . GLY A 1 459 ? 6.262 2.816 -2.197 1.00 87.56 459 GLY A CA 1
ATOM 3574 C C . GLY A 1 459 ? 6.446 2.261 -3.621 1.00 87.56 459 GLY A C 1
ATOM 3575 O O . GLY A 1 459 ? 6.696 3.027 -4.549 1.00 87.56 459 GLY A O 1
ATOM 3576 N N . PRO A 1 460 ? 6.388 0.931 -3.803 1.00 84.69 460 PRO A N 1
ATOM 3577 C CA . PRO A 1 460 ? 5.735 -0.027 -2.909 1.00 84.69 460 PRO A CA 1
ATOM 3578 C C . PRO A 1 460 ? 6.609 -0.523 -1.746 1.00 84.69 460 PRO A C 1
ATOM 3580 O O . PRO A 1 460 ? 6.090 -1.173 -0.843 1.00 84.69 460 PRO A O 1
ATOM 3583 N N . TYR A 1 461 ? 7.906 -0.204 -1.716 1.00 86.62 461 TYR A N 1
ATOM 3584 C CA . TYR A 1 461 ? 8.806 -0.732 -0.686 1.00 86.62 461 TYR A CA 1
ATOM 3585 C C . TYR A 1 461 ? 8.591 -0.088 0.683 1.00 86.62 461 TYR A C 1
ATOM 3587 O O . TYR A 1 461 ? 8.270 1.102 0.798 1.00 86.62 461 TYR A O 1
ATOM 3595 N N . THR A 1 462 ? 8.790 -0.901 1.717 1.00 82.88 462 THR A N 1
ATOM 3596 C CA . THR A 1 462 ? 8.752 -0.524 3.131 1.00 82.88 462 THR A CA 1
ATOM 3597 C C . THR A 1 462 ? 9.784 -1.373 3.871 1.00 82.88 462 THR A C 1
ATOM 3599 O O . THR A 1 462 ? 9.871 -2.578 3.629 1.00 82.88 462 THR A O 1
ATOM 3602 N N . ALA A 1 463 ? 10.539 -0.762 4.786 1.00 85.50 463 ALA A N 1
ATOM 3603 C CA . ALA A 1 463 ? 11.428 -1.461 5.711 1.00 85.50 463 ALA A CA 1
ATOM 3604 C C . ALA A 1 463 ? 12.434 -2.387 5.012 1.00 85.50 463 ALA A C 1
ATOM 3606 O O . ALA A 1 463 ? 12.896 -2.101 3.910 1.00 85.50 463 ALA A O 1
ATOM 3607 N N . GLY A 1 464 ? 12.799 -3.497 5.647 1.00 88.25 464 GLY A N 1
ATOM 3608 C CA . GLY A 1 464 ? 13.656 -4.516 5.051 1.00 88.25 464 GLY A CA 1
ATOM 3609 C C . GLY A 1 464 ? 12.935 -5.482 4.107 1.00 88.25 464 GLY A C 1
ATOM 3610 O O . GLY A 1 464 ? 13.450 -6.566 3.905 1.00 88.25 464 GLY A O 1
ATOM 3611 N N . MET A 1 465 ? 11.749 -5.204 3.562 1.00 88.38 465 MET A N 1
ATOM 3612 C CA . MET A 1 465 ? 11.017 -6.244 2.819 1.00 88.38 465 MET A CA 1
ATOM 3613 C C . MET A 1 465 ? 11.678 -6.631 1.486 1.00 88.38 465 MET A C 1
ATOM 3615 O O . MET A 1 465 ? 12.107 -5.772 0.709 1.00 88.38 465 MET A O 1
ATOM 3619 N N . ALA A 1 466 ? 11.705 -7.938 1.215 1.00 92.25 466 ALA A N 1
ATOM 3620 C CA . ALA A 1 466 ? 12.106 -8.506 -0.065 1.00 92.25 466 ALA A CA 1
ATOM 3621 C C . ALA A 1 466 ? 11.209 -7.997 -1.202 1.00 92.25 466 ALA A C 1
ATOM 3623 O O . ALA A 1 466 ? 10.013 -7.771 -1.020 1.00 92.25 466 ALA A O 1
ATOM 3624 N N . HIS A 1 467 ? 11.795 -7.811 -2.378 1.00 93.75 467 HIS A N 1
ATOM 3625 C CA . HIS A 1 467 ? 11.116 -7.273 -3.552 1.00 93.75 467 HIS A CA 1
ATOM 3626 C C . HIS A 1 467 ? 11.952 -7.519 -4.809 1.00 93.75 467 HIS A C 1
ATOM 3628 O O . HIS A 1 467 ? 13.135 -7.861 -4.728 1.00 93.75 467 HIS A O 1
ATOM 3634 N N . SER A 1 468 ? 11.335 -7.303 -5.968 1.00 96.19 468 SER A N 1
ATOM 3635 C CA . SER A 1 468 ? 11.999 -7.427 -7.266 1.00 96.19 468 SER A CA 1
ATOM 3636 C C . SER A 1 468 ? 11.596 -6.297 -8.195 1.00 96.19 468 SER A C 1
ATOM 3638 O O . SER A 1 468 ? 10.458 -5.828 -8.151 1.00 96.19 468 SER A O 1
ATOM 3640 N N . ILE A 1 469 ? 12.525 -5.897 -9.057 1.00 96.69 469 ILE A N 1
ATOM 3641 C CA . ILE A 1 469 ? 12.286 -4.992 -10.182 1.00 96.69 469 ILE A CA 1
ATOM 3642 C C . ILE A 1 469 ? 12.785 -5.676 -11.442 1.00 96.69 469 ILE A C 1
ATOM 3644 O O . ILE A 1 469 ? 13.869 -6.257 -11.416 1.00 96.69 469 ILE A O 1
ATOM 3648 N N . ALA A 1 470 ? 12.043 -5.542 -12.531 1.00 97.31 470 ALA A N 1
ATOM 3649 C CA . ALA A 1 470 ? 12.498 -5.877 -13.870 1.00 97.31 470 ALA A CA 1
ATOM 3650 C C . ALA A 1 470 ? 12.118 -4.751 -14.836 1.00 97.31 470 ALA A C 1
ATOM 3652 O O . ALA A 1 470 ? 11.120 -4.065 -14.618 1.00 97.31 470 ALA A O 1
ATOM 3653 N N . LEU A 1 471 ? 12.932 -4.517 -15.860 1.00 97.81 471 LEU A N 1
ATOM 3654 C CA . LEU A 1 471 ? 12.620 -3.587 -16.944 1.00 97.81 471 LEU A CA 1
ATOM 3655 C C . LEU A 1 471 ? 13.424 -3.916 -18.197 1.00 97.81 471 LEU A C 1
ATOM 3657 O O . LEU A 1 471 ? 14.500 -4.520 -18.119 1.00 97.81 471 LEU A O 1
ATOM 3661 N N . TRP A 1 472 ? 12.940 -3.427 -19.332 1.00 97.81 472 TRP A N 1
ATOM 3662 C CA . TRP A 1 472 ? 13.679 -3.387 -20.585 1.00 97.81 472 TRP A CA 1
ATOM 3663 C C . TRP A 1 472 ? 14.168 -1.973 -20.878 1.00 97.81 472 TRP A C 1
ATOM 3665 O O . TRP A 1 472 ? 13.461 -0.989 -20.660 1.00 97.81 472 TRP A O 1
ATOM 3675 N N . MET A 1 473 ? 15.390 -1.862 -21.392 1.00 97.69 473 MET A N 1
ATOM 3676 C CA . MET A 1 473 ? 15.941 -0.588 -21.852 1.00 97.69 473 MET A CA 1
ATOM 3677 C C . MET A 1 473 ? 16.734 -0.747 -23.142 1.00 97.69 473 MET A C 1
ATOM 3679 O O . MET A 1 473 ? 17.292 -1.811 -23.410 1.00 97.69 473 MET A O 1
ATOM 3683 N N . LYS A 1 474 ? 16.834 0.342 -23.901 1.00 97.38 474 LYS A N 1
ATOM 3684 C CA . LYS A 1 474 ? 17.711 0.482 -25.065 1.00 97.38 474 LYS A CA 1
ATOM 3685 C C . LYS A 1 474 ? 18.273 1.902 -25.140 1.00 97.38 474 LYS A C 1
ATOM 3687 O O . LYS A 1 474 ? 17.545 2.875 -24.964 1.00 97.38 474 LYS A O 1
ATOM 3692 N N . THR A 1 475 ? 19.574 2.054 -25.380 1.00 97.94 475 THR A N 1
ATOM 3693 C CA . THR A 1 475 ? 20.194 3.379 -25.561 1.00 97.94 475 THR A CA 1
ATOM 3694 C C . THR A 1 475 ? 21.491 3.296 -26.357 1.00 97.94 475 THR A C 1
ATOM 3696 O O . THR A 1 475 ? 22.190 2.288 -26.323 1.00 97.94 475 THR A O 1
ATOM 3699 N N . SER A 1 476 ? 21.838 4.381 -27.047 1.00 96.38 476 SER A N 1
ATOM 3700 C CA . SER A 1 476 ? 23.139 4.579 -27.694 1.00 96.38 476 SER A CA 1
ATOM 3701 C C . SER A 1 476 ? 24.032 5.586 -26.948 1.00 96.38 476 SER A C 1
ATOM 3703 O O . SER A 1 476 ? 25.121 5.917 -27.419 1.00 96.38 476 SER A O 1
ATOM 3705 N N . GLU A 1 477 ? 23.565 6.160 -25.833 1.00 95.06 477 GLU A N 1
ATOM 3706 C CA . GLU A 1 477 ? 24.292 7.188 -25.081 1.00 95.06 477 GLU A CA 1
ATOM 3707 C C . GLU A 1 477 ? 25.292 6.549 -24.109 1.00 95.06 477 GLU A C 1
ATOM 3709 O O . GLU A 1 477 ? 24.956 6.124 -23.005 1.00 95.06 477 GLU A O 1
ATOM 3714 N N . ALA A 1 478 ? 26.554 6.497 -24.533 1.00 93.25 478 ALA A N 1
ATOM 3715 C CA . ALA A 1 478 ? 27.649 5.891 -23.778 1.00 93.25 478 ALA A CA 1
ATOM 3716 C C . ALA A 1 478 ? 28.576 6.916 -23.093 1.00 93.25 478 ALA A C 1
ATOM 3718 O O . ALA A 1 478 ? 29.577 6.527 -22.495 1.00 93.25 478 ALA A O 1
ATOM 3719 N N . SER A 1 479 ? 28.305 8.223 -23.196 1.00 90.56 479 SER A N 1
ATOM 3720 C CA . SER A 1 479 ? 29.212 9.285 -22.716 1.00 90.56 479 SER A CA 1
ATOM 3721 C C . SER A 1 479 ? 28.745 10.004 -21.449 1.00 90.56 479 SER A C 1
ATOM 3723 O O . SER A 1 479 ? 29.517 10.749 -20.844 1.00 90.56 479 SER A O 1
ATOM 3725 N N . LYS A 1 480 ? 27.491 9.788 -21.046 1.00 90.50 480 LYS A N 1
ATOM 3726 C CA . LYS A 1 480 ? 26.871 10.392 -19.863 1.00 90.50 480 LYS A CA 1
ATOM 3727 C C . LYS A 1 480 ? 26.742 9.369 -18.740 1.00 90.50 480 LYS A C 1
ATOM 3729 O O . LYS A 1 480 ? 26.641 8.166 -18.985 1.00 90.50 480 LYS A O 1
ATOM 3734 N N . ASN A 1 481 ? 26.674 9.852 -17.500 1.00 90.44 481 ASN A N 1
ATOM 3735 C CA . ASN A 1 481 ? 26.055 9.062 -16.441 1.00 90.44 481 ASN A CA 1
ATOM 3736 C C . ASN A 1 481 ? 24.565 9.392 -16.427 1.00 90.44 481 ASN A C 1
ATOM 3738 O O . ASN A 1 481 ? 24.222 10.564 -16.331 1.00 90.44 481 ASN A O 1
ATOM 3742 N N . MET A 1 482 ? 23.691 8.399 -16.516 1.00 92.75 482 MET A N 1
ATOM 3743 C CA . MET A 1 482 ? 22.245 8.576 -16.609 1.00 92.75 482 MET A CA 1
ATOM 3744 C C . MET A 1 482 ? 21.519 7.824 -15.494 1.00 92.75 482 MET A C 1
ATOM 3746 O O . MET A 1 482 ? 21.916 6.716 -15.130 1.00 92.75 482 MET A O 1
ATOM 3750 N N . MET A 1 483 ? 20.442 8.409 -14.972 1.00 91.81 483 MET A N 1
ATOM 3751 C CA . MET A 1 483 ? 19.537 7.765 -14.016 1.00 91.81 483 MET A CA 1
ATOM 3752 C C . MET A 1 483 ? 18.454 6.978 -14.757 1.00 91.81 483 MET A C 1
ATOM 3754 O O . MET A 1 483 ? 17.592 7.587 -15.380 1.00 91.81 483 MET A O 1
ATOM 3758 N N . LEU A 1 484 ? 18.465 5.648 -14.657 1.00 95.12 484 LEU A N 1
ATOM 3759 C CA . LEU A 1 484 ? 17.458 4.784 -15.284 1.00 95.12 484 LEU A CA 1
ATOM 3760 C C . LEU A 1 484 ? 16.247 4.566 -14.371 1.00 95.12 484 LEU A C 1
ATOM 3762 O O . LEU A 1 484 ? 15.108 4.676 -14.817 1.00 95.12 484 LEU A O 1
ATOM 3766 N N . LEU A 1 485 ? 16.483 4.302 -13.086 1.00 94.50 485 LEU A N 1
ATOM 3767 C CA . LEU A 1 485 ? 15.425 4.105 -12.098 1.00 94.50 485 LEU A CA 1
ATOM 3768 C C . LEU A 1 485 ? 15.847 4.677 -10.753 1.00 94.50 485 LEU A C 1
ATOM 3770 O O . LEU A 1 485 ? 16.944 4.398 -10.264 1.00 94.50 485 LEU A O 1
ATOM 3774 N N . TYR A 1 486 ? 14.942 5.429 -10.137 1.00 91.50 486 TYR A N 1
ATOM 3775 C CA . TYR A 1 486 ? 15.125 6.012 -8.819 1.00 91.50 486 TYR A CA 1
ATOM 3776 C C . TYR A 1 486 ? 13.952 5.660 -7.908 1.00 91.50 486 TYR A C 1
ATOM 3778 O O . TYR A 1 486 ? 12.799 5.960 -8.218 1.00 91.50 486 TYR A O 1
ATOM 3786 N N . PHE A 1 487 ? 14.262 5.076 -6.753 1.00 90.94 487 PHE A N 1
ATOM 3787 C CA . PHE A 1 487 ? 13.334 4.972 -5.635 1.00 90.94 487 PHE A CA 1
ATOM 3788 C C . PHE A 1 487 ? 13.877 5.748 -4.436 1.00 90.94 487 PHE A C 1
ATOM 3790 O O . PHE A 1 487 ? 14.915 5.389 -3.876 1.00 90.94 487 PHE A O 1
ATOM 3797 N N . GLY A 1 488 ? 13.183 6.803 -4.015 1.00 86.44 488 GLY A N 1
ATOM 3798 C CA . GLY A 1 488 ? 13.622 7.612 -2.879 1.00 86.44 488 GLY A CA 1
ATOM 3799 C C . GLY A 1 488 ? 12.731 8.821 -2.585 1.00 86.44 488 GLY A C 1
ATOM 3800 O O . GLY A 1 488 ? 11.687 8.983 -3.216 1.00 86.44 488 GLY A O 1
ATOM 3801 N N . PRO A 1 489 ? 13.096 9.641 -1.584 1.00 81.31 489 PRO A N 1
ATOM 3802 C CA . PRO A 1 489 ? 12.291 10.779 -1.144 1.00 81.31 489 PRO A CA 1
ATOM 3803 C C . PRO A 1 489 ? 12.312 11.962 -2.119 1.00 81.31 489 PRO A C 1
ATOM 3805 O O . PRO A 1 489 ? 13.332 12.267 -2.733 1.00 81.31 489 PRO A O 1
ATOM 3808 N N . ASN A 1 490 ? 11.222 12.734 -2.143 1.00 75.69 490 ASN A N 1
ATOM 3809 C CA . ASN A 1 490 ? 11.081 13.887 -3.046 1.00 75.69 490 ASN A CA 1
ATOM 3810 C C . ASN A 1 490 ? 11.655 15.209 -2.494 1.00 75.69 490 ASN A C 1
ATOM 3812 O O . ASN A 1 490 ? 11.874 16.151 -3.254 1.00 75.69 490 ASN A O 1
ATOM 3816 N N . TRP A 1 491 ? 11.866 15.324 -1.178 1.00 62.91 491 TRP A N 1
ATOM 3817 C CA . TRP A 1 491 ? 12.154 16.604 -0.497 1.00 62.91 491 TRP A CA 1
ATOM 3818 C C . TRP A 1 491 ? 13.524 16.688 0.179 1.00 62.91 491 TRP A C 1
ATOM 3820 O O . TRP A 1 491 ? 13.913 17.757 0.648 1.00 62.91 491 TRP A O 1
ATOM 3830 N N . SER A 1 492 ? 14.246 15.575 0.283 1.00 59.78 492 SER A N 1
ATOM 3831 C CA . SER A 1 492 ? 15.496 15.509 1.037 1.00 59.78 492 SER A CA 1
ATOM 3832 C C . SER A 1 492 ? 16.706 15.529 0.106 1.00 59.78 492 SER A C 1
ATOM 3834 O O . SER A 1 492 ? 16.756 14.817 -0.896 1.00 59.78 492 SER A O 1
ATOM 3836 N N . MET A 1 493 ? 17.720 16.320 0.468 1.00 49.78 493 MET A N 1
ATOM 3837 C CA . MET A 1 493 ? 19.071 16.161 -0.082 1.00 49.78 493 MET A CA 1
ATOM 3838 C C . MET A 1 493 ? 19.754 14.895 0.449 1.00 49.78 493 MET A C 1
ATOM 3840 O O . MET A 1 493 ? 20.651 14.379 -0.195 1.00 49.78 493 MET A O 1
ATOM 3844 N N . SER A 1 494 ? 19.339 14.386 1.616 1.00 55.72 494 SER A N 1
ATOM 3845 C CA . SER A 1 494 ? 19.847 13.121 2.143 1.00 55.72 494 SER A CA 1
ATOM 3846 C C . SER A 1 494 ? 19.216 11.965 1.383 1.00 55.72 494 SER A C 1
ATOM 3848 O O . SER A 1 494 ? 18.014 11.724 1.476 1.00 55.72 494 SER A O 1
ATOM 3850 N N . GLU A 1 495 ? 20.063 11.239 0.670 1.00 65.50 495 GLU A N 1
ATOM 3851 C CA . GLU A 1 495 ? 19.706 10.115 -0.196 1.00 65.50 495 GLU A CA 1
ATOM 3852 C C . GLU A 1 495 ? 19.742 8.781 0.563 1.00 65.50 495 GLU A C 1
ATOM 3854 O O . GLU A 1 495 ? 19.920 7.707 -0.023 1.00 65.50 495 GLU A O 1
ATOM 3859 N N . LYS A 1 496 ? 19.617 8.860 1.893 1.00 73.00 496 LYS A N 1
ATOM 3860 C CA . LYS A 1 496 ? 19.608 7.708 2.785 1.00 73.00 496 LYS A CA 1
ATOM 3861 C C . LYS A 1 496 ? 18.463 6.782 2.384 1.00 73.00 496 LYS A C 1
ATOM 3863 O O . LYS A 1 496 ? 17.356 7.244 2.141 1.00 73.00 496 LYS A O 1
ATOM 3868 N N . ASP A 1 497 ? 18.746 5.485 2.361 1.00 80.06 497 ASP A N 1
ATOM 3869 C CA . ASP A 1 497 ? 17.782 4.431 2.051 1.00 80.06 497 ASP A CA 1
ATOM 3870 C C . ASP A 1 497 ? 17.096 4.567 0.666 1.00 80.06 497 ASP A C 1
ATOM 3872 O O . ASP A 1 497 ? 15.963 4.122 0.491 1.00 80.06 497 ASP A O 1
ATOM 3876 N N . SER A 1 498 ? 17.772 5.188 -0.317 1.00 85.19 498 SER A N 1
ATOM 3877 C CA . SER A 1 498 ? 17.300 5.289 -1.711 1.00 85.19 498 SER A CA 1
ATOM 3878 C C . SER A 1 498 ? 17.958 4.255 -2.628 1.00 85.19 498 SER A C 1
ATOM 3880 O O . SER A 1 498 ? 19.152 3.986 -2.500 1.00 85.19 498 SER A O 1
ATOM 3882 N N . LEU A 1 499 ? 17.199 3.708 -3.576 1.00 88.44 499 LEU A N 1
ATOM 3883 C CA . LEU A 1 499 ? 17.678 2.763 -4.588 1.00 88.44 499 LEU A CA 1
ATOM 3884 C C . LEU A 1 499 ? 17.856 3.475 -5.928 1.00 88.44 499 LEU A C 1
ATOM 3886 O O . LEU A 1 499 ? 17.005 4.267 -6.341 1.00 88.44 499 LEU A O 1
ATOM 3890 N N . ARG A 1 500 ? 18.969 3.182 -6.606 1.00 89.19 500 ARG A N 1
ATOM 3891 C CA . ARG A 1 500 ? 19.320 3.750 -7.911 1.00 89.19 500 ARG A CA 1
ATOM 3892 C C . ARG A 1 500 ? 19.825 2.679 -8.848 1.00 89.19 500 ARG A C 1
ATOM 3894 O O . ARG A 1 500 ? 20.765 1.951 -8.518 1.00 89.19 500 ARG A O 1
ATOM 3901 N N . LEU A 1 501 ? 19.267 2.694 -10.046 1.00 91.94 501 LEU A N 1
ATOM 3902 C CA . LEU A 1 501 ? 19.824 2.033 -11.207 1.00 91.94 501 LEU A CA 1
ATOM 3903 C C . LEU A 1 501 ? 20.320 3.114 -12.165 1.00 91.94 501 LEU A C 1
ATOM 3905 O O . LEU A 1 501 ? 19.558 3.992 -12.570 1.00 91.94 501 LEU A O 1
ATOM 3909 N N . MET A 1 502 ? 21.607 3.080 -12.490 1.00 91.75 502 MET A N 1
ATOM 3910 C CA . MET A 1 502 ? 22.257 4.094 -13.318 1.00 91.75 502 MET A CA 1
ATOM 3911 C C . MET A 1 502 ? 23.040 3.440 -14.446 1.00 91.75 502 MET A C 1
ATOM 3913 O O . MET A 1 502 ? 23.582 2.350 -14.273 1.00 91.75 502 MET A O 1
ATOM 3917 N N . LEU A 1 503 ? 23.183 4.156 -15.555 1.00 92.62 503 LEU A N 1
ATOM 3918 C CA . LEU A 1 503 ? 24.204 3.868 -16.555 1.00 92.62 503 LEU A CA 1
ATOM 3919 C C . LEU A 1 503 ? 25.350 4.855 -16.368 1.00 92.62 503 LEU A C 1
ATOM 3921 O O . LEU A 1 503 ? 25.116 6.051 -16.469 1.00 92.62 503 LEU A O 1
ATOM 3925 N N . GLN A 1 504 ? 26.571 4.406 -16.084 1.00 89.50 504 GLN A N 1
ATOM 3926 C CA . GLN A 1 504 ? 27.750 5.278 -16.021 1.00 89.50 504 GLN A CA 1
ATOM 3927 C C . GLN A 1 504 ? 28.626 5.023 -17.240 1.00 89.50 504 GLN A C 1
ATOM 3929 O O . GLN A 1 504 ? 29.262 3.976 -17.338 1.00 89.50 504 GLN A O 1
ATOM 3934 N N . ASN A 1 505 ? 28.643 5.969 -18.182 1.00 88.38 505 ASN A N 1
ATOM 3935 C CA . ASN A 1 505 ? 29.281 5.796 -19.490 1.00 88.38 505 ASN A CA 1
ATOM 3936 C C . ASN A 1 505 ? 28.813 4.509 -20.202 1.00 88.38 505 ASN A C 1
ATOM 3938 O O . ASN A 1 505 ? 29.621 3.738 -20.717 1.00 88.38 505 ASN A O 1
ATOM 3942 N N . GLY A 1 506 ? 27.503 4.247 -20.152 1.00 89.62 506 GLY A N 1
ATOM 3943 C CA . GLY A 1 506 ? 26.872 3.084 -20.779 1.00 89.62 506 GLY A CA 1
ATOM 3944 C C . GLY A 1 506 ? 26.981 1.752 -20.025 1.00 89.62 506 GLY A C 1
ATOM 3945 O O . GLY A 1 506 ? 26.428 0.763 -20.495 1.00 89.62 506 GLY A O 1
ATOM 3946 N N . GLU A 1 507 ? 27.638 1.693 -18.864 1.00 90.00 507 GLU A N 1
ATOM 3947 C CA . GLU A 1 507 ? 27.695 0.485 -18.021 1.00 90.00 507 GLU A CA 1
ATOM 3948 C C . GLU A 1 507 ? 26.689 0.541 -16.864 1.00 90.00 507 GLU A C 1
ATOM 3950 O O . GLU A 1 507 ? 26.475 1.604 -16.282 1.00 90.00 507 GLU A O 1
ATOM 3955 N N . LEU A 1 508 ? 26.113 -0.600 -16.470 1.00 90.44 508 LEU A N 1
ATOM 3956 C CA . LEU A 1 508 ? 25.142 -0.664 -15.373 1.00 90.44 508 LEU A CA 1
ATOM 3957 C C . LEU A 1 508 ? 25.787 -0.517 -13.989 1.00 90.44 508 LEU A C 1
ATOM 3959 O O . LEU A 1 508 ? 26.728 -1.230 -13.632 1.00 90.44 508 LEU A O 1
ATOM 3963 N N . HIS A 1 509 ? 25.201 0.347 -13.166 1.00 88.31 509 HIS A N 1
ATOM 3964 C CA . HIS A 1 509 ? 25.542 0.524 -11.762 1.00 88.31 509 HIS A CA 1
ATOM 3965 C C . HIS A 1 509 ? 24.303 0.442 -10.877 1.00 88.31 509 HIS A C 1
ATOM 3967 O O . HIS A 1 509 ? 23.278 1.068 -11.154 1.00 88.31 509 HIS A O 1
ATOM 3973 N N . PHE A 1 510 ? 24.452 -0.264 -9.758 1.00 87.06 510 PHE A N 1
ATOM 3974 C CA . PHE A 1 510 ? 23.460 -0.338 -8.696 1.00 87.06 510 PHE A CA 1
ATOM 3975 C C . PHE A 1 510 ? 23.988 0.384 -7.458 1.00 87.06 510 PHE A C 1
ATOM 3977 O O . PHE A 1 510 ? 25.080 0.103 -6.957 1.00 87.06 510 PHE A O 1
ATOM 3984 N N . GLN A 1 511 ? 23.217 1.330 -6.940 1.00 86.25 511 GLN A N 1
ATOM 3985 C CA . GLN A 1 511 ? 23.581 2.030 -5.717 1.00 86.25 511 GLN A CA 1
ATOM 3986 C C . GLN A 1 511 ? 22.406 2.035 -4.759 1.00 86.25 511 GLN A C 1
ATOM 3988 O O . GLN A 1 511 ? 21.301 2.443 -5.118 1.00 86.25 511 GLN A O 1
ATOM 3993 N N . PHE A 1 512 ? 22.683 1.647 -3.517 1.00 82.94 512 PHE A N 1
ATOM 3994 C CA . PHE A 1 512 ? 21.752 1.838 -2.424 1.00 82.94 512 PHE A CA 1
ATOM 3995 C C . PHE A 1 512 ? 22.332 2.824 -1.418 1.00 82.94 512 PHE A C 1
ATOM 3997 O O . PHE A 1 512 ? 23.319 2.529 -0.741 1.00 82.94 512 PHE A O 1
ATOM 4004 N N . SER A 1 513 ? 21.684 3.985 -1.327 1.00 76.44 513 SER A N 1
ATOM 4005 C CA . SER A 1 513 ? 22.043 5.143 -0.511 1.00 76.44 513 SER A CA 1
ATOM 4006 C C . SER A 1 513 ? 23.436 5.728 -0.796 1.00 76.44 513 SER A C 1
ATOM 4008 O O . SER A 1 513 ? 24.447 5.035 -0.855 1.00 76.44 513 SER A O 1
ATOM 4010 N N . GLU A 1 514 ? 23.498 7.045 -0.981 1.00 65.44 514 GLU A N 1
ATOM 4011 C CA . GLU A 1 514 ? 24.661 7.761 -1.536 1.00 65.44 514 GLU A CA 1
ATOM 4012 C C . GLU A 1 514 ? 25.974 7.519 -0.783 1.00 65.44 514 GLU A C 1
ATOM 4014 O O . GLU A 1 514 ? 26.990 7.191 -1.392 1.00 65.44 514 GLU A O 1
ATOM 4019 N N . ASN A 1 515 ? 25.933 7.609 0.550 1.00 64.25 515 ASN A N 1
ATOM 4020 C CA . ASN A 1 515 ? 27.095 7.421 1.428 1.00 64.25 515 ASN A CA 1
ATOM 4021 C C . ASN A 1 515 ? 27.274 5.970 1.896 1.00 64.25 515 ASN A C 1
ATOM 4023 O O . ASN A 1 515 ? 28.050 5.696 2.815 1.00 64.25 515 ASN A O 1
ATOM 4027 N N . SER A 1 516 ? 26.518 5.037 1.322 1.00 64.38 516 SER A N 1
ATOM 4028 C CA . SER A 1 516 ? 26.614 3.623 1.657 1.00 64.38 516 SER A CA 1
ATOM 4029 C C . SER A 1 516 ? 27.056 2.787 0.461 1.00 64.38 516 SER A C 1
ATOM 4031 O O . SER A 1 516 ? 27.769 3.285 -0.411 1.00 64.38 516 SER A O 1
ATOM 4033 N N . GLY A 1 517 ? 26.789 1.481 0.496 1.00 67.50 517 GLY A N 1
ATOM 4034 C CA . GLY A 1 517 ? 27.342 0.535 -0.459 1.00 67.50 517 GLY A CA 1
ATOM 4035 C C . GLY A 1 517 ? 27.003 0.878 -1.911 1.00 67.50 517 GLY A C 1
ATOM 4036 O O . GLY A 1 517 ? 25.851 0.752 -2.321 1.00 67.50 517 GLY A O 1
ATOM 4037 N N . LYS A 1 518 ? 28.009 1.273 -2.702 1.00 72.62 518 LYS A N 1
ATOM 4038 C CA . LYS A 1 518 ? 27.893 1.363 -4.166 1.00 72.62 518 LYS A CA 1
ATOM 4039 C C . LYS A 1 518 ? 28.426 0.079 -4.783 1.00 72.62 518 LYS A C 1
ATOM 4041 O O . LYS A 1 518 ? 29.587 -0.271 -4.550 1.00 72.62 518 LYS A O 1
ATOM 4046 N N . PHE A 1 519 ? 27.614 -0.574 -5.604 1.00 78.38 519 PHE A N 1
ATOM 4047 C CA . PHE A 1 519 ? 27.964 -1.820 -6.270 1.00 78.38 519 PHE A CA 1
ATOM 4048 C C . PHE A 1 519 ? 28.000 -1.613 -7.783 1.00 78.38 519 PHE A C 1
ATOM 4050 O O . PHE A 1 519 ? 27.306 -0.777 -8.363 1.00 78.38 519 PHE A O 1
ATOM 4057 N N . GLN A 1 520 ? 28.874 -2.354 -8.436 1.00 78.25 520 GLN A N 1
ATOM 4058 C CA . GLN A 1 520 ? 28.943 -2.407 -9.890 1.00 78.25 520 GLN A CA 1
ATOM 4059 C C . GLN A 1 520 ? 29.097 -3.859 -10.312 1.00 78.25 520 GLN A C 1
ATOM 4061 O O . GLN A 1 520 ? 29.445 -4.707 -9.487 1.00 78.25 520 GLN A O 1
ATOM 4066 N N . LEU A 1 521 ? 28.885 -4.137 -11.591 1.00 79.88 521 LEU A N 1
ATOM 4067 C CA . LEU A 1 521 ? 29.190 -5.452 -12.136 1.00 79.88 521 LEU A CA 1
ATOM 4068 C C . LEU A 1 521 ? 30.688 -5.749 -11.953 1.00 79.88 521 LEU A C 1
ATOM 4070 O O . LEU A 1 521 ? 31.550 -4.887 -12.169 1.00 79.88 521 LEU A O 1
ATOM 4074 N N . ALA A 1 522 ? 31.012 -6.959 -11.504 1.00 80.25 522 ALA A N 1
ATOM 4075 C CA . ALA A 1 522 ? 32.393 -7.421 -11.414 1.00 80.25 522 ALA A CA 1
ATOM 4076 C C . ALA A 1 522 ? 33.028 -7.453 -12.813 1.00 80.25 522 ALA A C 1
ATOM 4078 O O . ALA A 1 522 ? 34.143 -6.965 -13.007 1.00 80.25 522 ALA A O 1
ATOM 4079 N N . GLU A 1 523 ? 32.264 -7.942 -13.790 1.00 80.69 523 GLU A N 1
ATOM 4080 C CA . GLU A 1 523 ? 32.572 -7.869 -15.211 1.00 80.69 523 GLU A CA 1
ATOM 4081 C C . GLU A 1 523 ? 31.761 -6.744 -15.862 1.00 80.69 523 GLU A C 1
ATOM 4083 O O . GLU A 1 523 ? 30.532 -6.763 -15.879 1.00 80.69 523 GLU A O 1
ATOM 4088 N N . LYS A 1 524 ? 32.460 -5.729 -16.376 1.00 79.75 524 LYS A N 1
ATOM 4089 C CA . LYS A 1 524 ? 31.832 -4.575 -17.024 1.00 79.75 524 LYS A CA 1
ATOM 4090 C C . LYS A 1 524 ? 31.122 -5.016 -18.304 1.00 79.75 524 LYS A C 1
ATOM 4092 O O . LYS A 1 524 ? 31.762 -5.555 -19.205 1.00 79.75 524 LYS A O 1
ATOM 4097 N N . LYS A 1 525 ? 29.826 -4.719 -18.403 1.00 84.69 525 LYS A N 1
ATOM 4098 C CA . LYS A 1 525 ? 29.008 -4.928 -19.602 1.00 84.69 525 LYS A CA 1
ATOM 4099 C C . LYS A 1 525 ? 28.523 -3.573 -20.114 1.00 84.69 525 LYS A C 1
ATOM 4101 O O . LYS A 1 525 ? 27.893 -2.824 -19.370 1.00 84.69 525 LYS A O 1
ATOM 4106 N N . MET A 1 526 ? 28.862 -3.255 -21.363 1.00 92.00 526 MET A N 1
ATOM 4107 C CA . MET A 1 526 ? 28.358 -2.070 -22.057 1.00 92.00 526 MET A CA 1
ATOM 4108 C C . MET A 1 526 ? 26.921 -2.351 -22.497 1.00 92.00 526 MET A C 1
ATOM 4110 O O . MET A 1 526 ? 26.717 -3.284 -23.264 1.00 92.00 526 MET A O 1
ATOM 4114 N N . LEU A 1 527 ? 25.963 -1.571 -21.997 1.00 94.12 527 LEU A N 1
ATOM 4115 C CA . LEU A 1 527 ? 24.540 -1.654 -22.359 1.00 94.12 527 LEU A CA 1
ATOM 4116 C C . LEU A 1 527 ? 24.109 -0.527 -23.308 1.00 94.12 527 LEU A C 1
ATOM 4118 O O . LEU A 1 527 ? 23.007 -0.551 -23.842 1.00 94.12 527 LEU A O 1
ATOM 4122 N N . ALA A 1 528 ? 24.956 0.488 -23.504 1.00 94.56 528 ALA A N 1
ATOM 4123 C CA . ALA A 1 528 ? 24.708 1.568 -24.457 1.00 94.56 528 ALA A CA 1
ATOM 4124 C C . ALA A 1 528 ? 25.175 1.193 -25.876 1.00 94.56 528 ALA A C 1
ATOM 4126 O O . ALA A 1 528 ? 26.039 1.856 -26.455 1.00 94.56 528 ALA A O 1
ATOM 4127 N N . ASP A 1 529 ? 24.650 0.092 -26.410 1.00 95.38 529 ASP A N 1
ATOM 4128 C CA . ASP A 1 529 ? 24.997 -0.470 -27.722 1.00 95.38 529 ASP A CA 1
ATOM 4129 C C . ASP A 1 529 ? 23.840 -0.409 -28.740 1.00 95.38 529 ASP A C 1
ATOM 4131 O O . ASP A 1 529 ? 23.923 -0.996 -29.823 1.00 95.38 529 ASP A O 1
ATOM 4135 N N . ASP A 1 530 ? 22.786 0.344 -28.410 1.00 95.50 530 ASP A N 1
ATOM 4136 C CA . ASP A 1 530 ? 21.550 0.481 -29.186 1.00 95.50 530 ASP A CA 1
ATOM 4137 C C . ASP A 1 530 ? 20.760 -0.837 -29.349 1.00 95.50 530 ASP A C 1
ATOM 4139 O O . ASP A 1 530 ? 19.938 -0.963 -30.259 1.00 95.50 530 ASP A O 1
ATOM 4143 N N . GLN A 1 531 ? 20.985 -1.831 -28.478 1.00 95.56 531 GLN A N 1
ATOM 4144 C CA . GLN A 1 531 ? 20.173 -3.049 -28.371 1.00 95.56 531 GLN A CA 1
ATOM 4145 C C . GLN A 1 531 ? 19.260 -3.025 -27.138 1.00 95.56 531 GLN A C 1
ATOM 4147 O O . GLN A 1 531 ? 19.454 -2.258 -26.194 1.00 95.56 531 GLN A O 1
ATOM 4152 N N . TRP A 1 532 ? 18.225 -3.866 -27.172 1.00 95.50 532 TRP A N 1
ATOM 4153 C CA . TRP A 1 532 ? 17.356 -4.103 -26.023 1.00 95.50 532 TRP A CA 1
ATOM 4154 C C . TRP A 1 532 ? 18.056 -4.995 -25.002 1.00 95.50 532 TRP A C 1
ATOM 4156 O O . TRP A 1 532 ? 18.513 -6.085 -25.346 1.00 95.50 532 TRP A O 1
ATOM 4166 N N . HIS A 1 533 ? 18.065 -4.551 -23.749 1.00 95.88 533 HIS A N 1
ATOM 4167 C CA . HIS A 1 533 ? 18.562 -5.314 -22.613 1.00 95.88 533 HIS A CA 1
ATOM 4168 C C . HIS A 1 533 ? 17.491 -5.461 -21.542 1.00 95.88 533 HIS A C 1
ATOM 4170 O O . HIS A 1 533 ? 16.839 -4.477 -21.175 1.00 95.88 533 HIS A O 1
ATOM 4176 N N . HIS A 1 534 ? 17.360 -6.674 -21.009 1.00 96.06 534 HIS A N 1
ATOM 4177 C CA . HIS A 1 534 ? 16.524 -6.946 -19.844 1.00 96.06 534 HIS A CA 1
ATOM 4178 C C . HIS A 1 534 ? 17.364 -6.814 -18.580 1.00 96.06 534 HIS A C 1
ATOM 4180 O O . HIS A 1 534 ? 18.438 -7.413 -18.487 1.00 96.06 534 HIS A O 1
ATOM 4186 N N . ILE A 1 535 ? 16.885 -6.057 -17.599 1.00 96.94 535 ILE A N 1
ATOM 4187 C CA . ILE A 1 535 ? 17.565 -5.870 -16.319 1.00 96.94 535 ILE A CA 1
ATOM 4188 C C . ILE A 1 535 ? 16.613 -6.268 -15.202 1.00 96.94 535 ILE A C 1
ATOM 4190 O O . ILE A 1 535 ? 15.535 -5.689 -15.092 1.00 96.94 535 ILE A O 1
ATOM 4194 N N . ALA A 1 536 ? 17.045 -7.182 -14.331 1.00 96.94 536 ALA A N 1
ATOM 4195 C CA . ALA A 1 536 ? 16.323 -7.508 -13.104 1.00 96.94 536 ALA A CA 1
ATOM 4196 C C . ALA A 1 536 ? 17.191 -7.287 -11.857 1.00 96.94 536 ALA A C 1
ATOM 4198 O O . ALA A 1 536 ? 18.376 -7.628 -11.833 1.00 96.94 536 ALA A O 1
ATOM 4199 N N . VAL A 1 537 ? 16.591 -6.710 -10.816 1.00 95.25 537 VAL A N 1
ATOM 4200 C CA . VAL A 1 537 ? 17.206 -6.434 -9.511 1.00 95.25 537 VAL A CA 1
ATOM 4201 C C . VAL A 1 537 ? 16.363 -7.105 -8.438 1.00 95.25 537 VAL A C 1
ATOM 4203 O O . VAL A 1 537 ? 15.212 -6.724 -8.224 1.00 95.25 537 VAL A O 1
ATOM 4206 N N . ILE A 1 538 ? 16.938 -8.099 -7.765 1.00 95.69 538 ILE A N 1
ATOM 4207 C CA . ILE A 1 538 ? 16.228 -8.959 -6.820 1.00 95.69 538 ILE A CA 1
ATOM 4208 C C . ILE A 1 538 ? 16.805 -8.774 -5.425 1.00 95.69 538 ILE A C 1
ATOM 4210 O O . ILE A 1 538 ? 17.995 -9.002 -5.190 1.00 95.69 538 ILE A O 1
ATOM 4214 N N . MET A 1 539 ? 15.939 -8.414 -4.485 1.00 94.44 539 MET A N 1
ATOM 4215 C CA . MET A 1 539 ? 16.204 -8.518 -3.059 1.00 94.44 539 MET A CA 1
ATOM 4216 C C . MET A 1 539 ? 15.689 -9.889 -2.585 1.00 94.44 539 MET A C 1
ATOM 4218 O O . MET A 1 539 ? 14.478 -10.052 -2.431 1.00 94.44 539 MET A O 1
ATOM 4222 N N . PRO A 1 540 ? 16.564 -10.893 -2.384 1.00 94.06 540 PRO A N 1
ATOM 4223 C CA . PRO A 1 540 ? 16.156 -12.300 -2.305 1.00 94.06 540 PRO A CA 1
AT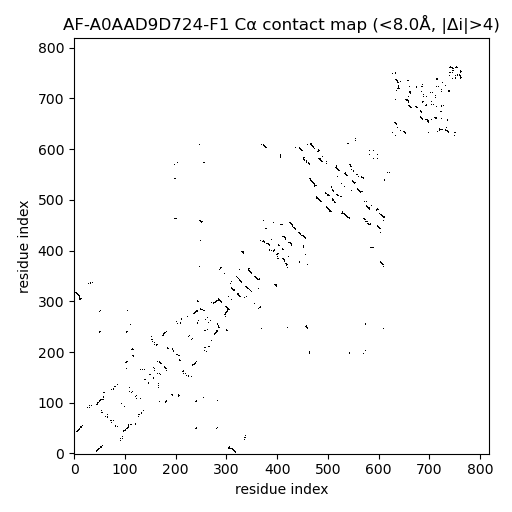OM 4224 C C . PRO A 1 540 ? 15.422 -12.689 -1.013 1.00 94.06 540 PRO A C 1
ATOM 4226 O O . PRO A 1 540 ? 14.754 -13.719 -0.979 1.00 94.06 540 PRO A O 1
ATOM 4229 N N . PHE A 1 541 ? 15.561 -11.910 0.059 1.00 93.31 541 PHE A N 1
ATOM 4230 C CA . PHE A 1 541 ? 14.903 -12.143 1.345 1.00 93.31 541 PHE A CA 1
ATOM 4231 C C . PHE A 1 541 ? 14.868 -10.858 2.177 1.00 93.31 541 PHE A C 1
ATOM 4233 O O . PHE A 1 541 ? 15.582 -9.894 1.884 1.00 93.31 541 PHE A O 1
ATOM 4240 N N . ASN A 1 542 ? 14.026 -10.845 3.214 1.00 91.50 542 ASN A N 1
ATOM 4241 C CA . ASN A 1 542 ? 13.868 -9.687 4.085 1.00 91.50 542 ASN A CA 1
ATOM 4242 C C . ASN A 1 542 ? 15.195 -9.328 4.770 1.00 91.50 542 ASN A C 1
ATOM 4244 O O . ASN A 1 542 ? 15.905 -10.194 5.274 1.00 91.50 542 ASN A O 1
ATOM 4248 N N . SER A 1 543 ? 15.508 -8.038 4.799 1.00 90.94 543 SER A N 1
ATOM 4249 C CA . SER A 1 543 ? 16.689 -7.438 5.404 1.00 90.94 543 SER A CA 1
ATOM 4250 C C . SER A 1 543 ? 18.004 -7.964 4.824 1.00 90.94 543 SER A C 1
ATOM 4252 O O . SER A 1 543 ? 19.020 -7.941 5.510 1.00 90.94 543 SER A O 1
ATOM 4254 N N . CYS A 1 544 ? 18.037 -8.414 3.563 1.00 92.44 544 CYS A N 1
ATOM 4255 C CA . CYS A 1 544 ? 19.303 -8.795 2.939 1.00 92.44 544 CYS A CA 1
ATOM 4256 C C . CYS A 1 544 ? 20.300 -7.626 2.922 1.00 92.44 544 CYS A C 1
ATOM 4258 O O . CYS A 1 544 ? 19.942 -6.443 2.933 1.00 92.44 544 CYS A O 1
ATOM 4260 N N . ARG A 1 545 ? 21.583 -7.958 2.886 1.00 91.06 545 ARG A N 1
ATOM 4261 C CA . ARG A 1 545 ? 22.673 -7.005 2.712 1.00 91.06 545 ARG A CA 1
ATOM 4262 C C . ARG A 1 545 ? 22.685 -6.460 1.294 1.00 91.06 545 ARG A C 1
ATOM 4264 O O . ARG A 1 545 ? 22.183 -7.086 0.363 1.00 91.06 545 ARG A O 1
ATOM 4271 N N . TYR A 1 546 ? 23.313 -5.308 1.110 1.00 87.56 546 TYR A N 1
ATOM 4272 C CA . TYR A 1 546 ? 23.466 -4.729 -0.223 1.00 87.56 546 TYR A CA 1
ATOM 4273 C C . TYR A 1 546 ? 24.240 -5.653 -1.173 1.00 87.56 546 TYR A C 1
ATOM 4275 O O . TYR A 1 546 ? 23.898 -5.746 -2.347 1.00 87.56 546 TYR A O 1
ATOM 4283 N N . SER A 1 547 ? 25.247 -6.363 -0.658 1.00 86.69 547 SER A N 1
ATOM 4284 C CA . SER A 1 547 ? 26.029 -7.358 -1.403 1.00 86.69 547 SER A CA 1
ATOM 4285 C C . SER A 1 547 ? 25.240 -8.615 -1.786 1.00 86.69 547 SER A C 1
ATOM 4287 O O . SER A 1 547 ? 25.669 -9.361 -2.663 1.00 86.69 547 SER A O 1
ATOM 4289 N N . GLU A 1 548 ? 24.094 -8.852 -1.147 1.00 92.06 548 GLU A N 1
ATOM 4290 C CA . GLU A 1 548 ? 23.233 -10.013 -1.391 1.00 92.06 548 GLU A CA 1
ATOM 4291 C C . GLU A 1 548 ? 22.158 -9.732 -2.452 1.00 92.06 548 GLU A C 1
ATOM 4293 O O . GLU A 1 548 ? 21.488 -10.664 -2.903 1.00 92.06 548 GLU A O 1
ATOM 4298 N N . VAL A 1 549 ? 22.011 -8.472 -2.883 1.00 91.88 549 VAL A N 1
ATOM 4299 C CA . VAL A 1 549 ? 21.147 -8.097 -4.008 1.00 91.88 549 VAL A CA 1
ATOM 4300 C C . VAL A 1 549 ? 21.653 -8.774 -5.278 1.00 91.88 549 VAL A C 1
ATOM 4302 O O . VAL A 1 549 ? 22.831 -8.687 -5.632 1.00 91.88 549 VAL A O 1
ATOM 4305 N N . GLN A 1 550 ? 20.748 -9.446 -5.981 1.00 93.69 550 GLN A N 1
ATOM 4306 C CA . GLN A 1 550 ? 21.066 -10.160 -7.210 1.00 93.69 550 GLN A CA 1
ATOM 4307 C C . GLN A 1 550 ? 20.713 -9.282 -8.408 1.00 93.69 550 GLN A C 1
ATOM 4309 O O . GLN A 1 550 ? 19.605 -8.753 -8.488 1.00 93.69 550 GLN A O 1
ATOM 4314 N N . LEU A 1 551 ? 21.652 -9.136 -9.338 1.00 93.69 551 LEU A N 1
ATOM 4315 C CA . LEU A 1 551 ? 21.430 -8.460 -10.612 1.00 93.69 551 LEU A CA 1
ATOM 4316 C C . LEU A 1 551 ? 21.454 -9.482 -11.739 1.00 93.69 551 LEU A C 1
ATOM 4318 O O . LEU A 1 551 ? 22.345 -10.327 -11.781 1.00 93.69 551 LEU A O 1
ATOM 4322 N N . TYR A 1 552 ? 20.506 -9.368 -12.658 1.00 94.75 552 TYR A N 1
ATOM 4323 C CA . TYR A 1 552 ? 20.452 -10.149 -13.885 1.00 94.75 552 TYR A CA 1
ATOM 4324 C C . TYR A 1 552 ? 20.456 -9.197 -15.070 1.00 94.75 552 TYR A C 1
ATOM 4326 O O . TYR A 1 552 ? 19.787 -8.161 -15.036 1.00 94.75 552 TYR A O 1
ATOM 4334 N N . ILE A 1 553 ? 21.213 -9.550 -16.105 1.00 93.94 553 ILE A N 1
ATOM 4335 C CA . ILE A 1 553 ? 21.187 -8.857 -17.390 1.00 93.94 553 ILE A CA 1
ATOM 4336 C C . ILE A 1 553 ? 20.991 -9.903 -18.467 1.00 93.94 553 ILE A C 1
ATOM 4338 O O . ILE A 1 553 ? 21.804 -10.819 -18.585 1.00 93.94 553 ILE A O 1
ATOM 4342 N N . ASP A 1 554 ? 19.945 -9.726 -19.265 1.00 92.56 554 ASP A N 1
ATOM 4343 C CA . ASP A 1 554 ? 19.567 -10.643 -20.336 1.00 92.56 554 ASP A CA 1
ATOM 4344 C C . ASP A 1 554 ? 19.440 -12.082 -19.809 1.00 92.56 554 ASP A C 1
ATOM 4346 O O . ASP A 1 554 ? 20.110 -12.995 -20.282 1.00 92.56 554 ASP A O 1
ATOM 4350 N N . GLY A 1 555 ? 18.678 -12.250 -18.720 1.00 89.38 555 GLY A N 1
ATOM 4351 C CA . GLY A 1 555 ? 18.428 -13.544 -18.070 1.00 89.38 555 GLY A CA 1
ATOM 4352 C C . GLY A 1 555 ? 19.613 -14.125 -17.293 1.00 89.38 555 GLY A C 1
ATOM 4353 O O . GLY A 1 555 ? 19.441 -15.052 -16.508 1.00 89.38 555 GLY A O 1
ATOM 4354 N N . VAL A 1 556 ? 20.816 -13.565 -17.440 1.00 90.56 556 VAL A N 1
ATOM 4355 C CA . VAL A 1 556 ? 22.030 -14.092 -16.809 1.00 90.56 556 VAL A CA 1
ATOM 4356 C C . VAL A 1 556 ? 22.336 -13.353 -15.512 1.00 90.56 556 VAL A C 1
ATOM 4358 O O . VAL A 1 556 ? 22.508 -12.129 -15.496 1.00 90.56 556 VAL A O 1
ATOM 4361 N N . ARG A 1 557 ? 22.480 -14.110 -14.419 1.00 93.12 557 ARG A N 1
ATOM 4362 C CA . ARG A 1 557 ? 22.924 -13.573 -13.129 1.00 93.12 557 ARG A CA 1
ATOM 4363 C C . ARG A 1 557 ? 24.335 -12.999 -13.239 1.00 93.12 557 ARG A C 1
ATOM 4365 O O . ARG A 1 557 ? 25.268 -13.675 -13.668 1.00 93.12 557 ARG A O 1
ATOM 4372 N N . CYS A 1 558 ? 24.494 -11.761 -12.797 1.00 91.12 558 CYS A N 1
ATOM 4373 C CA . CYS A 1 558 ? 25.755 -11.041 -12.801 1.00 91.12 558 CYS A CA 1
ATOM 4374 C C . CYS A 1 558 ? 26.417 -11.059 -11.420 1.00 91.12 558 CYS A C 1
ATOM 4376 O O . CYS A 1 558 ? 25.771 -10.842 -10.393 1.00 91.12 558 CYS A O 1
ATOM 4378 N N . GLU A 1 559 ? 27.737 -11.228 -11.410 1.00 90.75 559 GLU A N 1
ATOM 4379 C CA . GLU A 1 559 ? 28.551 -11.005 -10.217 1.00 90.75 559 GLU A CA 1
ATOM 4380 C C . GLU A 1 559 ? 28.677 -9.504 -9.944 1.00 90.75 559 GLU A C 1
ATOM 4382 O O . GLU A 1 559 ? 28.917 -8.709 -10.860 1.00 90.75 559 GLU A O 1
ATOM 4387 N N . THR A 1 560 ? 28.551 -9.102 -8.680 1.00 86.50 560 THR A N 1
ATOM 4388 C CA . THR A 1 560 ? 28.686 -7.704 -8.261 1.00 86.50 560 THR A CA 1
ATOM 4389 C C . THR A 1 560 ? 29.899 -7.520 -7.361 1.00 86.50 560 THR A C 1
ATOM 4391 O O . THR A 1 560 ? 30.327 -8.417 -6.638 1.00 86.50 560 THR A O 1
ATOM 4394 N N . GLN A 1 561 ? 30.485 -6.329 -7.411 1.00 86.00 561 GLN A N 1
ATOM 4395 C CA . GLN A 1 561 ? 31.583 -5.934 -6.540 1.00 86.00 561 GLN A CA 1
ATOM 4396 C C . GLN A 1 561 ? 31.250 -4.621 -5.841 1.00 86.00 561 GLN A C 1
ATOM 4398 O O . GLN A 1 561 ? 30.783 -3.660 -6.463 1.00 86.00 561 GLN A O 1
ATOM 4403 N N . GLN A 1 562 ? 31.524 -4.569 -4.540 1.00 85.31 562 GLN A N 1
ATOM 4404 C CA . GLN A 1 562 ? 31.407 -3.340 -3.773 1.00 85.31 562 GLN A CA 1
ATOM 4405 C C . GLN A 1 562 ? 32.569 -2.402 -4.108 1.00 85.31 562 GLN A C 1
ATOM 4407 O O . GLN A 1 562 ? 33.736 -2.780 -4.050 1.00 85.31 562 GLN A O 1
ATOM 4412 N N . THR A 1 563 ? 32.247 -1.154 -4.420 1.00 79.81 563 THR A N 1
ATOM 4413 C CA . THR A 1 563 ? 33.227 -0.120 -4.793 1.00 79.81 563 THR A CA 1
ATOM 4414 C C . THR A 1 563 ? 33.394 0.956 -3.729 1.00 79.81 563 THR A C 1
ATOM 4416 O O . THR A 1 563 ? 34.416 1.640 -3.692 1.00 79.81 563 THR A O 1
ATOM 4419 N N . HIS A 1 564 ? 32.395 1.122 -2.862 1.00 79.44 564 HIS A N 1
ATOM 4420 C CA . HIS A 1 564 ? 32.360 2.162 -1.843 1.00 79.44 564 HIS A CA 1
ATOM 4421 C C . HIS A 1 564 ? 31.424 1.777 -0.689 1.00 79.44 564 HIS A C 1
ATOM 4423 O O . HIS A 1 564 ? 30.546 0.934 -0.872 1.00 79.44 564 HIS A O 1
ATOM 4429 N N . GLY A 1 565 ? 31.571 2.432 0.467 1.00 82.06 565 GLY A N 1
ATOM 4430 C CA . GLY A 1 565 ? 30.634 2.352 1.593 1.00 82.06 565 GLY A CA 1
ATOM 4431 C C . GLY A 1 565 ? 30.679 1.047 2.393 1.00 82.06 565 GLY A C 1
ATOM 4432 O O . GLY A 1 565 ? 31.569 0.219 2.217 1.00 82.06 565 GLY A O 1
ATOM 4433 N N . SER A 1 566 ? 29.719 0.879 3.306 1.00 83.31 566 SER A N 1
ATOM 4434 C CA . SER A 1 566 ? 29.544 -0.340 4.105 1.00 83.31 566 SER A CA 1
ATOM 4435 C C . SER A 1 566 ? 28.428 -1.226 3.553 1.00 83.31 566 SER A C 1
ATOM 4437 O O . SER A 1 566 ? 27.461 -0.739 2.966 1.00 83.31 566 SER A O 1
ATOM 4439 N N . ASP A 1 567 ? 28.573 -2.532 3.758 1.00 86.38 567 ASP A N 1
ATOM 4440 C CA . ASP A 1 567 ? 27.586 -3.543 3.381 1.00 86.38 567 ASP A CA 1
ATOM 4441 C C . ASP A 1 567 ? 26.526 -3.711 4.484 1.00 86.38 567 ASP A C 1
ATOM 4443 O O . ASP A 1 567 ? 26.624 -4.576 5.362 1.00 86.38 567 ASP A O 1
ATOM 4447 N N . ASN A 1 568 ? 25.561 -2.790 4.501 1.00 87.00 568 ASN A N 1
ATOM 4448 C CA . ASN A 1 568 ? 24.490 -2.759 5.495 1.00 87.00 568 ASN A CA 1
ATOM 4449 C C . ASN A 1 568 ? 23.283 -3.579 5.026 1.00 87.00 568 ASN A C 1
ATOM 4451 O O . ASN A 1 568 ? 23.175 -3.928 3.856 1.00 87.00 568 ASN A O 1
ATOM 4455 N N . HIS A 1 569 ? 22.359 -3.845 5.949 1.00 89.94 569 HIS A N 1
ATOM 4456 C CA . HIS A 1 569 ? 21.070 -4.443 5.610 1.00 89.94 569 HIS A CA 1
ATOM 4457 C C . HIS A 1 569 ? 20.189 -3.390 4.922 1.00 89.94 569 HIS A C 1
ATOM 4459 O O . HIS A 1 569 ? 20.114 -2.235 5.376 1.00 89.94 569 HIS A O 1
ATOM 4465 N N . MET A 1 570 ? 19.561 -3.804 3.822 1.00 87.88 570 MET A N 1
ATOM 4466 C CA . MET A 1 570 ? 18.565 -3.050 3.070 1.00 87.88 570 MET A CA 1
ATOM 4467 C C . MET A 1 570 ? 17.428 -2.637 3.996 1.00 87.88 570 MET A C 1
ATOM 4469 O O . MET A 1 570 ? 16.893 -3.442 4.753 1.00 87.88 570 MET A O 1
ATOM 4473 N N . PHE A 1 571 ? 17.070 -1.360 3.936 1.00 87.75 571 PHE A N 1
ATOM 4474 C CA . PHE A 1 571 ? 15.932 -0.820 4.662 1.00 87.75 571 PHE A CA 1
ATOM 4475 C C . PHE A 1 571 ? 15.405 0.369 3.879 1.00 87.75 571 PHE A C 1
ATOM 4477 O O . PHE A 1 571 ? 16.132 1.344 3.722 1.00 87.75 571 PHE A O 1
ATOM 4484 N N . PHE A 1 572 ? 14.174 0.298 3.392 1.00 85.81 572 PHE A N 1
ATOM 4485 C CA . PHE A 1 572 ? 13.513 1.380 2.683 1.00 85.81 572 PHE A CA 1
ATOM 4486 C C . PHE A 1 572 ? 12.756 2.266 3.652 1.00 85.81 572 PHE A C 1
ATOM 4488 O O . PHE A 1 572 ? 11.990 1.800 4.498 1.00 85.81 572 PHE A O 1
ATOM 4495 N N . GLN A 1 573 ? 12.943 3.567 3.478 1.00 77.50 573 GLN A N 1
ATOM 4496 C CA . GLN A 1 573 ? 12.092 4.546 4.129 1.00 77.50 573 GLN A CA 1
ATOM 4497 C C . GLN A 1 573 ? 10.666 4.431 3.607 1.00 77.50 573 GLN A C 1
ATOM 4499 O O . GLN A 1 573 ? 10.397 4.039 2.471 1.00 77.50 573 GLN A O 1
ATOM 4504 N N . THR A 1 574 ? 9.741 4.808 4.466 1.00 76.56 574 THR A N 1
ATOM 4505 C CA . THR A 1 574 ? 8.309 4.643 4.267 1.00 76.56 574 THR A CA 1
ATOM 4506 C C . THR A 1 574 ? 7.710 5.627 3.260 1.00 76.56 574 THR A C 1
ATOM 4508 O O . THR A 1 574 ? 6.588 5.396 2.821 1.00 76.56 574 THR A O 1
ATOM 4511 N N . PHE A 1 575 ? 8.481 6.638 2.832 1.00 78.00 575 PHE A N 1
ATOM 4512 C CA . PHE A 1 575 ? 8.083 7.783 2.001 1.00 78.00 575 PHE A CA 1
ATOM 4513 C C . PHE A 1 575 ? 8.807 7.899 0.636 1.00 78.00 575 PHE A C 1
ATOM 4515 O O . PHE A 1 575 ? 8.869 8.978 0.044 1.00 78.00 575 PHE A O 1
ATOM 4522 N N . GLY A 1 576 ? 9.401 6.814 0.129 1.00 86.75 576 GLY A N 1
ATOM 4523 C CA . GLY A 1 576 ? 10.036 6.808 -1.197 1.00 86.75 576 GLY A CA 1
ATOM 4524 C C . GLY A 1 576 ? 9.033 6.728 -2.357 1.00 86.75 576 GLY A C 1
ATOM 4525 O O . GLY A 1 576 ? 7.999 6.080 -2.224 1.00 86.75 576 GLY A O 1
ATOM 4526 N N . HIS A 1 577 ? 9.350 7.346 -3.496 1.00 90.31 577 HIS A N 1
ATOM 4527 C CA . HIS A 1 577 ? 8.574 7.278 -4.743 1.00 90.31 577 HIS A CA 1
ATOM 4528 C C . HIS A 1 577 ? 9.371 6.580 -5.842 1.00 90.31 577 HIS A C 1
ATOM 4530 O O . HIS A 1 577 ? 10.581 6.795 -5.940 1.00 90.31 577 HIS A O 1
ATOM 4536 N N . LEU A 1 578 ? 8.694 5.796 -6.686 1.00 93.56 578 LEU A N 1
ATOM 4537 C CA . LEU A 1 578 ? 9.282 5.216 -7.893 1.00 93.56 578 LEU A CA 1
ATOM 4538 C C . LEU A 1 578 ? 9.271 6.227 -9.045 1.00 93.56 578 LEU A C 1
ATOM 4540 O O . LEU A 1 578 ? 8.240 6.822 -9.360 1.00 93.56 578 LEU A O 1
ATOM 4544 N N . ASN A 1 579 ? 10.417 6.378 -9.702 1.00 94.06 579 ASN A N 1
ATOM 4545 C CA . ASN A 1 579 ? 10.601 7.254 -10.851 1.00 94.06 579 ASN A CA 1
ATOM 4546 C C . ASN A 1 579 ? 11.483 6.557 -11.894 1.00 94.06 579 ASN A C 1
ATOM 4548 O O . ASN A 1 579 ? 12.430 5.850 -11.536 1.00 94.06 579 ASN A O 1
ATOM 4552 N N . ILE A 1 580 ? 11.178 6.773 -13.175 1.00 96.12 580 ILE A N 1
ATOM 4553 C CA . ILE A 1 580 ? 11.876 6.165 -14.314 1.00 96.12 580 ILE A CA 1
ATOM 4554 C C . ILE A 1 580 ? 12.527 7.269 -15.144 1.00 96.12 580 ILE A C 1
ATOM 4556 O O . ILE A 1 580 ? 11.960 8.341 -15.341 1.00 96.12 580 ILE A O 1
ATOM 4560 N N . GLY A 1 581 ? 13.757 7.034 -15.582 1.00 93.81 581 GLY A N 1
ATOM 4561 C CA . GLY A 1 581 ? 14.522 7.967 -16.403 1.00 93.81 581 GLY A CA 1
ATOM 4562 C C . GLY A 1 581 ? 14.939 9.273 -15.716 1.00 93.81 581 GLY A C 1
ATOM 4563 O O . GLY A 1 581 ? 15.393 10.194 -16.393 1.00 93.81 581 GLY A O 1
ATOM 4564 N N . GLY A 1 582 ? 14.789 9.379 -14.389 1.00 90.12 582 GLY A N 1
ATOM 4565 C CA . GLY A 1 582 ? 15.106 10.586 -13.628 1.00 90.12 582 GLY A CA 1
ATOM 4566 C C . GLY A 1 582 ? 14.678 10.529 -12.160 1.00 90.12 582 GLY A C 1
ATOM 4567 O O . GLY A 1 582 ? 14.333 9.475 -11.634 1.00 90.12 582 GLY A O 1
ATOM 4568 N N . TYR A 1 583 ? 14.677 11.688 -11.495 1.00 86.00 583 TYR A N 1
ATOM 4569 C CA . TYR A 1 583 ? 14.298 11.835 -10.077 1.00 86.00 583 TYR A CA 1
ATOM 4570 C C . TYR A 1 583 ? 12.803 12.122 -9.842 1.00 86.00 583 TYR A C 1
ATOM 4572 O O . TYR A 1 583 ? 12.388 12.344 -8.703 1.00 86.00 583 TYR A O 1
ATOM 4580 N N . GLY A 1 584 ? 12.010 12.175 -10.916 1.00 89.00 584 GLY A N 1
ATOM 4581 C CA . GLY A 1 584 ? 10.587 12.514 -10.912 1.00 89.00 584 GLY A CA 1
ATOM 4582 C C . GLY A 1 584 ? 10.249 13.753 -10.083 1.00 89.00 584 GLY A C 1
ATOM 4583 O O . GLY A 1 584 ? 10.586 14.862 -10.478 1.00 89.00 584 GLY A O 1
ATOM 4584 N N . TYR A 1 585 ? 9.556 13.599 -8.952 1.00 87.00 585 TYR A N 1
ATOM 4585 C CA . TYR A 1 585 ? 9.025 14.720 -8.154 1.00 87.00 585 TYR A CA 1
ATOM 4586 C C . TYR A 1 585 ? 10.066 15.574 -7.420 1.00 87.00 585 TYR A C 1
ATOM 4588 O O . TYR A 1 585 ? 9.714 16.611 -6.844 1.00 87.00 585 TYR A O 1
ATOM 4596 N N . ARG A 1 586 ? 11.338 15.171 -7.415 1.00 81.19 586 ARG A N 1
ATOM 4597 C CA . ARG A 1 586 ? 12.401 15.927 -6.749 1.00 81.19 586 ARG A CA 1
ATOM 4598 C C . ARG A 1 586 ? 12.657 17.253 -7.472 1.00 81.19 586 ARG A C 1
ATOM 4600 O O . ARG A 1 586 ? 12.996 17.283 -8.650 1.00 81.19 586 ARG A O 1
ATOM 4607 N N . LYS A 1 587 ? 12.525 18.373 -6.756 1.00 70.44 587 LYS A N 1
ATOM 4608 C CA . LYS A 1 587 ? 12.771 19.719 -7.306 1.00 70.44 587 LYS A CA 1
ATOM 4609 C C . LYS A 1 587 ? 14.258 20.071 -7.274 1.00 70.44 587 LYS A C 1
ATOM 4611 O O . LYS A 1 587 ? 14.953 19.710 -6.329 1.00 70.44 587 LYS A O 1
ATOM 4616 N N . ASN A 1 588 ? 14.713 20.846 -8.261 1.00 64.25 588 ASN A N 1
ATOM 4617 C CA . ASN A 1 588 ? 16.085 21.368 -8.387 1.00 64.25 588 ASN A CA 1
ATOM 4618 C C . ASN A 1 588 ? 17.190 20.305 -8.547 1.00 64.25 588 ASN A C 1
ATOM 4620 O O . ASN A 1 588 ? 18.362 20.649 -8.439 1.00 64.25 588 ASN A O 1
ATOM 4624 N N . PHE A 1 589 ? 16.834 19.044 -8.811 1.00 61.38 589 PHE A N 1
ATOM 4625 C CA . PHE A 1 589 ? 17.795 17.942 -8.917 1.00 61.38 589 PHE A CA 1
ATOM 4626 C C . PHE A 1 589 ? 18.128 17.536 -10.350 1.00 61.38 589 PHE A C 1
ATOM 4628 O O . PHE A 1 589 ? 18.930 16.634 -10.565 1.00 61.38 589 PHE A O 1
ATOM 4635 N N . ASP A 1 590 ? 17.579 18.244 -11.336 1.00 54.00 590 ASP A N 1
ATOM 4636 C CA . ASP A 1 590 ? 17.870 17.985 -12.745 1.00 54.00 590 ASP A CA 1
ATOM 4637 C C . ASP A 1 590 ? 19.345 18.228 -13.109 1.00 54.00 590 ASP A C 1
ATOM 4639 O O . ASP A 1 590 ? 19.734 17.947 -14.236 1.00 54.00 590 ASP A O 1
ATOM 4643 N N . ASN A 1 591 ? 20.160 18.758 -12.180 1.00 51.16 591 ASN A N 1
ATOM 4644 C CA . ASN A 1 591 ? 21.563 19.121 -12.390 1.00 51.16 591 ASN A CA 1
ATOM 4645 C C . ASN A 1 591 ? 22.429 19.107 -11.106 1.00 51.16 591 ASN A C 1
ATOM 4647 O O . ASN A 1 591 ? 23.409 19.855 -11.060 1.00 51.16 591 ASN A O 1
ATOM 4651 N N . ASP A 1 592 ? 22.089 18.362 -10.043 1.00 45.75 592 ASP A N 1
ATOM 4652 C CA . ASP A 1 592 ? 22.857 18.469 -8.785 1.00 45.75 592 ASP A CA 1
ATOM 4653 C C . ASP A 1 592 ? 24.224 17.769 -8.912 1.00 45.75 592 ASP A C 1
ATOM 4655 O O . ASP A 1 592 ? 24.335 16.579 -8.650 1.00 45.75 592 ASP A O 1
ATOM 4659 N N . ASP A 1 593 ? 25.213 18.567 -9.352 1.00 49.50 593 ASP A N 1
ATOM 4660 C CA . ASP A 1 593 ? 26.633 18.330 -9.691 1.00 49.50 593 ASP A CA 1
ATOM 4661 C C . ASP A 1 593 ? 27.008 18.375 -11.191 1.00 49.50 593 ASP A C 1
ATOM 4663 O O . ASP A 1 593 ? 28.175 18.607 -11.525 1.00 49.50 593 ASP A O 1
ATOM 4667 N N . GLY A 1 594 ? 26.033 18.249 -12.099 1.00 52.88 594 GLY A N 1
ATOM 4668 C CA . GLY A 1 594 ? 26.260 18.198 -13.552 1.00 52.88 594 GLY A CA 1
ATOM 4669 C C . GLY A 1 594 ? 26.946 16.914 -14.044 1.00 52.88 594 GLY A C 1
ATOM 4670 O O . GLY A 1 594 ? 27.420 16.883 -15.181 1.00 52.88 594 GLY A O 1
ATOM 4671 N N . LEU A 1 595 ? 27.025 15.878 -13.203 1.00 63.59 595 LEU A N 1
ATOM 4672 C CA . LEU A 1 595 ? 27.653 14.589 -13.496 1.00 63.59 595 LEU A CA 1
ATOM 4673 C C . LEU A 1 595 ? 26.633 13.468 -13.720 1.00 63.59 595 LEU A C 1
ATOM 4675 O O . LEU A 1 595 ? 27.013 12.470 -14.334 1.00 63.59 595 LEU A O 1
ATOM 4679 N N . LEU A 1 596 ? 25.384 13.606 -13.254 1.00 77.00 596 LEU A N 1
ATOM 4680 C CA . LEU A 1 596 ? 24.294 12.647 -13.481 1.00 77.00 596 LEU A CA 1
ATOM 4681 C C . LEU A 1 596 ? 23.123 13.289 -14.245 1.00 77.00 596 LEU A C 1
ATOM 4683 O O . LEU A 1 596 ? 22.563 14.296 -13.824 1.00 77.00 596 LEU A O 1
ATOM 4687 N N . HIS A 1 597 ? 22.753 12.681 -15.368 1.00 87.19 597 HIS A N 1
ATOM 4688 C CA . HIS A 1 597 ? 21.772 13.164 -16.337 1.00 87.19 597 HIS A CA 1
ATOM 4689 C C . HIS A 1 597 ? 20.479 12.331 -16.307 1.00 87.19 597 HIS A C 1
ATOM 4691 O O . HIS A 1 597 ? 20.454 11.208 -15.796 1.00 87.19 597 HIS A O 1
ATOM 4697 N N . MET A 1 598 ? 19.407 12.871 -16.893 1.00 90.50 598 MET A N 1
ATOM 4698 C CA . MET A 1 598 ? 18.204 12.089 -17.205 1.00 90.50 598 MET A CA 1
ATOM 4699 C C . MET A 1 598 ? 18.535 10.984 -18.209 1.00 90.50 598 MET A C 1
ATOM 4701 O O . MET A 1 598 ? 19.475 11.118 -18.997 1.00 90.50 598 MET A O 1
ATOM 4705 N N . PHE A 1 599 ? 17.774 9.895 -18.173 1.00 95.62 599 PHE A N 1
ATOM 4706 C CA . PHE A 1 599 ? 17.928 8.828 -19.153 1.00 95.62 599 PHE A CA 1
ATOM 4707 C C . PHE A 1 599 ? 17.521 9.305 -20.547 1.00 95.62 599 PHE A C 1
ATOM 4709 O O . PHE A 1 599 ? 16.461 9.899 -20.732 1.00 95.62 599 PHE A O 1
ATOM 4716 N N . GLU A 1 600 ? 18.371 9.020 -21.527 1.00 96.69 600 GLU A N 1
ATOM 4717 C CA . GLU A 1 600 ? 18.104 9.231 -22.944 1.00 96.69 600 GLU A CA 1
ATOM 4718 C C . GLU A 1 600 ? 18.140 7.863 -23.630 1.00 96.69 600 GLU A C 1
ATOM 4720 O O . GLU A 1 600 ? 19.187 7.214 -23.682 1.00 96.69 600 GLU A O 1
ATOM 4725 N N . GLY A 1 601 ? 16.994 7.399 -24.122 1.00 98.00 601 GLY A N 1
ATOM 4726 C CA . GLY A 1 601 ? 16.837 6.041 -24.640 1.00 98.00 601 GLY A CA 1
ATOM 4727 C C . GLY A 1 601 ? 15.379 5.602 -24.692 1.00 98.00 601 GLY A C 1
ATOM 4728 O O . GLY A 1 601 ? 14.470 6.416 -24.562 1.00 98.00 601 GLY A O 1
ATOM 4729 N N . GLU A 1 602 ? 15.157 4.313 -24.881 1.00 98.56 602 GLU A N 1
ATOM 4730 C CA . GLU A 1 602 ? 13.845 3.669 -24.902 1.00 98.56 602 GLU A CA 1
ATOM 4731 C C . GLU A 1 602 ? 13.727 2.768 -23.662 1.00 98.56 602 GLU A C 1
ATOM 4733 O O . GLU A 1 602 ? 14.700 2.116 -23.276 1.00 98.56 602 GLU A O 1
ATOM 4738 N N . VAL A 1 603 ? 12.566 2.774 -23.006 1.00 98.38 603 VAL A N 1
ATOM 4739 C CA . VAL A 1 603 ? 12.233 1.922 -21.854 1.00 98.38 603 VAL A CA 1
ATOM 4740 C C . VAL A 1 603 ? 10.918 1.216 -22.140 1.00 98.38 603 VAL A C 1
ATOM 4742 O O . VAL A 1 603 ? 10.006 1.819 -22.707 1.00 98.38 603 VAL A O 1
ATOM 4745 N N . ASP A 1 604 ? 10.836 -0.042 -21.733 1.00 97.38 604 ASP A N 1
ATOM 4746 C CA . ASP A 1 604 ? 9.659 -0.884 -21.909 1.00 97.38 604 ASP A CA 1
ATOM 4747 C C . ASP A 1 604 ? 9.481 -1.813 -20.688 1.00 97.38 604 ASP A C 1
ATOM 4749 O O . ASP A 1 604 ? 10.439 -2.048 -19.940 1.00 97.38 604 ASP A O 1
ATOM 4753 N N . ASP A 1 605 ? 8.261 -2.304 -20.467 1.00 95.38 605 ASP A N 1
ATOM 4754 C CA . ASP A 1 605 ? 7.912 -3.342 -19.483 1.00 95.38 605 ASP A CA 1
ATOM 4755 C C . ASP A 1 605 ? 8.542 -3.151 -18.081 1.00 95.38 605 ASP A C 1
ATOM 4757 O O . ASP A 1 605 ? 9.187 -4.041 -17.520 1.00 95.38 605 ASP A O 1
ATOM 4761 N N . VAL A 1 606 ? 8.356 -1.976 -17.469 1.00 97.94 606 VAL A N 1
ATOM 4762 C CA . VAL A 1 606 ? 8.841 -1.722 -16.099 1.00 97.94 606 VAL A CA 1
ATOM 4763 C C . VAL A 1 606 ? 7.912 -2.399 -15.101 1.00 97.94 606 VAL A C 1
ATOM 4765 O O . VAL A 1 606 ? 6.770 -1.970 -14.931 1.00 97.94 606 VAL A O 1
ATOM 4768 N N . MET A 1 607 ? 8.412 -3.407 -14.393 1.00 97.62 607 MET A N 1
ATOM 4769 C CA . MET A 1 607 ? 7.645 -4.220 -13.454 1.00 97.62 607 MET A CA 1
ATOM 4770 C C . MET A 1 607 ? 8.250 -4.231 -12.044 1.00 97.62 607 MET A C 1
ATOM 4772 O O . MET A 1 607 ? 9.470 -4.274 -11.866 1.00 97.62 607 MET A O 1
ATOM 4776 N N . VAL A 1 608 ? 7.388 -4.211 -11.023 1.00 97.50 608 VAL A N 1
ATOM 4777 C CA . VAL A 1 608 ? 7.775 -4.229 -9.602 1.00 97.50 608 VAL A CA 1
ATOM 4778 C C . VAL A 1 608 ? 6.929 -5.222 -8.811 1.00 97.50 608 VAL A C 1
ATOM 4780 O O . VAL A 1 608 ? 5.703 -5.140 -8.832 1.00 97.50 608 VAL A O 1
ATOM 4783 N N . TRP A 1 609 ? 7.575 -6.087 -8.029 1.00 96.50 609 TRP A N 1
ATOM 4784 C CA . TRP A 1 609 ? 6.937 -7.090 -7.168 1.00 96.50 609 TRP A CA 1
ATOM 4785 C C . TRP A 1 609 ? 7.295 -6.889 -5.696 1.00 96.50 609 TRP A C 1
ATOM 4787 O O . TRP A 1 609 ? 8.411 -6.494 -5.366 1.00 96.50 609 TRP A O 1
ATOM 4797 N N . SER A 1 610 ? 6.387 -7.269 -4.795 1.00 92.75 610 SER A N 1
ATOM 4798 C CA . SER A 1 610 ? 6.638 -7.400 -3.346 1.00 92.75 610 SER A CA 1
ATOM 4799 C C . SER A 1 610 ? 7.222 -8.753 -2.940 1.00 92.75 610 SER A C 1
ATOM 4801 O O . SER A 1 610 ? 7.166 -9.124 -1.770 1.00 92.75 610 SER A O 1
ATOM 4803 N N . LYS A 1 611 ? 7.736 -9.524 -3.901 1.00 92.19 611 LYS A N 1
ATOM 4804 C CA . LYS A 1 611 ? 8.357 -10.826 -3.660 1.00 92.19 611 LYS A CA 1
ATOM 4805 C C . LYS A 1 611 ? 9.666 -10.960 -4.434 1.00 92.19 611 LYS A C 1
ATOM 4807 O O . LYS A 1 611 ? 9.822 -10.312 -5.476 1.00 92.19 611 LYS A O 1
ATOM 4812 N N . PRO A 1 612 ? 10.607 -11.779 -3.944 1.00 94.62 612 PRO A N 1
ATOM 4813 C CA . PRO A 1 612 ? 11.774 -12.160 -4.722 1.00 94.62 612 PRO A CA 1
ATOM 4814 C C . PRO A 1 612 ? 11.346 -13.064 -5.886 1.00 94.62 612 PRO A C 1
ATOM 4816 O O . PRO A 1 612 ? 10.720 -14.102 -5.660 1.00 94.62 612 PRO A O 1
ATOM 4819 N N . LEU A 1 613 ? 11.684 -12.677 -7.114 1.00 94.12 613 LEU A N 1
ATOM 4820 C CA . LEU A 1 613 ? 11.543 -13.545 -8.281 1.00 94.12 613 LEU A CA 1
ATOM 4821 C C . LEU A 1 613 ? 12.600 -14.649 -8.241 1.00 94.12 613 LEU A C 1
ATOM 4823 O O . LEU A 1 613 ? 13.730 -14.436 -7.787 1.00 94.12 613 LEU A O 1
ATOM 4827 N N . GLN A 1 614 ? 12.217 -15.833 -8.704 1.00 91.94 614 GLN A N 1
ATOM 4828 C CA . GLN A 1 614 ? 13.125 -16.949 -8.924 1.00 91.94 614 GLN A CA 1
ATOM 4829 C C . GLN A 1 614 ? 13.820 -16.807 -10.280 1.00 91.94 614 GLN A C 1
ATOM 4831 O O . GLN A 1 614 ? 13.367 -16.082 -11.160 1.00 91.94 614 GLN A O 1
ATOM 4836 N N . GLU A 1 615 ? 14.923 -17.531 -10.466 1.00 87.19 615 GLU A N 1
ATOM 4837 C CA . GLU A 1 615 ? 15.681 -17.525 -11.725 1.00 87.19 615 GLU A CA 1
ATOM 4838 C C . GLU A 1 615 ? 14.804 -17.889 -12.933 1.00 87.19 615 GLU A C 1
ATOM 4840 O O . GLU A 1 615 ? 14.901 -17.239 -13.967 1.00 87.19 615 GLU A O 1
ATOM 4845 N N . GLN A 1 616 ? 13.890 -18.850 -12.769 1.00 83.62 616 GLN A N 1
ATOM 4846 C CA . GLN A 1 616 ? 12.933 -19.238 -13.806 1.00 83.62 616 GLN A CA 1
ATOM 4847 C C . GLN A 1 616 ? 12.006 -18.079 -14.205 1.00 83.62 616 GLN A C 1
ATOM 4849 O O . GLN A 1 616 ? 11.870 -17.804 -15.390 1.00 83.62 616 GLN A O 1
ATOM 4854 N N . ASP A 1 617 ? 11.450 -17.345 -13.233 1.00 89.19 617 ASP A N 1
ATOM 4855 C CA . ASP A 1 617 ? 10.597 -16.181 -13.514 1.00 89.19 617 ASP A CA 1
ATOM 4856 C C . ASP A 1 617 ? 11.373 -15.113 -14.314 1.00 89.19 617 ASP A C 1
ATOM 4858 O O . ASP A 1 617 ? 10.830 -14.435 -15.180 1.00 89.19 617 ASP A O 1
ATOM 4862 N N . ILE A 1 618 ? 12.670 -14.949 -14.028 1.00 90.69 618 ILE A N 1
ATOM 4863 C CA . ILE A 1 618 ? 13.537 -13.971 -14.703 1.00 90.69 618 ILE A CA 1
ATOM 4864 C C . ILE A 1 618 ? 13.857 -14.408 -16.133 1.00 90.69 618 ILE A C 1
ATOM 4866 O O . ILE A 1 618 ? 13.915 -13.555 -17.020 1.00 90.69 618 ILE A O 1
ATOM 4870 N N . LEU A 1 619 ? 14.077 -15.707 -16.353 1.00 85.06 619 LEU A N 1
ATOM 4871 C CA . LEU A 1 619 ? 14.250 -16.269 -17.690 1.00 85.06 619 LEU A CA 1
ATOM 4872 C C . LEU A 1 619 ? 12.970 -16.098 -18.507 1.00 85.06 619 LEU A C 1
ATOM 4874 O O . LEU A 1 619 ? 13.051 -15.591 -19.615 1.00 85.06 619 LEU A O 1
ATOM 4878 N N . GLU A 1 620 ? 11.798 -16.373 -17.936 1.00 82.50 620 GLU A N 1
ATOM 4879 C CA . GLU A 1 620 ? 10.507 -16.158 -18.607 1.00 82.50 620 GLU A CA 1
ATOM 4880 C C . GLU A 1 620 ? 10.270 -14.687 -18.981 1.00 82.50 620 GLU A C 1
ATOM 4882 O O . GLU A 1 620 ? 9.756 -14.388 -20.058 1.00 82.50 620 GLU A O 1
ATOM 4887 N N . LEU A 1 621 ? 10.682 -13.746 -18.125 1.00 88.25 621 LEU A N 1
ATOM 4888 C CA . LEU A 1 621 ? 10.630 -12.313 -18.434 1.00 88.25 621 LEU A CA 1
ATOM 4889 C C . LEU A 1 621 ? 11.659 -11.886 -19.496 1.00 88.25 621 LEU A C 1
ATOM 4891 O O . LEU A 1 621 ? 11.411 -10.934 -20.237 1.00 88.25 621 LEU A O 1
ATOM 4895 N N . TRP A 1 622 ? 12.822 -12.545 -19.548 1.00 84.12 622 TRP A N 1
ATOM 4896 C CA . TRP A 1 622 ? 13.913 -12.203 -20.463 1.00 84.12 622 TRP A CA 1
ATOM 4897 C C . TRP A 1 622 ? 13.759 -12.817 -21.850 1.00 84.12 622 TRP A C 1
ATOM 4899 O O . TRP A 1 622 ? 13.941 -12.110 -22.842 1.00 84.12 622 TRP A O 1
ATOM 4909 N N . GLU A 1 623 ? 13.528 -14.129 -21.915 1.00 68.75 623 GLU A N 1
ATOM 4910 C CA . GLU A 1 623 ? 13.645 -14.915 -23.143 1.00 68.75 623 GLU A CA 1
ATOM 4911 C C . GLU A 1 623 ? 12.716 -14.381 -24.221 1.00 68.75 623 GLU A C 1
ATOM 4913 O O . GLU A 1 623 ? 12.962 -14.608 -25.405 1.00 68.75 623 GLU A O 1
ATOM 4918 N N . ASP A 1 624 ? 11.674 -13.644 -23.824 1.00 56.38 624 ASP A N 1
ATOM 4919 C CA . ASP A 1 624 ? 10.633 -13.186 -24.728 1.00 56.38 624 ASP A CA 1
ATOM 4920 C C . ASP A 1 624 ? 10.102 -14.341 -25.580 1.00 56.38 624 ASP A C 1
ATOM 4922 O O . ASP A 1 624 ? 9.525 -14.124 -26.649 1.00 56.38 624 ASP A O 1
ATOM 4926 N N . GLU A 1 625 ? 10.284 -15.579 -25.081 1.00 36.28 625 GLU A N 1
ATOM 4927 C CA . GLU A 1 625 ? 9.376 -16.679 -25.313 1.00 36.28 625 GLU A CA 1
ATOM 4928 C C . GLU A 1 625 ? 8.022 -16.011 -25.172 1.00 36.28 625 GLU A C 1
ATOM 4930 O O . GLU A 1 625 ? 7.780 -15.362 -24.142 1.00 36.28 625 GLU A O 1
ATOM 4935 N N . PRO A 1 626 ? 7.186 -16.014 -26.222 1.00 33.34 626 PRO A N 1
ATOM 4936 C CA . PRO A 1 626 ? 5.852 -15.512 -26.052 1.00 33.34 626 PRO A CA 1
ATOM 4937 C C . PRO A 1 626 ? 5.322 -16.287 -24.858 1.00 33.34 626 PRO A C 1
ATOM 4939 O O . PRO A 1 626 ? 5.036 -17.478 -24.984 1.00 33.34 626 PRO A O 1
ATOM 4942 N N . ARG A 1 627 ? 5.185 -15.601 -23.706 1.00 35.72 627 ARG A N 1
ATOM 4943 C CA . ARG A 1 627 ? 4.188 -15.955 -22.704 1.00 35.72 627 ARG A CA 1
ATOM 4944 C C . ARG A 1 627 ? 3.024 -16.395 -23.564 1.00 35.72 627 ARG A C 1
ATOM 4946 O O . ARG A 1 627 ? 2.675 -15.575 -24.430 1.00 35.72 627 ARG A O 1
ATOM 4953 N N . PRO A 1 628 ? 2.524 -17.642 -23.456 1.00 36.81 628 PRO A N 1
ATOM 4954 C CA . PRO A 1 628 ? 1.273 -18.018 -24.071 1.00 36.81 628 PRO A CA 1
ATOM 4955 C C . PRO A 1 628 ? 0.395 -16.796 -24.108 1.00 36.81 628 PRO A C 1
ATOM 4957 O O . PRO A 1 628 ? 0.024 -16.297 -23.042 1.00 36.81 628 PRO A O 1
ATOM 4960 N N . GLN A 1 629 ? 0.237 -16.193 -25.296 1.00 40.94 629 GLN A N 1
ATOM 4961 C CA . GLN A 1 629 ? -0.459 -14.918 -25.343 1.00 40.94 629 GLN A CA 1
ATOM 4962 C C . GLN A 1 629 ? -1.784 -15.209 -24.672 1.00 40.94 629 GLN A C 1
ATOM 4964 O O . GLN A 1 629 ? -2.371 -16.252 -24.978 1.00 40.94 629 GLN A O 1
ATOM 4969 N N . ASP A 1 630 ? -2.206 -14.390 -23.713 1.00 53.41 630 ASP A N 1
ATOM 4970 C CA . ASP A 1 630 ? -3.548 -14.540 -23.180 1.00 53.41 630 ASP A CA 1
ATOM 4971 C C . ASP A 1 630 ? -4.485 -14.475 -24.400 1.00 53.41 630 ASP A C 1
ATOM 4973 O O . ASP A 1 630 ? -4.560 -13.462 -25.099 1.00 53.41 630 ASP A O 1
ATOM 4977 N N . GLY A 1 631 ? -5.032 -15.634 -24.784 1.00 62.53 631 GLY A N 1
ATOM 4978 C CA . GLY A 1 631 ? -5.592 -15.859 -26.118 1.00 62.53 631 GLY A CA 1
ATOM 4979 C C . GLY A 1 631 ? -4.716 -16.571 -27.169 1.00 62.53 631 GLY A C 1
ATOM 4980 O O . GLY A 1 631 ? -4.909 -16.305 -28.350 1.00 62.53 631 GLY A O 1
ATOM 4981 N N . SER A 1 632 ? -3.846 -17.527 -26.835 1.00 76.38 632 SER A N 1
ATOM 4982 C CA . SER A 1 632 ? -3.238 -18.489 -27.781 1.00 76.38 632 SER A CA 1
ATOM 4983 C C . SER A 1 632 ? -3.424 -19.937 -27.314 1.00 76.38 632 SER A C 1
ATOM 4985 O O . SER A 1 632 ? -3.557 -20.199 -26.118 1.00 76.38 632 SER A O 1
ATOM 4987 N N . LYS A 1 633 ? -3.538 -20.881 -28.257 1.00 84.38 633 LYS A N 1
ATOM 4988 C CA . LYS A 1 633 ? -3.849 -22.298 -27.993 1.00 84.38 633 LYS A CA 1
ATOM 4989 C C . LYS A 1 633 ? -3.106 -23.238 -28.935 1.00 84.38 633 LYS A C 1
ATOM 4991 O O . LYS A 1 633 ? -2.663 -22.822 -30.005 1.00 84.38 633 LYS A O 1
ATOM 4996 N N . ALA A 1 634 ? -2.989 -24.506 -28.544 1.00 87.88 634 ALA A N 1
ATOM 4997 C CA . ALA A 1 634 ? -2.212 -25.482 -29.294 1.00 87.88 634 ALA A CA 1
ATOM 4998 C C . ALA A 1 634 ? -2.776 -25.770 -30.700 1.00 87.88 634 ALA A C 1
ATOM 5000 O O . ALA A 1 634 ? -3.975 -26.019 -30.888 1.00 87.88 634 ALA A O 1
ATOM 5001 N N . ILE A 1 635 ? -1.884 -25.814 -31.690 1.00 90.38 635 ILE A N 1
ATOM 5002 C CA . ILE A 1 635 ? -2.170 -26.329 -33.033 1.00 90.38 635 ILE A CA 1
ATOM 5003 C C . ILE A 1 635 ? -1.207 -27.456 -33.371 1.00 90.38 635 ILE A C 1
ATOM 5005 O O . ILE A 1 635 ? -0.035 -27.422 -33.029 1.00 90.38 635 ILE A O 1
ATOM 5009 N N . VAL A 1 636 ? -1.702 -28.477 -34.066 1.00 89.81 636 VAL A N 1
ATOM 5010 C CA . VAL A 1 636 ? -0.885 -29.628 -34.463 1.00 89.81 636 VAL A CA 1
ATOM 5011 C C . VAL A 1 636 ? -1.151 -29.966 -35.915 1.00 89.81 636 VAL A C 1
ATOM 5013 O O . VAL A 1 636 ? -2.281 -29.885 -36.395 1.00 89.81 636 VAL A O 1
ATOM 5016 N N . CYS A 1 637 ? -0.118 -30.395 -36.633 1.00 91.31 637 CYS A N 1
ATOM 5017 C CA . CYS A 1 637 ? -0.281 -30.870 -37.997 1.00 91.31 637 CYS A CA 1
ATOM 5018 C C . CYS A 1 637 ? -1.297 -32.020 -38.055 1.00 91.31 637 CYS A C 1
ATOM 5020 O O . CYS A 1 637 ? -1.128 -33.040 -37.390 1.00 91.31 637 CYS A O 1
ATOM 5022 N N . GLY A 1 638 ? -2.335 -31.926 -38.889 1.00 90.56 638 GLY A N 1
ATOM 5023 C CA . GLY A 1 638 ? -3.472 -32.851 -38.823 1.00 90.56 638 GLY A CA 1
ATOM 5024 C C . GLY A 1 638 ? -3.168 -34.327 -39.117 1.00 90.56 638 GLY A C 1
ATOM 5025 O O . GLY A 1 638 ? -4.002 -35.188 -38.804 1.00 90.56 638 GLY A O 1
ATOM 5026 N N . ARG A 1 639 ? -2.003 -34.661 -39.693 1.00 89.38 639 ARG A N 1
ATOM 5027 C CA . ARG A 1 639 ? -1.515 -36.053 -39.814 1.00 89.38 639 ARG A CA 1
ATOM 5028 C C . ARG A 1 639 ? -0.579 -36.510 -38.692 1.00 89.38 639 ARG A C 1
ATOM 5030 O O . ARG A 1 639 ? -0.231 -37.688 -38.695 1.00 89.38 639 ARG A O 1
ATOM 5037 N N . GLY A 1 640 ? -0.180 -35.606 -37.809 1.00 84.12 640 GLY A N 1
ATOM 5038 C CA . GLY A 1 640 ? 0.759 -35.797 -36.707 1.00 84.12 640 GLY A CA 1
ATOM 5039 C C . GLY A 1 640 ? 2.133 -35.163 -36.922 1.00 84.12 640 GLY A C 1
ATOM 5040 O O . GLY A 1 640 ? 2.766 -34.793 -35.946 1.00 84.12 640 GLY A O 1
ATOM 5041 N N . ASP A 1 641 ? 2.582 -34.993 -38.170 1.00 82.44 641 ASP A N 1
ATOM 5042 C CA . ASP A 1 641 ? 3.905 -34.442 -38.492 1.00 82.44 641 ASP A CA 1
ATOM 5043 C C . ASP A 1 641 ? 3.985 -33.822 -39.902 1.00 82.44 641 ASP A C 1
ATOM 5045 O O . ASP A 1 641 ? 3.143 -34.072 -40.761 1.00 82.44 641 ASP A O 1
ATOM 5049 N N . GLY A 1 642 ? 5.032 -33.037 -40.175 1.00 76.12 642 GLY A N 1
ATOM 5050 C CA . GLY A 1 642 ? 5.453 -32.604 -41.517 1.00 76.12 642 GLY A CA 1
ATOM 5051 C C . GLY A 1 642 ? 4.409 -31.863 -42.368 1.00 76.12 642 GLY A C 1
ATOM 5052 O O . GLY A 1 642 ? 4.310 -32.104 -43.584 1.00 76.12 642 GLY A O 1
ATOM 5053 N N . CYS A 1 643 ? 3.641 -30.981 -41.730 1.00 82.44 643 CYS A N 1
ATOM 5054 C CA . CYS A 1 643 ? 2.991 -29.846 -42.385 1.00 82.44 643 CYS A CA 1
ATOM 5055 C C . CYS A 1 643 ? 4.067 -28.838 -42.828 1.00 82.44 643 CYS A C 1
ATOM 5057 O O . CYS A 1 643 ? 5.146 -28.783 -42.242 1.00 82.44 643 CYS A O 1
ATOM 5059 N N . GLY A 1 644 ? 3.809 -28.104 -43.914 1.00 63.91 644 GLY A N 1
ATOM 5060 C CA . GLY A 1 644 ? 4.809 -27.225 -44.536 1.00 63.91 644 GLY A CA 1
ATOM 5061 C C . GLY A 1 644 ? 5.129 -25.965 -43.730 1.00 63.91 644 GLY A C 1
ATOM 5062 O O . GLY A 1 644 ? 6.105 -25.295 -44.051 1.00 63.91 644 GLY A O 1
ATOM 5063 N N . GLU A 1 645 ? 4.317 -25.657 -42.717 1.00 62.91 645 GLU A N 1
ATOM 5064 C CA . GLU A 1 645 ? 4.422 -24.430 -41.928 1.00 62.91 645 GLU A CA 1
ATOM 5065 C C . GLU A 1 645 ? 5.539 -24.448 -40.874 1.00 62.91 645 GLU A C 1
ATOM 5067 O O . GLU A 1 645 ? 6.012 -23.364 -40.565 1.00 62.91 645 GLU A O 1
ATOM 5072 N N . GLY A 1 646 ? 6.033 -25.619 -40.429 1.00 55.47 646 GLY A N 1
ATOM 5073 C CA . GLY A 1 646 ? 7.160 -25.755 -39.479 1.00 55.47 646 GLY A CA 1
ATOM 5074 C C . GLY A 1 646 ? 6.917 -25.133 -38.087 1.00 55.47 646 GLY A C 1
ATOM 5075 O O . GLY A 1 646 ? 6.270 -24.102 -37.981 1.00 55.47 646 GLY A O 1
ATOM 5076 N N . ASP A 1 647 ? 7.400 -25.782 -37.023 1.00 46.19 647 ASP A N 1
ATOM 5077 C CA . ASP A 1 647 ? 7.553 -25.332 -35.615 1.00 46.19 647 ASP A CA 1
ATOM 5078 C C . ASP A 1 647 ? 6.452 -24.499 -34.909 1.00 46.19 647 ASP A C 1
ATOM 5080 O O . ASP A 1 647 ? 6.657 -24.057 -33.784 1.00 46.19 647 ASP A O 1
ATOM 5084 N N . ARG A 1 648 ? 5.263 -24.281 -35.481 1.00 55.31 648 ARG A N 1
ATOM 5085 C CA . ARG A 1 648 ? 4.146 -23.687 -34.731 1.00 55.31 648 ARG A CA 1
ATOM 5086 C C . ARG A 1 648 ? 3.410 -24.767 -33.950 1.00 55.31 648 ARG A C 1
ATOM 5088 O O . ARG A 1 648 ? 2.609 -25.491 -34.535 1.00 55.31 648 ARG A O 1
ATOM 5095 N N . ASP A 1 649 ? 3.637 -24.808 -32.642 1.00 73.12 649 ASP A N 1
ATOM 5096 C CA . ASP A 1 649 ? 2.868 -25.639 -31.706 1.00 73.12 649 ASP A CA 1
ATOM 5097 C C . ASP A 1 649 ? 1.687 -24.875 -31.071 1.00 73.12 649 ASP A C 1
ATOM 5099 O O . ASP A 1 649 ? 0.820 -25.483 -30.443 1.00 73.12 649 ASP A O 1
ATOM 5103 N N . VAL A 1 650 ? 1.584 -23.556 -31.308 1.00 80.62 650 VAL A N 1
ATOM 5104 C CA . VAL A 1 650 ? 0.505 -22.669 -30.827 1.00 80.62 650 VAL A CA 1
ATOM 5105 C C . VAL A 1 650 ? 0.069 -21.635 -31.884 1.00 80.62 650 VAL A C 1
ATOM 5107 O O . VAL A 1 650 ? 0.833 -21.288 -32.786 1.00 80.62 650 VAL A O 1
ATOM 5110 N N . ALA A 1 651 ? -1.173 -21.149 -31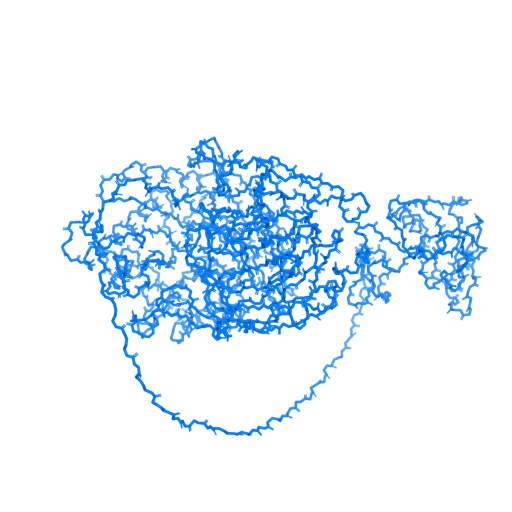.790 1.00 83.12 651 ALA A N 1
ATOM 5111 C CA . ALA A 1 651 ? -1.742 -20.063 -32.603 1.00 83.12 651 ALA A CA 1
ATOM 5112 C C . ALA A 1 651 ? -2.700 -19.184 -31.781 1.00 83.12 651 ALA A C 1
ATOM 5114 O O . ALA A 1 651 ? -3.270 -19.653 -30.792 1.00 83.12 651 ALA A O 1
ATOM 5115 N N . LEU A 1 652 ? -2.923 -17.928 -32.190 1.00 82.38 652 LEU A N 1
ATOM 5116 C CA . LEU A 1 652 ? -3.856 -17.031 -31.492 1.00 82.38 652 LEU A CA 1
ATOM 5117 C C . LEU A 1 652 ? -5.297 -17.551 -31.595 1.00 82.38 652 LEU A C 1
ATOM 5119 O O . LEU A 1 652 ? -5.734 -17.997 -32.653 1.00 82.38 652 LEU A O 1
ATOM 5123 N N . VAL A 1 653 ? -6.083 -17.450 -30.521 1.00 81.44 653 VAL A N 1
ATOM 5124 C CA . VAL A 1 653 ? -7.448 -18.002 -30.416 1.00 81.44 653 VAL A CA 1
ATOM 5125 C C . VAL A 1 653 ? -8.405 -17.448 -31.466 1.00 81.44 653 VAL A C 1
ATOM 5127 O O . VAL A 1 653 ? -9.411 -18.092 -31.760 1.00 81.44 653 VAL A O 1
ATOM 5130 N N . ASN A 1 654 ? -8.110 -16.274 -32.026 1.00 79.81 654 ASN A N 1
ATOM 5131 C CA . ASN A 1 654 ? -8.888 -15.626 -33.080 1.00 79.81 654 ASN A CA 1
ATOM 5132 C C . ASN A 1 654 ? -8.452 -16.019 -34.507 1.00 79.81 654 ASN A C 1
ATOM 5134 O O . ASN A 1 654 ? -9.125 -15.635 -35.467 1.00 79.81 654 ASN A O 1
ATOM 5138 N N . GLU A 1 655 ? -7.375 -16.791 -34.673 1.00 87.94 655 GLU A N 1
ATOM 5139 C CA . GLU A 1 655 ? -6.971 -17.334 -35.969 1.00 87.94 655 GLU A CA 1
ATOM 5140 C C . GLU A 1 655 ? -7.923 -18.437 -36.438 1.00 87.94 655 GLU A C 1
ATOM 5142 O O . GLU A 1 655 ? -8.516 -19.170 -35.650 1.00 87.94 655 GLU A O 1
ATOM 5147 N N . ILE A 1 656 ? -8.064 -18.583 -37.756 1.00 90.94 656 ILE A N 1
ATOM 5148 C CA . ILE A 1 656 ? -8.924 -19.606 -38.350 1.00 90.94 656 ILE A CA 1
ATOM 5149 C C . ILE A 1 656 ? -8.075 -20.816 -38.729 1.00 90.94 656 ILE A C 1
ATOM 5151 O O . ILE A 1 656 ? -7.368 -20.779 -39.735 1.00 90.94 656 ILE A O 1
ATOM 5155 N N . HIS A 1 657 ? -8.240 -21.909 -37.985 1.00 93.94 657 HIS A N 1
ATOM 5156 C CA . HIS A 1 657 ? -7.592 -23.195 -38.260 1.00 93.94 657 HIS A CA 1
ATOM 5157 C C . HIS A 1 657 ? -8.611 -24.315 -38.479 1.00 93.94 657 HIS A C 1
ATOM 5159 O O . HIS A 1 657 ? -9.824 -24.179 -38.267 1.00 93.94 657 HIS A O 1
ATOM 5165 N N . GLU A 1 658 ? -8.119 -25.439 -38.981 1.00 95.94 658 GLU A N 1
ATOM 5166 C CA . GLU A 1 658 ? -8.901 -26.605 -39.348 1.00 95.94 658 GLU A CA 1
ATOM 5167 C C . GLU A 1 658 ? -9.388 -27.361 -38.108 1.00 95.94 658 GLU A C 1
ATOM 5169 O O . GLU A 1 658 ? -8.657 -27.561 -37.142 1.00 95.94 658 GLU A O 1
ATOM 5174 N N . VAL A 1 659 ? -10.629 -27.861 -38.139 1.00 95.94 659 VAL A N 1
ATOM 5175 C CA . VAL A 1 659 ? -11.211 -28.555 -36.980 1.00 95.94 659 VAL A CA 1
ATOM 5176 C C . VAL A 1 659 ? -11.302 -30.057 -37.227 1.00 95.94 659 VAL A C 1
ATOM 5178 O O . VAL A 1 659 ? -11.959 -30.530 -38.166 1.00 95.94 659 VAL A O 1
ATOM 5181 N N . ARG A 1 660 ? -10.682 -30.832 -36.333 1.00 95.31 660 ARG A N 1
ATOM 5182 C CA . ARG A 1 660 ? -10.882 -32.281 -36.198 1.00 95.31 660 ARG A CA 1
ATOM 5183 C C . ARG A 1 660 ? -11.270 -32.593 -34.763 1.00 95.31 660 ARG A C 1
ATOM 5185 O O . ARG A 1 660 ? -10.612 -32.152 -33.834 1.00 95.31 660 ARG A O 1
ATOM 5192 N N . CYS A 1 661 ? -12.324 -33.382 -34.597 1.00 94.69 661 CYS A N 1
ATOM 5193 C CA . CYS A 1 661 ? -12.813 -33.747 -33.274 1.00 94.69 661 CYS A CA 1
ATOM 5194 C C . CYS A 1 661 ? -12.422 -35.182 -32.946 1.00 94.69 661 CYS A C 1
ATOM 5196 O O . CYS A 1 661 ? -12.527 -36.061 -33.814 1.00 94.69 661 CYS A O 1
ATOM 5198 N N . CYS A 1 662 ? -12.043 -35.401 -31.693 1.00 94.25 662 CYS A N 1
ATOM 5199 C CA . CYS A 1 662 ? -11.807 -36.696 -31.079 1.00 94.25 662 CYS A CA 1
ATOM 5200 C C . CYS A 1 662 ? -12.946 -37.057 -30.119 1.00 94.25 662 CYS A C 1
ATOM 5202 O O . CYS A 1 662 ? -13.737 -36.211 -29.693 1.00 94.25 662 CYS A O 1
ATOM 5204 N N . ARG A 1 663 ? -13.066 -38.348 -29.832 1.00 91.81 663 ARG A N 1
ATOM 5205 C CA . ARG A 1 663 ? -14.011 -38.903 -28.871 1.00 91.81 663 ARG A CA 1
ATOM 5206 C C . ARG A 1 663 ? -13.458 -40.202 -28.309 1.00 91.81 663 ARG A C 1
ATOM 5208 O O . ARG A 1 663 ? -13.011 -41.057 -29.074 1.00 91.81 663 ARG A O 1
ATOM 5215 N N . ASP A 1 664 ? -13.611 -40.360 -27.002 1.00 89.19 664 ASP A N 1
ATOM 5216 C CA . ASP A 1 664 ? -13.300 -41.591 -26.285 1.00 89.19 664 ASP A CA 1
ATOM 5217 C C . ASP A 1 664 ? -14.513 -42.542 -26.308 1.00 89.19 664 ASP A C 1
ATOM 5219 O O . ASP A 1 664 ? -15.626 -42.181 -25.900 1.00 89.19 664 ASP A O 1
ATOM 5223 N N . CYS A 1 665 ? -14.341 -43.742 -26.865 1.00 82.44 665 CYS A N 1
ATOM 5224 C CA . CYS A 1 665 ? -15.352 -44.800 -26.939 1.00 82.44 665 CYS A CA 1
ATOM 5225 C C . CYS A 1 665 ? -14.759 -46.154 -27.368 1.00 82.44 665 CYS A C 1
ATOM 5227 O O . CYS A 1 665 ? -13.869 -46.216 -28.207 1.00 82.44 665 CYS A O 1
ATOM 5229 N N . ASP A 1 666 ? -15.343 -47.259 -26.894 1.00 78.62 666 ASP A N 1
ATOM 5230 C CA . ASP A 1 666 ? -14.843 -48.611 -27.204 1.00 78.62 666 ASP A CA 1
ATOM 5231 C C . ASP A 1 666 ? -15.181 -49.095 -28.629 1.00 78.62 666 ASP A C 1
ATOM 5233 O O . ASP A 1 666 ? -14.486 -49.942 -29.186 1.00 78.62 666 ASP A O 1
ATOM 5237 N N . ASN A 1 667 ? -16.264 -48.587 -29.236 1.00 77.94 667 ASN A N 1
ATOM 5238 C CA . ASN A 1 667 ? -16.649 -48.915 -30.615 1.00 77.94 667 ASN A CA 1
ATOM 5239 C C . ASN A 1 667 ? -17.620 -47.874 -31.202 1.00 77.94 667 ASN A C 1
ATOM 5241 O O . ASN A 1 667 ? -18.834 -48.097 -31.290 1.00 77.94 667 ASN A O 1
ATOM 5245 N N . CYS A 1 668 ? -17.112 -46.699 -31.578 1.00 83.31 668 CYS A N 1
ATOM 5246 C CA . CYS A 1 668 ? -17.949 -45.692 -32.223 1.00 83.31 668 CYS A CA 1
ATOM 5247 C C . CYS A 1 668 ? -18.323 -46.102 -33.656 1.00 83.31 668 CYS A C 1
ATOM 5249 O O . CYS A 1 668 ? -17.470 -46.392 -34.492 1.00 83.31 668 CYS A O 1
ATOM 5251 N N . SER A 1 669 ? -19.621 -46.053 -33.968 1.00 82.12 669 SER A N 1
ATOM 5252 C CA . SER A 1 669 ? -20.113 -46.245 -35.336 1.00 82.12 669 SER A CA 1
ATOM 5253 C C . SER A 1 669 ? -19.662 -45.110 -36.268 1.00 82.12 669 SER A C 1
ATOM 5255 O O . SER A 1 669 ? -19.407 -43.982 -35.834 1.00 82.12 669 SER A O 1
ATOM 5257 N N . SER A 1 670 ? -19.620 -45.400 -37.574 1.00 81.00 670 SER A N 1
ATOM 5258 C CA . SER A 1 670 ? -19.418 -44.397 -38.633 1.00 81.00 670 SER A CA 1
ATOM 5259 C C . SER A 1 670 ? -20.293 -43.155 -38.378 1.00 81.00 670 SER A C 1
ATOM 5261 O O . SER A 1 670 ? -21.472 -43.315 -38.054 1.00 81.00 670 SER A O 1
ATOM 5263 N N . PRO A 1 671 ? -19.760 -41.920 -38.497 1.00 87.69 671 PRO A N 1
ATOM 5264 C CA . PRO A 1 671 ? -18.561 -41.530 -39.252 1.00 87.69 671 PRO A CA 1
ATOM 5265 C C . PRO A 1 671 ? -17.254 -41.407 -38.443 1.00 87.69 671 PRO A C 1
ATOM 5267 O O . PRO A 1 671 ? -16.278 -40.866 -38.966 1.00 87.69 671 PRO A O 1
ATOM 5270 N N . TRP A 1 672 ? -17.219 -41.867 -37.192 1.00 92.50 672 TRP A N 1
ATOM 5271 C CA . TRP A 1 672 ? -16.007 -41.869 -36.366 1.00 92.50 672 TRP A CA 1
ATOM 5272 C C . TRP A 1 672 ? -15.029 -42.957 -36.822 1.00 92.50 672 TRP A C 1
ATOM 5274 O O . TRP A 1 672 ? -15.443 -44.063 -37.167 1.00 92.50 672 TRP A O 1
ATOM 5284 N N . LYS A 1 673 ? -13.730 -42.647 -36.858 1.00 93.00 673 LYS A N 1
ATOM 5285 C CA . LYS A 1 673 ? -12.687 -43.567 -37.335 1.00 93.00 673 LYS A CA 1
ATOM 5286 C C . LYS A 1 673 ? -11.615 -43.758 -36.265 1.00 93.00 673 LYS A C 1
ATOM 5288 O O . LYS A 1 673 ? -11.034 -42.778 -35.814 1.00 93.00 673 LYS A O 1
ATOM 5293 N N . GLN A 1 674 ? -11.309 -45.010 -35.939 1.00 92.62 674 GLN A N 1
ATOM 5294 C CA . GLN A 1 674 ? -10.144 -45.378 -35.135 1.00 92.62 674 GLN A CA 1
ATOM 5295 C C . GLN A 1 674 ? -8.911 -45.420 -36.041 1.00 92.62 674 GLN A C 1
ATOM 5297 O O . GLN A 1 674 ? -8.921 -46.090 -37.080 1.00 92.62 674 GLN A O 1
ATOM 5302 N N . LYS A 1 675 ? -7.867 -44.669 -35.690 1.00 93.38 675 LYS A N 1
ATOM 5303 C CA . LYS A 1 675 ? -6.655 -44.538 -36.521 1.00 93.38 675 LYS A CA 1
ATOM 5304 C C . LYS A 1 675 ? -5.359 -44.828 -35.786 1.00 93.38 675 LYS A C 1
ATOM 5306 O O . LYS A 1 675 ? -4.378 -45.163 -36.440 1.00 93.38 675 LYS A O 1
ATOM 5311 N N . CYS A 1 676 ? -5.382 -44.778 -34.460 1.00 90.56 676 CYS A N 1
ATOM 5312 C CA . CYS A 1 676 ? -4.218 -44.987 -33.611 1.00 90.56 676 CYS A CA 1
ATOM 5313 C C . CYS A 1 676 ? -4.443 -46.096 -32.557 1.00 90.56 676 CYS A C 1
ATOM 5315 O O . CYS A 1 676 ? -4.138 -45.887 -31.386 1.00 90.56 676 CYS A O 1
ATOM 5317 N N . PRO A 1 677 ? -4.946 -47.296 -32.924 1.00 88.00 677 PRO A N 1
ATOM 5318 C CA . PRO A 1 677 ? -5.259 -48.344 -31.944 1.00 88.00 677 PRO A CA 1
ATOM 5319 C C . PRO A 1 677 ? -4.046 -48.814 -31.123 1.00 88.00 677 PRO A C 1
ATOM 5321 O O . PRO A 1 677 ? -4.225 -49.338 -30.031 1.00 88.00 677 PRO A O 1
ATOM 5324 N N . ASN A 1 678 ? -2.826 -48.612 -31.636 1.00 89.19 678 ASN A N 1
ATOM 5325 C CA . ASN A 1 678 ? -1.580 -48.925 -30.931 1.00 89.19 678 ASN A CA 1
ATOM 5326 C C . ASN A 1 678 ? -1.228 -47.905 -29.834 1.00 89.19 678 ASN A C 1
ATOM 5328 O O . ASN A 1 678 ? -0.500 -48.255 -28.914 1.00 89.19 678 ASN A O 1
ATOM 5332 N N . TYR A 1 679 ? -1.702 -46.662 -29.957 1.00 88.12 679 TYR A N 1
ATOM 5333 C CA . TYR A 1 679 ? -1.497 -45.603 -28.967 1.00 88.12 679 TYR A CA 1
ATOM 5334 C C . TYR A 1 679 ? -2.642 -45.604 -27.953 1.00 88.12 679 TYR A C 1
ATOM 5336 O O . TYR A 1 679 ? -2.417 -45.775 -26.759 1.00 88.12 679 TYR A O 1
ATOM 5344 N N . ASN A 1 680 ? -3.884 -45.491 -28.434 1.00 86.38 680 ASN A N 1
ATOM 5345 C CA . ASN A 1 680 ? -5.068 -45.612 -27.596 1.00 86.38 680 ASN A CA 1
ATOM 5346 C C . ASN A 1 680 ? -6.246 -46.182 -28.414 1.00 86.38 680 ASN A C 1
ATOM 5348 O O . ASN A 1 680 ? -6.762 -45.501 -29.306 1.00 86.38 680 ASN A O 1
ATOM 5352 N N . PRO A 1 681 ? -6.706 -47.419 -28.136 1.00 88.62 681 PRO A N 1
ATOM 5353 C CA . PRO A 1 681 ? -7.824 -48.019 -28.859 1.00 88.62 681 PRO A CA 1
ATOM 5354 C C . PRO A 1 681 ? -9.175 -47.358 -28.547 1.00 88.62 681 PRO A C 1
ATOM 5356 O O . PRO A 1 681 ? -10.115 -47.539 -29.316 1.00 88.62 681 PRO A O 1
ATOM 5359 N N . ALA A 1 682 ? -9.297 -46.569 -27.481 1.00 89.38 682 ALA A N 1
ATOM 5360 C CA . ALA A 1 682 ? -10.535 -45.859 -27.173 1.00 89.38 682 ALA A CA 1
ATOM 5361 C C . ALA A 1 682 ? -10.704 -44.561 -27.984 1.00 89.38 682 ALA A C 1
ATOM 5363 O O . ALA A 1 682 ? -11.797 -44.004 -28.003 1.00 89.38 682 ALA A O 1
ATOM 5364 N N . VAL A 1 683 ? -9.669 -44.072 -28.681 1.00 92.19 683 VAL A N 1
ATOM 5365 C CA . VAL A 1 683 ? -9.728 -42.778 -29.382 1.00 92.19 683 VAL A CA 1
ATOM 5366 C C . VAL A 1 683 ? -10.195 -42.947 -30.826 1.00 92.19 683 VAL A C 1
ATOM 5368 O O . VAL A 1 683 ? -9.570 -43.622 -31.653 1.00 92.19 683 VAL A O 1
ATOM 5371 N N . PHE A 1 684 ? -11.289 -42.264 -31.158 1.00 94.62 684 PHE A N 1
ATOM 5372 C CA . PHE A 1 684 ? -11.806 -42.145 -32.517 1.00 94.62 684 PHE A CA 1
ATOM 5373 C C . PHE A 1 684 ? -11.860 -40.678 -32.934 1.00 94.62 684 PHE A C 1
ATOM 5375 O O . PHE A 1 684 ? -12.208 -39.812 -32.138 1.00 94.62 684 PHE A O 1
ATOM 5382 N N . ALA A 1 685 ? -11.612 -40.399 -34.215 1.00 95.19 685 ALA A N 1
ATOM 5383 C CA . ALA A 1 685 ? -11.626 -39.039 -34.743 1.00 95.19 685 ALA A CA 1
ATOM 5384 C C . ALA A 1 685 ? -12.480 -38.888 -36.013 1.00 95.19 685 ALA A C 1
ATOM 5386 O O . ALA A 1 685 ? -12.744 -39.851 -36.746 1.00 95.19 685 ALA A O 1
ATOM 5387 N N . ARG A 1 686 ? -12.915 -37.653 -36.294 1.00 94.62 686 ARG A N 1
ATOM 5388 C CA . ARG A 1 686 ? -13.626 -37.259 -37.527 1.00 94.62 686 ARG A CA 1
ATOM 5389 C C . ARG A 1 686 ? -13.341 -35.796 -37.890 1.00 94.62 686 ARG A C 1
ATOM 5391 O O . ARG A 1 686 ? -13.222 -34.957 -37.008 1.00 94.62 686 ARG A O 1
ATOM 5398 N N . SER A 1 687 ? -13.332 -35.470 -39.186 1.00 94.44 687 SER A N 1
ATOM 5399 C CA . SER A 1 687 ? -13.184 -34.075 -39.673 1.00 94.44 687 SER A CA 1
ATOM 5400 C C . SER A 1 687 ? -14.468 -33.475 -40.257 1.00 94.44 687 SER A C 1
ATOM 5402 O O . SER A 1 687 ? -14.560 -32.270 -40.450 1.00 94.44 687 SER A O 1
ATOM 5404 N N . LYS A 1 688 ? -15.478 -34.299 -40.575 1.00 93.56 688 LYS A N 1
ATOM 5405 C CA . LYS A 1 688 ? -16.778 -33.807 -41.056 1.00 93.56 688 LYS A CA 1
ATOM 5406 C C . LYS A 1 688 ? -17.752 -33.716 -39.897 1.00 93.56 688 LYS A C 1
ATOM 5408 O O . LYS A 1 688 ? -18.180 -34.765 -39.417 1.00 93.56 688 LYS A O 1
ATOM 5413 N N . ILE A 1 689 ? -18.166 -32.522 -39.491 1.00 91.94 689 ILE A N 1
ATOM 5414 C CA . ILE A 1 689 ? -19.212 -32.302 -38.479 1.00 91.94 689 ILE A CA 1
ATOM 5415 C C . ILE A 1 689 ? -20.497 -31.910 -39.206 1.00 91.94 689 ILE A C 1
ATOM 5417 O O . ILE A 1 689 ? -20.481 -31.040 -40.071 1.00 91.94 689 ILE A O 1
ATOM 5421 N N . GLN A 1 690 ? -21.587 -32.646 -38.954 1.00 86.69 690 GLN A N 1
ATOM 5422 C CA . GLN A 1 690 ? -22.837 -32.544 -39.733 1.00 86.69 690 GLN A CA 1
ATOM 5423 C C . GLN A 1 690 ? -22.628 -32.662 -41.265 1.00 86.69 690 GLN A C 1
ATOM 5425 O O . GLN A 1 690 ? -23.314 -32.034 -42.059 1.00 86.69 690 GLN A O 1
ATOM 5430 N N . GLY A 1 691 ? -21.647 -33.467 -41.696 1.00 87.88 691 GLY A N 1
ATOM 5431 C CA . GLY A 1 691 ? -21.326 -33.685 -43.114 1.00 87.88 691 GLY A CA 1
ATOM 5432 C C . GLY A 1 691 ? -20.405 -32.636 -43.754 1.00 87.88 691 GLY A C 1
ATOM 5433 O O . GLY A 1 691 ? -19.950 -32.855 -44.877 1.00 87.88 691 GLY A O 1
ATOM 5434 N N . VAL A 1 692 ? -20.064 -31.560 -43.038 1.00 92.88 692 VAL A N 1
ATOM 5435 C CA . VAL A 1 692 ? -19.292 -30.414 -43.546 1.00 92.88 692 VAL A CA 1
ATOM 5436 C C . VAL A 1 692 ? -17.895 -30.372 -42.920 1.00 92.88 692 VAL A C 1
ATOM 5438 O O . VAL A 1 692 ? -17.730 -30.710 -41.749 1.00 92.88 692 VAL A O 1
ATOM 5441 N N . CYS A 1 693 ? -16.892 -29.971 -43.703 1.00 95.62 693 CYS A N 1
ATOM 5442 C CA . CYS A 1 693 ? -15.539 -29.687 -43.218 1.00 95.62 693 CYS A CA 1
ATOM 5443 C C . CYS A 1 693 ? -15.529 -28.321 -42.534 1.00 95.62 693 CYS A C 1
ATOM 5445 O O . CYS A 1 693 ? -15.935 -27.336 -43.147 1.00 95.62 693 CYS A O 1
ATOM 5447 N N . LYS A 1 694 ? -15.128 -28.275 -41.264 1.00 94.88 694 LYS A N 1
ATOM 5448 C CA . LYS A 1 694 ? -15.192 -27.065 -40.443 1.00 94.88 694 LYS A CA 1
ATOM 5449 C C . LYS A 1 694 ? -13.801 -26.447 -40.272 1.00 94.88 694 LYS A C 1
ATOM 5451 O O . LYS A 1 694 ? -12.817 -27.175 -40.170 1.00 94.88 694 LYS A O 1
ATOM 5456 N N . ARG A 1 695 ? -13.763 -25.117 -40.249 1.00 95.69 695 ARG A N 1
ATOM 5457 C CA . ARG A 1 695 ? -12.631 -24.260 -39.871 1.00 95.69 695 ARG A CA 1
ATOM 5458 C C . ARG A 1 695 ? -13.199 -23.145 -38.992 1.00 95.69 695 ARG A C 1
ATOM 5460 O O . ARG A 1 695 ? -14.379 -22.825 -39.164 1.00 95.69 695 ARG A O 1
ATOM 5467 N N . GLY A 1 696 ? -12.410 -22.594 -38.084 1.00 90.06 696 GLY A N 1
ATOM 5468 C CA . GLY A 1 696 ? -12.855 -21.514 -37.205 1.00 90.06 696 GLY A CA 1
ATOM 5469 C C . GLY A 1 696 ? -11.792 -21.105 -36.196 1.00 90.06 696 GLY A C 1
ATOM 5470 O O . GLY A 1 696 ? -10.707 -21.689 -36.159 1.00 90.06 696 GLY A O 1
ATOM 5471 N N . THR A 1 697 ? -12.145 -20.112 -35.390 1.00 89.31 697 THR A N 1
ATOM 5472 C CA . THR A 1 697 ? -11.427 -19.711 -34.170 1.00 89.31 697 THR A CA 1
ATOM 5473 C C . THR A 1 697 ? -11.357 -20.857 -33.160 1.00 89.31 697 THR A C 1
ATOM 5475 O O . THR A 1 697 ? -12.089 -21.845 -33.282 1.00 89.31 697 THR A O 1
ATOM 5478 N N . PHE A 1 698 ? -10.505 -20.747 -32.139 1.00 88.44 698 PHE A N 1
ATOM 5479 C CA . PHE A 1 698 ? -10.378 -21.790 -31.117 1.00 88.44 698 PHE A CA 1
ATOM 5480 C C . PHE A 1 698 ? -11.702 -22.045 -30.376 1.00 88.44 698 PHE A C 1
ATOM 5482 O O . PHE A 1 698 ? -12.126 -23.194 -30.238 1.00 88.44 698 PHE A O 1
ATOM 5489 N N . LEU A 1 699 ? -12.402 -20.978 -29.968 1.00 82.38 699 LEU A N 1
ATOM 5490 C CA . LEU A 1 699 ? -13.721 -21.068 -29.324 1.00 82.38 699 LEU A CA 1
ATOM 5491 C C . LEU A 1 699 ? -14.755 -21.736 -30.239 1.00 82.38 699 LEU A C 1
ATOM 5493 O O . LEU A 1 699 ? -15.466 -22.646 -29.815 1.00 82.38 699 LEU A O 1
ATOM 5497 N N . GLU A 1 700 ? -14.792 -21.361 -31.520 1.00 88.44 700 GLU A N 1
ATOM 5498 C CA . GLU A 1 700 ? -15.677 -22.012 -32.489 1.00 88.44 700 GLU A CA 1
ATOM 5499 C C . GLU A 1 700 ? -15.321 -23.491 -32.678 1.00 88.44 700 GLU A C 1
ATOM 5501 O O . GLU A 1 700 ? -16.217 -24.326 -32.790 1.00 88.44 700 GLU A O 1
ATOM 5506 N N . ALA A 1 701 ? -14.035 -23.845 -32.708 1.00 93.50 701 ALA A N 1
ATOM 5507 C CA . ALA A 1 701 ? -13.578 -25.226 -32.831 1.00 93.50 701 ALA A CA 1
ATOM 5508 C C . ALA A 1 701 ? -13.992 -26.078 -31.620 1.00 93.50 701 ALA A C 1
ATOM 5510 O O . ALA A 1 701 ? -14.470 -27.208 -31.793 1.00 93.50 701 ALA A O 1
ATOM 5511 N N . LEU A 1 702 ? -13.878 -25.515 -30.414 1.00 87.00 702 LEU A N 1
ATOM 5512 C CA . LEU A 1 702 ? -14.337 -26.123 -29.169 1.00 87.00 702 LEU A CA 1
ATOM 5513 C C . LEU A 1 702 ? -15.851 -26.372 -29.209 1.00 87.00 702 LEU A C 1
ATOM 5515 O O . LEU A 1 702 ? -16.295 -27.504 -28.988 1.00 87.00 702 LEU A O 1
ATOM 5519 N N . ASP A 1 703 ? -16.634 -25.364 -29.596 1.00 85.69 703 ASP A N 1
ATOM 5520 C CA . ASP A 1 703 ? -18.090 -25.464 -29.738 1.00 85.69 703 ASP A CA 1
ATOM 5521 C C . ASP A 1 703 ? -18.501 -26.460 -30.829 1.00 85.69 703 ASP A C 1
ATOM 5523 O O . ASP A 1 703 ? -19.414 -27.272 -30.641 1.00 85.69 703 ASP A O 1
ATOM 5527 N N . ILE A 1 704 ? -17.798 -26.473 -31.965 1.00 93.00 704 ILE A N 1
ATOM 5528 C CA . ILE A 1 704 ? -18.018 -27.428 -33.055 1.00 93.00 704 ILE A CA 1
ATOM 5529 C C . ILE A 1 704 ? -17.842 -28.861 -32.548 1.00 93.00 704 ILE A C 1
ATOM 5531 O O . ILE A 1 704 ? -18.682 -29.716 -32.855 1.00 93.00 704 ILE A O 1
ATOM 5535 N N . CYS A 1 705 ? -16.790 -29.143 -31.779 1.00 92.94 705 CYS A N 1
ATOM 5536 C CA . CYS A 1 705 ? -16.552 -30.489 -31.268 1.00 92.94 705 CYS A CA 1
ATOM 5537 C C . CYS A 1 705 ? -17.504 -30.870 -30.132 1.00 92.94 705 CYS A C 1
ATOM 5539 O O . CYS A 1 705 ? -18.035 -31.985 -30.161 1.00 92.94 705 CYS A O 1
ATOM 5541 N N . ARG A 1 706 ? -17.811 -29.937 -29.221 1.00 88.12 706 ARG A N 1
ATOM 5542 C CA . ARG A 1 706 ? -18.801 -30.119 -28.143 1.00 88.12 706 ARG A CA 1
ATOM 5543 C C . ARG A 1 706 ? -20.233 -30.275 -28.668 1.00 88.12 706 ARG A C 1
ATOM 5545 O O . ARG A 1 706 ? -21.048 -30.942 -28.035 1.00 88.12 706 ARG A O 1
ATOM 5552 N N . SER A 1 707 ? -20.545 -29.751 -29.859 1.00 85.06 707 SER A N 1
ATOM 5553 C CA . SER A 1 707 ? -21.865 -29.917 -30.496 1.00 85.06 707 SER A CA 1
ATOM 5554 C C . SER A 1 707 ? -22.205 -31.371 -30.855 1.00 85.06 707 SER A C 1
ATOM 5556 O O . SER A 1 707 ? -23.361 -31.695 -31.147 1.00 85.06 707 SER A O 1
ATOM 5558 N N . VAL A 1 708 ? -21.211 -32.266 -30.856 1.00 84.94 708 VAL A N 1
ATOM 5559 C CA . VAL A 1 708 ? -21.402 -33.699 -31.083 1.00 84.94 708 VAL A CA 1
ATOM 5560 C C . VAL A 1 708 ? -21.342 -34.429 -29.738 1.00 84.94 708 VAL A C 1
ATOM 5562 O O . VAL A 1 708 ? -20.410 -34.194 -28.977 1.00 84.94 708 VAL A O 1
ATOM 5565 N N . PRO A 1 709 ? -22.266 -35.366 -29.439 1.00 84.06 709 PRO A N 1
ATOM 5566 C CA . PRO A 1 709 ? -22.258 -36.086 -28.166 1.00 84.06 709 PRO A CA 1
ATOM 5567 C C . PRO A 1 709 ? -20.902 -36.737 -27.865 1.00 84.06 709 PRO A C 1
ATOM 5569 O O . PRO A 1 709 ? -20.415 -37.554 -28.660 1.00 84.06 709 PRO A O 1
ATOM 5572 N N . ASN A 1 710 ? -20.332 -36.384 -26.709 1.00 84.19 710 ASN A N 1
ATOM 5573 C CA . ASN A 1 710 ? -19.008 -36.787 -26.219 1.00 84.19 710 ASN A CA 1
ATOM 5574 C C . ASN A 1 710 ? -17.849 -36.443 -27.176 1.00 84.19 710 ASN A C 1
ATOM 5576 O O . ASN A 1 710 ? -16.828 -37.126 -27.176 1.00 84.19 710 ASN A O 1
ATOM 5580 N N . GLY A 1 711 ? -18.025 -35.448 -28.047 1.00 88.00 711 GLY A N 1
ATOM 5581 C CA . GLY A 1 711 ? -16.965 -34.920 -28.896 1.00 88.00 711 GLY A CA 1
ATOM 5582 C C . GLY A 1 711 ? -16.138 -33.870 -28.158 1.00 88.00 711 GLY A C 1
ATOM 5583 O O . GLY A 1 711 ? -16.674 -33.051 -27.415 1.00 88.00 711 GLY A O 1
ATOM 5584 N N . ARG A 1 712 ? -14.829 -33.891 -28.390 1.00 92.38 712 ARG A N 1
ATOM 5585 C CA . ARG A 1 712 ? -13.854 -32.914 -27.894 1.00 92.38 712 ARG A CA 1
ATOM 5586 C C . ARG A 1 712 ? -12.833 -32.595 -28.980 1.00 92.38 712 ARG A C 1
ATOM 5588 O O . ARG A 1 712 ? -12.771 -33.296 -29.994 1.00 92.38 712 ARG A O 1
ATOM 5595 N N . LEU A 1 713 ? -12.042 -31.548 -28.780 1.00 93.50 713 LEU A N 1
ATOM 5596 C CA . LEU A 1 713 ? -10.813 -31.402 -29.551 1.00 93.50 713 LEU A CA 1
ATOM 5597 C C . LEU A 1 713 ? -9.871 -32.571 -29.221 1.00 93.50 713 LEU A C 1
ATOM 5599 O O . LEU A 1 713 ? -9.939 -33.178 -28.146 1.00 93.50 713 LEU A O 1
ATOM 5603 N N . CYS A 1 714 ? -9.065 -32.957 -30.202 1.00 92.44 714 CYS A N 1
ATOM 5604 C CA . CYS A 1 714 ? -8.016 -33.943 -29.978 1.00 92.44 714 CYS A CA 1
ATOM 5605 C C . CYS A 1 714 ? -6.914 -33.322 -29.117 1.00 92.44 714 CYS A C 1
ATOM 5607 O O . CYS A 1 714 ? -6.648 -32.126 -29.240 1.00 92.44 714 CYS A O 1
ATOM 5609 N N . THR A 1 715 ? -6.252 -34.123 -28.287 1.00 89.19 715 THR A N 1
ATOM 5610 C CA . THR A 1 715 ? -5.056 -33.651 -27.581 1.00 89.19 715 THR A CA 1
ATOM 5611 C C . THR A 1 715 ? -3.876 -33.563 -28.551 1.00 89.19 715 THR A C 1
ATOM 5613 O O . THR A 1 715 ? -3.869 -34.279 -29.565 1.00 89.19 715 THR A O 1
ATOM 5616 N N . PRO A 1 716 ? -2.849 -32.745 -28.263 1.00 88.44 716 PRO A N 1
ATOM 5617 C CA . PRO A 1 716 ? -1.667 -32.678 -29.116 1.00 88.44 716 PRO A CA 1
ATOM 5618 C C . PRO A 1 716 ? -1.039 -34.057 -29.360 1.00 88.44 716 PRO A C 1
ATOM 5620 O O . PRO A 1 716 ? -0.810 -34.455 -30.506 1.00 88.44 716 PRO A O 1
ATOM 5623 N N . LEU A 1 717 ? -0.902 -34.851 -28.295 1.00 85.88 717 LEU A N 1
ATOM 5624 C CA . LEU A 1 717 ? -0.319 -36.189 -28.352 1.00 85.88 717 LEU A CA 1
ATOM 5625 C C . LEU A 1 717 ? -1.152 -37.170 -29.196 1.00 85.88 717 LEU A C 1
ATOM 5627 O O . LEU A 1 717 ? -0.593 -38.004 -29.909 1.00 85.88 717 LEU A O 1
ATOM 5631 N N . GLU A 1 718 ? -2.484 -37.070 -29.185 1.00 90.88 718 GLU A N 1
ATOM 5632 C CA . GLU A 1 718 ? -3.351 -37.877 -30.058 1.00 90.88 718 GLU A CA 1
ATOM 5633 C C . GLU A 1 718 ? -3.132 -37.558 -31.536 1.00 90.88 718 GLU A C 1
ATOM 5635 O O . GLU A 1 718 ? -3.070 -38.459 -32.380 1.00 90.88 718 GLU A O 1
ATOM 5640 N N . VAL A 1 719 ? -3.018 -36.275 -31.871 1.00 92.00 719 VAL A N 1
ATOM 5641 C CA . VAL A 1 719 ? -2.800 -35.850 -33.254 1.00 92.00 719 VAL A CA 1
ATOM 5642 C C . VAL A 1 719 ? -1.409 -36.276 -33.722 1.00 92.00 719 VAL A C 1
ATOM 5644 O O . VAL A 1 719 ? -1.313 -36.897 -34.785 1.00 92.00 719 VAL A O 1
ATOM 5647 N N . GLN A 1 720 ? -0.372 -36.051 -32.907 1.00 89.19 720 GLN A N 1
ATOM 5648 C CA . GLN A 1 720 ? 1.009 -36.495 -33.150 1.00 89.19 720 GLN A CA 1
ATOM 5649 C C . GLN A 1 720 ? 1.090 -38.016 -33.369 1.00 89.19 720 GLN A C 1
ATOM 5651 O O . GLN A 1 720 ? 1.726 -38.485 -34.314 1.00 89.19 720 GLN A O 1
ATOM 5656 N N . ASN A 1 721 ? 0.329 -38.803 -32.600 1.00 89.88 721 ASN A N 1
ATOM 5657 C CA . ASN A 1 721 ? 0.201 -40.257 -32.776 1.00 89.88 721 ASN A CA 1
ATOM 5658 C C . ASN A 1 721 ? -0.764 -40.672 -33.909 1.00 89.88 721 ASN A C 1
ATOM 5660 O O . ASN A 1 721 ? -1.216 -41.820 -33.981 1.00 89.88 721 ASN A O 1
ATOM 5664 N N . SER A 1 722 ? -1.071 -39.763 -34.841 1.00 92.88 722 SER A N 1
ATOM 5665 C CA . SER A 1 722 ? -1.895 -40.001 -36.033 1.00 92.88 722 SER A CA 1
ATOM 5666 C C . SER A 1 722 ? -3.355 -40.405 -35.756 1.00 92.88 722 SER A C 1
ATOM 5668 O O . SER A 1 722 ? -4.026 -40.915 -36.661 1.00 92.88 722 SER A O 1
ATOM 5670 N N . CYS A 1 723 ? -3.910 -40.150 -34.565 1.00 93.25 723 CYS A N 1
ATOM 5671 C CA . CYS A 1 723 ? -5.303 -40.493 -34.240 1.00 93.25 723 CYS A CA 1
ATOM 5672 C C . CYS A 1 723 ? -6.324 -39.754 -35.118 1.00 93.25 723 CYS A C 1
ATOM 5674 O O . CYS A 1 723 ? -7.376 -40.299 -35.453 1.00 93.25 723 CYS A O 1
ATOM 5676 N N . ALA A 1 724 ? -6.006 -38.532 -35.548 1.00 93.31 724 ALA A N 1
ATOM 5677 C CA . ALA A 1 724 ? -6.881 -37.722 -36.391 1.00 93.31 724 ALA A CA 1
ATOM 5678 C C . ALA A 1 724 ? -6.691 -37.966 -37.904 1.00 93.31 724 ALA A C 1
ATOM 5680 O O . ALA A 1 724 ? -7.509 -37.511 -38.711 1.00 93.31 724 ALA A O 1
ATOM 5681 N N . LYS A 1 725 ? -5.649 -38.701 -38.309 1.00 94.44 725 LYS A N 1
ATOM 5682 C CA . LYS A 1 725 ? -5.183 -38.831 -39.700 1.00 94.44 725 LYS A CA 1
ATOM 5683 C C . LYS A 1 725 ? -6.178 -39.540 -40.625 1.00 94.44 725 LYS A C 1
ATOM 5685 O O . LYS A 1 725 ? -6.758 -40.576 -40.293 1.00 94.44 725 LYS A O 1
ATOM 5690 N N . GLY A 1 726 ? -6.357 -39.035 -41.848 1.00 93.31 726 GLY A N 1
ATOM 5691 C CA . GLY A 1 726 ? -7.199 -39.687 -42.862 1.00 93.31 726 GLY A CA 1
ATOM 5692 C C . GLY A 1 726 ? -8.683 -39.761 -42.472 1.00 93.31 726 GLY A C 1
ATOM 5693 O O . GLY A 1 726 ? -9.437 -40.648 -42.914 1.00 93.31 726 GLY A O 1
ATOM 5694 N N . THR A 1 727 ? -9.126 -38.847 -41.608 1.00 93.06 727 THR A N 1
ATOM 5695 C CA . THR A 1 727 ? -10.518 -38.776 -41.161 1.00 93.06 727 THR A CA 1
ATOM 5696 C C . THR A 1 727 ? -11.431 -38.099 -42.189 1.00 93.06 727 THR A C 1
ATOM 5698 O O . THR A 1 727 ? -12.612 -38.452 -42.265 1.00 93.06 727 THR A O 1
ATOM 5701 N N . GLY A 1 728 ? -10.877 -37.286 -43.094 1.00 89.25 728 GLY A N 1
ATOM 5702 C CA . GLY A 1 728 ? -11.581 -36.606 -44.184 1.00 89.25 728 GLY A CA 1
ATOM 5703 C C . GLY A 1 728 ? -11.031 -35.195 -44.427 1.00 89.25 728 GLY A C 1
ATOM 5704 O O . GLY A 1 728 ? -10.022 -34.811 -43.848 1.00 89.25 728 GLY A O 1
ATOM 5705 N N . CYS A 1 729 ? -11.697 -34.430 -45.297 1.00 93.44 729 CYS A N 1
ATOM 5706 C CA . CYS A 1 729 ? -11.483 -32.985 -45.496 1.00 93.44 729 CYS A CA 1
ATOM 5707 C C . CYS A 1 729 ? -10.099 -32.520 -45.977 1.00 93.44 729 CYS A C 1
ATOM 5709 O O . CYS A 1 729 ? -9.885 -31.326 -46.068 1.00 93.44 729 CYS A O 1
ATOM 5711 N N . GLN A 1 730 ? -9.183 -33.432 -46.316 1.00 93.06 730 GLN A N 1
ATOM 5712 C CA . GLN A 1 730 ? -7.815 -33.120 -46.768 1.00 93.06 730 GLN A CA 1
ATOM 5713 C C . GLN A 1 730 ? -6.933 -32.358 -45.755 1.00 93.06 730 GLN A C 1
ATOM 5715 O O . GLN A 1 730 ? -5.777 -32.105 -46.059 1.00 93.06 730 GLN A O 1
ATOM 5720 N N . PHE A 1 731 ? -7.391 -32.157 -44.514 1.00 94.56 731 PHE A N 1
ATOM 5721 C CA . PHE A 1 731 ? -6.638 -31.508 -43.423 1.00 94.56 731 PHE A CA 1
ATOM 5722 C C . PHE A 1 731 ? -5.459 -32.336 -42.864 1.00 94.56 731 PHE A C 1
ATOM 5724 O O . PHE A 1 731 ? -5.069 -32.174 -41.720 1.00 94.56 731 PHE A O 1
ATOM 5731 N N . ASP A 1 732 ? -4.936 -33.314 -43.609 1.00 92.75 732 ASP A N 1
ATOM 5732 C CA . ASP A 1 732 ? -3.759 -34.089 -43.178 1.00 92.75 732 ASP A CA 1
ATOM 5733 C C . ASP A 1 732 ? -2.461 -33.276 -43.336 1.00 92.75 732 ASP A C 1
ATOM 5735 O O . ASP A 1 732 ? -1.430 -33.657 -42.794 1.00 92.75 732 ASP A O 1
ATOM 5739 N N . ARG A 1 733 ? -2.486 -32.199 -44.125 1.00 89.81 733 ARG A N 1
ATOM 5740 C CA . ARG A 1 733 ? -1.333 -31.325 -44.384 1.00 89.81 733 ARG A CA 1
ATOM 5741 C C . ARG A 1 733 ? -1.545 -29.896 -43.880 1.00 89.81 733 ARG A C 1
ATOM 5743 O O . ARG A 1 733 ? -0.761 -29.037 -44.250 1.00 89.81 733 ARG A O 1
ATOM 5750 N N . GLU A 1 734 ? -2.582 -29.695 -43.076 1.00 91.50 734 GLU A N 1
ATOM 5751 C CA . GLU A 1 734 ? -2.975 -28.406 -42.506 1.00 91.50 734 GLU A CA 1
ATOM 5752 C C . GLU A 1 734 ? -2.818 -28.469 -40.983 1.00 91.50 734 GLU A C 1
ATOM 5754 O O . GLU A 1 734 ? -2.929 -29.558 -40.395 1.00 91.50 734 GLU A O 1
ATOM 5759 N N . MET A 1 735 ? -2.613 -27.317 -40.349 1.00 91.88 735 MET A N 1
ATOM 5760 C CA . MET A 1 735 ? -2.638 -27.188 -38.893 1.00 91.88 735 MET A CA 1
ATOM 5761 C C . MET A 1 735 ? -4.074 -27.263 -38.374 1.00 91.88 735 MET A C 1
ATOM 5763 O O . MET A 1 735 ? -4.987 -26.649 -38.925 1.00 91.88 735 MET A O 1
ATOM 5767 N N . ILE A 1 736 ? -4.283 -28.062 -37.330 1.00 94.38 736 ILE A N 1
ATOM 5768 C CA . ILE A 1 736 ? -5.585 -28.232 -36.685 1.00 94.38 736 ILE A CA 1
ATOM 5769 C C . ILE A 1 736 ? -5.520 -27.787 -35.231 1.00 94.38 736 ILE A C 1
ATOM 5771 O O . ILE A 1 736 ? -4.499 -27.980 -34.576 1.00 94.38 736 ILE A O 1
ATOM 5775 N N . TRP A 1 737 ? -6.630 -27.276 -34.704 1.00 94.38 737 TRP A N 1
ATOM 5776 C CA . TRP A 1 737 ? -6.750 -26.997 -33.272 1.00 94.38 737 TRP A CA 1
ATOM 5777 C C . TRP A 1 737 ? -6.648 -28.278 -32.433 1.00 94.38 737 TRP A C 1
ATOM 5779 O O . TRP A 1 737 ? -7.291 -29.288 -32.750 1.00 94.38 737 TRP A O 1
ATOM 5789 N N . ALA A 1 738 ? -5.887 -28.212 -31.340 1.00 91.06 738 ALA A N 1
ATOM 5790 C CA . ALA A 1 738 ? -5.761 -29.263 -30.336 1.00 91.06 738 ALA A CA 1
ATOM 5791 C C . ALA A 1 738 ? -5.854 -28.668 -28.920 1.00 91.06 738 ALA A C 1
ATOM 5793 O O . ALA A 1 738 ? -5.469 -27.526 -28.702 1.00 91.06 738 ALA A O 1
ATOM 5794 N N . CYS A 1 739 ? -6.387 -29.424 -27.960 1.00 87.62 739 CYS A N 1
ATOM 5795 C CA . CYS A 1 739 ? -6.299 -29.097 -26.531 1.00 87.62 739 CYS A CA 1
ATOM 5796 C C . CYS A 1 739 ? -6.602 -30.328 -25.665 1.00 87.62 739 CYS A C 1
ATOM 5798 O O . CYS A 1 739 ? -7.230 -31.294 -26.117 1.00 87.62 739 CYS A O 1
ATOM 5800 N N . ALA A 1 740 ? -6.146 -30.294 -24.420 1.00 82.25 740 ALA A N 1
ATOM 5801 C CA . ALA A 1 740 ? -6.382 -31.268 -23.373 1.00 82.25 740 ALA A CA 1
ATOM 5802 C C . ALA A 1 740 ? -7.503 -30.790 -22.434 1.00 82.25 740 ALA A C 1
ATOM 5804 O O . ALA A 1 740 ? -7.610 -29.616 -22.083 1.00 82.25 740 ALA A O 1
ATOM 5805 N N . ASN A 1 741 ? -8.382 -31.720 -22.061 1.00 81.31 741 ASN A N 1
ATOM 5806 C CA . ASN A 1 741 ? -9.527 -31.455 -21.186 1.00 81.31 741 ASN A CA 1
ATOM 5807 C C . ASN A 1 741 ? -9.159 -31.652 -19.708 1.00 81.31 741 ASN A C 1
ATOM 5809 O O . ASN A 1 741 ? -8.128 -32.238 -19.391 1.00 81.31 741 ASN A O 1
ATOM 5813 N N . ASP A 1 742 ? -10.069 -31.292 -18.812 1.00 78.56 742 ASP A N 1
ATOM 5814 C CA . ASP A 1 742 ? -9.969 -31.454 -17.361 1.00 78.56 742 ASP A CA 1
ATOM 5815 C C . ASP A 1 742 ? -9.376 -32.795 -16.918 1.00 78.56 742 ASP A C 1
ATOM 5817 O O . ASP A 1 742 ? -9.774 -33.870 -17.379 1.00 78.56 742 ASP A O 1
ATOM 5821 N N . GLY A 1 743 ? -8.431 -32.727 -15.986 1.00 71.12 743 GLY A N 1
ATOM 5822 C CA . GLY A 1 743 ? -7.743 -33.862 -15.390 1.00 71.12 743 GLY A CA 1
ATOM 5823 C C . GLY A 1 743 ? -6.601 -34.444 -16.224 1.00 71.12 743 GLY A C 1
ATOM 5824 O O . GLY A 1 743 ? -5.871 -35.284 -15.693 1.00 71.12 743 GLY A O 1
ATOM 5825 N N . HIS A 1 744 ? -6.415 -34.017 -17.479 1.00 75.88 744 HIS A N 1
ATOM 5826 C CA . HIS A 1 744 ? -5.226 -34.378 -18.257 1.00 75.88 744 HIS A CA 1
ATOM 5827 C C . HIS A 1 744 ? -3.996 -33.694 -17.680 1.00 75.88 744 HIS A C 1
ATOM 5829 O O . HIS A 1 744 ? -4.098 -32.576 -17.193 1.00 75.88 744 HIS A O 1
ATOM 5835 N N . GLN A 1 745 ? -2.849 -34.369 -17.730 1.00 76.50 745 GLN A N 1
ATOM 5836 C CA . GLN A 1 745 ? -1.586 -33.725 -17.389 1.00 76.50 745 GLN A CA 1
ATOM 5837 C C . GLN A 1 745 ? -1.276 -32.627 -18.402 1.00 76.50 745 GLN A C 1
ATOM 5839 O O . GLN A 1 745 ? -1.562 -32.800 -19.587 1.00 76.50 745 GLN A O 1
ATOM 5844 N N . CYS A 1 746 ? -0.715 -31.537 -17.906 1.00 75.94 746 CYS A N 1
ATOM 5845 C CA . CYS A 1 746 ? -0.255 -30.403 -18.692 1.00 75.94 746 CYS A CA 1
ATOM 5846 C C . CYS A 1 746 ? 0.986 -29.822 -18.025 1.00 75.94 746 CYS A C 1
ATOM 5848 O O . CYS A 1 746 ? 1.148 -29.940 -16.802 1.00 75.94 746 CYS A O 1
ATOM 5850 N N . GLU A 1 747 ? 1.837 -29.210 -18.831 1.00 75.44 747 GLU A N 1
ATOM 5851 C CA . GLU A 1 747 ? 2.937 -28.368 -18.372 1.00 75.44 747 GLU A CA 1
ATOM 5852 C C . GLU A 1 747 ? 2.547 -26.887 -18.513 1.00 75.44 747 GLU A C 1
ATOM 5854 O O . GLU A 1 747 ? 2.920 -26.094 -17.653 1.00 75.44 747 GLU A O 1
ATOM 5859 N N . ASP A 1 748 ? 1.699 -26.553 -19.498 1.00 72.56 748 ASP A N 1
ATOM 5860 C CA . ASP A 1 748 ? 1.299 -25.177 -19.823 1.00 72.56 748 ASP A CA 1
ATOM 5861 C C . ASP A 1 748 ? -0.224 -24.995 -20.088 1.00 72.56 748 ASP A C 1
ATOM 5863 O O . ASP A 1 748 ? -0.933 -25.914 -20.515 1.00 72.56 748 ASP A O 1
ATOM 5867 N N . ASP A 1 749 ? -0.751 -23.782 -19.864 1.00 73.44 749 ASP A N 1
ATOM 5868 C CA . ASP A 1 749 ? -2.142 -23.369 -20.146 1.00 73.44 749 ASP A CA 1
ATOM 5869 C C . ASP A 1 749 ? -2.549 -23.519 -21.627 1.00 73.44 749 ASP A C 1
ATOM 5871 O O . ASP A 1 749 ? -3.728 -23.732 -21.945 1.00 73.44 749 ASP A O 1
ATOM 5875 N N . THR A 1 750 ? -1.592 -23.416 -22.550 1.00 76.69 750 THR A N 1
ATOM 5876 C CA . THR A 1 750 ? -1.779 -23.615 -24.000 1.00 76.69 750 THR A CA 1
ATOM 5877 C C . THR A 1 750 ? -2.152 -25.043 -24.356 1.00 76.69 750 THR A C 1
ATOM 5879 O O . THR A 1 750 ? -2.842 -25.264 -25.360 1.00 76.69 750 THR A O 1
ATOM 5882 N N . GLU A 1 751 ? -1.748 -26.005 -23.525 1.00 76.00 751 GLU A N 1
ATOM 5883 C CA . GLU A 1 751 ? -2.114 -27.406 -23.675 1.00 76.00 751 GLU A CA 1
ATOM 5884 C C . GLU A 1 751 ? -3.559 -27.647 -23.259 1.00 76.00 751 GLU A C 1
ATOM 5886 O O . GLU A 1 751 ? -4.177 -28.591 -23.746 1.00 76.00 751 GLU A O 1
ATOM 5891 N N . CYS A 1 752 ? -4.123 -26.798 -22.398 1.00 81.75 752 CYS A N 1
ATOM 5892 C CA . CYS A 1 752 ? -5.454 -26.967 -21.839 1.00 81.75 752 CYS A CA 1
ATOM 5893 C C . CYS A 1 752 ? -6.523 -26.199 -22.616 1.00 81.75 752 CYS A C 1
ATOM 5895 O O . CYS A 1 752 ? -6.317 -25.101 -23.140 1.00 81.75 752 CYS A O 1
ATOM 5897 N N . CYS A 1 753 ? -7.731 -26.766 -22.657 1.00 81.12 753 CYS A N 1
ATOM 5898 C CA . CYS A 1 753 ? -8.871 -26.077 -23.258 1.00 81.12 753 CYS A CA 1
ATOM 5899 C C . CYS A 1 753 ? -9.284 -24.822 -22.460 1.00 81.12 753 CYS A C 1
ATOM 5901 O O . CYS A 1 753 ? -9.914 -23.936 -23.034 1.00 81.12 753 CYS A O 1
ATOM 5903 N N . GLU A 1 754 ? -8.900 -24.742 -21.180 1.00 76.94 754 GLU A N 1
ATOM 5904 C CA . GLU A 1 754 ? -9.036 -23.562 -20.318 1.00 76.94 754 GLU A CA 1
ATOM 5905 C C . GLU A 1 754 ? -7.686 -23.208 -19.674 1.00 76.94 754 GLU A C 1
ATOM 5907 O O . GLU A 1 754 ? -6.955 -22.437 -20.297 1.00 76.94 754 GLU A O 1
ATOM 5912 N N . SER A 1 755 ? -7.325 -23.805 -18.526 1.00 77.50 755 SER A N 1
ATOM 5913 C CA . SER A 1 755 ? -6.039 -23.572 -17.839 1.00 77.50 755 SER A CA 1
ATOM 5914 C C . SER A 1 755 ? -5.420 -24.843 -17.244 1.00 77.50 755 SER A C 1
ATOM 5916 O O . SER A 1 755 ? -6.097 -25.851 -17.024 1.00 77.50 755 SER A O 1
ATOM 5918 N N . CYS A 1 756 ? -4.116 -24.795 -17.002 1.00 79.56 756 CYS A N 1
ATOM 5919 C CA . CYS A 1 756 ? -3.285 -25.800 -16.368 1.00 79.56 756 CYS A CA 1
ATOM 5920 C C . CYS A 1 756 ? -3.037 -25.414 -14.904 1.00 79.56 756 CYS A C 1
ATOM 5922 O O . CYS A 1 756 ? -2.341 -24.456 -14.589 1.00 79.56 756 CYS A O 1
ATOM 5924 N N . VAL A 1 757 ? -3.596 -26.176 -13.965 1.00 82.25 757 VAL A N 1
ATOM 5925 C CA . VAL A 1 757 ? -3.449 -25.925 -12.526 1.00 82.25 757 VAL A CA 1
ATOM 5926 C C . VAL A 1 757 ? -2.915 -27.181 -11.851 1.00 82.25 757 VAL A C 1
ATOM 5928 O O . VAL A 1 757 ? -3.508 -28.256 -11.945 1.00 82.25 757 VAL A O 1
ATOM 5931 N N . ASN A 1 758 ? -1.795 -27.057 -11.132 1.00 85.38 758 ASN A N 1
ATOM 5932 C CA . ASN A 1 758 ? -1.101 -28.185 -10.491 1.00 85.38 758 ASN A CA 1
ATOM 5933 C C . ASN A 1 758 ? -0.762 -29.323 -11.480 1.00 85.38 758 ASN A C 1
ATOM 5935 O O . ASN A 1 758 ? -1.036 -30.497 -11.204 1.00 85.38 758 ASN A O 1
ATOM 5939 N N . SER A 1 759 ? -0.214 -28.968 -12.649 1.00 83.69 759 SER A N 1
ATOM 5940 C CA . SER A 1 759 ? 0.114 -29.892 -13.750 1.00 83.69 759 SER A CA 1
ATOM 5941 C C . SER A 1 759 ? -1.076 -30.715 -14.253 1.00 83.69 759 SER A C 1
ATOM 5943 O O . SER A 1 759 ? -0.913 -31.842 -14.734 1.00 83.69 759 SER A O 1
ATOM 5945 N N . LYS A 1 760 ? -2.296 -30.193 -14.086 1.00 80.69 760 LYS A N 1
ATOM 5946 C CA . LYS A 1 760 ? -3.518 -30.783 -14.623 1.00 80.69 760 LYS A CA 1
ATOM 5947 C C . LYS A 1 760 ? -4.393 -29.726 -15.263 1.00 80.69 760 LYS A C 1
ATOM 5949 O O . LYS A 1 760 ? -4.637 -28.685 -14.666 1.00 80.69 760 LYS A O 1
ATOM 5954 N N . CYS A 1 761 ? -4.942 -30.032 -16.430 1.00 80.62 761 CYS A N 1
ATOM 5955 C CA . CYS A 1 761 ? -5.952 -29.180 -17.018 1.00 80.62 761 CYS A CA 1
ATOM 5956 C C . CYS A 1 761 ? -7.149 -29.120 -16.078 1.00 80.62 761 CYS A C 1
ATOM 5958 O O . CYS A 1 761 ? -7.608 -30.145 -15.566 1.00 80.62 761 CYS A O 1
ATOM 5960 N N . VAL A 1 762 ? -7.645 -27.922 -15.834 1.00 80.25 762 VAL A N 1
ATOM 5961 C CA . VAL A 1 762 ? -8.888 -27.674 -15.119 1.00 80.25 762 VAL A CA 1
ATOM 5962 C C . VAL A 1 762 ? -9.824 -26.969 -16.077 1.00 80.25 762 VAL A C 1
ATOM 5964 O O . VAL A 1 762 ? -9.395 -26.157 -16.893 1.00 80.25 762 VAL A O 1
ATOM 5967 N N . GLY A 1 763 ? -11.099 -27.302 -15.996 1.00 67.62 763 GLY A N 1
ATOM 5968 C CA . GLY A 1 763 ? -12.132 -26.658 -16.778 1.00 67.62 763 GLY A CA 1
ATOM 5969 C C . GLY A 1 763 ? -13.240 -26.187 -15.874 1.00 67.62 763 GLY A C 1
ATOM 5970 O O . GLY A 1 763 ? -13.514 -26.722 -14.794 1.00 67.62 763 GLY A O 1
ATOM 5971 N N . GLY A 1 764 ? -13.865 -25.122 -16.340 1.00 51.00 764 GLY A N 1
ATOM 5972 C CA . GLY A 1 764 ? -15.061 -24.536 -15.807 1.00 51.00 764 GLY A CA 1
ATOM 5973 C C . GLY A 1 764 ? -16.146 -25.591 -15.823 1.00 51.00 764 GLY A C 1
ATOM 5974 O O . GLY A 1 764 ? -16.632 -26.023 -16.871 1.00 51.00 764 GLY A O 1
ATOM 5975 N N . ASP A 1 765 ? -16.516 -25.999 -14.617 1.00 38.16 765 ASP A N 1
ATOM 5976 C CA . ASP A 1 765 ? -17.570 -26.947 -14.314 1.00 38.16 765 ASP A CA 1
ATOM 5977 C C . ASP A 1 765 ? -18.875 -26.530 -15.020 1.00 38.16 765 ASP A C 1
ATOM 5979 O O . ASP A 1 765 ? -19.689 -25.760 -14.512 1.00 38.16 765 ASP A O 1
ATOM 5983 N N . THR A 1 766 ? -19.108 -27.088 -16.210 1.00 36.66 766 THR A N 1
ATOM 5984 C CA . THR A 1 766 ? -20.460 -27.333 -16.719 1.00 36.66 766 THR A CA 1
ATOM 5985 C C . THR A 1 766 ? -20.879 -28.754 -16.353 1.00 36.66 766 THR A C 1
ATOM 5987 O O . THR A 1 766 ? -21.299 -29.547 -17.186 1.00 36.66 766 THR A O 1
ATOM 5990 N N . GLY A 1 767 ? -20.802 -29.053 -15.056 1.00 33.50 767 GLY A N 1
ATOM 5991 C CA . GLY A 1 767 ? -21.602 -30.045 -14.359 1.00 33.50 767 GLY A CA 1
ATOM 5992 C C . GLY A 1 767 ? -21.182 -31.498 -14.553 1.00 33.50 767 GLY A C 1
ATOM 5993 O O . GLY A 1 767 ? -21.631 -32.151 -15.492 1.00 33.50 767 GLY A O 1
ATOM 5994 N N . SER A 1 768 ? -20.501 -32.062 -13.546 1.00 27.94 768 SER A N 1
ATOM 5995 C CA . SER A 1 768 ? -20.990 -33.232 -12.775 1.00 27.94 768 SER A CA 1
ATOM 5996 C C . SER A 1 768 ? -19.874 -34.089 -12.141 1.00 27.94 768 SER A C 1
ATOM 5998 O O . SER A 1 768 ? -19.279 -34.933 -12.799 1.00 27.94 768 SER A O 1
ATOM 6000 N N . ARG A 1 769 ? -19.840 -34.051 -10.797 1.00 28.00 769 ARG A N 1
ATOM 6001 C CA . ARG A 1 769 ? -19.642 -35.166 -9.830 1.00 28.00 769 ARG A CA 1
ATOM 6002 C C . ARG A 1 769 ? -18.293 -35.922 -9.766 1.00 28.00 769 ARG A C 1
ATOM 6004 O O . ARG A 1 769 ? -18.099 -36.921 -10.441 1.00 28.00 769 ARG A O 1
ATOM 6011 N N . SER A 1 770 ? -17.568 -35.609 -8.680 1.00 26.36 770 SER A N 1
ATOM 6012 C CA . SER A 1 770 ? -17.185 -36.499 -7.552 1.00 26.36 770 SER A CA 1
ATOM 6013 C C . SER A 1 770 ? -16.323 -37.752 -7.815 1.00 26.36 770 SER A C 1
ATOM 6015 O O . SER A 1 770 ? -16.815 -38.731 -8.371 1.00 26.36 770 SER A O 1
ATOM 6017 N N . LYS A 1 771 ? -15.120 -37.804 -7.204 1.00 26.09 771 LYS A N 1
ATOM 6018 C CA . LYS A 1 771 ? -14.796 -38.624 -6.002 1.00 26.09 771 LYS A CA 1
ATOM 6019 C C . LYS A 1 771 ? -13.294 -38.589 -5.623 1.00 26.09 771 LYS A C 1
ATOM 6021 O O . LYS A 1 771 ? -12.459 -39.029 -6.394 1.00 26.09 771 LYS A O 1
ATOM 6026 N N . THR A 1 772 ? -13.032 -38.066 -4.420 1.00 25.67 772 THR A N 1
ATOM 6027 C CA . THR A 1 772 ? -12.178 -38.540 -3.294 1.00 25.67 772 THR A CA 1
ATOM 6028 C C . THR A 1 772 ? -10.938 -39.445 -3.459 1.00 25.67 772 THR A C 1
ATOM 6030 O O . THR A 1 772 ? -10.946 -40.394 -4.232 1.00 25.67 772 THR A O 1
ATOM 6033 N N . GLU A 1 773 ? -10.042 -39.246 -2.466 1.00 26.84 773 GLU A N 1
ATOM 6034 C CA . GLU A 1 773 ? -8.899 -40.047 -1.946 1.00 26.84 773 GLU A CA 1
ATOM 6035 C C . GLU A 1 773 ? -7.527 -39.612 -2.501 1.00 26.84 773 GLU A C 1
ATOM 6037 O O . GLU A 1 773 ? -7.375 -39.468 -3.702 1.00 26.84 773 GLU A O 1
ATOM 6042 N N . GLY A 1 774 ? -6.460 -39.341 -1.739 1.00 23.56 774 GLY A N 1
ATOM 6043 C CA . GLY A 1 774 ? -6.090 -39.567 -0.337 1.00 23.56 774 GLY A CA 1
ATOM 6044 C C . GLY A 1 774 ? -4.583 -39.916 -0.286 1.00 23.56 774 GLY A C 1
ATOM 6045 O O . GLY A 1 774 ? -4.072 -40.447 -1.264 1.00 23.56 774 GLY A O 1
ATOM 6046 N N . ILE A 1 775 ? -3.925 -39.705 0.869 1.00 24.58 775 ILE A N 1
ATOM 6047 C CA . ILE A 1 775 ? -2.642 -40.310 1.340 1.00 24.58 775 ILE A CA 1
ATOM 6048 C C . ILE A 1 775 ? -1.390 -39.390 1.446 1.00 24.58 775 ILE A C 1
ATOM 6050 O O . ILE A 1 775 ? -0.665 -39.147 0.493 1.00 24.58 775 ILE A O 1
ATOM 6054 N N . GLN A 1 776 ? -1.150 -38.978 2.704 1.00 25.56 776 GLN A N 1
ATOM 6055 C CA . GLN A 1 776 ? 0.046 -39.135 3.570 1.00 25.56 776 GLN A CA 1
ATOM 6056 C C . GLN A 1 776 ? 1.458 -38.671 3.144 1.00 25.56 776 GLN A C 1
ATOM 6058 O O . GLN A 1 776 ? 2.172 -39.339 2.409 1.00 25.56 776 GLN A O 1
ATOM 6063 N N . SER A 1 777 ? 1.893 -37.605 3.830 1.00 25.23 777 SER A N 1
ATOM 6064 C CA . SER A 1 777 ? 3.060 -37.486 4.736 1.00 25.23 777 SER A CA 1
ATOM 6065 C C . SER A 1 777 ? 4.305 -38.369 4.548 1.00 25.23 777 SER A C 1
ATOM 6067 O O . SER A 1 777 ? 4.228 -39.590 4.691 1.00 25.23 777 SER A O 1
ATOM 6069 N N . LEU A 1 778 ? 5.480 -37.723 4.563 1.00 24.88 778 LEU A N 1
ATOM 6070 C CA . LEU A 1 778 ? 6.672 -38.256 5.234 1.00 24.88 778 LEU A CA 1
ATOM 6071 C C . LEU A 1 778 ? 7.607 -37.140 5.738 1.00 24.88 778 LEU A C 1
ATOM 6073 O O . LEU A 1 778 ? 8.179 -36.376 4.971 1.00 24.88 778 LEU A O 1
ATOM 6077 N N . ASN A 1 779 ? 7.742 -37.099 7.065 1.00 24.70 779 ASN A N 1
ATOM 6078 C CA . ASN A 1 779 ? 8.782 -36.421 7.837 1.00 24.70 779 ASN A CA 1
ATOM 6079 C C . ASN A 1 779 ? 10.117 -37.162 7.700 1.00 24.70 779 ASN A C 1
ATOM 6081 O O . ASN A 1 779 ? 10.128 -38.380 7.877 1.00 24.70 779 ASN A O 1
ATOM 6085 N N . VAL A 1 780 ? 11.232 -36.431 7.612 1.00 28.03 780 VAL A N 1
ATOM 6086 C CA . VAL A 1 780 ? 12.496 -36.806 8.272 1.00 28.03 780 VAL A CA 1
ATOM 6087 C C . VAL A 1 780 ? 13.200 -35.523 8.718 1.00 28.03 780 VAL A C 1
ATOM 6089 O O . VAL A 1 780 ? 13.423 -34.625 7.915 1.00 28.03 780 VAL A O 1
ATOM 6092 N N . GLY A 1 781 ? 13.520 -35.437 10.008 1.00 23.47 781 GLY A N 1
ATOM 6093 C CA . GLY A 1 781 ? 14.293 -34.345 10.591 1.00 23.47 781 GLY A CA 1
ATOM 6094 C C . GLY A 1 781 ? 15.695 -34.761 11.037 1.00 23.47 781 GLY A C 1
ATOM 6095 O O . GLY A 1 781 ? 16.152 -35.864 10.748 1.00 23.47 781 GLY A O 1
ATOM 6096 N N . LEU A 1 782 ? 16.249 -33.869 11.868 1.00 25.84 782 LEU A N 1
ATOM 6097 C CA . LEU A 1 782 ? 17.336 -34.005 12.854 1.00 25.84 782 LEU A CA 1
ATOM 6098 C C . LEU A 1 782 ? 18.779 -33.648 12.456 1.00 25.84 782 LEU A C 1
ATOM 6100 O O . LEU A 1 782 ? 19.439 -34.362 11.712 1.00 25.84 782 LEU A O 1
ATOM 6104 N N . GLY A 1 783 ? 19.293 -32.651 13.198 1.00 24.95 783 GLY A N 1
ATOM 6105 C CA . GLY A 1 783 ? 20.626 -32.653 13.830 1.00 24.95 783 GLY A CA 1
ATOM 6106 C C . GLY A 1 783 ? 21.495 -31.443 13.455 1.00 24.95 783 GLY A C 1
ATOM 6107 O O . GLY A 1 783 ? 22.028 -31.432 12.359 1.00 24.95 783 GLY A O 1
ATOM 6108 N N . ALA A 1 784 ? 21.574 -30.343 14.227 1.00 25.48 784 ALA A N 1
ATOM 6109 C CA . ALA A 1 784 ? 22.304 -30.155 15.505 1.00 25.48 784 ALA A CA 1
ATOM 6110 C C . ALA A 1 784 ? 23.827 -30.417 15.367 1.00 25.48 784 ALA A C 1
ATOM 6112 O O . ALA A 1 784 ? 24.189 -31.468 14.859 1.00 25.48 784 ALA A O 1
ATOM 6113 N N . THR A 1 785 ? 24.823 -29.647 15.832 1.00 24.64 785 THR A N 1
ATOM 6114 C CA . THR A 1 785 ? 25.043 -28.370 16.558 1.00 24.64 785 THR A CA 1
ATOM 6115 C C . THR A 1 785 ? 26.591 -28.177 16.577 1.00 24.64 785 THR A C 1
ATOM 6117 O O . THR A 1 785 ? 27.292 -29.157 16.326 1.00 24.64 785 THR A O 1
ATOM 6120 N N . ILE A 1 786 ? 27.118 -26.997 16.976 1.00 25.03 786 ILE A N 1
ATOM 6121 C CA . ILE A 1 786 ? 28.274 -26.767 17.910 1.00 25.03 786 ILE A CA 1
ATOM 6122 C C . ILE A 1 786 ? 29.339 -25.722 17.455 1.00 25.03 786 ILE A C 1
ATOM 6124 O O . ILE A 1 786 ? 30.153 -26.017 16.591 1.00 25.03 786 ILE A O 1
ATOM 6128 N N . LEU A 1 787 ? 29.344 -24.576 18.184 1.00 23.66 787 LEU A N 1
ATOM 6129 C CA . LEU A 1 787 ? 30.448 -23.777 18.810 1.00 23.66 787 LEU A CA 1
ATOM 6130 C C . LEU A 1 787 ? 31.591 -23.188 17.931 1.00 23.66 787 LEU A C 1
ATOM 6132 O O . LEU A 1 787 ? 31.998 -23.801 16.961 1.00 23.66 787 LEU A O 1
ATOM 6136 N N . ALA A 1 788 ? 32.258 -22.058 18.225 1.00 23.77 788 ALA A N 1
ATOM 6137 C CA . ALA A 1 788 ? 32.264 -21.090 19.333 1.00 23.77 788 ALA A CA 1
ATOM 6138 C C . ALA A 1 788 ? 33.039 -19.798 18.939 1.00 23.77 788 ALA A C 1
ATOM 6140 O O . ALA A 1 788 ? 33.914 -19.829 18.082 1.00 23.77 788 ALA A O 1
ATOM 6141 N N . GLU A 1 789 ? 32.678 -18.709 19.630 1.00 24.02 789 GLU A N 1
ATOM 6142 C CA . GLU A 1 789 ? 33.420 -17.529 20.137 1.00 24.02 789 GLU A CA 1
ATOM 6143 C C . GLU A 1 789 ? 34.804 -17.095 19.593 1.00 24.02 789 GLU A C 1
ATOM 6145 O O . GLU A 1 789 ? 35.751 -17.872 19.507 1.00 24.02 789 GLU A O 1
ATOM 6150 N N . GLY A 1 790 ? 34.966 -15.765 19.447 1.00 23.91 790 GLY A N 1
ATOM 6151 C CA . GLY A 1 790 ? 36.275 -15.096 19.444 1.00 23.91 790 GLY A CA 1
ATOM 6152 C C . GLY A 1 790 ? 36.265 -13.586 19.131 1.00 23.91 790 GLY A C 1
ATOM 6153 O O . GLY A 1 790 ? 36.451 -13.184 17.990 1.00 23.91 790 GLY A O 1
ATOM 6154 N N . GLN A 1 791 ? 36.127 -12.744 20.158 1.00 22.84 791 GLN A N 1
ATOM 6155 C CA . GLN A 1 791 ? 36.658 -11.361 20.246 1.00 22.84 791 GLN A CA 1
ATOM 6156 C C . GLN A 1 791 ? 37.708 -11.335 21.392 1.00 22.84 791 GLN A C 1
ATOM 6158 O O . GLN A 1 791 ? 37.775 -12.348 22.094 1.00 22.84 791 GLN A O 1
ATOM 6163 N N . PRO A 1 792 ? 38.493 -10.261 21.694 1.00 36.31 792 PRO A N 1
ATOM 6164 C CA . PRO A 1 792 ? 38.477 -8.863 21.209 1.00 36.31 792 PRO A CA 1
ATOM 6165 C C . PRO A 1 792 ? 39.882 -8.237 20.942 1.00 36.31 792 PRO A C 1
ATOM 6167 O O . PRO A 1 792 ? 40.915 -8.878 21.129 1.00 36.31 792 PRO A O 1
ATOM 6170 N N . SER A 1 793 ? 39.904 -6.936 20.595 1.00 22.50 793 SER A N 1
ATOM 6171 C CA . SER A 1 793 ? 40.851 -5.857 21.014 1.00 22.50 793 SER A CA 1
ATOM 6172 C C . SER A 1 793 ? 41.232 -4.943 19.831 1.00 22.50 793 SER A C 1
ATOM 6174 O O . SER A 1 793 ? 41.173 -5.381 18.695 1.00 22.50 793 SER A O 1
ATOM 6176 N N . SER A 1 794 ? 41.711 -3.704 19.960 1.00 23.55 794 SER A N 1
ATOM 6177 C CA . SER A 1 794 ? 41.407 -2.510 20.770 1.00 23.55 794 SER A CA 1
ATOM 6178 C C . SER A 1 794 ? 42.185 -1.331 20.123 1.00 23.55 794 SER A C 1
ATOM 6180 O O . SER A 1 794 ? 43.067 -1.571 19.298 1.00 23.55 794 SER A O 1
ATOM 6182 N N . SER A 1 795 ? 41.916 -0.087 20.561 1.00 23.80 795 SER A N 1
ATOM 6183 C CA . SER A 1 795 ? 42.674 1.176 20.326 1.00 23.80 795 SER A CA 1
ATOM 6184 C C . SER A 1 795 ? 42.439 1.922 18.994 1.00 23.80 795 SER A C 1
ATOM 6186 O O . SER A 1 795 ? 42.226 1.298 17.970 1.00 23.80 795 SER A O 1
ATOM 6188 N N . SER A 1 796 ? 42.550 3.250 18.851 1.00 22.67 796 SER A N 1
ATOM 6189 C CA . SER A 1 796 ? 42.229 4.460 19.640 1.00 22.67 796 SER A CA 1
ATOM 6190 C C . SER A 1 796 ? 42.684 5.684 18.811 1.00 22.67 796 SER A C 1
ATOM 6192 O O . SER A 1 796 ? 43.754 5.625 18.219 1.00 22.67 796 SER A O 1
ATOM 6194 N N . CYS A 1 797 ? 41.943 6.799 18.898 1.00 20.38 797 CYS A N 1
ATOM 6195 C CA . CYS A 1 797 ? 42.353 8.204 18.672 1.00 20.38 797 CYS A CA 1
ATOM 6196 C C . CYS A 1 797 ? 42.838 8.690 17.286 1.00 20.38 797 CYS A C 1
ATOM 6198 O O . CYS A 1 797 ? 43.966 8.427 16.893 1.00 20.38 797 CYS A O 1
ATOM 6200 N N . ALA A 1 798 ? 42.109 9.662 16.713 1.00 24.02 798 ALA A N 1
ATOM 6201 C CA . ALA A 1 798 ? 42.615 11.035 16.537 1.00 24.02 798 ALA A CA 1
ATOM 6202 C C . ALA A 1 798 ? 41.482 12.029 16.207 1.00 24.02 798 ALA A C 1
ATOM 6204 O O . ALA A 1 798 ? 40.610 11.769 15.387 1.00 24.02 798 ALA A O 1
ATOM 6205 N N . ARG A 1 799 ? 41.527 13.184 16.881 1.00 22.98 799 ARG A N 1
ATOM 6206 C CA . ARG A 1 799 ? 40.689 14.374 16.680 1.00 22.98 799 ARG A CA 1
ATOM 6207 C C . ARG A 1 799 ? 41.110 15.128 15.417 1.00 22.98 799 ARG A C 1
ATOM 6209 O O . ARG A 1 799 ? 42.309 15.286 15.214 1.00 22.98 799 ARG A O 1
ATOM 6216 N N . LEU A 1 800 ? 40.168 15.786 14.740 1.00 23.41 800 LEU A N 1
ATOM 6217 C CA . LEU A 1 800 ? 40.444 17.075 14.097 1.00 23.41 800 LEU A CA 1
ATOM 6218 C C . LEU A 1 800 ? 39.236 18.015 14.224 1.00 23.41 800 LEU A C 1
ATOM 6220 O O . LEU A 1 800 ? 38.115 17.668 13.871 1.00 23.41 800 LEU A O 1
ATOM 6224 N N . ASN A 1 801 ? 39.502 19.198 14.778 1.00 21.73 801 ASN A N 1
ATOM 6225 C CA . ASN A 1 801 ? 38.601 20.345 14.831 1.00 21.73 801 ASN A CA 1
ATOM 6226 C C . ASN A 1 801 ? 38.537 21.015 13.454 1.00 21.73 801 ASN A C 1
ATOM 6228 O O . ASN A 1 801 ? 39.592 21.250 12.866 1.00 21.73 801 ASN A O 1
ATOM 6232 N N . LEU A 1 802 ? 37.360 21.494 13.047 1.00 24.41 802 LEU A N 1
ATOM 6233 C CA . LEU A 1 802 ? 37.270 22.747 12.299 1.00 24.41 802 LEU A CA 1
ATOM 6234 C C . LEU A 1 802 ? 36.001 23.510 12.705 1.00 24.41 802 LEU A C 1
ATOM 6236 O O . LEU A 1 802 ? 34.895 22.983 12.692 1.00 24.41 802 LEU A O 1
ATOM 6240 N N . PHE A 1 803 ? 36.223 24.745 13.140 1.00 20.80 803 PHE A N 1
ATOM 6241 C CA . PHE A 1 803 ? 35.242 25.757 13.521 1.00 20.80 803 PHE A CA 1
ATOM 6242 C C . PHE A 1 803 ? 34.872 26.622 12.299 1.00 20.80 803 PHE A C 1
ATOM 6244 O O . PHE A 1 803 ? 35.667 26.682 11.363 1.00 20.80 803 PHE A O 1
ATOM 6251 N N . LEU A 1 804 ? 33.789 27.413 12.456 1.00 23.28 804 LEU A N 1
ATOM 6252 C CA . LEU A 1 804 ? 33.378 28.636 11.715 1.00 23.28 804 LEU A CA 1
ATOM 6253 C C . LEU A 1 804 ? 32.389 28.400 10.545 1.00 23.28 804 LEU A C 1
ATOM 6255 O O . LEU A 1 804 ? 32.643 27.540 9.721 1.00 23.28 804 LEU A O 1
ATOM 6259 N N . ILE A 1 805 ? 31.257 29.105 10.356 1.00 23.91 805 ILE A N 1
ATOM 6260 C CA . ILE A 1 805 ? 30.662 30.345 10.909 1.00 23.91 805 ILE A CA 1
ATOM 6261 C C . ILE A 1 805 ? 29.130 30.303 10.674 1.00 23.91 805 ILE A C 1
ATOM 6263 O O . ILE A 1 805 ? 28.682 29.878 9.614 1.00 23.91 805 ILE A O 1
ATOM 6267 N N . PHE A 1 806 ? 28.341 30.809 11.629 1.00 21.89 806 PHE A N 1
ATOM 6268 C CA . PHE A 1 806 ? 26.925 31.179 11.466 1.00 21.89 806 PHE A CA 1
ATOM 6269 C C . PHE A 1 806 ? 26.789 32.633 10.980 1.00 21.89 806 PHE A C 1
ATOM 6271 O O . PHE A 1 806 ? 27.451 33.507 11.541 1.00 21.89 806 PHE A O 1
ATOM 6278 N N . ASN A 1 807 ? 25.865 32.909 10.048 1.00 22.44 807 ASN A N 1
ATOM 6279 C CA . ASN A 1 807 ? 24.886 34.013 10.148 1.00 22.44 807 ASN A CA 1
ATOM 6280 C C . ASN A 1 807 ? 23.831 33.970 9.009 1.00 22.44 807 ASN A C 1
ATOM 6282 O O . ASN A 1 807 ? 24.079 33.320 7.997 1.00 22.44 807 ASN A O 1
ATOM 6286 N N . PRO A 1 808 ? 22.649 34.607 9.181 1.00 32.91 808 PRO A N 1
ATOM 6287 C CA . PRO A 1 808 ? 21.355 34.144 8.674 1.00 32.91 808 PRO A CA 1
ATOM 6288 C C . PRO A 1 808 ? 20.710 35.157 7.697 1.00 32.91 808 PRO A C 1
ATOM 6290 O O . PRO A 1 808 ? 21.366 36.107 7.281 1.00 32.91 808 PRO A O 1
ATOM 6293 N N . ILE A 1 809 ? 19.398 34.994 7.441 1.00 22.95 809 ILE A N 1
ATOM 6294 C CA . ILE A 1 809 ? 18.453 35.838 6.661 1.00 22.95 809 ILE A CA 1
ATOM 6295 C C . ILE A 1 809 ? 18.257 35.270 5.238 1.00 22.95 809 ILE A C 1
ATOM 6297 O O . ILE A 1 809 ? 19.154 35.315 4.413 1.00 22.95 809 ILE A O 1
ATOM 6301 N N . SER A 1 810 ? 17.104 34.705 4.868 1.00 24.61 810 SER A N 1
ATOM 6302 C CA . SER A 1 810 ? 15.786 35.354 4.880 1.00 24.61 810 SER A CA 1
ATOM 6303 C C . SER A 1 810 ? 14.635 34.336 4.829 1.00 24.61 810 SER A C 1
ATOM 6305 O O . SER A 1 810 ? 14.637 33.406 4.031 1.00 24.61 810 SER A O 1
ATOM 6307 N N . LEU A 1 811 ? 13.631 34.566 5.681 1.00 23.52 811 LEU A N 1
ATOM 6308 C CA . LEU A 1 811 ? 12.281 34.014 5.580 1.00 23.52 811 LEU A CA 1
ATOM 6309 C C . LEU A 1 811 ? 11.589 34.552 4.322 1.00 23.52 811 LEU A C 1
ATOM 6311 O O . LEU A 1 811 ? 11.522 35.769 4.152 1.00 23.52 811 LEU A O 1
ATOM 6315 N N . SER A 1 812 ? 10.968 33.679 3.533 1.00 23.70 812 SER A N 1
ATOM 6316 C CA . SER A 1 812 ? 9.534 33.721 3.174 1.00 23.70 812 SER A CA 1
ATOM 6317 C C . SER A 1 812 ? 9.230 32.694 2.073 1.00 23.70 812 SER A C 1
ATOM 6319 O O . SER A 1 812 ? 10.041 32.510 1.178 1.00 23.70 812 SER A O 1
ATOM 6321 N N . LEU A 1 813 ? 8.039 32.076 2.151 1.00 25.02 813 LEU A N 1
ATOM 6322 C CA . LEU A 1 813 ? 7.398 31.183 1.162 1.00 25.02 813 LEU A CA 1
ATOM 6323 C C . LEU A 1 813 ? 7.762 29.687 1.181 1.00 25.02 813 LEU A C 1
ATOM 6325 O O . LEU A 1 813 ? 8.275 29.193 0.191 1.00 25.02 813 LEU A O 1
ATOM 6329 N N . ILE A 1 814 ? 7.370 28.943 2.227 1.00 21.59 814 ILE A N 1
ATOM 6330 C CA . ILE A 1 814 ? 6.905 27.544 2.082 1.00 21.59 814 ILE A CA 1
ATOM 6331 C C . ILE A 1 814 ? 5.806 27.281 3.125 1.00 21.59 814 ILE A C 1
ATOM 6333 O O . ILE A 1 814 ? 6.059 26.972 4.285 1.00 21.59 814 ILE A O 1
ATOM 6337 N N . VAL A 1 815 ? 4.562 27.441 2.698 1.00 23.09 815 VAL A N 1
ATOM 6338 C CA . VAL A 1 815 ? 3.425 26.621 3.139 1.00 23.09 815 VAL A CA 1
ATOM 6339 C C . VAL A 1 815 ? 2.943 25.962 1.843 1.00 23.09 815 VAL A C 1
ATOM 6341 O O . VAL A 1 815 ? 3.147 26.561 0.791 1.00 23.09 815 VAL A O 1
ATOM 6344 N N . TRP A 1 816 ? 2.330 24.780 1.917 1.00 24.38 816 TRP A N 1
ATOM 6345 C CA . TRP A 1 816 ? 1.810 23.964 0.801 1.00 24.38 816 TRP A CA 1
ATOM 6346 C C . TRP A 1 816 ? 2.749 22.858 0.295 1.00 24.38 816 TRP A C 1
ATOM 6348 O O . TRP A 1 816 ? 3.348 22.952 -0.770 1.00 24.38 816 TRP A O 1
ATOM 6358 N N . ALA A 1 817 ? 2.825 21.782 1.087 1.00 23.05 817 ALA A N 1
ATOM 6359 C CA . ALA A 1 817 ? 3.064 20.407 0.624 1.00 23.05 817 ALA A CA 1
ATOM 6360 C C . ALA A 1 817 ? 2.565 19.367 1.659 1.00 23.05 817 ALA A C 1
ATOM 6362 O O . ALA A 1 817 ? 3.186 18.335 1.861 1.00 23.05 817 ALA A O 1
ATOM 6363 N N . TRP A 1 818 ? 1.465 19.668 2.355 1.00 23.61 818 TRP A N 1
ATOM 6364 C CA . TRP A 1 818 ? 0.736 18.720 3.206 1.00 23.61 818 TRP A CA 1
ATOM 6365 C C . TRP A 1 818 ? -0.740 18.928 2.919 1.00 23.61 818 TRP A C 1
ATOM 6367 O O . TRP A 1 818 ? -1.406 19.709 3.602 1.00 23.61 818 TRP A O 1
ATOM 6377 N N . MET A 1 819 ? -1.210 18.345 1.818 1.00 26.56 819 MET A N 1
ATOM 6378 C CA . MET A 1 819 ? -2.631 18.293 1.508 1.00 26.56 819 MET A CA 1
ATOM 6379 C C . MET A 1 819 ? -2.951 17.212 0.496 1.00 26.56 819 MET A C 1
ATOM 6381 O O . MET A 1 819 ? -2.508 17.367 -0.656 1.00 26.56 819 MET A O 1
#

Solvent-accessible surface area (backbone atoms only — not comparable to full-atom values): 42879 Å² total; per-residue (Å²): 132,80,79,66,66,48,41,32,40,38,42,17,33,40,62,47,86,60,65,87,83,73,49,67,66,60,47,54,50,53,24,51,40,46,32,49,45,33,69,74,78,60,46,97,48,35,44,32,41,20,24,6,26,59,40,48,58,14,90,45,34,48,70,56,39,16,68,61,67,68,35,91,45,61,49,59,10,45,22,53,50,35,31,52,46,49,44,52,51,51,48,35,40,43,76,30,52,32,79,39,74,49,67,22,48,22,58,28,53,67,13,27,68,59,3,32,26,60,70,60,71,29,35,29,70,96,42,71,40,30,61,51,17,45,26,63,47,65,42,25,45,100,88,67,49,59,72,61,60,63,49,45,78,92,34,69,15,40,34,54,70,92,52,76,39,37,66,52,22,38,30,46,75,55,91,42,35,34,38,35,34,32,57,38,78,39,76,39,100,83,42,79,49,64,41,69,40,40,77,82,31,32,50,77,42,23,13,34,35,33,56,56,55,69,56,47,35,54,40,52,50,49,42,44,53,40,46,64,36,97,86,44,72,49,65,42,38,38,36,31,25,17,50,45,46,75,76,79,56,51,27,37,97,39,74,42,60,52,37,45,66,26,72,77,19,62,55,44,47,48,39,59,77,57,63,32,45,38,38,36,17,14,58,23,48,26,59,31,24,42,66,53,84,54,89,89,54,69,34,29,41,40,30,36,34,7,54,72,66,45,24,34,38,40,40,41,35,53,83,40,38,42,38,37,37,32,33,35,57,48,58,71,43,58,64,84,55,78,39,68,44,81,49,19,39,31,36,41,39,45,78,51,86,89,51,78,58,49,75,48,56,32,64,60,35,30,64,57,53,72,90,49,42,36,38,25,39,53,39,74,58,76,41,53,38,57,80,61,65,34,85,88,44,48,36,95,68,20,42,57,21,67,49,47,74,37,36,91,43,77,14,46,30,23,38,62,29,75,14,59,57,27,59,60,46,30,25,43,25,31,68,63,45,77,40,82,27,97,50,94,94,40,30,14,33,34,36,36,77,78,35,38,26,22,28,81,26,29,29,77,59,45,37,14,62,26,22,25,38,37,32,35,36,28,21,66,59,39,84,47,29,23,28,48,32,29,35,30,58,51,85,57,89,70,44,72,52,17,44,36,38,30,28,56,50,13,24,63,34,44,34,45,18,78,87,28,33,31,35,31,49,64,67,85,52,78,54,31,74,62,46,83,41,35,41,36,44,28,31,74,42,65,20,40,35,60,83,60,48,43,40,28,52,64,54,39,78,52,60,70,36,80,78,42,63,56,79,47,46,38,45,32,51,38,57,19,26,43,17,48,30,26,71,16,56,26,60,85,54,85,48,78,82,73,63,55,38,39,22,54,33,36,39,30,52,40,33,31,31,71,42,47,71,52,73,67,59,43,33,59,71,42,70,63,57,73,64,71,47,94,60,34,34,24,28,38,28,23,36,27,57,89,31,89,79,61,96,60,56,55,44,53,34,83,46,76,35,36,41,43,28,23,30,80,42,89,77,65,64,83,81,44,36,75,53,16,61,90,81,43,61,38,42,26,11,30,22,54,61,96,82,39,72,48,66,33,26,49,67,53,39,46,50,58,17,53,72,36,93,74,29,31,47,27,32,57,68,45,25,49,58,23,22,45,33,88,44,47,79,76,43,44,60,35,54,18,50,25,23,31,53,64,73,34,78,33,95,42,41,35,47,18,74,60,34,44,55,94,52,18,12,44,61,85,83,84,75,85,83,89,82,88,88,86,87,83,89,83,90,85,85,87,80,90,88,86,90,80,91,87,84,91,89,81,89,82,91,85,88,83,88,84,85,89,85,91,87,85,89,79,92,85,90,85,82,90,90,84,126

Mean predicted aligned error: 14.71 Å

pLDDT: mean 82.01, std 19.65, range [20.38, 98.75]

Organism: NCBI:txid267567

Foldseek 3Di:
DDFQKAKEKEAEALECPDDLPPPPPVLVLLLVLLLLCAVPPNDPHQEYEYQANLYAPLPPFLVRLCVRVVPPDSLVSLLVSLLVSLLSSQVSSVSSRNNYYHYAHDQRLQRPQQCQALDDRSHCLVRRSSLVSCLVRPQADPVRDGPAFDALQPATQAFDVVVVCRRRWGWHDDQQEIETHDDFKDFPDSSNFFDADLQQLFHFGHRITGAQDDSRLVSVLVSLVSCLDPPHSHLAYEYHHAAALDDQDWAAQFQLHYHRPRCPGSVNVSCQVSQHQEYEYEGRQAWAWEADPPPLHNYIYTYHHNHLHQKIKIWIDGSFKTKIWIWGDDDFALHSPSDIDTQWIWMWGRPDVVDRTDIDIDGSGPHFDQVFFQFKQFLQDKAFQQVQFAQPDADPGGNGDCWDDWANDIFRMWGFTPHRPGRNFIWGKDPWDWDDDPDDSGTWTFDDLPIATWGNIFDSDAGQFWKKKKWKWFAQQQAAKWWFKKWQAQEDPFQALIWTWIQQSQWTWTDGGDQAWTKGFPDTDRRNPRDMKMWMWTPAGGQAWPLNIWIDILLHTTHMDTDHHYGGTRTHRSGIIMIGQDDINHYPPCDPPVRYTGDGTIMGTITMHSHGDDSVNSNVVRVPPPPCPPAKAAKAQQQQDDQPPPDGRMDGQQDKFWAKKKAFAQDDDPPWAFDQVVVPNRITMAQQQVHHGDIGGLVVSQVSQVVDVRIGFAQSVCSNSRRRPPRDDPSNNTIYGHEDEFQDFDPFQNNHSGGQDPRTHDDDDPDDDDDDDDDDDDDDDDDDDDDDDDDDDDDDDDDDDDDDDDDDDDDDDDDDDND